Protein AF-0000000074983705 (afdb_homodimer)

Sequence (1130 aa):
MSKRIWHKKPPREAATNSEATESSAVNQDGVANTDAEPVPPPPVEAEEKPKNGTESKKSSKKNKKRKRNDRNAQDQPPTKKPRAEPKGILKFIDLNIDVLYEDRQWKTEFEKAENKDAWVEQEIAKFTKIHEHARECEKWYIAYEEYLEERKEELIMTRNVNVVNRLREMGWATEVDSILRQDPSKLYHRSLMLRFGITQCDEKVVIEQLAETFVSSLLAPRREMMQARARQVFLERRLLVLKKLVAEYQLTVAPSDVTFNMGQLCTHPEISDLLLSSPEATDPVVHLEPLRTRLPEIADKMELSMRDTVTALVKSVRGQCYHVSEDALLTLAVATFKCKRCPSSSVEAHDIRYPAVLAHRCAVRKPDGHLRAPKETPSALSITVEKLTEETPWNAYNCITYNLAAHNILTKLLARFELSPLTTHVSEMDWRDPVFECLACNDPHRGRCMLRWRAVVAHVKQKHTPSIVSEFRILDDEEAAKVKLRMDEEMARNRAKADYMGMSCSHCGQKGNPVSLREHCRTKHGIRRPSERNGDFDIALDSNTIPQIFYSWPPQEDPTDSDDDMSKRIWHKKPPREAATNSEATESSAVNQDGVANTDAEPVPPPPVEAEEKPKNGTESKKSSKKNKKRKRNDRNAQDQPPTKKPRAEPKGILKFIDLNIDVLYEDRQWKTEFEKAENKDAWVEQEIAKFTKIHEHARECEKWYIAYEEYLEERKEELIMTRNVNVVNRLREMGWATEVDSILRQDPSKLYHRSLMLRFGITQCDEKVVIEQLAETFVSSLLAPRREMMQARARQVFLERRLLVLKKLVAEYQLTVAPSDVTFNMGQLCTHPEISDLLLSSPEATDPVVHLEPLRTRLPEIADKMELSMRDTVTALVKSVRGQCYHVSEDALLTLAVATFKCKRCPSSSVEAHDIRYPAVLAHRCAVRKPDGHLRAPKETPSALSITVEKLTEETPWNAYNCITYNLAAHNILTKLLARFELSPLTTHVSEMDWRDPVFECLACNDPHRGRCMLRWRAVVAHVKQKHTPSIVSEFRILDDEEAAKVKLRMDEEMARNRAKADYMGMSCSHCGQKGNPVSLREHCRTKHGIRRPSERNGDFDIALDSNTIPQIFYSWPPQEDPTDSDDD

Radius of gyration: 55.57 Å; Cα contacts (8 Å, |Δi|>4): 1121; chains: 2; bounding box: 146×179×109 Å

Structure (mmCIF, N/CA/C/O backbone):
data_AF-0000000074983705-model_v1
#
loop_
_entity.id
_entity.type
_entity.pdbx_description
1 polymer 'C2H2-type domain-containing protein'
#
loop_
_atom_site.group_PDB
_atom_site.id
_atom_site.type_symbol
_atom_site.label_atom_id
_atom_site.label_alt_id
_atom_site.label_comp_id
_atom_site.label_asym_id
_atom_site.label_entity_id
_atom_site.label_seq_id
_atom_site.pdbx_PDB_ins_code
_atom_site.Cartn_x
_atom_site.Cartn_y
_atom_site.Cartn_z
_atom_site.occupancy
_atom_site.B_iso_or_equiv
_atom_site.auth_seq_id
_atom_site.auth_comp_id
_atom_site.auth_asym_id
_atom_site.auth_atom_id
_atom_site.pdbx_PDB_model_num
ATOM 1 N N . MET A 1 1 ? -15.148 -37.062 -42.406 1 20.78 1 MET A N 1
ATOM 2 C CA . MET A 1 1 ? -16.141 -37.562 -41.438 1 20.78 1 MET A CA 1
ATOM 3 C C . MET A 1 1 ? -15.656 -38.812 -40.75 1 20.78 1 MET A C 1
ATOM 5 O O . MET A 1 1 ? -16.406 -39.469 -40 1 20.78 1 MET A O 1
ATOM 9 N N . SER A 1 2 ? -14.492 -39.312 -41.062 1 18.14 2 SER A N 1
ATOM 10 C CA . SER A 1 2 ? -14.297 -40.75 -40.812 1 18.14 2 SER A CA 1
ATOM 11 C C . SER A 1 2 ? -14.383 -41.062 -39.312 1 18.14 2 SER A C 1
ATOM 13 O O . SER A 1 2 ? -13.945 -40.25 -38.5 1 18.14 2 SER A O 1
ATOM 15 N N . LYS A 1 3 ? -15.266 -42.062 -39.062 1 19.3 3 LYS A N 1
ATOM 16 C CA . LYS A 1 3 ? -15.969 -42.594 -37.906 1 19.3 3 LYS A CA 1
ATOM 17 C C . LYS A 1 3 ? -15 -43.219 -36.906 1 19.3 3 LYS A C 1
ATOM 19 O O . LYS A 1 3 ? -14.406 -44.25 -37.156 1 19.3 3 LYS A O 1
ATOM 24 N N . ARG A 1 4 ? -14.062 -42.406 -36.375 1 20.42 4 ARG A N 1
ATOM 25 C CA . ARG A 1 4 ? -13.133 -43.062 -35.438 1 20.42 4 ARG A CA 1
ATOM 26 C C . ARG A 1 4 ? -13.883 -43.875 -34.406 1 20.42 4 ARG A C 1
ATOM 28 O O . ARG A 1 4 ? -14.734 -43.344 -33.688 1 20.42 4 ARG A O 1
ATOM 35 N N . ILE A 1 5 ? -14.125 -45.188 -34.688 1 20.62 5 ILE A N 1
ATOM 36 C CA . ILE A 1 5 ? -14.859 -46.281 -34.031 1 20.62 5 ILE A CA 1
ATOM 37 C C . ILE A 1 5 ? -14.328 -46.469 -32.594 1 20.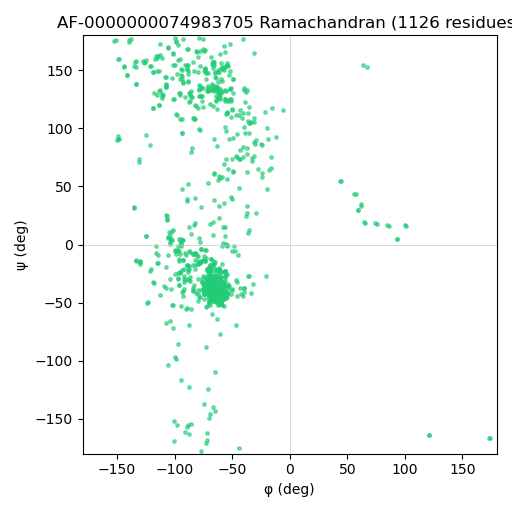62 5 ILE A C 1
ATOM 39 O O . ILE A 1 5 ? -13.133 -46.656 -32.406 1 20.62 5 ILE A O 1
ATOM 43 N N . TRP A 1 6 ? -14.992 -45.906 -31.625 1 21.17 6 TRP A N 1
ATOM 44 C CA . TRP A 1 6 ? -14.898 -45.812 -30.172 1 21.17 6 TRP A CA 1
ATOM 45 C C . TRP A 1 6 ? -15.008 -47.188 -29.516 1 21.17 6 TRP A C 1
ATOM 47 O O . TRP A 1 6 ? -16.062 -47.812 -29.578 1 21.17 6 TRP A O 1
ATOM 57 N N . HIS A 1 7 ? -14.055 -48.125 -29.891 1 19.89 7 HIS A N 1
ATOM 58 C CA . HIS A 1 7 ? -14.305 -49.469 -29.375 1 19.89 7 HIS A CA 1
ATOM 59 C C . HIS A 1 7 ? -14.547 -49.438 -27.875 1 19.89 7 HIS A C 1
ATOM 61 O O . HIS A 1 7 ? -13.922 -48.688 -27.141 1 19.89 7 HIS A O 1
ATOM 67 N N . LYS A 1 8 ? -15.727 -49.969 -27.453 1 21.91 8 LYS A N 1
ATOM 68 C CA . LYS A 1 8 ? -16.484 -50.219 -26.219 1 21.91 8 LYS A CA 1
ATOM 69 C C . LYS A 1 8 ? -15.695 -51.062 -25.234 1 21.91 8 LYS A C 1
ATOM 71 O O . LYS A 1 8 ? -15.359 -52.219 -25.531 1 21.91 8 LYS A O 1
ATOM 76 N N . LYS A 1 9 ? -14.641 -50.531 -24.641 1 19.86 9 LYS A N 1
ATOM 77 C CA . LYS A 1 9 ? -13.977 -51.5 -23.781 1 19.86 9 LYS A CA 1
ATOM 78 C C . LYS A 1 9 ? -14.977 -52.188 -22.875 1 19.86 9 LYS A C 1
ATOM 80 O O . LYS A 1 9 ? -15.875 -51.562 -22.312 1 19.86 9 LYS A O 1
ATOM 85 N N . PRO A 1 10 ? -15.016 -53.531 -22.75 1 19.2 10 PRO A N 1
ATOM 86 C CA . PRO A 1 10 ? -15.961 -54.5 -22.156 1 19.2 10 PRO A CA 1
ATOM 87 C C . PRO A 1 10 ? -16.172 -54.281 -20.656 1 19.2 10 PRO A C 1
ATOM 89 O O . PRO A 1 10 ? -15.352 -53.625 -20.016 1 19.2 10 PRO A O 1
ATOM 92 N N . PRO A 1 11 ? -17.312 -54.906 -20.016 1 20.31 11 PRO A N 1
ATOM 93 C CA . PRO A 1 11 ? -18.109 -54.875 -18.797 1 20.31 11 PRO A CA 1
ATOM 94 C C . PRO A 1 11 ? -17.375 -55.438 -17.578 1 20.31 11 PRO A C 1
ATOM 96 O O . PRO A 1 11 ? -17.875 -55.375 -16.453 1 20.31 11 PRO A O 1
ATOM 99 N N . ARG A 1 12 ? -16.234 -55.062 -17.188 1 18.61 12 ARG A N 1
ATOM 100 C CA . ARG A 1 12 ? -15.641 -56 -16.219 1 18.61 12 ARG A CA 1
ATOM 101 C C . ARG A 1 12 ? -16.594 -56.25 -15.062 1 18.61 12 ARG A C 1
ATOM 103 O O . ARG A 1 12 ? -17.156 -55.312 -14.5 1 18.61 12 ARG A O 1
ATOM 110 N N . GLU A 1 13 ? -16.969 -57.531 -14.766 1 16.47 13 GLU A N 1
ATOM 111 C CA . GLU A 1 13 ? -17.781 -58.406 -13.906 1 16.47 13 GLU A CA 1
ATOM 112 C C . GLU A 1 13 ? -17.484 -58.156 -12.438 1 16.47 13 GLU A C 1
ATOM 114 O O . GLU A 1 13 ? -16.406 -57.656 -12.086 1 16.47 13 GLU A O 1
ATOM 119 N N . ALA A 1 14 ? -18.547 -58.531 -11.547 1 17.47 14 ALA A N 1
ATOM 120 C CA . ALA A 1 14 ? -19.141 -58.406 -10.219 1 17.47 14 ALA A CA 1
ATOM 121 C C . ALA A 1 14 ? -18.375 -59.25 -9.195 1 17.47 14 ALA A C 1
ATOM 123 O O . ALA A 1 14 ? -18.719 -59.25 -8.016 1 17.47 14 ALA A O 1
ATOM 124 N N . ALA A 1 15 ? -17.125 -59.5 -9.203 1 15.88 15 ALA A N 1
ATOM 125 C CA . ALA A 1 15 ? -16.797 -60.656 -8.359 1 15.88 15 ALA A CA 1
ATOM 126 C C . ALA A 1 15 ? -17.406 -60.5 -6.969 1 15.88 15 ALA A C 1
ATOM 128 O O . ALA A 1 15 ? -17.391 -59.406 -6.391 1 15.88 15 ALA A O 1
ATOM 129 N N . THR A 1 16 ? -18.109 -61.625 -6.309 1 16.73 16 THR A N 1
ATOM 130 C CA . THR A 1 16 ? -18.953 -62.25 -5.289 1 16.73 16 THR A CA 1
ATOM 131 C C . THR A 1 16 ? -18.234 -62.25 -3.939 1 16.73 16 THR A C 1
ATOM 133 O O . THR A 1 16 ? -18.891 -62.312 -2.891 1 16.73 16 THR A O 1
ATOM 136 N N . ASN A 1 17 ? -16.938 -62.344 -3.791 1 15.3 17 ASN A N 1
ATOM 137 C CA . ASN A 1 17 ? -16.578 -63.344 -2.807 1 15.3 17 ASN A CA 1
ATOM 138 C C . ASN A 1 17 ? -17.219 -63.062 -1.452 1 15.3 17 ASN A C 1
ATOM 140 O O . ASN A 1 17 ? -17.578 -61.938 -1.146 1 15.3 17 ASN A O 1
ATOM 144 N N . SER A 1 18 ? -17.094 -64.125 -0.454 1 15.48 18 SER A N 1
ATOM 145 C CA . SER A 1 18 ? -17.547 -65.062 0.603 1 15.48 18 SER A CA 1
ATOM 146 C C . SER A 1 18 ? -17.484 -64.375 1.969 1 15.48 18 SER A C 1
ATOM 148 O O . SER A 1 18 ? -16.812 -63.344 2.129 1 15.48 18 SER A O 1
ATOM 150 N N . GLU A 1 19 ? -17.328 -65.312 3.143 1 14.99 19 GLU A N 1
ATOM 151 C CA . GLU A 1 19 ? -18 -65.812 4.336 1 14.99 19 GLU A CA 1
ATOM 152 C C . GLU A 1 19 ? -17.391 -65.25 5.605 1 14.99 19 GLU A C 1
ATOM 154 O O . GLU A 1 19 ? -17.969 -65.375 6.688 1 14.99 19 GLU A O 1
ATOM 159 N N . ALA A 1 20 ? -16.219 -64.75 5.633 1 15.73 20 ALA A N 1
ATOM 160 C CA . ALA A 1 20 ? -15.555 -65.188 6.863 1 15.73 20 ALA A CA 1
ATOM 161 C C . ALA A 1 20 ? -16.406 -64.875 8.086 1 15.73 20 ALA A C 1
ATOM 163 O O . ALA A 1 20 ? -17.078 -63.812 8.133 1 15.73 20 ALA A O 1
ATOM 164 N N . THR A 1 21 ? -16.328 -65.812 9.141 1 15.01 21 THR A N 1
ATOM 165 C CA . THR A 1 21 ? -16.891 -66.438 10.312 1 15.01 21 THR A CA 1
ATOM 166 C C . THR A 1 21 ? -17.016 -65.5 11.484 1 15.01 21 THR A C 1
ATOM 168 O O . THR A 1 21 ? -16.422 -64.375 11.461 1 15.01 21 THR A O 1
ATOM 171 N N . GLU A 1 22 ? -16.688 -66.062 12.789 1 14.49 22 GLU A N 1
ATOM 172 C CA . GLU A 1 22 ? -17.375 -66.438 14.008 1 14.49 22 GLU A CA 1
ATOM 173 C C . GLU A 1 22 ? -17.234 -65.438 15.109 1 14.49 22 GLU A C 1
ATOM 175 O O . GLU A 1 22 ? -18.203 -65.062 15.773 1 14.49 22 GLU A O 1
ATOM 180 N N . SER A 1 23 ? -15.969 -65.312 15.773 1 14.83 23 SER A N 1
ATOM 181 C CA . SER A 1 23 ? -15.906 -65.688 17.172 1 14.83 23 SER A CA 1
ATOM 182 C C . SER A 1 23 ? -16.484 -64.625 18.094 1 14.83 23 SER A C 1
ATOM 184 O O . SER A 1 23 ? -16.531 -63.469 17.719 1 14.83 23 SER A O 1
ATOM 186 N N . SER A 1 24 ? -16.75 -65.062 19.5 1 14.14 24 SER A N 1
ATOM 187 C CA . SER A 1 24 ? -17.594 -65.125 20.688 1 14.14 24 SER A CA 1
ATOM 188 C C . SER A 1 24 ? -17.375 -63.938 21.609 1 14.14 24 SER A C 1
ATOM 190 O O . SER A 1 24 ? -18.328 -63.375 22.156 1 14.14 24 SER A O 1
ATOM 192 N N . ALA A 1 25 ? -16.094 -63.938 22.25 1 14.38 25 ALA A N 1
ATOM 193 C CA . ALA A 1 25 ? -16.109 -64.125 23.703 1 14.38 25 ALA A CA 1
ATOM 194 C C . ALA A 1 25 ? -16.703 -62.906 24.406 1 14.38 25 ALA A C 1
ATOM 196 O O . ALA A 1 25 ? -16.812 -61.844 23.812 1 14.38 25 ALA A O 1
ATOM 197 N N . VAL A 1 26 ? -16.125 -62.625 25.641 1 15.45 26 VAL A N 1
ATOM 198 C CA . VAL A 1 26 ? -16.516 -62.781 27.047 1 15.45 26 VAL A CA 1
ATOM 199 C C . VAL A 1 26 ? -17.078 -61.438 27.578 1 15.45 26 VAL A C 1
ATOM 201 O O . VAL A 1 26 ? -16.859 -60.375 26.969 1 15.45 26 VAL A O 1
ATOM 204 N N . ASN A 1 27 ? -16.922 -61.375 28.969 1 14.57 27 ASN A N 1
ATOM 205 C CA . ASN A 1 27 ? -17.688 -61.344 30.219 1 14.57 27 ASN A CA 1
ATOM 206 C C . ASN A 1 27 ? -17.922 -59.906 30.672 1 14.57 27 ASN A C 1
ATOM 208 O O . ASN A 1 27 ? -19.062 -59.5 30.922 1 14.57 27 ASN A O 1
ATOM 212 N N . GLN A 1 28 ? -17.312 -59.594 31.906 1 14.05 28 GLN A N 1
ATOM 213 C CA . GLN A 1 28 ? -17.938 -59.5 33.219 1 14.05 28 GLN A CA 1
ATOM 214 C C . GLN A 1 28 ? -18.219 -58.031 33.594 1 14.05 28 GLN A C 1
ATOM 216 O O . GLN A 1 28 ? -19.344 -57.688 33.969 1 14.05 28 GLN A O 1
ATOM 221 N N . ASP A 1 29 ? -17.281 -57.469 34.375 1 15.67 29 ASP A N 1
ATOM 222 C CA . ASP A 1 29 ? -17.578 -57.25 35.812 1 15.67 29 ASP A CA 1
ATOM 223 C C . ASP A 1 29 ? -18.266 -55.906 36 1 15.67 29 ASP A C 1
ATOM 225 O O . ASP A 1 29 ? -18.25 -55.031 35.094 1 15.67 29 ASP A O 1
ATOM 229 N N . GLY A 1 30 ? -18.25 -55.438 37.281 1 14.77 30 GLY A N 1
ATOM 230 C CA . GLY A 1 30 ? -19.062 -55.125 38.438 1 14.77 30 GLY A CA 1
ATOM 231 C C . GLY A 1 30 ? -19.438 -53.688 38.562 1 14.77 30 GLY A C 1
ATOM 232 O O . GLY A 1 30 ? -20.609 -53.312 38.688 1 14.77 30 GLY A O 1
ATOM 233 N N . VAL A 1 31 ? -18.516 -52.938 39.188 1 15.42 31 VAL A N 1
ATOM 234 C CA . VAL A 1 31 ? -18.859 -52.5 40.562 1 15.42 31 VAL A CA 1
ATOM 235 C C . VAL A 1 31 ? -19.641 -51.188 40.469 1 15.42 31 VAL A C 1
ATOM 237 O O . VAL A 1 31 ? -20.75 -51.094 41.031 1 15.42 31 VAL A O 1
ATOM 240 N N . ALA A 1 32 ? -19 -50.188 41.188 1 17.17 32 ALA A N 1
ATOM 241 C CA . ALA A 1 32 ? -19.391 -49.562 42.438 1 17.17 32 ALA A CA 1
ATOM 242 C C . ALA A 1 32 ? -20.375 -48.438 42.25 1 17.17 32 ALA A C 1
ATOM 244 O O . ALA A 1 32 ? -20.406 -47.812 41.188 1 17.17 32 ALA A O 1
ATOM 245 N N . ASN A 1 33 ? -21.078 -48.188 43.312 1 15.08 33 ASN A N 1
ATOM 246 C CA . ASN A 1 33 ? -22.281 -47.688 43.938 1 15.08 33 ASN A CA 1
ATOM 247 C C . ASN A 1 33 ? -22.391 -46.156 43.906 1 15.08 33 ASN A C 1
ATOM 249 O O . ASN A 1 33 ? -23.5 -45.625 43.906 1 15.08 33 ASN A O 1
ATOM 253 N N . THR A 1 34 ? -21.109 -45.531 44.094 1 17.66 34 THR A N 1
ATOM 254 C CA . THR A 1 34 ? -21.25 -44.625 45.219 1 17.66 34 THR A CA 1
ATOM 255 C C . THR A 1 34 ? -22.297 -43.531 44.906 1 17.66 34 THR A C 1
ATOM 257 O O . THR A 1 34 ? -22.406 -43.094 43.781 1 17.66 34 THR A O 1
ATOM 260 N N . ASP A 1 35 ? -23.016 -43.312 45.969 1 16.38 35 ASP A N 1
ATOM 261 C CA . ASP A 1 35 ? -24.234 -42.688 46.438 1 16.38 35 ASP A CA 1
ATOM 262 C C . ASP A 1 35 ? -24.172 -41.156 46.281 1 16.38 35 ASP A C 1
ATOM 264 O O . ASP A 1 35 ? -23.656 -40.469 47.188 1 16.38 35 ASP A O 1
ATOM 268 N N . ALA A 1 36 ? -23.625 -40.719 45.25 1 17.92 36 ALA A N 1
ATOM 269 C CA . ALA A 1 36 ? -23.391 -39.281 45.25 1 17.92 36 ALA A CA 1
ATOM 270 C C . ALA A 1 36 ? -24.609 -38.531 45.781 1 17.92 36 ALA A C 1
ATOM 272 O O . ALA A 1 36 ? -25.672 -38.531 45.156 1 17.92 36 ALA A O 1
ATOM 273 N N . GLU A 1 37 ? -24.594 -38.562 47.188 1 16.42 37 GLU A N 1
ATOM 274 C CA . GLU A 1 37 ? -25.812 -38.062 47.812 1 16.42 37 GLU A CA 1
ATOM 275 C C . GLU A 1 37 ? -26.25 -36.75 47.188 1 16.42 37 GLU A C 1
ATOM 277 O O . GLU A 1 37 ? -27.422 -36.531 46.875 1 16.42 37 GLU A O 1
ATOM 282 N N . PRO A 1 38 ? -25.25 -35.875 47.625 1 16.91 38 PRO A N 1
ATOM 283 C CA . PRO A 1 38 ? -25.844 -34.969 48.594 1 16.91 38 PRO A CA 1
ATOM 284 C C . PRO A 1 38 ? -26.906 -34.062 47.969 1 16.91 38 PRO A C 1
ATOM 286 O O . PRO A 1 38 ? -28.047 -34.031 48.438 1 16.91 38 PRO A O 1
ATOM 289 N N . VAL A 1 39 ? -26.422 -32.844 47.938 1 19.73 39 VAL A N 1
ATOM 290 C CA . VAL A 1 39 ? -26.875 -31.688 48.719 1 19.73 39 VAL A CA 1
ATOM 291 C C . VAL A 1 39 ? -27.984 -30.953 48 1 19.73 39 VAL A C 1
ATOM 293 O O . VAL A 1 39 ? -27.984 -30.891 46.75 1 19.73 39 VAL A O 1
ATOM 296 N N . PRO A 1 40 ? -28.797 -30.453 48.844 1 18.8 40 PRO A N 1
ATOM 297 C CA . PRO A 1 40 ? -30.188 -30.016 48.719 1 18.8 40 PRO A CA 1
ATOM 298 C C . PRO A 1 40 ? -30.375 -28.844 47.75 1 18.8 40 PRO A C 1
ATOM 300 O O . PRO A 1 40 ? -29.453 -28.062 47.562 1 18.8 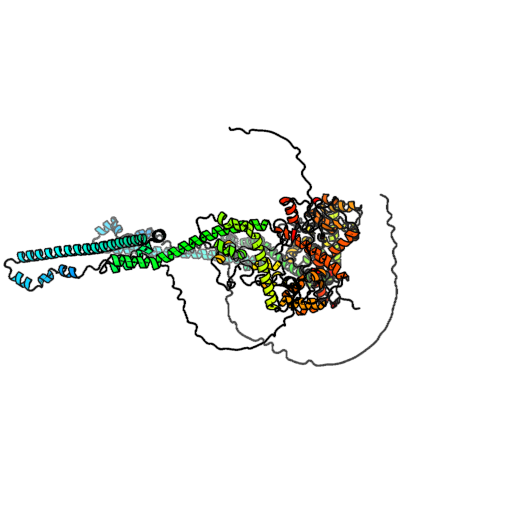40 PRO A O 1
ATOM 303 N N . PRO A 1 41 ? -31.031 -29.047 46.781 1 20.66 41 PRO A N 1
ATOM 304 C CA . PRO A 1 41 ? -31.234 -27.984 45.812 1 20.66 41 PRO A CA 1
ATOM 305 C C . PRO A 1 41 ? -31.688 -26.672 46.438 1 20.66 41 PRO A C 1
ATOM 307 O O . PRO A 1 41 ? -32.781 -26.609 46.969 1 20.66 41 PRO A O 1
ATOM 310 N N . PRO A 1 42 ? -30.641 -26.203 47.344 1 19.75 42 PRO A N 1
ATOM 311 C CA . PRO A 1 42 ? -31.344 -25.234 48.188 1 19.75 42 PRO A CA 1
ATOM 312 C C . PRO A 1 42 ? -32.469 -24.531 47.438 1 19.75 42 PRO A C 1
ATOM 314 O O . PRO A 1 42 ? -32.5 -24.516 46.219 1 19.75 42 PRO A O 1
ATOM 317 N N . PRO A 1 43 ? -33.312 -23.891 48.344 1 18.25 43 PRO A N 1
ATOM 318 C CA . PRO A 1 43 ? -34.688 -23.359 48.25 1 18.25 43 PRO A CA 1
ATOM 319 C C . PRO A 1 43 ? -34.812 -22.219 47.25 1 18.25 43 PRO A C 1
ATOM 321 O O . PRO A 1 43 ? -33.969 -21.328 47.219 1 18.25 43 PRO A O 1
ATOM 324 N N . VAL A 1 44 ? -34.969 -22.547 46.125 1 20.77 44 VAL A N 1
ATOM 325 C CA . VAL A 1 44 ? -35.031 -21.484 45.125 1 20.77 44 VAL A CA 1
ATOM 326 C C . VAL A 1 44 ? -35.938 -20.344 45.656 1 20.77 44 VAL A C 1
ATOM 328 O O . VAL A 1 44 ? -37.156 -20.469 45.656 1 20.77 44 VAL A O 1
ATOM 331 N N . GLU A 1 45 ? -35.5 -20.094 46.938 1 16.81 45 GLU A N 1
ATOM 332 C CA . GLU A 1 45 ? -36.469 -19.172 47.469 1 16.81 45 GLU A CA 1
ATOM 333 C C . GLU A 1 45 ? -36.906 -18.156 46.406 1 16.81 45 GLU A C 1
ATOM 335 O O . GLU A 1 45 ? -36.094 -17.703 45.625 1 16.81 45 GLU A O 1
ATOM 340 N N . ALA A 1 46 ? -38.219 -18.188 46.219 1 21.78 46 ALA A N 1
ATOM 341 C CA . ALA A 1 46 ? -39.125 -17.422 45.375 1 21.78 46 ALA A CA 1
ATOM 342 C C . ALA A 1 46 ? -39 -15.93 45.656 1 21.78 46 ALA A C 1
ATOM 344 O O . ALA A 1 46 ? -39.812 -15.133 45.125 1 21.78 46 ALA A O 1
ATOM 345 N N . GLU A 1 47 ? -37.906 -15.742 46.531 1 16.66 47 GLU A N 1
ATOM 346 C CA . GLU A 1 47 ? -38.25 -14.539 47.312 1 16.66 47 GLU A CA 1
ATOM 347 C C . GLU A 1 47 ? -38.812 -13.453 46.406 1 16.66 47 GLU A C 1
ATOM 349 O O . GLU A 1 47 ? -38.625 -13.477 45.188 1 16.66 47 GLU A O 1
ATOM 354 N N . GLU A 1 48 ? -38.969 -12.438 47.188 1 16.72 48 GLU A N 1
ATOM 355 C CA . GLU A 1 48 ? -39.906 -11.367 47.469 1 16.72 48 GLU A CA 1
ATOM 356 C C . GLU A 1 48 ? -39.875 -10.305 46.375 1 16.72 48 GLU A C 1
ATOM 358 O O . GLU A 1 48 ? -40.938 -9.93 45.844 1 16.72 48 GLU A O 1
ATOM 363 N N . LYS A 1 49 ? -38.969 -9.359 46.594 1 19.17 49 LYS A N 1
ATOM 364 C CA . LYS A 1 49 ? -39.281 -7.996 47.031 1 19.17 49 LYS A CA 1
ATOM 365 C C . LYS A 1 49 ? -39.531 -7.086 45.844 1 19.17 49 LYS A C 1
ATOM 367 O O . LYS A 1 49 ? -39.125 -7.398 44.719 1 19.17 49 LYS A O 1
ATOM 372 N N . PRO A 1 50 ? -39.312 -5.773 46.062 1 19.02 50 PRO A N 1
ATOM 373 C CA . PRO A 1 50 ? -40.188 -4.613 45.875 1 19.02 50 PRO A CA 1
ATOM 374 C C . PRO A 1 50 ? -40.031 -4.004 44.469 1 19.02 50 PRO A C 1
ATOM 376 O O . PRO A 1 50 ? -39.062 -4.297 43.75 1 19.02 50 PRO A O 1
ATOM 379 N N . LYS A 1 51 ? -41.031 -3.34 43.969 1 20.75 51 LYS A N 1
ATOM 380 C CA . LYS A 1 51 ? -41.625 -2.422 43 1 20.75 51 LYS A CA 1
ATOM 381 C C . LYS A 1 51 ? -40.656 -1.318 42.594 1 20.75 51 LYS A C 1
ATOM 383 O O . LYS A 1 51 ? -41.031 -0.369 41.906 1 20.75 51 LYS A O 1
ATOM 388 N N . ASN A 1 52 ? -39.312 -1.432 42.938 1 15.7 52 ASN A N 1
ATOM 389 C CA . ASN A 1 52 ? -38.875 -0.043 42.969 1 15.7 52 ASN A CA 1
ATOM 390 C C . ASN A 1 52 ? -38.812 0.563 41.594 1 15.7 52 ASN A C 1
ATOM 392 O O . ASN A 1 52 ? -38.938 -0.153 40.594 1 15.7 52 ASN A O 1
ATOM 396 N N . GLY A 1 53 ? -37.625 1.083 41.25 1 15.7 53 GLY A N 1
ATOM 397 C CA . GLY A 1 53 ? -37.438 2.508 41.031 1 15.7 53 GLY A CA 1
ATOM 398 C C . GLY A 1 53 ? -37.469 2.918 39.594 1 15.7 53 GLY A C 1
ATOM 399 O O . GLY A 1 53 ? -38.312 3.729 39.188 1 15.7 53 GLY A O 1
ATOM 400 N N . THR A 1 54 ? -36.312 3.113 38.906 1 16.77 54 THR A N 1
ATOM 401 C CA . THR A 1 54 ? -35.875 4.445 38.531 1 16.77 54 THR A CA 1
ATOM 402 C C . THR A 1 54 ? -36.094 4.672 37.031 1 16.77 54 THR A C 1
ATOM 404 O O . THR A 1 54 ? -36.656 5.691 36.625 1 16.77 54 THR A O 1
ATOM 407 N N . GLU A 1 55 ? -35 4.609 36.188 1 17.56 55 GLU A N 1
ATOM 408 C CA . GLU A 1 55 ? -34.594 5.805 35.469 1 17.56 55 GLU A CA 1
ATOM 409 C C . GLU A 1 55 ? -35.188 5.828 34.062 1 17.56 55 GLU A C 1
ATOM 411 O O . GLU A 1 55 ? -35.5 4.777 33.5 1 17.56 55 GLU A O 1
ATOM 416 N N . SER A 1 56 ? -35.219 7.004 33.531 1 18.59 56 SER A N 1
ATOM 417 C CA . SER A 1 56 ? -35.906 7.953 32.656 1 18.59 56 SER A CA 1
ATOM 418 C C . SER A 1 56 ? -35.438 7.789 31.219 1 18.59 56 SER A C 1
ATOM 420 O O . SER A 1 56 ? -34.312 8.125 30.875 1 18.59 56 SER A O 1
ATOM 422 N N . LYS A 1 57 ? -35.469 6.555 30.672 1 21.42 57 LYS A N 1
ATOM 423 C CA . LYS A 1 57 ? -35 6.445 29.281 1 21.42 57 LYS A CA 1
ATOM 424 C C . LYS A 1 57 ? -35.594 7.555 28.422 1 21.42 57 LYS A C 1
ATOM 426 O O . LYS A 1 57 ? -36.812 7.617 28.234 1 21.42 57 LYS A O 1
ATOM 431 N N . LYS A 1 58 ? -34.812 8.586 28.297 1 22.08 58 LYS A N 1
ATOM 432 C CA . LYS A 1 58 ? -35.25 9.727 27.5 1 22.08 58 LYS A CA 1
ATOM 433 C C . LYS A 1 58 ? -35.375 9.344 26.016 1 22.08 58 LYS A C 1
ATOM 435 O O . LYS A 1 58 ? -34.375 8.977 25.391 1 22.08 58 LYS A O 1
ATOM 440 N N . SER A 1 59 ? -36.281 8.352 25.688 1 20.12 59 SER A N 1
ATOM 441 C CA . SER A 1 59 ? -36.719 8.078 24.328 1 20.12 59 SER A CA 1
ATOM 442 C C . SER A 1 59 ? -36.719 9.344 23.469 1 20.12 59 SER A C 1
ATOM 444 O O . SER A 1 59 ? -37.469 10.281 23.75 1 20.12 59 SER A O 1
ATOM 446 N N . SER A 1 60 ? -35.5 9.617 23.156 1 19.44 60 SER A N 1
ATOM 447 C CA . SER A 1 60 ? -35.469 10.898 22.453 1 19.44 60 SER A CA 1
ATOM 448 C C . SER A 1 60 ? -36.375 10.906 21.25 1 19.44 60 SER A C 1
ATOM 450 O O . SER A 1 60 ? -36.281 10.047 20.375 1 19.44 60 SER A O 1
ATOM 452 N N . LYS A 1 61 ? -37.656 10.969 21.406 1 23.59 61 LYS A N 1
ATOM 453 C CA . LYS A 1 61 ? -38.688 11.398 20.484 1 23.59 61 LYS A CA 1
ATOM 454 C C . LYS A 1 61 ? -38.156 12.367 19.438 1 23.59 61 LYS A C 1
ATOM 456 O O . LYS A 1 61 ? -37.562 13.383 19.781 1 23.59 61 LYS A O 1
ATOM 461 N N . LYS A 1 62 ? -37.625 11.633 18.344 1 20.55 62 LYS A N 1
ATOM 462 C CA . LYS A 1 62 ? -37.312 12.586 17.281 1 20.55 62 LYS A CA 1
ATOM 463 C C . LYS A 1 62 ? -38.344 13.688 17.219 1 20.55 62 LYS A C 1
ATOM 465 O O . LYS A 1 62 ? -39.531 13.414 16.984 1 20.55 62 LYS A O 1
ATOM 470 N N . ASN A 1 63 ? -38.438 14.422 18.25 1 18.78 63 ASN A N 1
ATOM 471 C CA . ASN A 1 63 ? -39.438 15.461 17.984 1 18.78 63 ASN A CA 1
ATOM 472 C C . ASN A 1 63 ? -39.312 16.016 16.562 1 18.78 63 ASN A C 1
ATOM 474 O O . ASN A 1 63 ? -38.219 16.406 16.156 1 18.78 63 ASN A O 1
ATOM 478 N N . LYS A 1 64 ? -39.844 15.086 15.531 1 21.28 64 LYS A N 1
ATOM 479 C CA . LYS A 1 64 ? -40.188 15.867 14.352 1 21.28 64 LYS A CA 1
ATOM 480 C C . LYS A 1 64 ? -40.469 17.328 14.719 1 21.28 64 LYS A C 1
ATOM 482 O O . LYS A 1 64 ? -41.438 17.625 15.406 1 21.28 64 LYS A O 1
ATOM 487 N N . LYS A 1 65 ? -39.375 17.875 15.25 1 22.16 65 LYS A N 1
ATOM 488 C CA . LYS A 1 65 ? -39.781 19.281 15.211 1 22.16 65 LYS A CA 1
ATOM 489 C C . LYS A 1 65 ? -40.375 19.625 13.852 1 22.16 65 LYS A C 1
ATOM 491 O O . LYS A 1 65 ? -39.781 19.375 12.812 1 22.16 65 LYS A O 1
ATOM 496 N N . ARG A 1 66 ? -41.719 19.188 13.531 1 23.5 66 ARG A N 1
ATOM 497 C CA . ARG A 1 66 ? -42.312 20.328 12.82 1 23.5 66 ARG A CA 1
ATOM 498 C C . ARG A 1 66 ? -41.5 21.594 13.039 1 23.5 66 ARG A C 1
ATOM 500 O O . ARG A 1 66 ? -41.219 21.953 14.18 1 23.5 66 ARG A O 1
ATOM 507 N N . LYS A 1 67 ? -40.312 21.453 12.219 1 21.95 67 LYS A N 1
ATOM 508 C CA . LYS A 1 67 ? -39.844 22.828 12.266 1 21.95 67 LYS A CA 1
ATOM 509 C C . LYS A 1 67 ? -41 23.797 12.562 1 21.95 67 LYS A C 1
ATOM 511 O O . LYS A 1 67 ? -41.906 23.953 11.75 1 21.95 67 LYS A O 1
ATOM 516 N N . ARG A 1 68 ? -41.531 23.391 13.742 1 21.75 68 ARG A N 1
ATOM 517 C CA . ARG A 1 68 ? -42.281 24.578 14.133 1 21.75 68 ARG A CA 1
ATOM 518 C C . ARG A 1 68 ? -41.594 25.844 13.664 1 21.75 68 ARG A C 1
ATOM 520 O O . ARG A 1 68 ? -40.406 26.062 13.945 1 21.75 68 ARG A O 1
ATOM 527 N N . ASN A 1 69 ? -41.75 26.062 12.164 1 22.67 69 ASN A N 1
ATOM 528 C CA . ASN A 1 69 ? -41.75 27.516 11.961 1 22.67 69 ASN A CA 1
ATOM 529 C C . ASN A 1 69 ? -42 28.266 13.266 1 22.67 69 ASN A C 1
ATOM 531 O O . ASN A 1 69 ? -43 28.016 13.938 1 22.67 69 ASN A O 1
ATOM 535 N N . ASP A 1 70 ? -40.844 27.906 13.922 1 24.08 70 ASP A N 1
ATOM 536 C CA . ASP A 1 70 ? -40.812 28.547 15.234 1 24.08 70 ASP A CA 1
ATOM 537 C C . ASP A 1 70 ? -41.75 29.734 15.289 1 24.08 70 ASP A C 1
ATOM 539 O O . ASP A 1 70 ? -41.438 30.828 14.805 1 24.08 70 ASP A O 1
ATOM 543 N N . ARG A 1 71 ? -42.969 29.344 14.766 1 25.53 71 ARG A N 1
ATOM 544 C CA . ARG A 1 71 ? -44.156 30.078 15.211 1 25.53 71 ARG A CA 1
ATOM 545 C C . ARG A 1 71 ? -44.125 30.281 16.719 1 25.53 71 ARG A C 1
ATOM 547 O O . ARG A 1 71 ? -44.969 29.719 17.438 1 25.53 71 ARG A O 1
ATOM 554 N N . ASN A 1 72 ? -43.094 29.562 17.438 1 24.67 72 ASN A N 1
ATOM 555 C CA . ASN A 1 72 ? -43.25 30.219 18.734 1 24.67 72 ASN A CA 1
ATOM 556 C C . ASN A 1 72 ? -43.594 31.703 18.562 1 24.67 72 ASN A C 1
ATOM 558 O O . ASN A 1 72 ? -42.688 32.562 18.625 1 24.67 72 ASN A O 1
ATOM 562 N N . ALA A 1 73 ? -43.844 31.766 17.203 1 23.89 73 ALA A N 1
ATOM 563 C CA . ALA A 1 73 ? -44.688 32.938 17.203 1 23.89 73 ALA A CA 1
ATOM 564 C C . ALA A 1 73 ? -45.531 33 18.469 1 23.89 73 ALA A C 1
ATOM 566 O O . ALA A 1 73 ? -46 31.984 18.953 1 23.89 73 ALA A O 1
ATOM 567 N N . GLN A 1 74 ? -45.156 33.812 19.234 1 24.09 74 GLN A N 1
ATOM 568 C CA . GLN A 1 74 ? -45.875 34.156 20.469 1 24.09 74 GLN A CA 1
ATOM 569 C C . GLN A 1 74 ? -47.312 33.688 20.422 1 24.09 74 GLN A C 1
ATOM 571 O O . GLN A 1 74 ? -48.094 34.156 19.562 1 24.09 74 GLN A O 1
ATOM 576 N N . ASP A 1 75 ? -47.5 32.094 20.344 1 25.22 75 ASP A N 1
ATOM 577 C CA . ASP A 1 75 ? -48.844 31.828 20.797 1 25.22 75 ASP A CA 1
ATOM 578 C C . ASP A 1 75 ? -49.312 32.875 21.797 1 25.22 75 ASP A C 1
ATOM 580 O O . ASP A 1 75 ? -49.156 32.719 23.016 1 25.22 75 ASP A O 1
ATOM 584 N N . GLN A 1 76 ? -48.719 33.875 21.547 1 24.72 76 GLN A N 1
ATOM 585 C CA . GLN A 1 76 ? -49.5 34.875 22.281 1 24.72 76 GLN A CA 1
ATOM 586 C C . GLN A 1 76 ? -51 34.594 22.141 1 24.72 76 GLN A C 1
ATOM 588 O O . GLN A 1 76 ? -51.5 34.281 21.047 1 24.72 76 GLN A O 1
ATOM 593 N N . PRO A 1 77 ? -51.562 33.531 23.172 1 28.44 77 PRO A N 1
ATOM 594 C CA . PRO A 1 77 ? -53 33.406 22.938 1 28.44 77 PRO A CA 1
ATOM 595 C C . PRO A 1 77 ? -53.5 34.406 21.906 1 28.44 77 PRO A C 1
ATOM 597 O O . PRO A 1 77 ? -52.906 35.438 21.688 1 28.44 77 PRO A O 1
ATOM 600 N N . PRO A 1 78 ? -54.062 33.594 20.609 1 28.8 78 PRO A N 1
ATOM 601 C CA . PRO A 1 78 ? -54.5 34.75 19.812 1 28.8 78 PRO A CA 1
ATOM 602 C C . PRO A 1 78 ? -54.875 35.938 20.672 1 28.8 78 PRO A C 1
ATOM 604 O O . PRO A 1 78 ? -55.719 35.844 21.562 1 28.8 78 PRO A O 1
ATOM 607 N N . THR A 1 79 ? -53.719 36.312 21.281 1 30.52 79 THR A N 1
ATOM 608 C CA . THR A 1 79 ? -54.281 37.438 22.047 1 30.52 79 THR A CA 1
ATOM 609 C C . THR A 1 79 ? -55.562 37.969 21.375 1 30.52 79 THR A C 1
ATOM 611 O O . THR A 1 79 ? -55.531 38.312 20.203 1 30.52 79 THR A O 1
ATOM 614 N N . LYS A 1 80 ? -56.719 37.125 21.875 1 29.47 80 LYS A N 1
ATOM 615 C CA . LYS A 1 80 ? -58 37.688 21.438 1 29.47 80 LYS A CA 1
ATOM 616 C C . LYS A 1 80 ? -57.781 39.094 20.875 1 29.47 80 LYS A C 1
ATOM 618 O O . LYS A 1 80 ? -57.188 39.969 21.547 1 29.47 80 LYS A O 1
ATOM 623 N N . LYS A 1 81 ? -57.594 38.906 19.406 1 30.67 81 LYS A N 1
ATOM 624 C CA . LYS A 1 81 ? -57.781 40.25 18.906 1 30.67 81 LYS A CA 1
ATOM 625 C C . LYS A 1 81 ? -58.75 41.031 19.797 1 30.67 81 LYS A C 1
ATOM 627 O O . LYS A 1 81 ? -59.812 40.531 20.156 1 30.67 81 LYS A O 1
ATOM 632 N N . PRO A 1 82 ? -58.188 41.594 20.781 1 30.06 82 PRO A N 1
ATOM 633 C CA . PRO A 1 82 ? -59.312 42.188 21.531 1 30.06 82 PRO A CA 1
ATOM 634 C C . PRO A 1 82 ? -60.562 42.344 20.688 1 30.06 82 PRO A C 1
ATOM 636 O O . PRO A 1 82 ? -60.5 42.656 19.5 1 30.06 82 PRO A O 1
ATOM 639 N N . ARG A 1 83 ? -61.656 41.188 20.922 1 28.77 83 ARG A N 1
ATOM 640 C CA . ARG A 1 83 ? -62.969 41.375 20.359 1 28.77 83 ARG A CA 1
ATOM 641 C C . ARG A 1 83 ? -63.188 42.844 19.938 1 28.77 83 ARG A C 1
ATOM 643 O O . ARG A 1 83 ? -62.75 43.75 20.625 1 28.77 83 ARG A O 1
ATOM 650 N N . ALA A 1 84 ? -63.375 42.719 18.516 1 29.44 84 ALA A N 1
ATOM 651 C CA . ALA A 1 84 ? -63.906 44 18.078 1 29.44 84 ALA A CA 1
ATOM 652 C C . ALA A 1 84 ? -65 44.531 19.047 1 29.44 84 ALA A C 1
ATOM 654 O O . ALA A 1 84 ? -65.938 43.812 19.359 1 29.44 84 ALA A O 1
ATOM 655 N N . GLU A 1 85 ? -64.5 44.969 20.141 1 32.06 85 GLU A N 1
ATOM 656 C CA . GLU A 1 85 ? -65.562 45.562 21.016 1 32.06 85 GLU A CA 1
ATOM 657 C C . GLU A 1 85 ? -66.812 45.906 20.219 1 32.06 85 GLU A C 1
ATOM 659 O O . GLU A 1 85 ? -66.688 46.5 19.156 1 32.06 85 GLU A O 1
ATOM 664 N N . PRO A 1 86 ? -67.812 44.75 20.172 1 28.89 86 PRO A N 1
ATOM 665 C CA . PRO A 1 86 ? -69 45.094 19.391 1 28.89 86 PRO A CA 1
ATOM 666 C C . PRO A 1 86 ? -69.25 46.594 19.234 1 28.89 86 PRO A C 1
ATOM 668 O O . PRO A 1 86 ? -69.188 47.344 20.219 1 28.89 86 PRO A O 1
ATOM 671 N N . LYS A 1 87 ? -69.125 46.938 18 1 34.28 87 LYS A N 1
ATOM 672 C CA . LYS A 1 87 ? -69.312 48.312 17.531 1 34.28 87 LYS A CA 1
ATOM 673 C C . LYS A 1 87 ? -70.562 48.906 18.141 1 34.28 87 LYS A C 1
ATOM 675 O O . LYS A 1 87 ? -70.625 50.094 18.438 1 34.28 87 LYS A O 1
ATOM 680 N N . GLY A 1 88 ? -71.688 47.812 18.031 1 27.95 88 GLY A N 1
ATOM 681 C CA . GLY A 1 88 ? -73 48.406 18.359 1 27.95 88 GLY A CA 1
ATOM 682 C C . GLY A 1 88 ? -73.125 48.812 19.812 1 27.95 88 GLY A C 1
ATOM 683 O O . GLY A 1 88 ? -73.688 49.875 20.109 1 27.95 88 GLY A O 1
ATOM 684 N N . ILE A 1 89 ? -72.938 47.656 20.672 1 28.89 89 ILE A N 1
ATOM 685 C CA . ILE A 1 89 ? -73.188 48.031 22.062 1 28.89 89 ILE A CA 1
ATOM 686 C C . ILE A 1 89 ? -72.188 49.094 22.5 1 28.89 89 ILE A C 1
ATOM 688 O O . ILE A 1 89 ? -72.562 50 23.281 1 28.89 89 ILE A O 1
ATOM 692 N N . LEU A 1 90 ? -71 48.938 21.906 1 32.78 90 LEU A N 1
ATOM 693 C CA . LEU A 1 90 ? -69.938 49.938 22.156 1 32.78 90 LEU A CA 1
ATOM 694 C C . LEU A 1 90 ? -70.438 51.312 21.641 1 32.78 90 LEU A C 1
ATOM 696 O O . LEU A 1 90 ? -70 52.344 22.156 1 32.78 90 LEU A O 1
ATOM 700 N N . LYS A 1 91 ? -71.25 51.156 20.594 1 33.47 91 LYS A N 1
ATOM 701 C CA . LYS A 1 91 ? -71.812 52.406 20.141 1 33.47 91 LYS A CA 1
ATOM 702 C C . LYS A 1 91 ? -72.562 53.094 21.266 1 33.47 91 LYS A C 1
ATOM 704 O O . LYS A 1 91 ? -72.562 54.344 21.391 1 33.47 91 LYS A O 1
ATOM 709 N N . PHE A 1 92 ? -73.5 52.219 21.844 1 30.09 92 PHE A N 1
ATOM 710 C CA . PHE A 1 92 ? -74.312 52.844 22.875 1 30.09 92 PHE A CA 1
ATOM 711 C C . PHE A 1 92 ? -73.438 53.219 24.078 1 30.09 92 PHE A C 1
ATOM 713 O O . PHE A 1 92 ? -73.688 54.25 24.719 1 30.09 92 PHE A O 1
ATOM 720 N N . ILE A 1 93 ? -72.562 52.25 24.594 1 33.06 93 ILE A N 1
ATOM 721 C CA . ILE A 1 93 ? -71.75 52.562 25.766 1 33.06 93 ILE A CA 1
ATOM 722 C C . ILE A 1 93 ? -70.875 53.75 25.469 1 33.06 93 ILE A C 1
ATOM 724 O O . ILE A 1 93 ? -70.625 54.594 26.328 1 33.06 93 ILE A O 1
ATOM 728 N N . ASP A 1 94 ? -70.062 53.781 24.344 1 33.44 94 ASP A N 1
ATOM 729 C CA . ASP A 1 94 ? -69.188 54.844 23.875 1 33.44 94 ASP A CA 1
ATOM 730 C C . ASP A 1 94 ? -70 56.125 23.641 1 33.44 94 ASP A C 1
ATOM 732 O O . ASP A 1 94 ? -69.5 57.031 22.953 1 33.44 94 ASP A O 1
ATOM 736 N N . LEU A 1 95 ? -71.188 56 23.922 1 32.62 95 LEU A N 1
ATOM 737 C CA . LEU A 1 95 ? -71.938 57.25 23.891 1 32.62 95 LEU A CA 1
ATOM 738 C C . LEU A 1 95 ? -71.25 58.281 24.797 1 32.62 95 LEU A C 1
ATOM 740 O O . LEU A 1 95 ? -71.312 58.156 26.031 1 32.62 95 LEU A O 1
ATOM 744 N N . ASN A 1 96 ? -70 58.438 24.406 1 34.5 96 ASN A N 1
ATOM 745 C CA . ASN A 1 96 ? -69.25 59.562 25 1 34.5 96 ASN A CA 1
ATOM 746 C C . ASN A 1 96 ? -70.188 60.719 25.328 1 34.5 96 ASN A C 1
ATOM 748 O O . ASN A 1 96 ? -71.125 61 24.594 1 34.5 96 ASN A O 1
ATOM 752 N N . ILE A 1 97 ? -70.438 60.844 26.703 1 35.62 97 ILE A N 1
ATOM 753 C CA . ILE A 1 97 ? -71.25 61.906 27.25 1 35.62 97 ILE A CA 1
ATOM 754 C C . ILE A 1 97 ? -71.312 63.062 26.25 1 35.62 97 ILE A C 1
ATOM 756 O O . ILE A 1 97 ? -72.375 63.719 26.109 1 35.62 97 ILE A O 1
ATOM 760 N N . ASP A 1 98 ? -70.25 63.094 25.484 1 38.28 98 ASP A N 1
ATOM 761 C CA . ASP A 1 98 ? -70.312 64.188 24.469 1 38.28 98 ASP A CA 1
ATOM 762 C C . ASP A 1 98 ? -71.375 63.906 23.406 1 38.28 98 ASP A C 1
ATOM 764 O O . ASP A 1 98 ? -71.938 64.812 22.875 1 38.28 98 ASP A O 1
ATOM 768 N N . VAL A 1 99 ? -71.812 62.594 23.203 1 36.34 99 VAL A N 1
ATOM 769 C CA . VAL A 1 99 ? -72.75 62.312 22.172 1 36.34 99 VAL A CA 1
ATOM 770 C C . VAL A 1 99 ? -74.188 62.531 22.703 1 36.34 99 VAL A C 1
ATOM 772 O O . VAL A 1 99 ? -75.062 63 21.984 1 36.34 99 VAL A O 1
ATOM 775 N N . LEU A 1 100 ? -74.562 61.812 23.859 1 38.5 100 LEU A N 1
ATOM 776 C CA . LEU A 1 100 ? -75.875 62.156 24.375 1 38.5 100 LEU A CA 1
ATOM 777 C C . LEU A 1 100 ? -76.125 63.656 24.297 1 38.5 100 LEU A C 1
ATOM 779 O O . LEU A 1 100 ? -77.25 64.125 24.047 1 38.5 100 LEU A O 1
ATOM 783 N N . TYR A 1 101 ? -75.062 64.312 24.625 1 40.81 101 TYR A N 1
ATOM 784 C CA . TYR A 1 101 ? -75.188 65.75 24.562 1 40.81 101 TYR A CA 1
ATOM 785 C C . TYR A 1 101 ? -75.562 66.188 23.156 1 40.81 101 TYR A C 1
ATOM 787 O O . TYR A 1 101 ? -76.188 67.25 22.984 1 40.81 101 TYR A O 1
ATOM 795 N N . GLU A 1 102 ? -75.312 65.125 22.188 1 38.88 102 GLU A N 1
ATOM 796 C CA . GLU A 1 102 ? -75.688 65.562 20.844 1 38.88 102 GLU A CA 1
ATOM 797 C C . GLU A 1 102 ? -77.188 65.25 20.578 1 38.88 102 GLU A C 1
ATOM 799 O O . GLU A 1 102 ? -77.75 65.75 19.594 1 38.88 102 GLU A O 1
ATOM 804 N N . ASP A 1 103 ? -78 64.25 21.234 1 43.97 103 ASP A N 1
ATOM 805 C CA . ASP A 1 103 ? -79.312 63.906 20.812 1 43.97 103 ASP A CA 1
ATOM 806 C C . ASP A 1 103 ? -80.312 65 21.125 1 43.97 103 ASP A C 1
ATOM 808 O O . ASP A 1 103 ? -80.375 65.5 22.266 1 43.97 103 ASP A O 1
ATOM 812 N N . ARG A 1 104 ? -81.062 65.25 20.016 1 52.47 104 ARG A N 1
ATOM 813 C CA . ARG A 1 104 ? -81.938 66.375 19.922 1 52.47 104 ARG A CA 1
ATOM 814 C C . ARG A 1 104 ? -83.188 66.188 20.812 1 52.47 104 ARG A C 1
ATOM 816 O O . ARG A 1 104 ? -83.625 67.125 21.453 1 52.47 104 ARG A O 1
ATOM 823 N N . GLN A 1 105 ? -83.938 64.938 20.625 1 54.22 105 GLN A N 1
ATOM 824 C CA . GLN A 1 105 ? -85.188 64.688 21.312 1 54.22 105 GLN A CA 1
ATOM 825 C C . GLN A 1 105 ? -85 64.625 22.828 1 54.22 105 GLN A C 1
ATOM 827 O O . GLN A 1 105 ? -85.75 65.188 23.594 1 54.22 105 GLN A O 1
ATOM 832 N N . TRP A 1 106 ? -84 63.844 23.266 1 55.25 106 TRP A N 1
ATOM 833 C CA . TRP A 1 106 ? -83.625 63.781 24.672 1 55.25 106 TRP A CA 1
ATOM 834 C C . TRP A 1 106 ? -83.25 65.125 25.219 1 55.25 106 TRP A C 1
ATOM 836 O O . TRP A 1 106 ? -83.688 65.5 26.328 1 55.25 106 TRP A O 1
ATOM 846 N N . LYS A 1 107 ? -82.688 65.75 24.109 1 58.09 107 LYS A N 1
ATOM 847 C CA . LYS A 1 107 ? -82.375 67.125 24.422 1 58.09 107 LYS A CA 1
ATOM 848 C C . LYS A 1 107 ? -83.625 67.938 24.625 1 58.09 107 LYS A C 1
ATOM 850 O O . LYS A 1 107 ? -83.75 68.75 25.562 1 58.09 107 LYS A O 1
ATOM 855 N N . THR A 1 108 ? -84.688 67.562 23.75 1 69.25 108 THR A N 1
ATOM 856 C CA . THR A 1 108 ? -85.938 68.312 23.859 1 69.25 108 THR A CA 1
ATOM 857 C C . THR A 1 108 ? -86.75 67.875 25.078 1 69.25 108 THR A C 1
ATOM 859 O O . THR A 1 108 ? -87.25 68.688 25.812 1 69.25 108 THR A O 1
ATOM 862 N N . GLU A 1 109 ? -86.812 66.688 25.406 1 63.47 109 GLU A N 1
ATOM 863 C CA . GLU A 1 109 ? -87.625 66.188 26.531 1 63.47 109 GLU A CA 1
ATOM 864 C C . GLU A 1 109 ? -86.875 66.438 27.859 1 63.47 109 GLU A C 1
ATOM 866 O O . GLU A 1 109 ? -87.562 66.75 28.859 1 63.47 109 GLU A O 1
ATOM 871 N N . PHE A 1 110 ? -85.562 66.438 27.766 1 64.81 110 PHE A N 1
ATOM 872 C CA . PHE A 1 110 ? -84.688 66.812 28.859 1 64.81 110 PHE A CA 1
ATOM 873 C C . PHE A 1 110 ? -84.875 68.312 29.125 1 64.81 110 PHE A C 1
ATOM 875 O O . PHE A 1 110 ? -84.938 68.75 30.281 1 64.81 110 PHE A O 1
ATOM 882 N N . GLU A 1 111 ? -84.938 69 28 1 69.31 111 GLU A N 1
ATOM 883 C CA . GLU A 1 111 ? -85.125 70.5 28.125 1 69.31 111 GLU A CA 1
ATOM 884 C C . GLU A 1 111 ? -86.5 70.812 28.703 1 69.31 111 GLU A C 1
ATOM 886 O O . GLU A 1 111 ? -86.625 71.75 29.484 1 69.31 111 GLU A O 1
ATOM 891 N N . LYS A 1 112 ? -87.438 70 28.516 1 75.19 112 LYS A N 1
ATOM 892 C CA . LYS A 1 112 ? -88.75 70.312 28.938 1 75.19 112 LYS A CA 1
ATOM 893 C C . LYS A 1 112 ? -89.125 69.688 30.266 1 75.19 112 LYS A C 1
ATOM 895 O O . LYS A 1 112 ? -90.125 70 30.891 1 75.19 112 LYS A O 1
ATOM 900 N N . ALA A 1 113 ? -88.188 68.875 30.594 1 62.38 113 ALA A N 1
ATOM 901 C CA . ALA A 1 113 ? -88.562 68.125 31.797 1 62.38 113 ALA A CA 1
ATOM 902 C C . ALA A 1 113 ? -88.438 69 33.062 1 62.38 113 ALA A C 1
ATOM 904 O O . ALA A 1 113 ? -87.5 69.75 33.156 1 62.38 113 ALA A O 1
ATOM 905 N N . GLU A 1 114 ? -89.5 69.25 33.781 1 74.5 114 GLU A N 1
ATOM 906 C CA . GLU A 1 114 ? -89.5 70.062 35 1 74.5 114 GLU A CA 1
ATOM 907 C C . GLU A 1 114 ? -88.438 69.625 36 1 74.5 114 GLU A C 1
ATOM 909 O O . GLU A 1 114 ? -87.75 70.438 36.594 1 74.5 114 GLU A O 1
ATOM 914 N N . ASN A 1 115 ? -88.375 68.312 36.094 1 71 115 ASN A N 1
ATOM 915 C CA . ASN A 1 115 ? -87.312 67.688 36.844 1 71 115 ASN A CA 1
ATOM 916 C C . ASN A 1 115 ? -86.5 66.75 35.969 1 71 115 ASN A C 1
ATOM 918 O O . ASN A 1 115 ? -86.875 65.562 35.781 1 71 115 ASN A O 1
ATOM 922 N N . LYS A 1 116 ? -85.5 67.062 35.219 1 60.31 116 LYS A N 1
ATOM 923 C CA . LYS A 1 116 ? -84.688 66.438 34.188 1 60.31 116 LYS A CA 1
ATOM 924 C C . LYS A 1 116 ? -83.938 65.25 34.75 1 60.31 116 LYS A C 1
ATOM 926 O O . LYS A 1 116 ? -83.812 64.25 34.062 1 60.31 116 LYS A O 1
ATOM 931 N N . ASP A 1 117 ? -83.75 65.188 35.938 1 68.19 117 ASP A N 1
ATOM 932 C CA . ASP A 1 117 ? -83 64.125 36.594 1 68.19 117 ASP A CA 1
ATOM 933 C C . ASP A 1 117 ? -83.812 62.875 36.781 1 68.19 117 ASP A C 1
ATOM 935 O O . ASP A 1 117 ? -83.375 61.781 36.531 1 68.19 117 ASP A O 1
ATOM 939 N N . ALA A 1 118 ? -85 62.906 37.094 1 74.81 118 ALA A N 1
ATOM 940 C CA . ALA A 1 118 ? -85.938 61.812 37.312 1 74.81 118 ALA A CA 1
ATOM 941 C C . ALA A 1 118 ? -86.312 61.125 36 1 74.81 118 ALA A C 1
ATOM 943 O O . ALA A 1 118 ? -86.438 59.906 35.938 1 74.81 118 ALA A O 1
ATOM 944 N N . TRP A 1 119 ? -86.5 61.969 35.094 1 71.25 119 TRP A N 1
ATOM 945 C CA . TRP A 1 119 ? -86.875 61.438 33.75 1 71.25 119 TRP A CA 1
ATOM 946 C C . TRP A 1 119 ? -85.75 60.562 33.219 1 71.25 119 TRP A C 1
ATOM 948 O O . TRP A 1 119 ? -85.938 59.469 32.719 1 71.25 119 TRP A O 1
ATOM 958 N N . VAL A 1 120 ? -84.5 61.094 33.406 1 61.78 120 VAL A N 1
ATOM 959 C CA . VAL A 1 120 ? -83.312 60.344 32.938 1 61.78 120 VAL A CA 1
ATOM 960 C C . VAL A 1 120 ? -83.25 59.031 33.688 1 61.78 120 VAL A C 1
ATOM 962 O O . VAL A 1 120 ? -82.938 57.969 33.062 1 61.78 120 VAL A O 1
ATOM 965 N N . GLU A 1 121 ? -83.688 58.875 34.812 1 69.06 121 GLU A N 1
ATOM 966 C CA . GLU A 1 121 ? -83.562 57.688 35.656 1 69.06 121 GLU A CA 1
ATOM 967 C C . GLU A 1 121 ? -84.625 56.656 35.25 1 69.06 121 GLU A C 1
ATOM 969 O O . GLU A 1 121 ? -84.312 55.438 35.219 1 69.06 121 GLU A O 1
ATOM 974 N N . GLN A 1 122 ? -85.812 56.906 34.969 1 72.31 122 GLN A N 1
ATOM 975 C CA . GLN A 1 122 ? -86.875 56 34.562 1 72.31 122 GLN A CA 1
ATOM 976 C C . GLN A 1 122 ? -86.562 55.344 33.219 1 72.31 122 GLN A C 1
ATOM 978 O O . GLN A 1 122 ? -86.812 54.156 33 1 72.31 122 GLN A O 1
ATOM 983 N N . GLU A 1 123 ? -86.188 56.344 32.344 1 63.25 123 GLU A N 1
ATOM 984 C CA . GLU A 1 123 ? -85.875 55.812 31 1 63.25 123 GLU A CA 1
ATOM 985 C C . GLU A 1 123 ? -84.688 54.844 31.047 1 63.25 123 GLU A C 1
ATOM 987 O O . GLU A 1 123 ? -84.688 53.844 30.375 1 63.25 123 GLU A O 1
ATOM 992 N N . ILE A 1 124 ? -83.812 55.031 31.922 1 61.84 124 ILE A N 1
ATOM 993 C CA . ILE A 1 124 ? -82.688 54.156 32.125 1 61.84 124 ILE A CA 1
ATOM 994 C C . ILE A 1 124 ? -83.125 52.812 32.688 1 61.84 124 ILE A C 1
ATOM 996 O O . ILE A 1 124 ? -82.688 51.75 32.281 1 61.84 124 ILE A O 1
ATOM 1000 N N . ALA A 1 125 ? -84.125 52.75 33.469 1 70.12 125 ALA A N 1
ATOM 1001 C CA . ALA A 1 125 ? -84.625 51.562 34.125 1 70.12 125 ALA A CA 1
ATOM 1002 C C . ALA A 1 125 ? -85.375 50.656 33.125 1 70.12 125 ALA A C 1
ATOM 1004 O O . ALA A 1 125 ? -85.188 49.438 33.156 1 70.12 125 ALA A O 1
ATOM 1005 N N . LYS A 1 126 ? -86.188 51.156 32.375 1 63.88 126 LYS A N 1
ATOM 1006 C CA . LYS A 1 126 ? -86.938 50.406 31.359 1 63.88 126 LYS A CA 1
ATOM 1007 C C . LYS A 1 126 ? -85.938 49.75 30.391 1 63.88 126 LYS A C 1
ATOM 1009 O O . LYS A 1 126 ? -86.125 48.562 30.062 1 63.88 126 LYS A O 1
ATOM 1014 N N . PHE A 1 127 ? -85 50.625 29.984 1 58.56 127 PHE A N 1
ATOM 1015 C CA . PHE A 1 127 ? -84 50.125 29.062 1 58.56 127 PHE A CA 1
ATOM 1016 C C . PHE A 1 127 ? -83.188 49 29.703 1 58.56 127 PHE A C 1
ATOM 1018 O O . PHE A 1 127 ? -82.938 48 29.047 1 58.56 127 PHE A O 1
ATOM 1025 N N . THR A 1 128 ? -83 49 30.859 1 63.53 128 THR A N 1
ATOM 1026 C CA . THR A 1 128 ? -82.25 48 31.594 1 63.53 128 THR A CA 1
ATOM 1027 C C . THR A 1 128 ? -83 46.688 31.656 1 63.53 128 THR A C 1
ATOM 1029 O O . THR A 1 128 ? -82.438 45.625 31.469 1 63.53 128 THR A O 1
ATOM 1032 N N . LYS A 1 129 ? -84.312 46.594 31.766 1 67 129 LYS A N 1
ATOM 1033 C CA . LYS A 1 129 ? -85.125 45.406 31.891 1 67 129 LYS A CA 1
ATOM 1034 C C . LYS A 1 129 ? -85.188 44.656 30.562 1 67 129 LYS A C 1
ATOM 1036 O O . LYS A 1 129 ? -85.125 43.406 30.516 1 67 129 LYS A O 1
ATOM 1041 N N . ILE A 1 130 ? -85.562 45.344 29.547 1 60.69 130 ILE A N 1
ATOM 1042 C CA . ILE A 1 130 ? -85.625 44.75 28.219 1 60.69 130 ILE A CA 1
ATOM 1043 C C . ILE A 1 130 ? -84.25 44.094 27.875 1 60.69 130 ILE A C 1
ATOM 1045 O O . ILE A 1 130 ? -84.25 43 27.359 1 60.69 130 ILE A O 1
ATOM 1049 N N . HIS A 1 131 ? -83.188 44.781 28.297 1 60.22 131 HIS A N 1
ATOM 1050 C CA . HIS A 1 131 ? -81.875 44.281 28.031 1 60.22 131 HIS A CA 1
ATOM 1051 C C . HIS A 1 131 ? -81.625 43 28.828 1 60.22 131 HIS A C 1
ATOM 1053 O O . HIS A 1 131 ? -81 42.062 28.312 1 60.22 131 HIS A O 1
ATOM 1059 N N . GLU A 1 132 ? -82.188 42.812 29.844 1 66.94 132 GLU A N 1
ATOM 1060 C CA . GLU A 1 132 ? -82 41.656 30.703 1 66.94 132 GLU A CA 1
ATOM 1061 C C . GLU A 1 132 ? -82.75 40.469 30.156 1 66.94 132 GLU A C 1
ATOM 1063 O O . GLU A 1 132 ? -82.25 39.344 30.125 1 66.94 132 GLU A O 1
ATOM 1068 N N . HIS A 1 133 ? -84 40.5 29.703 1 68.25 133 HIS A N 1
ATOM 1069 C CA . HIS A 1 133 ? -84.812 39.438 29.125 1 68.25 133 HIS A CA 1
ATOM 1070 C C . HIS A 1 133 ? -84.188 38.906 27.828 1 68.25 133 HIS A C 1
ATOM 1072 O O . HIS A 1 133 ? -84.188 37.688 27.609 1 68.25 133 HIS A O 1
ATOM 1078 N N . ALA A 1 134 ? -83.812 39.844 26.984 1 58.38 134 ALA A N 1
ATOM 1079 C CA . ALA A 1 134 ? -83.188 39.438 25.75 1 58.38 134 ALA A CA 1
ATOM 1080 C C . ALA A 1 134 ? -81.938 38.562 26.031 1 58.38 134 ALA A C 1
ATOM 1082 O O . ALA A 1 134 ? -81.75 37.594 25.328 1 58.38 134 ALA A O 1
ATOM 1083 N N . ARG A 1 135 ? -81.375 38.812 27.031 1 65.25 135 ARG A N 1
ATOM 1084 C CA . ARG A 1 135 ? -80.188 38.062 27.422 1 65.25 135 ARG A CA 1
ATOM 1085 C C . ARG A 1 135 ? -80.562 36.656 27.875 1 65.25 135 ARG A C 1
ATOM 1087 O O . 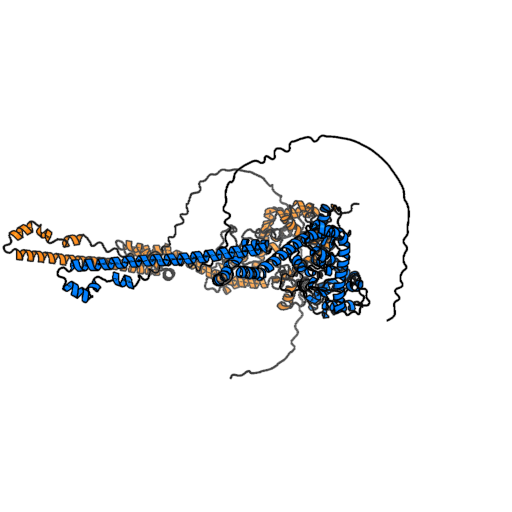ARG A 1 135 ? -79.875 35.688 27.547 1 65.25 135 ARG A O 1
ATOM 1094 N N . GLU A 1 136 ? -81.688 36.406 28.406 1 65.94 136 GLU A N 1
ATOM 1095 C CA . GLU A 1 136 ? -82.188 35.125 28.906 1 65.94 136 GLU A CA 1
ATOM 1096 C C . GLU A 1 136 ? -82.688 34.25 27.75 1 65.94 136 GLU A C 1
ATOM 1098 O O . GLU A 1 136 ? -82.375 33.031 27.75 1 65.94 136 GLU A O 1
ATOM 1103 N N . CYS A 1 137 ? -83.438 34.625 26.875 1 66.06 137 CYS A N 1
ATOM 1104 C CA . CYS A 1 137 ? -83.938 33.906 25.688 1 66.06 137 CYS A CA 1
ATOM 1105 C C . CYS A 1 137 ? -82.75 33.406 24.875 1 66.06 137 CYS A C 1
ATOM 1107 O O . CYS A 1 137 ? -82.75 32.281 24.375 1 66.06 137 CYS A O 1
ATOM 1109 N N . GLU A 1 138 ? -81.75 34.25 24.75 1 60.59 138 GLU A N 1
ATOM 1110 C CA . GLU A 1 138 ? -80.562 33.844 24.047 1 60.59 138 GLU A CA 1
ATOM 1111 C C . GLU A 1 138 ? -79.875 32.656 24.734 1 60.59 138 GLU A C 1
ATOM 1113 O O . GLU A 1 138 ? -79.5 31.688 24.062 1 60.59 138 GLU A O 1
ATOM 1118 N N . LYS A 1 139 ? -79.938 32.594 25.922 1 68.25 139 LYS A N 1
ATOM 1119 C CA . LYS A 1 139 ? -79.375 31.484 26.703 1 68.25 139 LYS A CA 1
ATOM 1120 C C . LYS A 1 139 ? -80.188 30.203 26.484 1 68.25 139 LYS A C 1
ATOM 1122 O O . LYS A 1 139 ? -79.562 29.125 26.328 1 68.25 139 LYS A O 1
ATOM 1127 N N . TRP A 1 140 ? -81.438 30.125 26.359 1 63.62 140 TRP A N 1
ATOM 1128 C CA . TRP A 1 140 ? -82.312 28.984 26.156 1 63.62 140 TRP A CA 1
ATOM 1129 C C . TRP A 1 140 ? -82.125 28.375 24.766 1 63.62 140 TRP A C 1
ATOM 1131 O O . TRP A 1 140 ? -82 27.156 24.625 1 63.62 140 TRP A O 1
ATOM 1141 N N . TYR A 1 141 ? -82.188 29.125 23.734 1 59.06 141 TYR A N 1
ATOM 1142 C CA . TYR A 1 141 ? -82 28.672 22.375 1 59.06 141 TYR A CA 1
ATOM 1143 C C . TYR A 1 141 ? -80.625 27.938 22.219 1 59.06 141 TYR A C 1
ATOM 1145 O O . TYR A 1 141 ? -80.562 26.875 21.609 1 59.06 141 TYR A O 1
ATOM 1153 N N . ILE A 1 142 ? -79.75 28.469 22.797 1 66.31 142 ILE A N 1
ATOM 1154 C CA . ILE A 1 142 ? -78.438 27.859 22.766 1 66.31 142 ILE A CA 1
ATOM 1155 C C . ILE A 1 142 ? -78.438 26.5 23.453 1 66.31 142 ILE A C 1
ATOM 1157 O O . ILE A 1 142 ? -77.938 25.516 22.938 1 66.31 142 ILE A O 1
ATOM 1161 N N . ALA A 1 143 ? -79.188 26.359 24.453 1 67.56 143 ALA A N 1
ATOM 1162 C CA . ALA A 1 143 ? -79.312 25.125 25.219 1 67.56 143 ALA A CA 1
ATOM 1163 C C . ALA A 1 143 ? -80.125 24.062 24.438 1 67.56 143 ALA A C 1
ATOM 1165 O O . ALA A 1 143 ? -79.75 22.875 24.469 1 67.56 143 ALA A O 1
ATOM 1166 N N . TYR A 1 144 ? -81.125 24.25 23.688 1 64.69 144 TYR A N 1
ATOM 1167 C CA . TYR A 1 144 ? -81.938 23.344 22.906 1 64.69 144 TYR A CA 1
ATOM 1168 C C . TYR A 1 144 ? -81.188 22.812 21.703 1 64.69 144 TYR A C 1
ATOM 1170 O O . TYR A 1 144 ? -81.25 21.625 21.391 1 64.69 144 TYR A O 1
ATOM 1178 N N . GLU A 1 145 ? -80.562 23.703 21.047 1 62.34 145 GLU A N 1
ATOM 1179 C CA . GLU A 1 145 ? -79.688 23.266 19.953 1 62.34 145 GLU A CA 1
ATOM 1180 C C . GLU A 1 145 ? -78.688 22.266 20.422 1 62.34 145 GLU A C 1
ATOM 1182 O O . GLU A 1 145 ? -78.375 21.281 19.734 1 62.34 145 GLU A O 1
ATOM 1187 N N . GLU A 1 146 ? -78.188 22.547 21.516 1 69.69 146 GLU A N 1
ATOM 1188 C CA . GLU A 1 146 ? -77.25 21.625 22.109 1 69.69 146 GLU A CA 1
ATOM 1189 C C . GLU A 1 146 ? -77.875 20.281 22.422 1 69.69 146 GLU A C 1
ATOM 1191 O O . GLU A 1 146 ? -77.25 19.234 22.203 1 69.69 146 GLU A O 1
ATOM 1196 N N . TYR A 1 147 ? -79.125 20.25 22.859 1 66.25 147 TYR A N 1
ATOM 1197 C CA . TYR A 1 147 ? -79.875 19.047 23.172 1 66.25 147 TYR A CA 1
ATOM 1198 C C . TYR A 1 147 ? -80.125 18.219 21.922 1 66.25 147 TYR A C 1
ATOM 1200 O O . TYR A 1 147 ? -79.938 17 21.922 1 66.25 147 TYR A O 1
ATOM 1208 N N . LEU A 1 148 ? -80.562 18.75 20.781 1 63.53 148 LEU A N 1
ATOM 1209 C CA . LEU A 1 148 ? -80.812 18.078 19.516 1 63.53 148 LEU A CA 1
ATOM 1210 C C . LEU A 1 148 ? -79.562 17.453 18.969 1 63.53 148 LEU A C 1
ATOM 1212 O O . LEU A 1 148 ? -79.562 16.344 18.438 1 63.53 148 LEU A O 1
ATOM 1216 N N . GLU A 1 149 ? -78.562 18.234 19.094 1 70.5 149 GLU A N 1
ATOM 1217 C CA . GLU A 1 149 ? -77.25 17.719 18.641 1 70.5 149 GLU A CA 1
ATOM 1218 C C . GLU A 1 149 ? -76.812 16.531 19.469 1 70.5 149 GLU A C 1
ATOM 1220 O O . GLU A 1 149 ? -76.25 15.555 18.922 1 70.5 149 GLU A O 1
ATOM 1225 N N . GLU A 1 150 ? -77.062 16.562 20.656 1 71.94 150 GLU A N 1
ATOM 1226 C CA . GLU A 1 150 ? -76.75 15.461 21.547 1 71.94 150 GLU A CA 1
ATOM 1227 C C . GLU A 1 150 ? -77.562 14.219 21.219 1 71.94 150 GLU A C 1
ATOM 1229 O O . GLU A 1 150 ? -77 13.102 21.219 1 71.94 150 GLU A O 1
ATOM 1234 N N . ARG A 1 151 ? -78.812 14.328 20.938 1 69.75 151 ARG A N 1
ATOM 1235 C CA . ARG A 1 151 ? -79.688 13.211 20.594 1 69.75 151 ARG A CA 1
ATOM 1236 C C . ARG A 1 151 ? -79.312 12.578 19.266 1 69.75 151 ARG A C 1
ATOM 1238 O O . ARG A 1 151 ? -79.312 11.352 19.109 1 69.75 151 ARG A O 1
ATOM 1245 N N . LYS A 1 152 ? -79.062 13.406 18.281 1 67.12 152 LYS A N 1
ATOM 1246 C CA . LYS A 1 152 ? -78.562 12.93 17 1 67.12 152 LYS A CA 1
ATOM 1247 C C . LYS A 1 152 ? -77.25 12.109 17.188 1 67.12 152 LYS A C 1
ATOM 1249 O O . LYS A 1 152 ? -77.125 11.047 16.578 1 67.12 152 LYS A O 1
ATOM 1254 N N . GLU A 1 153 ? -76.375 12.633 17.984 1 72.88 153 GLU A N 1
ATOM 1255 C CA . GLU A 1 153 ? -75.125 11.938 18.25 1 72.88 153 GLU A CA 1
ATOM 1256 C C . GLU A 1 153 ? -75.375 10.594 18.938 1 72.88 153 GLU A C 1
ATOM 1258 O O . GLU A 1 153 ? -74.75 9.602 18.625 1 72.88 153 GLU A O 1
ATOM 1263 N N . GLU A 1 154 ? -76.312 10.57 19.812 1 73.81 154 GLU A N 1
ATOM 1264 C CA . GLU A 1 154 ? -76.688 9.328 20.5 1 73.81 154 GLU A CA 1
ATOM 1265 C C . GLU A 1 154 ? -77.25 8.297 19.531 1 73.81 154 GLU A C 1
ATOM 1267 O O . GLU A 1 154 ? -76.938 7.113 19.609 1 73.81 154 GLU A O 1
ATOM 1272 N N . LEU A 1 155 ? -78.062 8.734 18.625 1 71.69 155 LEU A N 1
ATOM 1273 C CA . LEU A 1 155 ? -78.688 7.852 17.625 1 71.69 155 LEU A CA 1
ATOM 1274 C C . LEU A 1 155 ? -77.625 7.297 16.703 1 71.69 155 LEU A C 1
ATOM 1276 O O . LEU A 1 155 ? -77.625 6.117 16.344 1 71.69 155 LEU A O 1
ATOM 1280 N N . ILE A 1 156 ? -76.75 8.188 16.344 1 70.06 156 ILE A N 1
ATOM 1281 C CA . ILE A 1 156 ? -75.625 7.777 15.492 1 70.06 156 ILE A CA 1
ATOM 1282 C C . ILE A 1 156 ? -74.812 6.73 16.219 1 70.06 156 ILE A C 1
ATOM 1284 O O . ILE A 1 156 ? -74.438 5.715 15.625 1 70.06 156 ILE A O 1
ATOM 1288 N N . MET A 1 157 ? -74.5 6.93 17.453 1 74.5 157 MET A N 1
ATOM 1289 C CA . MET A 1 157 ? -73.688 5.996 18.234 1 74.5 157 MET A CA 1
ATOM 1290 C C . MET A 1 157 ? -74.438 4.656 18.375 1 74.5 157 MET A C 1
ATOM 1292 O O . MET A 1 157 ? -73.812 3.6 18.266 1 74.5 157 MET A O 1
ATOM 1296 N N . THR A 1 158 ? -75.688 4.727 18.578 1 74.38 158 THR A N 1
ATOM 1297 C CA . THR A 1 158 ? -76.5 3.504 18.719 1 74.38 158 THR A CA 1
ATOM 1298 C C . THR A 1 158 ? -76.5 2.719 17.406 1 74.38 158 THR A C 1
ATOM 1300 O O . THR A 1 158 ? -76.375 1.493 17.406 1 74.38 158 THR A O 1
ATOM 1303 N N . ARG A 1 159 ? -76.688 3.377 16.344 1 73 159 ARG A N 1
ATOM 1304 C CA . ARG A 1 159 ? -76.688 2.727 15.031 1 73 159 ARG A CA 1
ATOM 1305 C C . ARG A 1 159 ? -75.312 2.111 14.734 1 73 159 ARG A C 1
ATOM 1307 O O . ARG A 1 159 ? -75.25 1.016 14.18 1 73 159 ARG A O 1
ATOM 1314 N N . ASN A 1 160 ? -74.312 2.865 15.125 1 76 160 ASN A N 1
ATOM 1315 C CA . ASN A 1 160 ? -73 2.34 14.961 1 76 160 ASN A CA 1
ATOM 1316 C C . ASN A 1 160 ? -72.812 1.032 15.719 1 76 160 ASN A C 1
ATOM 1318 O O . ASN A 1 160 ? -72.25 0.073 15.188 1 76 160 ASN A O 1
ATOM 1322 N N . VAL A 1 161 ? -73.188 1.079 16.938 1 78.62 161 VAL A N 1
ATOM 1323 C CA . VAL A 1 161 ? -73.062 -0.111 17.766 1 78.62 161 VAL A CA 1
ATOM 1324 C C . VAL A 1 161 ? -73.875 -1.254 17.156 1 78.62 161 VAL A C 1
ATOM 1326 O O . VAL A 1 161 ? -73.438 -2.398 17.125 1 78.62 161 VAL A O 1
ATOM 1329 N N . ASN A 1 162 ? -75 -0.963 16.578 1 79.75 162 ASN A N 1
ATOM 1330 C CA . ASN A 1 162 ? -75.875 -1.979 15.953 1 79.75 162 ASN A CA 1
ATOM 1331 C C . ASN A 1 162 ? -75.25 -2.549 14.695 1 79.75 162 ASN A C 1
ATOM 1333 O O . ASN A 1 162 ? -75.312 -3.746 14.422 1 79.75 162 ASN A O 1
ATOM 1337 N N . VAL A 1 163 ? -74.688 -1.725 13.984 1 81.5 163 VAL A N 1
ATOM 1338 C CA . VAL A 1 163 ? -73.938 -2.17 12.789 1 81.5 163 VAL A CA 1
ATOM 1339 C C . VAL A 1 163 ? -72.812 -3.102 13.18 1 81.5 163 VAL A C 1
ATOM 1341 O O . VAL A 1 163 ? -72.625 -4.156 12.562 1 81.5 163 VAL A O 1
ATOM 1344 N N . VAL A 1 164 ? -72.062 -2.715 14.172 1 84.19 164 VAL A N 1
ATOM 1345 C CA . VAL A 1 164 ? -70.938 -3.518 14.641 1 84.19 164 VAL A CA 1
ATOM 1346 C C . VAL A 1 164 ? -71.438 -4.875 15.125 1 84.19 164 VAL A C 1
ATOM 1348 O O . VAL A 1 164 ? -70.875 -5.91 14.82 1 84.19 164 VAL A O 1
ATOM 1351 N N . ASN A 1 165 ? -72.562 -4.848 15.82 1 83.44 165 ASN A N 1
ATOM 1352 C CA . ASN A 1 165 ? -73.125 -6.094 16.297 1 83.44 165 ASN A CA 1
ATOM 1353 C C . ASN A 1 165 ? -73.625 -6.969 15.156 1 83.44 165 ASN A C 1
ATOM 1355 O O . ASN A 1 165 ? -73.438 -8.188 15.18 1 83.44 165 ASN A O 1
ATOM 1359 N N . ARG A 1 166 ? -74.125 -6.34 14.203 1 86.25 166 ARG A N 1
ATOM 1360 C CA . ARG A 1 166 ? -74.562 -7.078 13.031 1 86.25 166 ARG A CA 1
ATOM 1361 C C . ARG A 1 166 ? -73.375 -7.715 12.297 1 86.25 166 ARG A C 1
ATOM 1363 O O . ARG A 1 166 ? -73.438 -8.859 11.859 1 86.25 166 ARG A O 1
ATOM 1370 N N . LEU A 1 167 ? -72.438 -7.004 12.188 1 88.62 167 LEU A N 1
ATOM 1371 C CA . LEU A 1 167 ? -71.25 -7.516 11.539 1 88.62 167 LEU A CA 1
ATOM 1372 C C . LEU A 1 167 ? -70.688 -8.719 12.297 1 88.62 167 LEU A C 1
ATOM 1374 O O . LEU A 1 167 ? -70.25 -9.695 11.688 1 88.62 167 LEU A O 1
ATOM 1378 N N . ARG A 1 168 ? -70.75 -8.703 13.594 1 88.31 168 ARG A N 1
ATOM 1379 C CA . ARG A 1 168 ? -70.25 -9.82 14.422 1 88.31 168 ARG A CA 1
ATOM 1380 C C . ARG A 1 168 ? -71.188 -11.039 14.234 1 88.31 168 ARG A C 1
ATOM 1382 O O . ARG A 1 168 ? -70.688 -12.164 14.148 1 88.31 168 ARG A O 1
ATOM 1389 N N . GLU A 1 169 ? -72.438 -10.781 14.047 1 87.56 169 GLU A N 1
ATOM 1390 C CA . GLU A 1 169 ? -73.375 -11.852 13.82 1 87.56 169 GLU A CA 1
ATOM 1391 C C . GLU A 1 169 ? -73.188 -12.516 12.469 1 87.56 169 GLU A C 1
ATOM 1393 O O . GLU A 1 169 ? -73.438 -13.711 12.305 1 87.56 169 GLU A O 1
ATOM 1398 N N . MET A 1 170 ? -72.75 -11.719 11.602 1 89.25 170 MET A N 1
ATOM 1399 C CA . MET A 1 170 ? -72.5 -12.211 10.25 1 89.25 170 MET A CA 1
ATOM 1400 C C . MET A 1 170 ? -71.188 -13.023 10.195 1 89.25 170 MET A C 1
ATOM 1402 O O . MET A 1 170 ? -70.875 -13.578 9.148 1 89.25 170 MET A O 1
ATOM 1406 N N . GLY A 1 171 ? -70.438 -13.117 11.281 1 87.12 171 GLY A N 1
ATOM 1407 C CA . GLY A 1 171 ? -69.312 -13.961 11.344 1 87.12 171 GLY A CA 1
ATOM 1408 C C . GLY A 1 171 ? -68 -13.188 11.156 1 87.12 171 GLY A C 1
ATOM 1409 O O . GLY A 1 171 ? -66.938 -13.789 10.922 1 87.12 171 GLY A O 1
ATOM 1410 N N . TRP A 1 172 ? -68.062 -11.828 11.297 1 89.44 172 TRP A N 1
ATOM 1411 C CA . TRP A 1 172 ? -66.875 -11.016 11.023 1 89.44 172 TRP A CA 1
ATOM 1412 C C . TRP A 1 172 ? -66.25 -10.477 12.32 1 89.44 172 TRP A C 1
ATOM 1414 O O . TRP A 1 172 ? -65.688 -9.406 12.328 1 89.44 172 TRP A O 1
ATOM 1424 N N . ALA A 1 173 ? -66.5 -11.156 13.391 1 86.88 173 ALA A N 1
ATOM 1425 C CA . ALA A 1 173 ? -66.125 -10.695 14.719 1 86.88 173 ALA A CA 1
ATOM 1426 C C . ALA A 1 173 ? -64.625 -10.477 14.797 1 86.88 173 ALA A C 1
ATOM 1428 O O . ALA A 1 173 ? -64.125 -9.477 15.352 1 86.88 173 ALA A O 1
ATOM 1429 N N . THR A 1 174 ? -63.875 -11.312 14.211 1 87.06 174 THR A N 1
ATOM 1430 C CA . THR A 1 174 ? -62.406 -11.25 14.312 1 87.06 174 THR A CA 1
ATOM 1431 C C . THR A 1 174 ? -61.875 -10.016 13.594 1 87.06 174 THR A C 1
ATOM 1433 O O . THR A 1 174 ? -61 -9.32 14.117 1 87.06 174 THR A O 1
ATOM 1436 N N . GLU A 1 175 ? -62.344 -9.719 12.469 1 86.12 175 GLU A N 1
ATOM 1437 C CA . GLU A 1 175 ? -61.906 -8.57 11.664 1 86.12 175 GLU A CA 1
ATOM 1438 C C . GLU A 1 175 ? -62.344 -7.258 12.32 1 86.12 175 GLU A C 1
ATOM 1440 O O . GLU A 1 175 ? -61.562 -6.297 12.352 1 86.12 175 GLU A O 1
ATOM 1445 N N . VAL A 1 176 ? -63.531 -7.332 12.844 1 85 176 VAL A N 1
ATOM 1446 C CA . VAL A 1 176 ? -64.062 -6.152 13.516 1 85 176 VAL A CA 1
ATOM 1447 C C . VAL A 1 176 ? -63.188 -5.809 14.719 1 85 176 VAL A C 1
ATOM 1449 O O . VAL A 1 176 ? -62.781 -4.652 14.906 1 85 176 VAL A O 1
ATOM 1452 N N . ASP A 1 177 ? -62.906 -6.844 15.391 1 84 177 ASP A N 1
ATOM 1453 C CA . ASP A 1 177 ? -62.094 -6.637 16.578 1 84 177 ASP A CA 1
ATOM 1454 C C . ASP A 1 177 ? -60.688 -6.129 16.203 1 84 177 ASP A C 1
ATOM 1456 O O . ASP A 1 177 ? -60.125 -5.277 16.891 1 84 177 ASP A O 1
ATOM 1460 N N . SER A 1 178 ? -60.219 -6.629 15.148 1 85 178 SER A N 1
ATOM 1461 C CA . SER A 1 178 ? -58.906 -6.211 14.656 1 85 178 SER A CA 1
ATOM 1462 C C . SER A 1 178 ? -58.906 -4.738 14.266 1 85 178 SER A C 1
ATOM 1464 O O . SER A 1 178 ? -57.969 -4 14.594 1 85 178 SER A O 1
ATOM 1466 N N . ILE A 1 179 ? -60 -4.277 13.648 1 81.62 179 ILE A N 1
ATOM 1467 C CA . ILE A 1 179 ? -60.094 -2.896 13.195 1 81.62 179 ILE A CA 1
ATOM 1468 C C . ILE A 1 179 ? -60.312 -1.971 14.391 1 81.62 179 ILE A C 1
ATOM 1470 O O . ILE A 1 179 ? -59.688 -0.908 14.477 1 81.62 179 ILE A O 1
ATOM 1474 N N . LEU A 1 180 ? -61.125 -2.459 15.273 1 78.94 180 LEU A N 1
ATOM 1475 C CA . LEU A 1 180 ? -61.438 -1.649 16.453 1 78.94 180 LEU A CA 1
ATOM 1476 C C . LEU A 1 180 ? -60.188 -1.457 17.312 1 78.94 180 LEU A C 1
ATOM 1478 O O . LEU A 1 180 ? -60.031 -0.406 17.938 1 78.94 180 LEU A O 1
ATOM 1482 N N . ARG A 1 181 ? -59.375 -2.441 17.266 1 79.94 181 ARG A N 1
ATOM 1483 C CA . ARG A 1 181 ? -58.156 -2.352 18.031 1 79.94 181 ARG A CA 1
ATOM 1484 C C . ARG A 1 181 ? -57.156 -1.382 17.375 1 79.94 181 ARG A C 1
ATOM 1486 O O . ARG A 1 181 ? -56.469 -0.645 18.062 1 79.94 181 ARG A O 1
ATOM 1493 N N . GLN A 1 182 ? -57.25 -1.383 16.062 1 80.06 182 GLN A N 1
ATOM 1494 C CA . GLN A 1 182 ? -56.25 -0.594 15.32 1 80.06 182 GLN A CA 1
ATOM 1495 C C . GLN A 1 182 ? -56.75 0.834 15.109 1 80.06 182 GLN A C 1
ATOM 1497 O O . GLN A 1 182 ? -56.031 1.793 15.359 1 80.06 182 GLN A O 1
ATOM 1502 N N . ASP A 1 183 ? -57.969 0.925 14.492 1 76.94 183 ASP A N 1
ATOM 1503 C CA . ASP A 1 183 ? -58.562 2.23 14.195 1 76.94 183 ASP A CA 1
ATOM 1504 C C . ASP A 1 183 ? -60.094 2.176 14.242 1 76.94 183 ASP A C 1
ATOM 1506 O O . ASP A 1 183 ? -60.719 1.938 13.219 1 76.94 183 ASP A O 1
ATOM 1510 N N . PRO A 1 184 ? -60.562 2.447 15.398 1 74.5 184 PRO A N 1
ATOM 1511 C CA . PRO A 1 184 ? -62.031 2.381 15.555 1 74.5 184 PRO A CA 1
ATOM 1512 C C . PRO A 1 184 ? -62.75 3.373 14.656 1 74.5 184 PRO A C 1
ATOM 1514 O O . PRO A 1 184 ? -63.906 3.15 14.297 1 74.5 184 PRO A O 1
ATOM 1517 N N . SER A 1 185 ? -62 4.418 14.297 1 71.81 185 SER A N 1
ATOM 1518 C CA . SER A 1 185 ? -62.625 5.461 13.492 1 71.81 185 SER A CA 1
ATOM 1519 C C . SER A 1 185 ? -63.031 4.938 12.117 1 71.81 185 SER A C 1
ATOM 1521 O O . SER A 1 185 ? -63.938 5.477 11.469 1 71.81 185 SER A O 1
ATOM 1523 N N . LYS A 1 186 ? -62.438 3.895 11.68 1 71.69 186 LYS A N 1
ATOM 1524 C CA . LYS A 1 186 ? -62.719 3.324 10.367 1 71.69 186 LYS A CA 1
ATOM 1525 C C . LYS A 1 186 ? -64.125 2.721 10.312 1 71.69 186 LYS A C 1
ATOM 1527 O O . LYS A 1 186 ? -64.75 2.688 9.25 1 71.69 186 LYS A O 1
ATOM 1532 N N . LEU A 1 187 ? -64.5 2.271 11.484 1 70.06 187 LEU A N 1
ATOM 1533 C CA . LEU A 1 187 ? -65.812 1.708 11.562 1 70.06 187 LEU A CA 1
ATOM 1534 C C . LEU A 1 187 ? -66.812 2.775 11.961 1 70.06 187 LEU A C 1
ATOM 1536 O O . LEU A 1 187 ? -67.938 2.779 11.461 1 70.06 187 LEU A O 1
ATOM 1540 N N . TYR A 1 188 ? -66.312 3.768 12.797 1 63.66 188 TYR A N 1
ATOM 1541 C CA . TYR A 1 188 ? -67.25 4.723 13.383 1 63.66 188 TYR A CA 1
ATOM 1542 C C . TYR A 1 188 ? -67.375 5.973 12.516 1 63.66 188 TYR A C 1
ATOM 1544 O O . TYR A 1 188 ? -68.438 6.586 12.445 1 63.66 188 TYR A O 1
ATOM 1552 N N . HIS A 1 189 ? -66.25 6.512 12.023 1 57.62 189 HIS A N 1
ATOM 1553 C CA . HIS A 1 189 ? -66.312 7.777 11.297 1 57.62 189 HIS A CA 1
ATOM 1554 C C . HIS A 1 189 ? -67.125 7.645 10.023 1 57.62 189 HIS A C 1
ATOM 1556 O O . HIS A 1 189 ? -67.625 8.641 9.492 1 57.62 189 HIS A O 1
ATOM 1562 N N . ARG A 1 190 ? -67.25 6.566 9.406 1 53.69 190 ARG A N 1
ATOM 1563 C CA . ARG A 1 190 ? -68.062 6.434 8.211 1 53.69 190 ARG A CA 1
ATOM 1564 C C . ARG A 1 190 ? -69.562 6.57 8.555 1 53.69 190 ARG A C 1
ATOM 1566 O O . ARG A 1 190 ?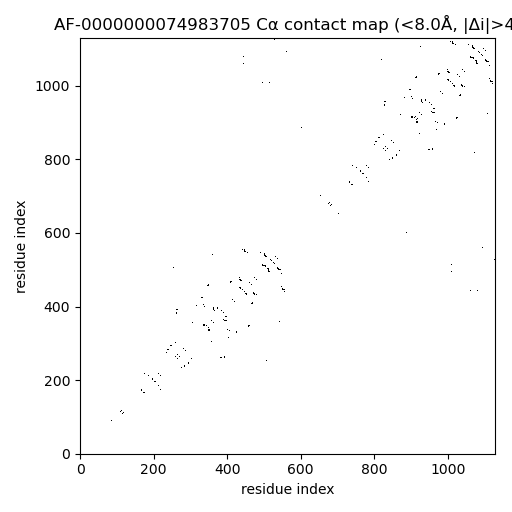 -70.438 6.305 7.715 1 53.69 190 ARG A O 1
ATOM 1573 N N . SER A 1 191 ? -69.75 7.129 9.734 1 51.41 191 SER A N 1
ATOM 1574 C CA . SER A 1 191 ? -70.938 7.602 10.445 1 51.41 191 SER A CA 1
ATOM 1575 C C . SER A 1 191 ? -71.688 8.609 9.602 1 51.41 191 SER A C 1
ATOM 1577 O O . SER A 1 191 ? -72.938 8.75 9.758 1 51.41 191 SER A O 1
ATOM 1579 N N . LEU A 1 192 ? -70.938 9.234 8.766 1 49.72 192 LEU A N 1
ATOM 1580 C CA . LEU A 1 192 ? -71.688 10.164 7.91 1 49.72 192 LEU A CA 1
ATOM 1581 C C . LEU A 1 192 ? -72.812 9.461 7.164 1 49.72 192 LEU A C 1
ATOM 1583 O O . LEU A 1 192 ? -73.875 10.031 6.973 1 49.72 192 LEU A O 1
ATOM 1587 N N . MET A 1 193 ? -72.562 8.258 6.805 1 52.91 193 MET A N 1
ATOM 1588 C CA . MET A 1 193 ? -73.625 7.531 6.094 1 52.91 193 MET A CA 1
ATOM 1589 C C . MET A 1 193 ? -74.812 7.242 7.008 1 52.91 193 MET A C 1
ATOM 1591 O O . MET A 1 193 ? -75.938 7.234 6.562 1 52.91 193 MET A O 1
ATOM 1595 N N . LEU A 1 194 ? -74.438 7.125 8.32 1 57.62 194 LEU A N 1
ATOM 1596 C CA . LEU A 1 194 ? -75.438 6.918 9.328 1 57.62 194 LEU A CA 1
ATOM 1597 C C . LEU A 1 194 ? -76.25 8.195 9.555 1 57.62 194 LEU A C 1
ATOM 1599 O O . LEU A 1 194 ? -77.438 8.141 9.828 1 57.62 194 LEU A O 1
ATOM 1603 N N . ARG A 1 195 ? -75.5 9.289 9.406 1 53.47 195 ARG A N 1
ATOM 1604 C CA . ARG A 1 195 ? -76.188 10.578 9.562 1 53.47 195 ARG A CA 1
ATOM 1605 C C . ARG A 1 195 ? -77.25 10.75 8.523 1 53.47 195 ARG A C 1
ATOM 1607 O O . ARG A 1 195 ? -78.312 11.289 8.82 1 53.47 195 ARG A O 1
ATOM 1614 N N . PHE A 1 196 ? -76.938 10.297 7.34 1 51.09 196 PHE A N 1
ATOM 1615 C CA . PHE A 1 196 ? -77.938 10.477 6.262 1 51.09 196 PHE A CA 1
ATOM 1616 C C . PHE A 1 196 ? -79.062 9.492 6.402 1 51.09 196 PHE A C 1
ATOM 1618 O O . PHE A 1 196 ? -80.25 9.812 6.051 1 51.09 196 PHE A O 1
ATOM 1625 N N . GLY A 1 197 ? -78.875 8.25 6.918 1 51.81 197 GLY A N 1
ATOM 1626 C CA . GLY A 1 197 ? -79.875 7.215 6.98 1 51.81 197 GLY A CA 1
ATOM 1627 C C . GLY A 1 197 ? -80.875 7.438 8.094 1 51.81 197 GLY A C 1
ATOM 1628 O O . GLY A 1 197 ? -81.812 6.648 8.266 1 51.81 197 GLY A O 1
ATOM 1629 N N . ILE A 1 198 ? -80.625 8.328 9.062 1 49.97 198 ILE A N 1
ATOM 1630 C CA . ILE A 1 198 ? -81.5 8.516 10.219 1 49.97 198 ILE A CA 1
ATOM 1631 C C . ILE A 1 198 ? -82.938 8.859 9.75 1 49.97 198 ILE A C 1
ATOM 1633 O O . ILE A 1 198 ? -83.875 8.43 10.359 1 49.97 198 ILE A O 1
ATOM 1637 N N . THR A 1 199 ? -83 9.797 8.781 1 47.44 199 THR A N 1
ATOM 1638 C CA . THR A 1 199 ? -84.312 10.359 8.578 1 47.44 199 THR A CA 1
ATOM 1639 C C . THR A 1 199 ? -85.312 9.289 8.109 1 47.44 199 THR A C 1
ATOM 1641 O O . THR A 1 199 ? -86.5 9.336 8.438 1 47.44 199 THR A O 1
ATOM 1644 N N . GLN A 1 200 ? -85.125 8.648 6.852 1 46.91 200 GLN A N 1
ATOM 1645 C CA . GLN A 1 200 ? -86.25 8.062 6.105 1 46.91 200 GLN A CA 1
ATOM 1646 C C . GLN A 1 200 ? -86.25 6.547 6.242 1 46.91 200 GLN A C 1
ATOM 1648 O O . GLN A 1 200 ? -87.312 5.918 6.094 1 46.91 200 GLN A O 1
ATOM 1653 N N . CYS A 1 201 ? -85.125 5.809 6.246 1 53.31 201 CYS A N 1
ATOM 1654 C CA . CYS A 1 201 ? -85.188 4.395 5.887 1 53.31 201 CYS A CA 1
ATOM 1655 C C . CYS A 1 201 ? -85.25 3.518 7.129 1 53.31 201 CYS A C 1
ATOM 1657 O O . CYS A 1 201 ? -84.875 3.943 8.227 1 53.31 201 CYS A O 1
ATOM 1659 N N . ASP A 1 202 ? -86.062 2.283 6.934 1 61.97 202 ASP A N 1
ATOM 1660 C CA . ASP A 1 202 ? -86.125 1.202 7.91 1 61.97 202 ASP A CA 1
ATOM 1661 C C . ASP A 1 202 ? -84.75 0.858 8.461 1 61.97 202 ASP A C 1
ATOM 1663 O O . ASP A 1 202 ? -83.812 0.698 7.695 1 61.97 202 ASP A O 1
ATOM 1667 N N . GLU A 1 203 ? -84.688 1.198 9.695 1 69.44 203 GLU A N 1
ATOM 1668 C CA . GLU A 1 203 ? -83.438 0.998 10.438 1 69.44 203 GLU A CA 1
ATOM 1669 C C . GLU A 1 203 ? -82.75 -0.33 10.07 1 69.44 203 GLU A C 1
ATOM 1671 O O . GLU A 1 203 ? -81.562 -0.403 9.898 1 69.44 203 GLU A O 1
ATOM 1676 N N . LYS A 1 204 ? -83.562 -1.264 9.867 1 75 204 LYS A N 1
ATOM 1677 C CA . LYS A 1 204 ? -83.062 -2.598 9.578 1 75 204 LYS A CA 1
ATOM 1678 C C . LYS A 1 204 ? -82.375 -2.639 8.211 1 75 204 LYS A C 1
ATOM 1680 O O . LYS A 1 204 ? -81.312 -3.248 8.047 1 75 204 LYS A O 1
ATOM 1685 N N . VAL A 1 205 ? -83 -1.979 7.301 1 73.38 205 VAL A N 1
ATOM 1686 C CA . VAL A 1 205 ? -82.438 -1.965 5.941 1 73.38 205 VAL A CA 1
ATOM 1687 C C . VAL A 1 205 ? -81.125 -1.202 5.91 1 73.38 205 VAL A C 1
ATOM 1689 O O . VAL A 1 205 ? -80.188 -1.621 5.242 1 73.38 205 VAL A O 1
ATOM 1692 N N . VAL A 1 206 ? -81.125 -0.126 6.656 1 70.12 206 VAL A N 1
ATOM 1693 C CA . VAL A 1 206 ? -79.875 0.701 6.703 1 70.12 206 VAL A CA 1
ATOM 1694 C C . VAL A 1 206 ? -78.75 -0.09 7.324 1 70.12 206 VAL A C 1
ATOM 1696 O O . VAL A 1 206 ? -77.625 -0.069 6.816 1 70.12 206 VAL A O 1
ATOM 1699 N N . ILE A 1 207 ? -79.062 -0.766 8.359 1 74.31 207 ILE A N 1
ATOM 1700 C CA . ILE A 1 207 ? -78.062 -1.556 9.062 1 74.31 207 ILE A CA 1
ATOM 1701 C C . ILE A 1 207 ? -77.5 -2.646 8.141 1 74.31 207 ILE A C 1
ATOM 1703 O O . ILE A 1 207 ? -76.312 -2.863 8.055 1 74.31 207 ILE A O 1
ATOM 1707 N N . GLU A 1 208 ? -78.438 -3.252 7.398 1 78.44 208 GLU A N 1
ATOM 1708 C CA . GLU A 1 208 ? -78.062 -4.34 6.512 1 78.44 208 GLU A CA 1
ATOM 1709 C C . GLU A 1 208 ? -77.188 -3.826 5.359 1 78.44 208 GLU A C 1
ATOM 1711 O O . GLU A 1 208 ? -76.125 -4.434 5.023 1 78.44 208 GLU A O 1
ATOM 1716 N N . GLN A 1 209 ? -77.562 -2.758 4.848 1 74.19 209 GLN A N 1
ATOM 1717 C CA . GLN A 1 209 ? -76.812 -2.178 3.734 1 74.19 209 GLN A CA 1
ATOM 1718 C C . GLN A 1 209 ? -75.438 -1.73 4.172 1 74.19 209 GLN A C 1
ATOM 1720 O O . GLN A 1 209 ? -74.438 -1.937 3.453 1 74.19 209 GLN A O 1
ATOM 1725 N N . LEU A 1 210 ? -75.438 -1.145 5.254 1 75.12 210 LEU A N 1
ATOM 1726 C CA . LEU A 1 210 ? -74.125 -0.693 5.781 1 75.12 210 LEU A CA 1
ATOM 1727 C C . LEU A 1 210 ? -73.25 -1.879 6.109 1 75.12 210 LEU A C 1
ATOM 1729 O O . LEU A 1 210 ? -72.062 -1.847 5.832 1 75.12 210 LEU A O 1
ATOM 1733 N N . ALA A 1 211 ? -73.812 -2.812 6.734 1 79.56 211 ALA A N 1
ATOM 1734 C CA . ALA A 1 211 ? -73.062 -4.016 7.066 1 79.56 211 ALA A CA 1
ATOM 1735 C C . ALA A 1 211 ? -72.438 -4.633 5.812 1 79.56 211 ALA A C 1
ATOM 1737 O O . ALA A 1 211 ? -71.25 -4.988 5.805 1 79.56 211 ALA A O 1
ATOM 1738 N N . GLU A 1 212 ? -73.188 -4.719 4.793 1 80.19 212 GLU A N 1
ATOM 1739 C CA . GLU A 1 212 ? -72.688 -5.297 3.543 1 80.19 212 GLU A CA 1
ATOM 1740 C C . GLU A 1 212 ? -71.562 -4.461 2.957 1 80.19 212 GLU A C 1
ATOM 1742 O O . GLU A 1 212 ? -70.562 -5.008 2.449 1 80.19 212 GLU A O 1
ATOM 1747 N N . THR A 1 213 ? -71.75 -3.227 3.057 1 77.06 213 THR A N 1
ATOM 1748 C CA . THR A 1 213 ? -70.75 -2.324 2.553 1 77.06 213 THR A CA 1
ATOM 1749 C C . THR A 1 213 ? -69.438 -2.49 3.34 1 77.06 213 THR A C 1
ATOM 1751 O O . THR A 1 213 ? -68.375 -2.506 2.76 1 77.06 213 THR A O 1
ATOM 1754 N N . PHE A 1 214 ? -69.562 -2.57 4.598 1 80.12 214 PHE A N 1
ATOM 1755 C CA . PHE A 1 214 ? -68.375 -2.744 5.438 1 80.12 214 PHE A CA 1
ATOM 1756 C C . PHE A 1 214 ? -67.75 -4.078 5.152 1 80.12 214 PHE A C 1
ATOM 1758 O O . PHE A 1 214 ? -66.5 -4.164 5.129 1 80.12 214 PHE A O 1
ATOM 1765 N N . VAL A 1 215 ? -68.5 -5.047 4.918 1 82.75 215 VAL A N 1
ATOM 1766 C CA . VAL A 1 215 ? -67.938 -6.367 4.629 1 82.75 215 VAL A CA 1
ATOM 1767 C C . VAL A 1 215 ? -67.125 -6.316 3.34 1 82.75 215 VAL A C 1
ATOM 1769 O O . VAL A 1 215 ? -65.938 -6.762 3.309 1 82.75 215 VAL A O 1
ATOM 1772 N N . SER A 1 216 ? -67.688 -5.754 2.385 1 82.12 216 SER A N 1
ATOM 1773 C CA . SER A 1 216 ? -67.062 -5.766 1.07 1 82.12 216 SER A CA 1
ATOM 1774 C C . SER A 1 216 ? -65.875 -4.82 1.027 1 82.12 216 SER A C 1
ATOM 1776 O O . SER A 1 216 ? -64.812 -5.148 0.443 1 82.12 216 SER A O 1
ATOM 1778 N N . SER A 1 217 ? -66 -3.713 1.645 1 80.12 217 SER A N 1
ATOM 1779 C CA . SER A 1 217 ? -65 -2.674 1.475 1 80.12 217 SER A CA 1
ATOM 1780 C C . SER A 1 217 ? -63.906 -2.783 2.535 1 80.12 217 SER A C 1
ATOM 1782 O O . SER A 1 217 ? -62.75 -2.404 2.293 1 80.12 217 SER A O 1
ATOM 1784 N N . LEU A 1 218 ? -64.25 -3.289 3.699 1 81.19 218 LEU A N 1
ATOM 1785 C CA . LEU A 1 218 ? -63.312 -3.197 4.801 1 81.19 218 LEU A CA 1
ATOM 1786 C C . LEU A 1 218 ? -63 -4.578 5.367 1 81.19 218 LEU A C 1
ATOM 1788 O O . LEU A 1 218 ? -61.844 -4.93 5.551 1 81.19 218 LEU A O 1
ATOM 1792 N N . LEU A 1 219 ? -64 -5.289 5.625 1 85.06 219 LEU A N 1
ATOM 1793 C CA . LEU A 1 219 ? -63.812 -6.512 6.395 1 85.06 219 LEU A CA 1
ATOM 1794 C C . LEU A 1 219 ? -63.25 -7.629 5.516 1 85.06 219 LEU A C 1
ATOM 1796 O O . LEU A 1 219 ? -62.344 -8.352 5.914 1 85.06 219 LEU A O 1
ATOM 1800 N N . ALA A 1 220 ? -63.781 -7.801 4.355 1 84.25 220 ALA A N 1
ATOM 1801 C CA . ALA A 1 220 ? -63.312 -8.836 3.449 1 84.25 220 ALA A CA 1
ATOM 1802 C C . ALA A 1 220 ? -61.844 -8.633 3.113 1 84.25 220 ALA A C 1
ATOM 1804 O O . ALA A 1 220 ? -61.031 -9.547 3.242 1 84.25 220 ALA A O 1
ATOM 1805 N N . PRO A 1 221 ? -61.5 -7.434 2.689 1 81.19 221 PRO A N 1
ATOM 1806 C CA . PRO A 1 221 ? -60.094 -7.207 2.457 1 81.19 221 PRO A CA 1
ATOM 1807 C C . PRO A 1 221 ? -59.25 -7.438 3.707 1 81.19 221 PRO A C 1
ATOM 1809 O O . PRO A 1 221 ? -58.125 -7.93 3.611 1 81.19 221 PRO A O 1
ATOM 1812 N N . ARG A 1 222 ? -59.75 -7.043 4.801 1 82 222 ARG A N 1
ATOM 1813 C CA . ARG A 1 222 ? -59.031 -7.25 6.051 1 82 222 ARG A CA 1
ATOM 1814 C C . ARG A 1 222 ? -58.812 -8.734 6.336 1 82 222 ARG A C 1
ATOM 1816 O O . ARG A 1 222 ? -57.75 -9.156 6.797 1 82 222 ARG A O 1
ATOM 1823 N N . ARG A 1 223 ? -59.844 -9.492 6.16 1 85.56 223 ARG A N 1
ATOM 1824 C CA . ARG A 1 223 ? -59.719 -10.938 6.328 1 85.56 223 ARG A CA 1
ATOM 1825 C C . ARG A 1 223 ? -58.656 -11.516 5.391 1 85.56 223 ARG A C 1
ATOM 1827 O O . ARG A 1 223 ? -57.844 -12.336 5.805 1 85.56 223 ARG A O 1
ATOM 1834 N N . GLU A 1 224 ? -58.719 -11.078 4.27 1 81.44 224 GLU A N 1
ATOM 1835 C CA . GLU A 1 224 ? -57.719 -11.516 3.295 1 81.44 224 GLU A CA 1
ATOM 1836 C C . GLU A 1 224 ? -56.312 -11.141 3.738 1 81.44 224 GLU A C 1
ATOM 1838 O O . GLU A 1 224 ? -55.406 -11.945 3.635 1 81.44 224 GLU A O 1
ATOM 1843 N N . MET A 1 225 ? -56.219 -9.984 4.18 1 81.06 225 MET A N 1
ATOM 1844 C CA . MET A 1 225 ? -54.938 -9.516 4.668 1 81.06 225 MET A CA 1
ATOM 1845 C C . MET A 1 225 ? -54.469 -10.336 5.867 1 81.06 225 MET A C 1
ATOM 1847 O O . MET A 1 225 ? -53.312 -10.703 5.965 1 81.06 225 MET A O 1
ATOM 1851 N N . MET A 1 226 ? -55.438 -10.516 6.727 1 80.5 226 MET A N 1
ATOM 1852 C CA . MET A 1 226 ? -55.094 -11.297 7.914 1 80.5 226 MET A CA 1
ATOM 1853 C C . MET A 1 226 ? -54.688 -12.719 7.539 1 80.5 226 MET A C 1
ATOM 1855 O O . MET A 1 226 ? -53.75 -13.273 8.102 1 80.5 226 MET A O 1
ATOM 1859 N N . GLN A 1 227 ? -55.406 -13.258 6.633 1 80.12 227 GLN A N 1
ATOM 1860 C CA . GLN A 1 227 ? -55.094 -14.602 6.16 1 80.12 227 GLN A CA 1
ATOM 1861 C C . GLN A 1 227 ? -53.719 -14.609 5.457 1 80.12 227 GLN A C 1
ATOM 1863 O O . GLN A 1 227 ? -52.938 -15.531 5.652 1 80.12 227 GLN A O 1
ATOM 1868 N N . ALA A 1 228 ? -53.531 -13.602 4.746 1 79.5 228 ALA A N 1
ATOM 1869 C CA . ALA A 1 228 ? -52.25 -13.484 4.055 1 79.5 228 ALA A CA 1
ATOM 1870 C C . ALA A 1 228 ? -51.125 -13.367 5.051 1 79.5 228 ALA A C 1
ATOM 1872 O O . ALA A 1 228 ? -50.062 -13.977 4.871 1 79.5 228 ALA A O 1
ATOM 1873 N N . ARG A 1 229 ? -51.344 -12.609 6 1 80.44 229 ARG A N 1
ATOM 1874 C CA . ARG A 1 229 ? -50.344 -12.445 7.039 1 80.44 229 ARG A CA 1
ATOM 1875 C C . ARG A 1 229 ? -50.094 -13.758 7.777 1 80.44 229 ARG A C 1
ATOM 1877 O O . ARG A 1 229 ? -48.969 -14.102 8.086 1 80.44 229 ARG A O 1
ATOM 1884 N N . ALA A 1 230 ? -51.219 -14.336 8.133 1 79.81 230 ALA A N 1
ATOM 1885 C CA . ALA A 1 230 ? -51.094 -15.633 8.805 1 79.81 230 ALA A CA 1
ATOM 1886 C C . ALA A 1 230 ? -50.312 -16.625 7.938 1 79.81 230 ALA A C 1
ATOM 1888 O O . ALA A 1 230 ? -49.438 -17.344 8.43 1 79.81 230 ALA A O 1
ATOM 1889 N N . ARG A 1 231 ? -50.625 -16.656 6.742 1 80.25 231 ARG A N 1
ATOM 1890 C CA . ARG A 1 231 ? -49.938 -17.531 5.812 1 80.25 231 ARG A CA 1
ATOM 1891 C C . ARG A 1 231 ? -48.438 -17.172 5.738 1 80.25 231 ARG A C 1
ATOM 1893 O O . ARG A 1 231 ? -47.594 -18.047 5.668 1 80.25 231 ARG A O 1
ATOM 1900 N N . GLN A 1 232 ? -48.25 -15.922 5.793 1 83.06 232 GLN A N 1
ATOM 1901 C CA . GLN A 1 232 ? -46.875 -15.438 5.738 1 83.06 232 GLN A CA 1
ATOM 1902 C C . GLN A 1 232 ? -46.062 -15.875 6.973 1 83.06 232 GLN A C 1
ATOM 1904 O O . GLN A 1 232 ? -44.938 -16.312 6.867 1 83.06 232 GLN A O 1
ATOM 1909 N N . VAL A 1 233 ? -46.688 -15.703 8.039 1 82.38 233 VAL A N 1
ATOM 1910 C CA . VAL A 1 233 ? -46.031 -16.094 9.289 1 82.38 233 VAL A CA 1
ATOM 1911 C C . VAL A 1 233 ? -45.719 -17.594 9.273 1 82.38 233 VAL A C 1
ATOM 1913 O O . VAL A 1 233 ? -44.656 -18.031 9.688 1 82.38 233 VAL A O 1
ATOM 1916 N N . PHE A 1 234 ? -46.75 -18.297 8.844 1 84.12 234 PHE A N 1
ATOM 1917 C CA . PHE A 1 234 ? -46.562 -19.75 8.758 1 84.12 234 PHE A CA 1
ATOM 1918 C C . PHE A 1 234 ? -45.438 -20.094 7.793 1 84.12 234 PHE A C 1
ATOM 1920 O O . PHE A 1 234 ? -44.594 -20.953 8.086 1 84.12 234 PHE A O 1
ATOM 1927 N N . LEU A 1 235 ? -45.406 -19.484 6.715 1 87.5 235 LEU A N 1
ATOM 1928 C CA . LEU A 1 235 ? -44.375 -19.688 5.727 1 87.5 235 LEU A CA 1
ATOM 1929 C C . LEU A 1 235 ? -43 -19.375 6.316 1 87.5 235 LEU A C 1
ATOM 1931 O O . LEU A 1 235 ? -42.031 -20.125 6.125 1 87.5 235 LEU A O 1
ATOM 1935 N N . GLU A 1 236 ? -42.906 -18.328 7.035 1 88.56 236 GLU A N 1
ATOM 1936 C CA . GLU A 1 236 ? -41.656 -17.922 7.652 1 88.56 236 GLU A CA 1
ATOM 1937 C C . GLU A 1 236 ? -41.156 -18.969 8.664 1 88.56 236 GLU A C 1
ATOM 1939 O O . GLU A 1 236 ? -39.969 -19.281 8.719 1 88.56 236 GLU A O 1
ATOM 1944 N N . ARG A 1 237 ? -42.031 -19.453 9.375 1 88.12 237 ARG A N 1
ATOM 1945 C CA . ARG A 1 237 ? -41.688 -20.484 10.352 1 88.12 237 ARG A CA 1
ATOM 1946 C C . ARG A 1 237 ? -41.219 -21.75 9.664 1 88.12 237 ARG A C 1
ATOM 1948 O O . ARG A 1 237 ? -40.25 -22.375 10.102 1 88.12 237 ARG A O 1
ATOM 1955 N N . ARG A 1 238 ? -41.906 -22.156 8.68 1 90.31 238 ARG A N 1
ATOM 1956 C CA . ARG A 1 238 ? -41.531 -23.344 7.941 1 90.31 238 ARG A CA 1
ATOM 1957 C C . ARG A 1 238 ? -40.156 -23.141 7.262 1 90.31 238 ARG A C 1
ATOM 1959 O O . ARG A 1 238 ? -39.344 -24.062 7.223 1 90.31 238 ARG A O 1
ATOM 1966 N N . LEU A 1 239 ? -39.938 -21.953 6.777 1 91.31 239 LEU A N 1
ATOM 1967 C CA . LEU A 1 239 ? -38.656 -21.656 6.125 1 91.31 239 LEU A CA 1
ATOM 1968 C C . LEU A 1 239 ? -37.5 -21.734 7.117 1 91.31 239 LEU A C 1
ATOM 1970 O O . LEU A 1 239 ? -36.406 -22.172 6.766 1 91.31 239 LEU A O 1
ATOM 1974 N N . LEU A 1 240 ? -37.75 -21.281 8.242 1 90.5 240 LEU A N 1
ATOM 1975 C CA . LEU A 1 240 ? -36.719 -21.344 9.266 1 90.5 240 LEU A CA 1
ATOM 1976 C C . LEU A 1 240 ? -36.344 -22.797 9.578 1 90.5 240 LEU A C 1
ATOM 1978 O O . LEU A 1 240 ? -35.188 -23.109 9.758 1 90.5 240 LEU A O 1
ATOM 1982 N N . VAL A 1 241 ? -37.375 -23.609 9.625 1 91.38 241 VAL A N 1
ATOM 1983 C CA . VAL A 1 241 ? -37.156 -25.016 9.875 1 91.38 241 VAL A CA 1
ATOM 1984 C C . VAL A 1 241 ? -36.406 -25.641 8.688 1 91.38 241 VAL A C 1
ATOM 1986 O O . VAL A 1 241 ? -35.469 -26.422 8.859 1 91.38 241 VAL A O 1
ATOM 1989 N N . LEU A 1 242 ? -36.844 -25.312 7.562 1 92.56 242 LEU A N 1
ATOM 1990 C CA . LEU A 1 242 ? -36.188 -25.797 6.359 1 92.56 242 LEU A CA 1
ATOM 1991 C C . LEU A 1 242 ? -34.719 -25.391 6.332 1 92.56 242 LEU A C 1
ATOM 1993 O O . LEU A 1 242 ? -33.875 -26.188 5.98 1 92.56 242 LEU A O 1
ATOM 1997 N N . LYS A 1 243 ? -34.438 -24.156 6.625 1 91.06 243 LYS A N 1
ATOM 1998 C CA . LYS A 1 243 ? -33.062 -23.641 6.676 1 91.06 243 LYS A CA 1
ATOM 1999 C C . LYS A 1 243 ? -32.219 -24.484 7.602 1 91.06 243 LYS A C 1
ATOM 2001 O O . LYS A 1 243 ? -31.062 -24.797 7.273 1 91.06 243 LYS A O 1
ATOM 2006 N N . LYS A 1 244 ? -32.75 -24.828 8.672 1 90.31 244 LYS A N 1
ATOM 2007 C CA . LYS A 1 244 ? -32.031 -25.672 9.625 1 90.31 244 LYS A CA 1
ATOM 2008 C C . LYS A 1 244 ? -31.75 -27.062 9.039 1 90.31 244 LYS A C 1
ATOM 2010 O O . LYS A 1 244 ? -30.656 -27.594 9.188 1 90.31 244 LYS A O 1
ATOM 2015 N N . LEU A 1 245 ? -32.781 -27.594 8.422 1 91 245 LEU A N 1
ATOM 2016 C CA . LEU A 1 245 ? -32.625 -28.906 7.793 1 91 245 LEU A CA 1
ATOM 2017 C C . LEU A 1 245 ? -31.547 -28.859 6.711 1 91 245 LEU A C 1
ATOM 2019 O O . LEU A 1 245 ? -30.734 -29.781 6.602 1 91 245 LEU A O 1
ATOM 2023 N N . VAL A 1 246 ? -31.547 -27.844 5.977 1 89.69 246 VAL A N 1
ATOM 2024 C CA . VAL A 1 246 ? -30.578 -27.672 4.895 1 89.69 246 VAL A CA 1
ATOM 2025 C C . VAL A 1 246 ? -29.172 -27.516 5.477 1 89.69 246 VAL A C 1
ATOM 2027 O O . VAL A 1 246 ? -28.219 -28.094 4.965 1 89.69 246 VAL A O 1
ATOM 2030 N N . ALA A 1 247 ? -29.078 -26.734 6.449 1 86.12 247 ALA A N 1
ATOM 2031 C CA . ALA A 1 247 ? -27.781 -26.562 7.113 1 86.12 247 ALA A CA 1
ATOM 2032 C C . ALA A 1 247 ? -27.234 -27.891 7.613 1 86.12 247 ALA A C 1
ATOM 2034 O O . ALA A 1 247 ? -26.047 -28.172 7.488 1 86.12 247 ALA A O 1
ATOM 2035 N N . GLU A 1 248 ? -28.031 -28.719 8.148 1 86.81 248 GLU A N 1
ATOM 2036 C CA . GLU A 1 248 ? -27.641 -30.047 8.625 1 86.81 248 GLU A CA 1
ATOM 2037 C C . GLU A 1 248 ? -27.203 -30.938 7.469 1 86.81 248 GLU A C 1
ATOM 2039 O O . GLU A 1 248 ? -26.203 -31.656 7.582 1 86.81 248 GLU A O 1
ATOM 2044 N N . TYR A 1 249 ? -27.906 -30.859 6.43 1 87.31 249 TYR A N 1
ATOM 2045 C CA . TYR A 1 249 ? -27.531 -31.641 5.246 1 87.31 249 TYR A CA 1
ATOM 2046 C C . TYR A 1 249 ? -26.188 -31.188 4.699 1 87.31 249 TYR A C 1
ATOM 2048 O O . TYR A 1 249 ? -25.359 -32 4.309 1 87.31 249 TYR A O 1
ATOM 2056 N N . GLN A 1 250 ? -25.984 -29.891 4.609 1 83.25 250 GLN A N 1
ATOM 2057 C CA . GLN A 1 250 ? -24.766 -29.312 4.051 1 83.25 250 GLN A CA 1
ATOM 2058 C C . GLN A 1 250 ? -23.547 -29.766 4.848 1 83.25 250 GLN A C 1
ATOM 2060 O O . GLN A 1 250 ? -22.438 -29.859 4.305 1 83.25 250 GLN A O 1
ATOM 2065 N N . LEU A 1 251 ? -23.719 -30.047 6.059 1 79 251 LEU A N 1
ATOM 2066 C CA . LEU A 1 251 ? -22.625 -30.531 6.891 1 79 251 LEU A CA 1
ATOM 2067 C C . LEU A 1 251 ? -22.203 -31.922 6.461 1 79 251 LEU A C 1
ATOM 2069 O O . LEU A 1 251 ? -21.078 -32.375 6.77 1 79 251 LEU A O 1
ATOM 2073 N N . THR A 1 252 ? -23.109 -32.625 5.73 1 82.44 252 THR A N 1
ATOM 2074 C CA . THR A 1 252 ? -22.812 -34 5.309 1 82.44 252 THR A CA 1
ATOM 2075 C C . THR A 1 252 ? -22.188 -34 3.92 1 82.44 252 THR A C 1
ATOM 2077 O O . THR A 1 252 ? -21.641 -35.031 3.49 1 82.44 252 THR A O 1
ATOM 2080 N N . VAL A 1 253 ? -22.266 -32.938 3.266 1 81.88 253 VAL A N 1
ATOM 2081 C CA . VAL A 1 253 ? -21.75 -32.844 1.903 1 81.88 253 VAL A CA 1
ATOM 2082 C C . VAL A 1 253 ? -20.312 -32.312 1.926 1 81.88 253 VAL A C 1
ATOM 2084 O O . VAL A 1 253 ? -19.969 -31.516 2.781 1 81.88 253 VAL A O 1
ATOM 2087 N N . ALA A 1 254 ? -19.547 -32.844 0.979 1 79.25 254 ALA A N 1
ATOM 2088 C CA . ALA A 1 254 ? -18.172 -32.344 0.881 1 79.25 254 ALA A CA 1
ATOM 2089 C C . ALA A 1 254 ? -18.156 -30.859 0.5 1 79.25 254 ALA A C 1
ATOM 2091 O O . ALA A 1 254 ? -18.922 -30.422 -0.362 1 79.25 254 ALA A O 1
ATOM 2092 N N . PRO A 1 255 ? -17.359 -30.078 1.187 1 74.81 255 PRO A N 1
ATOM 2093 C CA . PRO A 1 255 ? -17.297 -28.641 0.914 1 74.81 255 PRO A CA 1
ATOM 2094 C C . PRO A 1 255 ? -16.953 -28.328 -0.541 1 74.81 255 PRO A C 1
ATOM 2096 O O . PRO A 1 255 ? -17.25 -27.25 -1.032 1 74.81 255 PRO A O 1
ATOM 2099 N N . SER A 1 256 ? -16.359 -29.203 -1.168 1 74.19 256 SER A N 1
ATOM 2100 C CA . SER A 1 256 ? -15.953 -29 -2.555 1 74.19 256 SER A CA 1
ATOM 2101 C C . SER A 1 256 ? -17.109 -29.234 -3.512 1 74.19 256 SER A C 1
ATOM 2103 O O . SER A 1 256 ? -17.047 -28.859 -4.688 1 74.19 256 SER A O 1
ATOM 2105 N N . ASP A 1 257 ? -18.172 -29.75 -3.004 1 76.94 257 ASP A N 1
ATOM 2106 C CA . ASP A 1 257 ? -19.312 -30.078 -3.855 1 76.94 257 ASP A CA 1
ATOM 2107 C C . ASP A 1 257 ? -20.25 -28.875 -3.992 1 76.94 257 ASP A C 1
ATOM 2109 O O . ASP A 1 257 ? -20.344 -28.047 -3.086 1 76.94 257 ASP A O 1
ATOM 2113 N N . VAL A 1 258 ? -20.688 -28.797 -5.207 1 76.44 258 VAL A N 1
ATOM 2114 C CA . VAL A 1 258 ? -21.688 -27.75 -5.441 1 76.44 258 VAL A CA 1
ATOM 2115 C C . VAL A 1 258 ? -22.984 -28.109 -4.734 1 76.44 258 VAL A C 1
ATOM 2117 O O . VAL A 1 258 ? -23.469 -29.25 -4.852 1 76.44 258 VAL A O 1
ATOM 2120 N N . THR A 1 259 ? -23.359 -27.203 -3.84 1 75.12 259 THR A N 1
ATOM 2121 C CA . THR A 1 259 ? -24.609 -27.469 -3.154 1 75.12 259 THR A CA 1
ATOM 2122 C C . THR A 1 259 ? -25.672 -26.438 -3.561 1 75.12 259 THR A C 1
ATOM 2124 O O . THR A 1 259 ? -25.359 -25.453 -4.246 1 75.12 259 THR A O 1
ATOM 2127 N N . PHE A 1 260 ? -26.906 -26.844 -3.252 1 79.12 260 PHE A N 1
ATOM 2128 C CA . PHE A 1 260 ? -28.016 -25.953 -3.568 1 79.12 260 PHE A CA 1
ATOM 2129 C C . PHE A 1 260 ? -28.203 -24.906 -2.479 1 79.12 260 PHE A C 1
ATOM 2131 O O . PHE A 1 260 ? -27.734 -25.078 -1.352 1 79.12 260 PHE A O 1
ATOM 2138 N N . ASN A 1 261 ? -28.672 -23.734 -2.881 1 84 261 ASN A N 1
ATOM 2139 C CA . ASN A 1 261 ? -29.062 -22.719 -1.905 1 84 261 ASN A CA 1
ATOM 2140 C C . ASN A 1 261 ? -30.562 -22.703 -1.668 1 84 261 ASN A C 1
ATOM 2142 O O . ASN A 1 261 ? -31.297 -23.469 -2.299 1 84 261 ASN A O 1
ATOM 2146 N N . MET A 1 262 ? -31 -21.922 -0.739 1 87.56 262 MET A N 1
ATOM 2147 C CA . MET A 1 262 ? -32.406 -21.891 -0.358 1 87.56 262 MET A CA 1
ATOM 2148 C C . MET A 1 262 ? -33.281 -21.391 -1.514 1 87.56 262 MET A C 1
ATOM 2150 O O . MET A 1 262 ? -34.375 -21.859 -1.71 1 87.56 262 MET A O 1
ATOM 2154 N N . GLY A 1 263 ? -32.719 -20.484 -2.217 1 86.94 263 GLY A N 1
ATOM 2155 C CA . GLY A 1 263 ? -33.469 -19.969 -3.357 1 86.94 263 GLY A CA 1
ATOM 2156 C C . GLY A 1 263 ? -33.75 -21.016 -4.414 1 86.94 263 GLY A C 1
ATOM 2157 O O . GLY A 1 263 ? -34.844 -21.094 -4.938 1 86.94 263 GLY A O 1
ATOM 2158 N N . GLN A 1 264 ? -32.812 -21.844 -4.629 1 88.5 264 GLN A N 1
ATOM 2159 C CA . GLN A 1 264 ? -32.938 -22.922 -5.602 1 88.5 264 GLN A CA 1
ATOM 2160 C C . GLN A 1 264 ? -33.844 -24.031 -5.07 1 88.5 264 GLN A C 1
ATOM 2162 O O . GLN A 1 264 ? -34.688 -24.562 -5.805 1 88.5 264 GLN A O 1
ATOM 2167 N N . LEU A 1 265 ? -33.688 -24.328 -3.871 1 90.25 265 LEU A N 1
ATOM 2168 C CA . LEU A 1 265 ? -34.469 -25.406 -3.236 1 90.25 265 LEU A CA 1
ATOM 2169 C C . LEU A 1 265 ? -35.969 -25.125 -3.299 1 90.25 265 LEU A C 1
ATOM 2171 O O . LEU A 1 265 ? -36.75 -26.047 -3.543 1 90.25 265 LEU A O 1
ATOM 2175 N N . CYS A 1 266 ? -36.312 -23.922 -3.123 1 89.38 266 CYS A N 1
ATOM 2176 C CA . CYS A 1 266 ? -37.719 -23.547 -3.037 1 89.38 266 CYS A CA 1
ATOM 2177 C C . CYS A 1 266 ? -38.406 -23.609 -4.406 1 89.38 266 CYS A C 1
ATOM 2179 O O . CYS A 1 266 ? -39.625 -23.578 -4.5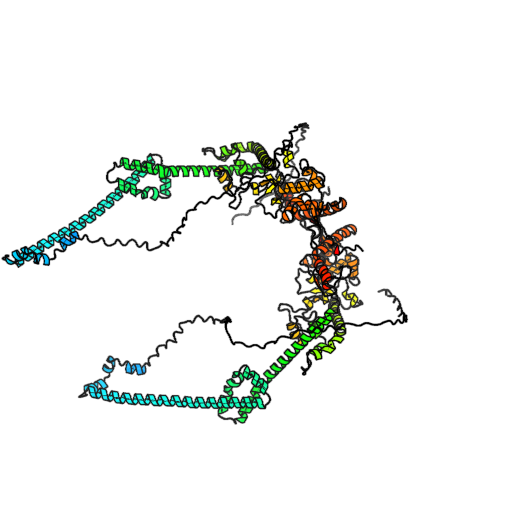08 1 89.38 266 CYS A O 1
ATOM 2181 N N . THR A 1 267 ? -37.594 -23.75 -5.449 1 87.44 267 THR A N 1
ATOM 2182 C CA . THR A 1 267 ? -38.188 -23.875 -6.785 1 87.44 267 THR A CA 1
ATOM 2183 C C . THR A 1 267 ? -38.625 -25.312 -7.062 1 87.44 267 THR A C 1
ATOM 2185 O O . THR A 1 267 ? -39.375 -25.562 -8.008 1 87.44 267 THR A O 1
ATOM 2188 N N . HIS A 1 268 ? -38.125 -26.203 -6.305 1 89.06 268 HIS A N 1
ATOM 2189 C CA . HIS A 1 268 ? -38.562 -27.578 -6.461 1 89.06 268 HIS A CA 1
ATOM 2190 C C . HIS A 1 268 ? -40.031 -27.75 -6.102 1 89.06 268 HIS A C 1
ATOM 2192 O O . HIS A 1 268 ? -40.438 -27.328 -5.023 1 89.06 268 HIS A O 1
ATOM 2198 N N . PRO A 1 269 ? -40.719 -28.406 -6.895 1 88.88 269 PRO A N 1
ATOM 2199 C CA . PRO A 1 269 ? -42.156 -28.484 -6.695 1 88.88 269 PRO A CA 1
ATOM 2200 C C . PRO A 1 269 ? -42.531 -29.156 -5.375 1 88.88 269 PRO A C 1
ATOM 2202 O O . PRO A 1 269 ? -43.469 -28.703 -4.691 1 88.88 269 PRO A O 1
ATOM 2205 N N . GLU A 1 270 ? -41.844 -30.156 -5.016 1 87.94 270 GLU A N 1
ATOM 2206 C CA . GLU A 1 270 ? -42.156 -30.844 -3.779 1 87.94 270 GLU A CA 1
ATOM 2207 C C . GLU A 1 270 ? -41.969 -29.953 -2.564 1 87.94 270 GLU A C 1
ATOM 2209 O O . GLU A 1 270 ? -42.781 -29.953 -1.638 1 87.94 270 GLU A O 1
ATOM 2214 N N . ILE A 1 271 ? -40.938 -29.172 -2.588 1 90.94 271 ILE A N 1
ATOM 2215 C CA . ILE A 1 271 ? -40.625 -28.297 -1.465 1 90.94 271 ILE A CA 1
ATOM 2216 C C . ILE A 1 271 ? -41.594 -27.125 -1.436 1 90.94 271 ILE A C 1
ATOM 2218 O O . ILE A 1 271 ? -42.125 -26.766 -0.376 1 90.94 271 ILE A O 1
ATOM 2222 N N . SER A 1 272 ? -41.844 -26.609 -2.619 1 89.56 272 SER A N 1
ATOM 2223 C CA . SER A 1 272 ? -42.781 -25.484 -2.693 1 89.56 272 SER A CA 1
ATOM 2224 C C . SER A 1 272 ? -44.156 -25.906 -2.203 1 89.56 272 SER A C 1
ATOM 2226 O O . SER A 1 272 ? -44.812 -25.156 -1.471 1 89.56 272 SER A O 1
ATOM 2228 N N . ASP A 1 273 ? -44.562 -27.078 -2.512 1 87.38 273 ASP A N 1
ATOM 2229 C CA . ASP A 1 273 ? -45.844 -27.562 -2.09 1 87.38 273 ASP A CA 1
ATOM 2230 C C . ASP A 1 273 ? -45.906 -27.75 -0.574 1 87.38 273 ASP A C 1
ATOM 2232 O O . ASP A 1 273 ? -46.906 -27.406 0.056 1 87.38 273 ASP A O 1
ATOM 2236 N N . LEU A 1 274 ? -44.875 -28.203 -0.059 1 88.31 274 LEU A N 1
ATOM 2237 C CA . LEU A 1 274 ? -44.812 -28.422 1.384 1 88.31 274 LEU A CA 1
ATOM 2238 C C . LEU A 1 274 ? -44.844 -27.078 2.127 1 88.31 274 LEU A C 1
ATOM 2240 O O . LEU A 1 274 ? -45.5 -26.953 3.162 1 88.31 274 LEU A O 1
ATOM 2244 N N . LEU A 1 275 ? -44.219 -26.125 1.579 1 89.31 275 LEU A N 1
ATOM 2245 C CA . LEU A 1 275 ? -44.125 -24.828 2.234 1 89.31 275 LEU A CA 1
ATOM 2246 C C . LEU A 1 275 ? -45.438 -24.062 2.137 1 89.31 275 LEU A C 1
ATOM 2248 O O . LEU A 1 275 ? -45.812 -23.359 3.074 1 89.31 275 LEU A O 1
ATOM 2252 N N . LEU A 1 276 ? -46.094 -24.297 1.003 1 86.5 276 LEU A N 1
ATOM 2253 C CA . LEU A 1 276 ? -47.281 -23.516 0.74 1 86.5 276 LEU A CA 1
ATOM 2254 C C . LEU A 1 276 ? -48.531 -24.25 1.183 1 86.5 276 LEU A C 1
ATOM 2256 O O . LEU A 1 276 ? -49.625 -23.703 1.139 1 86.5 276 LEU A O 1
ATOM 2260 N N . SER A 1 277 ? -48.312 -25.469 1.538 1 80.62 277 SER A N 1
ATOM 2261 C CA . SER A 1 277 ? -49.469 -26.266 1.952 1 80.62 277 SER A CA 1
ATOM 2262 C C . SER A 1 277 ? -50.219 -25.609 3.123 1 80.62 277 SER A C 1
ATOM 2264 O O . SER A 1 277 ? -49.625 -24.812 3.855 1 80.62 277 SER A O 1
ATOM 2266 N N . SER A 1 278 ? -51.5 -25.828 3.195 1 71.69 278 SER A N 1
ATOM 2267 C CA . SER A 1 278 ? -52.406 -25.25 4.18 1 71.69 278 SER A CA 1
ATOM 2268 C C . SER A 1 278 ? -51.875 -25.453 5.598 1 71.69 278 SER A C 1
ATOM 2270 O O . SER A 1 278 ? -51.281 -26.484 5.906 1 71.69 278 SER A O 1
ATOM 2272 N N . PRO A 1 279 ? -51.75 -24.219 6.375 1 62.09 279 PRO A N 1
ATOM 2273 C CA . PRO A 1 279 ? -51.219 -24.219 7.742 1 62.09 279 PRO A CA 1
ATOM 2274 C C . PRO A 1 279 ? -51.906 -25.234 8.648 1 62.09 279 PRO A C 1
ATOM 2276 O O . PRO A 1 279 ? -53.031 -24.984 9.109 1 62.09 279 PRO A O 1
ATOM 2279 N N . GLU A 1 280 ? -52.188 -26.328 8.25 1 57.44 280 GLU A N 1
ATOM 2280 C CA . GLU A 1 280 ? -52.812 -27.125 9.289 1 57.44 280 GLU A CA 1
ATOM 2281 C C . GLU A 1 280 ? -51.969 -27.141 10.562 1 57.44 280 GLU A C 1
ATOM 2283 O O . GLU A 1 280 ? -50.781 -26.891 10.523 1 57.44 280 GLU A O 1
ATOM 2288 N N . ALA A 1 281 ? -52.656 -27.266 11.852 1 55.62 281 ALA A N 1
ATOM 2289 C CA . ALA A 1 281 ? -52.281 -27.328 13.258 1 55.62 281 ALA A CA 1
ATOM 2290 C C . ALA A 1 281 ? -50.969 -28.141 13.422 1 55.62 281 ALA A C 1
ATOM 2292 O O . ALA A 1 281 ? -50.656 -28.547 14.531 1 55.62 281 ALA A O 1
ATOM 2293 N N . THR A 1 282 ? -50.188 -28.094 12.289 1 69.06 282 THR A N 1
ATOM 2294 C CA . THR A 1 282 ? -49.094 -29.031 12.508 1 69.06 282 THR A CA 1
ATOM 2295 C C . THR A 1 282 ? -47.781 -28.297 12.75 1 69.06 282 THR A C 1
ATOM 2297 O O . THR A 1 282 ? -47.531 -27.25 12.148 1 69.06 282 THR A O 1
ATOM 2300 N N . ASP A 1 283 ? -47.062 -28.688 13.664 1 82.5 283 ASP A N 1
ATOM 2301 C CA . ASP A 1 283 ? -45.719 -28.25 13.977 1 82.5 283 ASP A CA 1
ATOM 2302 C C . ASP A 1 283 ? -44.844 -28.297 12.742 1 82.5 283 ASP A C 1
ATOM 2304 O O . ASP A 1 283 ? -44.719 -29.328 12.086 1 82.5 283 ASP A O 1
ATOM 2308 N N . PRO A 1 284 ? -44.406 -27.141 12.344 1 87.94 284 PRO A N 1
ATOM 2309 C CA . PRO A 1 284 ? -43.531 -27.094 11.156 1 87.94 284 PRO A CA 1
ATOM 2310 C C . PRO A 1 284 ? -42.438 -28.141 11.18 1 87.94 284 PRO A C 1
ATOM 2312 O O . PRO A 1 284 ? -42.062 -28.672 10.133 1 87.94 284 PRO A O 1
ATOM 2315 N N . VAL A 1 285 ? -41.938 -28.5 12.297 1 89.38 285 VAL A N 1
ATOM 2316 C CA . VAL A 1 285 ? -40.844 -29.469 12.43 1 89.38 285 VAL A CA 1
ATOM 2317 C C . VAL A 1 285 ? -41.344 -30.859 12 1 89.38 285 VAL A C 1
ATOM 2319 O O . VAL A 1 285 ? -40.656 -31.547 11.242 1 89.38 285 VAL A O 1
ATOM 2322 N N . VAL A 1 286 ? -42.531 -31.141 12.445 1 87.38 286 VAL A N 1
ATOM 2323 C CA . VAL A 1 286 ? -43.094 -32.438 12.117 1 87.38 286 VAL A CA 1
ATOM 2324 C C . VAL A 1 286 ? -43.5 -32.469 10.648 1 87.38 286 VAL A C 1
ATOM 2326 O O . VAL A 1 286 ? -43.281 -33.469 9.961 1 87.38 286 VAL A O 1
ATOM 2329 N N . HIS A 1 287 ? -43.969 -31.375 10.234 1 88.25 287 HIS A N 1
ATOM 2330 C CA . HIS A 1 287 ? -44.438 -31.266 8.867 1 88.25 287 HIS A CA 1
ATOM 2331 C C . HIS A 1 287 ? -43.312 -31.438 7.859 1 88.25 287 HIS A C 1
ATOM 2333 O O . HIS A 1 287 ? -43.5 -32.062 6.801 1 88.25 287 HIS A O 1
ATOM 2339 N N . LEU A 1 288 ? -42.094 -31.016 8.195 1 90.94 288 LEU A N 1
ATOM 2340 C CA . LEU A 1 288 ? -41 -31 7.238 1 90.94 288 LEU A CA 1
ATOM 2341 C C . LEU A 1 288 ? -40.031 -32.156 7.504 1 90.94 288 LEU A C 1
ATOM 2343 O O . LEU A 1 288 ? -39.062 -32.344 6.758 1 90.94 288 LEU A O 1
ATOM 2347 N N . GLU A 1 289 ? -40.25 -32.969 8.445 1 89.12 289 GLU A N 1
ATOM 2348 C CA . GLU A 1 289 ? -39.344 -34.031 8.867 1 89.12 289 GLU A CA 1
ATOM 2349 C C . GLU A 1 289 ? -39.094 -35.031 7.73 1 89.12 289 GLU A C 1
ATOM 2351 O O . GLU A 1 289 ? -37.969 -35.469 7.523 1 89.12 289 GLU A O 1
ATOM 2356 N N . PRO A 1 290 ? -40.094 -35.344 6.953 1 87.75 290 PRO A N 1
ATOM 2357 C CA . PRO A 1 290 ? -39.906 -36.312 5.859 1 87.75 290 PRO A CA 1
ATOM 2358 C C . PRO A 1 290 ? -38.875 -35.812 4.84 1 87.75 290 PRO A C 1
ATOM 2360 O O . PRO A 1 290 ? -38.281 -36.625 4.113 1 87.75 290 PRO A O 1
ATOM 2363 N N . LEU A 1 291 ? -38.625 -34.594 4.793 1 90.69 291 LEU A N 1
ATOM 2364 C CA . LEU A 1 291 ? -37.688 -34 3.838 1 90.69 291 LEU A CA 1
ATOM 2365 C C . LEU A 1 291 ? -36.25 -34.406 4.188 1 90.69 291 LEU A C 1
ATOM 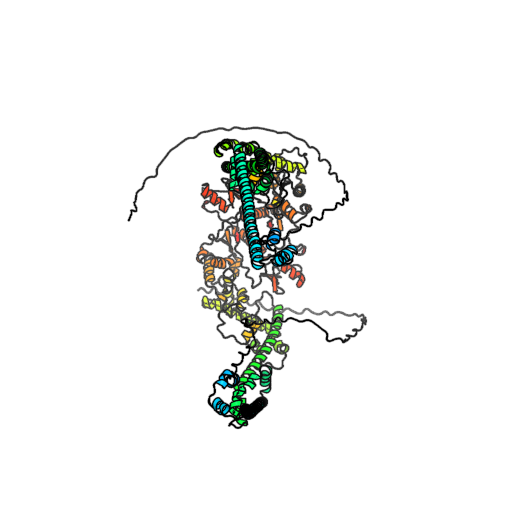2367 O O . LEU A 1 291 ? -35.375 -34.375 3.322 1 90.69 291 LEU A O 1
ATOM 2371 N N . ARG A 1 292 ? -36 -34.688 5.414 1 90.19 292 ARG A N 1
ATOM 2372 C CA . ARG A 1 292 ? -34.656 -35.031 5.863 1 90.19 292 ARG A CA 1
ATOM 2373 C C . ARG A 1 292 ? -34.094 -36.219 5.051 1 90.19 292 ARG A C 1
ATOM 2375 O O . ARG A 1 292 ? -32.938 -36.188 4.652 1 90.19 292 ARG A O 1
ATOM 2382 N N . THR A 1 293 ? -34.969 -37.125 4.707 1 90.25 293 THR A N 1
ATOM 2383 C CA . THR A 1 293 ? -34.5 -38.312 3.984 1 90.25 293 THR A CA 1
ATOM 2384 C C . THR A 1 293 ? -34.5 -38.062 2.479 1 90.25 293 THR A C 1
ATOM 2386 O O . THR A 1 293 ? -33.812 -38.75 1.729 1 90.25 293 THR A O 1
ATOM 2389 N N . ARG A 1 294 ? -35.188 -37.125 2.049 1 91.06 294 ARG A N 1
ATOM 2390 C CA . ARG A 1 294 ? -35.375 -36.875 0.618 1 91.06 294 ARG A CA 1
ATOM 2391 C C . ARG A 1 294 ? -34.375 -35.812 0.117 1 91.06 294 ARG A C 1
ATOM 2393 O O . ARG A 1 294 ? -34.156 -35.688 -1.09 1 91.06 294 ARG A O 1
ATOM 2400 N N . LEU A 1 295 ? -33.75 -35.125 0.983 1 90.69 295 LEU A N 1
ATOM 2401 C CA . LEU A 1 295 ? -32.938 -33.969 0.633 1 90.69 295 LEU A CA 1
ATOM 2402 C C . LEU A 1 295 ? -31.797 -34.375 -0.288 1 90.69 295 LEU A C 1
ATOM 2404 O O . LEU A 1 295 ? -31.5 -33.688 -1.269 1 90.69 295 LEU A O 1
ATOM 2408 N N . PRO A 1 296 ? -31.141 -35.562 -0.064 1 89.5 296 PRO A N 1
ATOM 2409 C CA . PRO A 1 296 ? -30.047 -35.938 -0.966 1 89.5 296 PRO A CA 1
ATOM 2410 C C . PRO A 1 296 ? -30.516 -36.156 -2.402 1 89.5 296 PRO A C 1
ATOM 2412 O O . PRO A 1 296 ? -29.859 -35.688 -3.346 1 89.5 296 PRO A O 1
ATOM 2415 N N . GLU A 1 297 ? -31.625 -36.75 -2.494 1 90.69 297 GLU A N 1
ATOM 2416 C CA . GLU A 1 297 ? -32.188 -36.969 -3.826 1 90.69 297 GLU A CA 1
ATOM 2417 C C . GLU A 1 297 ? -32.562 -35.656 -4.488 1 90.69 297 GLU A C 1
ATOM 2419 O O . GLU A 1 297 ? -32.312 -35.438 -5.68 1 90.69 297 GLU A O 1
ATOM 2424 N N . ILE A 1 298 ? -33.125 -34.812 -3.732 1 90.62 298 ILE A N 1
ATOM 2425 C CA . ILE A 1 298 ? -33.531 -33.5 -4.242 1 90.62 298 ILE A CA 1
ATOM 2426 C C . ILE A 1 298 ? -32.281 -32.688 -4.633 1 90.62 298 ILE A C 1
ATOM 2428 O O . ILE A 1 298 ? -32.281 -32 -5.66 1 90.62 298 ILE A O 1
ATOM 2432 N N . ALA A 1 299 ? -31.297 -32.844 -3.865 1 88.94 299 ALA A N 1
ATOM 2433 C CA . ALA A 1 299 ? -30.047 -32.156 -4.141 1 88.94 299 ALA A CA 1
ATOM 2434 C C . ALA A 1 299 ? -29.453 -32.594 -5.477 1 88.94 299 ALA A C 1
ATOM 2436 O O . ALA A 1 299 ? -29 -31.766 -6.27 1 88.94 299 ALA A O 1
ATOM 2437 N N . ASP A 1 300 ? -29.469 -33.812 -5.742 1 88.69 300 ASP A N 1
ATOM 2438 C CA . ASP A 1 300 ? -28.953 -34.375 -6.996 1 88.69 300 ASP A CA 1
ATOM 2439 C C . ASP A 1 300 ? -29.719 -33.844 -8.195 1 88.69 300 ASP A C 1
ATOM 2441 O O . ASP A 1 300 ? -29.125 -33.438 -9.203 1 88.69 300 ASP A O 1
ATOM 2445 N N . LYS A 1 301 ? -30.969 -33.812 -8.016 1 88.75 301 LYS A N 1
ATOM 2446 C CA . LYS A 1 301 ? -31.828 -33.312 -9.086 1 88.75 301 LYS A CA 1
ATOM 2447 C C . LYS A 1 301 ? -31.562 -31.812 -9.336 1 88.75 301 LYS A C 1
ATOM 2449 O O . LYS A 1 301 ? -31.578 -31.359 -10.477 1 88.75 301 LYS A O 1
ATOM 2454 N N . MET A 1 302 ? -31.359 -31.172 -8.281 1 88.75 302 MET A N 1
ATOM 2455 C CA . MET A 1 302 ? -31.109 -29.734 -8.398 1 88.75 302 MET A CA 1
ATOM 2456 C C . MET A 1 302 ? -29.781 -29.469 -9.094 1 88.75 302 MET A C 1
ATOM 2458 O O . MET A 1 302 ? -29.672 -28.562 -9.922 1 88.75 302 MET A O 1
ATOM 2462 N N . GLU A 1 303 ? -28.797 -30.203 -8.719 1 86 303 GLU A N 1
ATOM 2463 C CA . GLU A 1 303 ? -27.5 -30.062 -9.367 1 86 303 GLU A CA 1
ATOM 2464 C C . GLU A 1 303 ? -27.609 -30.344 -10.867 1 86 303 GLU A C 1
ATOM 2466 O O . GLU A 1 303 ? -27.016 -29.625 -11.672 1 86 303 GLU A O 1
ATOM 2471 N N . LEU A 1 304 ? -28.328 -31.359 -11.141 1 86.75 304 LEU A N 1
ATOM 2472 C CA . LEU A 1 304 ? -28.531 -31.688 -12.547 1 86.75 304 LEU A CA 1
ATOM 2473 C C . LEU A 1 304 ? -29.25 -30.547 -13.266 1 86.75 304 LEU A C 1
ATOM 2475 O O . LEU A 1 304 ? -28.891 -30.203 -14.398 1 86.75 304 LEU A O 1
ATOM 2479 N N . SER A 1 305 ? -30.188 -29.984 -12.594 1 86.81 305 SER A N 1
ATOM 2480 C CA . SER A 1 305 ? -30.938 -28.875 -13.188 1 86.81 305 SER A CA 1
ATOM 2481 C C . SER A 1 305 ? -30.031 -27.672 -13.43 1 86.81 305 SER A C 1
ATOM 2483 O O . SER A 1 305 ? -30.125 -27.031 -14.469 1 86.81 305 SER A O 1
ATOM 2485 N N . MET A 1 306 ? -29.281 -27.391 -12.5 1 88.06 306 MET A N 1
ATOM 2486 C CA . MET A 1 306 ? -28.328 -26.281 -12.641 1 88.06 306 MET A CA 1
ATOM 2487 C C . MET A 1 306 ? -27.359 -26.531 -13.781 1 88.06 306 MET A C 1
ATOM 2489 O O . MET A 1 306 ? -27.062 -25.641 -14.57 1 88.06 306 MET A O 1
ATOM 2493 N N . ARG A 1 307 ? -26.891 -27.703 -13.812 1 88.56 307 ARG A N 1
ATOM 2494 C CA . ARG A 1 307 ? -25.984 -28.109 -14.883 1 88.56 307 ARG A CA 1
ATOM 2495 C C . ARG A 1 307 ? -26.641 -27.953 -16.25 1 88.56 307 ARG A C 1
ATOM 2497 O O . ARG A 1 307 ? -26.016 -27.469 -17.203 1 88.56 307 ARG A O 1
ATOM 2504 N N . ASP A 1 308 ? -27.875 -28.312 -16.281 1 88.62 308 ASP A N 1
ATOM 2505 C CA . ASP A 1 308 ? -28.625 -28.172 -17.531 1 88.62 308 ASP A CA 1
ATOM 2506 C C . ASP A 1 308 ? -28.766 -26.703 -17.922 1 88.62 308 ASP A C 1
ATOM 2508 O O . ASP A 1 308 ? -28.672 -26.375 -19.109 1 88.62 308 ASP A O 1
ATOM 2512 N N . THR A 1 309 ? -28.984 -25.922 -16.953 1 88.81 309 THR A N 1
ATOM 2513 C CA . THR A 1 309 ? -29.125 -24.484 -17.219 1 88.81 309 THR A CA 1
ATOM 2514 C C . THR A 1 309 ? -27.812 -23.922 -17.766 1 88.81 309 THR A C 1
ATOM 2516 O O . THR A 1 309 ? -27.828 -23.125 -18.719 1 88.81 309 THR A O 1
ATOM 2519 N N . VAL A 1 310 ? -26.734 -24.328 -17.234 1 91.31 310 VAL A N 1
ATOM 2520 C CA . VAL A 1 310 ? -25.422 -23.859 -17.672 1 91.31 310 VAL A CA 1
ATOM 2521 C C . VAL A 1 310 ? -25.125 -24.375 -19.078 1 91.31 310 VAL A C 1
ATOM 2523 O O . VAL A 1 310 ? -24.641 -23.641 -19.922 1 91.31 310 VAL A O 1
ATOM 2526 N N . THR A 1 311 ? -25.484 -25.641 -19.234 1 90.75 311 THR A N 1
ATOM 2527 C CA . THR A 1 311 ? -25.281 -26.25 -20.562 1 90.75 311 THR A CA 1
ATOM 2528 C C . THR A 1 311 ? -26.094 -25.516 -21.609 1 90.75 311 THR A C 1
ATOM 2530 O O . THR A 1 311 ? -25.625 -25.297 -22.734 1 90.75 311 THR A O 1
ATOM 2533 N N . ALA A 1 312 ? -27.234 -25.109 -21.219 1 88.88 312 ALA A N 1
ATOM 2534 C CA . ALA A 1 312 ? -28.109 -24.375 -22.141 1 88.88 312 ALA A CA 1
ATOM 2535 C C . ALA A 1 312 ? -27.5 -23.031 -22.516 1 88.88 312 ALA A C 1
ATOM 2537 O O . ALA A 1 312 ? -27.641 -22.562 -23.641 1 88.88 312 ALA A O 1
ATOM 2538 N N . LEU A 1 313 ? -26.844 -22.406 -21.641 1 90 313 LEU A N 1
ATOM 2539 C CA . LEU A 1 313 ? -26.172 -21.141 -21.906 1 90 313 LEU A CA 1
ATOM 2540 C C . LEU A 1 313 ? -25.078 -21.328 -22.969 1 90 313 LEU A C 1
ATOM 2542 O O . LEU A 1 313 ? -24.906 -20.453 -23.828 1 90 313 LEU A O 1
ATOM 2546 N N . VAL A 1 314 ? -24.391 -22.406 -22.875 1 88.56 314 VAL A N 1
ATOM 2547 C CA . VAL A 1 314 ? -23.344 -22.703 -23.828 1 88.56 314 VAL A CA 1
ATOM 2548 C C . VAL A 1 314 ? -23.938 -22.984 -25.203 1 88.56 314 VAL A C 1
ATOM 2550 O O . VAL A 1 314 ? -23.484 -22.453 -26.219 1 88.56 314 VAL A O 1
ATOM 2553 N N . LYS A 1 315 ? -24.984 -23.75 -25.188 1 84.31 315 LYS A N 1
ATOM 2554 C CA . LYS A 1 315 ? -25.641 -24.172 -26.422 1 84.31 315 LYS A CA 1
ATOM 2555 C C . LYS A 1 315 ? -26.312 -23 -27.125 1 84.31 315 LYS A C 1
ATOM 2557 O O . LYS A 1 315 ? -26.406 -22.969 -28.359 1 84.31 315 LYS A O 1
ATOM 2562 N N . SER A 1 316 ? -26.766 -22.062 -26.359 1 79.25 316 SER A N 1
ATOM 2563 C CA . SER A 1 316 ? -27.469 -20.922 -26.922 1 79.25 316 SER A CA 1
ATOM 2564 C C . SER A 1 316 ? -26.531 -20.078 -27.797 1 79.25 316 SER A C 1
ATOM 2566 O O . SER A 1 316 ? -26.984 -19.422 -28.734 1 79.25 316 SER A O 1
ATOM 2568 N N . VAL A 1 317 ? -25.344 -20.094 -27.562 1 74.56 317 VAL A N 1
ATOM 2569 C CA . VAL A 1 317 ? -24.406 -19.25 -28.281 1 74.56 317 VAL A CA 1
ATOM 2570 C C . VAL A 1 317 ? -23.672 -20.094 -29.344 1 74.56 317 VAL A C 1
ATOM 2572 O O . VAL A 1 317 ? -23.531 -19.656 -30.484 1 74.56 317 VAL A O 1
ATOM 2575 N N . ARG A 1 318 ? -23.109 -21.188 -29 1 69.19 318 ARG A N 1
ATOM 2576 C CA . ARG A 1 318 ? -22.281 -21.984 -29.906 1 69.19 318 ARG A CA 1
ATOM 2577 C C . ARG A 1 318 ? -23.156 -22.812 -30.844 1 69.19 318 ARG A C 1
ATOM 2579 O O . ARG A 1 318 ? -22.688 -23.281 -31.875 1 69.19 318 ARG A O 1
ATOM 2586 N N . GLY A 1 319 ? -24.406 -22.641 -30.812 1 59.97 319 GLY A N 1
ATOM 2587 C CA . GLY A 1 319 ? -25.297 -23.5 -31.578 1 59.97 319 GLY A CA 1
ATOM 2588 C C . GLY A 1 319 ? -25.266 -24.953 -31.156 1 59.97 319 GLY A C 1
ATOM 2589 O O . GLY A 1 319 ? -24.422 -25.344 -30.344 1 59.97 319 GLY A O 1
ATOM 2590 N N . GLN A 1 320 ? -26.344 -25.781 -31.359 1 53.91 320 GLN A N 1
ATOM 2591 C CA . GLN A 1 320 ? -26.609 -27.188 -31.062 1 53.91 320 GLN A CA 1
ATOM 2592 C C . GLN A 1 320 ? -25.547 -28.094 -31.656 1 53.91 320 GLN A C 1
ATOM 2594 O O . GLN A 1 320 ? -25.562 -29.312 -31.453 1 53.91 320 GLN A O 1
ATOM 2599 N N . CYS A 1 321 ? -24.656 -27.578 -32.281 1 50.81 321 CYS A N 1
ATOM 2600 C CA . CYS A 1 321 ? -23.922 -28.453 -33.188 1 50.81 321 CYS A CA 1
ATOM 2601 C C . CYS A 1 321 ? -23 -29.391 -32.406 1 50.81 321 CYS A C 1
ATOM 2603 O O . CYS A 1 321 ? -22.234 -30.141 -33.031 1 50.81 321 CYS A O 1
ATOM 2605 N N . TYR A 1 322 ? -22.938 -29.219 -31.156 1 56.38 322 TYR A N 1
ATOM 2606 C CA . TYR A 1 322 ? -21.844 -30.062 -30.672 1 56.38 322 TYR A CA 1
ATOM 2607 C C . TYR A 1 322 ? -22.359 -31.422 -30.219 1 56.38 322 TYR A C 1
ATOM 2609 O O . TYR A 1 322 ? -23.391 -31.5 -29.531 1 56.38 322 TYR A O 1
ATOM 2617 N N . HIS A 1 323 ? -22.078 -32.5 -31 1 59.78 323 HIS A N 1
ATOM 2618 C CA . HIS A 1 323 ? -22.281 -33.906 -30.672 1 59.78 323 HIS A CA 1
ATOM 2619 C C . HIS A 1 323 ? -21.531 -34.281 -29.406 1 59.78 323 HIS A C 1
ATOM 2621 O O . HIS A 1 323 ? -21.234 -35.469 -29.188 1 59.78 323 HIS A O 1
ATOM 2627 N N . VAL A 1 324 ? -21.141 -33.312 -28.719 1 63.59 324 VAL A N 1
ATOM 2628 C CA . VAL A 1 324 ? -20.344 -33.656 -27.547 1 63.59 324 VAL A CA 1
ATOM 2629 C C . VAL A 1 324 ? -21.266 -33.781 -26.328 1 63.59 324 VAL A C 1
ATOM 2631 O O . VAL A 1 324 ? -22.312 -33.156 -26.266 1 63.59 324 VAL A O 1
ATOM 2634 N N . SER A 1 325 ? -20.938 -34.812 -25.562 1 73.31 325 SER A N 1
ATOM 2635 C CA . SER A 1 325 ? -21.672 -35 -24.312 1 73.31 325 SER A CA 1
ATOM 2636 C C . SER A 1 325 ? -21.734 -33.688 -23.516 1 73.31 325 SER A C 1
ATOM 2638 O O . SER A 1 325 ? -20.844 -32.844 -23.625 1 73.31 325 SER A O 1
ATOM 2640 N N . GLU A 1 326 ? -22.844 -33.531 -22.922 1 72.25 326 GLU A N 1
ATOM 2641 C CA . GLU A 1 326 ? -23.078 -32.344 -22.125 1 72.25 326 GLU A CA 1
ATOM 2642 C C . GLU A 1 326 ? -21.953 -32.094 -21.141 1 72.25 326 GLU A C 1
ATOM 2644 O O . GLU A 1 326 ? -21.5 -30.953 -20.953 1 72.25 326 GLU A O 1
ATOM 2649 N N . ASP A 1 327 ? -21.469 -33.188 -20.578 1 75.31 327 ASP A N 1
ATOM 2650 C CA . ASP A 1 327 ? -20.375 -33.062 -19.609 1 75.31 327 ASP A CA 1
ATOM 2651 C C . ASP A 1 327 ? -19.094 -32.594 -20.281 1 75.31 327 ASP A C 1
ATOM 2653 O O . ASP A 1 327 ? -18.359 -31.766 -19.719 1 75.31 327 ASP A O 1
ATOM 2657 N N . ALA A 1 328 ? -18.969 -32.969 -21.391 1 82.38 328 ALA A N 1
ATOM 2658 C CA . ALA A 1 328 ? -17.766 -32.625 -22.141 1 82.38 328 ALA A CA 1
ATOM 2659 C C . ALA A 1 328 ? -17.812 -31.156 -22.594 1 82.38 328 ALA A C 1
ATOM 2661 O O . ALA A 1 328 ? -16.797 -30.484 -22.656 1 82.38 328 ALA A O 1
ATOM 2662 N N . LEU A 1 329 ? -19.047 -30.688 -22.75 1 87.94 329 LEU A N 1
ATOM 2663 C CA . LEU A 1 329 ? -19.219 -29.328 -23.234 1 87.94 329 LEU A CA 1
ATOM 2664 C C . LEU A 1 329 ? -18.781 -28.328 -22.172 1 87.94 329 LEU A C 1
ATOM 2666 O O . LEU A 1 329 ? -18.156 -27.312 -22.5 1 87.94 329 LEU A O 1
ATOM 2670 N N . LEU A 1 330 ? -19.016 -28.625 -20.984 1 90.69 330 LEU A N 1
ATOM 2671 C CA . LEU A 1 330 ? -18.766 -27.688 -19.891 1 90.69 330 LEU A CA 1
ATOM 2672 C C . LEU A 1 330 ? -17.281 -27.672 -19.516 1 90.69 330 LEU A C 1
ATOM 2674 O O . LEU A 1 330 ? -16.812 -26.734 -18.875 1 90.69 330 LEU A O 1
ATOM 2678 N N . THR A 1 331 ? -16.547 -28.688 -19.953 1 92.12 331 THR A N 1
ATOM 2679 C CA . THR A 1 331 ? -15.148 -28.797 -19.562 1 92.12 331 THR A CA 1
ATOM 2680 C C . THR A 1 331 ? -14.234 -28.375 -20.703 1 92.12 331 THR A C 1
ATOM 2682 O O . THR A 1 331 ? -13.016 -28.5 -20.609 1 92.12 331 THR A O 1
ATOM 2685 N N . LEU A 1 332 ? -14.859 -27.906 -21.781 1 92.5 332 LEU A N 1
ATOM 2686 C CA . LEU A 1 332 ? -14.055 -27.406 -22.875 1 92.5 332 LEU A CA 1
ATOM 2687 C C . LEU A 1 332 ? -13.211 -26.203 -22.438 1 92.5 332 LEU A C 1
ATOM 2689 O O . LEU A 1 332 ? -13.664 -25.406 -21.625 1 92.5 332 LEU A O 1
ATOM 2693 N N . ALA A 1 333 ? -12.07 -26.062 -23.031 1 93.81 333 ALA A N 1
ATOM 2694 C CA . ALA A 1 333 ? -11.156 -24.984 -22.688 1 93.81 333 ALA A CA 1
ATOM 2695 C C . ALA A 1 333 ? -11.766 -23.625 -23.016 1 93.81 333 ALA A C 1
ATOM 2697 O O . ALA A 1 333 ? -11.492 -22.625 -22.359 1 93.81 333 ALA A O 1
ATOM 2698 N N . VAL A 1 334 ? -12.602 -23.578 -24 1 93.12 334 VAL A N 1
ATOM 2699 C CA . VAL A 1 334 ? -13.141 -22.312 -24.484 1 93.12 334 VAL A CA 1
ATOM 2700 C C . VAL A 1 334 ? -14.43 -21.984 -23.734 1 93.12 334 VAL A C 1
ATOM 2702 O O . VAL A 1 334 ? -14.992 -20.891 -23.906 1 93.12 334 VAL A O 1
ATOM 2705 N N . ALA A 1 335 ? -14.93 -22.969 -22.922 1 91.75 335 ALA A N 1
ATOM 2706 C CA . ALA A 1 335 ? -16.188 -22.75 -22.203 1 91.75 335 ALA A CA 1
ATOM 2707 C C . ALA A 1 335 ? -15.961 -21.875 -20.969 1 91.75 335 ALA A C 1
ATOM 2709 O O . ALA A 1 335 ? -15.508 -22.359 -19.938 1 91.75 335 ALA A O 1
ATOM 2710 N N . THR A 1 336 ? -16.234 -20.625 -21.047 1 91.69 336 THR A N 1
ATOM 2711 C CA . THR A 1 336 ? -16.094 -19.688 -19.938 1 91.69 336 THR A CA 1
ATOM 2712 C C . THR A 1 336 ? -17.328 -18.781 -19.844 1 91.69 336 THR A C 1
ATOM 2714 O O . THR A 1 336 ? -18.016 -18.562 -20.844 1 91.69 336 THR A O 1
ATOM 2717 N N . PHE A 1 337 ? -17.516 -18.344 -18.641 1 92.62 337 PHE A N 1
ATOM 2718 C CA . PHE A 1 337 ? -18.688 -17.516 -18.359 1 92.62 337 PHE A CA 1
ATOM 2719 C C . PHE A 1 337 ? -18.266 -16.156 -17.812 1 92.62 337 PHE A C 1
ATOM 2721 O O . PHE A 1 337 ? -17.156 -16.016 -17.297 1 92.62 337 PHE A O 1
ATOM 2728 N N . LYS A 1 338 ? -19.047 -15.188 -18 1 91.81 338 LYS A N 1
ATOM 2729 C CA . LYS A 1 338 ? -18.797 -13.852 -17.453 1 91.81 338 LYS A CA 1
ATOM 2730 C C . LYS A 1 338 ? -19.906 -13.438 -16.5 1 91.81 338 LYS A C 1
ATOM 2732 O O . LYS A 1 338 ? -21.031 -13.906 -16.609 1 91.81 338 LYS A O 1
ATOM 2737 N N . CYS A 1 339 ? -19.547 -12.703 -15.562 1 92.06 339 CYS A N 1
ATOM 2738 C CA . CYS A 1 339 ? -20.5 -12.156 -14.602 1 92.06 339 CYS A CA 1
ATOM 2739 C C . CYS A 1 339 ? -20.641 -10.648 -14.781 1 92.06 339 CYS A C 1
ATOM 2741 O O . CYS A 1 339 ? -19.656 -9.914 -14.727 1 92.06 339 CYS A O 1
ATOM 2743 N N . LYS A 1 340 ? -21.797 -10.141 -14.922 1 88.81 340 LYS A N 1
ATOM 2744 C CA . LYS A 1 340 ? -22.078 -8.727 -15.141 1 88.81 340 LYS A CA 1
ATOM 2745 C C . LYS A 1 340 ? -21.984 -7.941 -13.836 1 88.81 340 LYS A C 1
ATOM 2747 O O . LYS A 1 340 ? -21.906 -6.711 -13.852 1 88.81 340 LYS A O 1
ATOM 2752 N N . ARG A 1 341 ? -21.984 -8.633 -12.781 1 88.56 341 ARG A N 1
ATOM 2753 C CA . ARG A 1 341 ? -22.031 -7.961 -11.484 1 88.56 341 ARG A CA 1
ATOM 2754 C C . ARG A 1 341 ? -20.641 -7.812 -10.891 1 88.56 341 ARG A C 1
ATOM 2756 O O . ARG A 1 341 ? -20.406 -6.969 -10.016 1 88.56 341 ARG A O 1
ATOM 2763 N N . CYS A 1 342 ? -19.766 -8.641 -11.289 1 88.25 342 CYS A N 1
ATOM 2764 C CA . CYS A 1 342 ? -18.406 -8.539 -10.797 1 88.25 342 CYS A CA 1
ATOM 2765 C C . CYS A 1 342 ? -17.688 -7.34 -11.398 1 88.25 342 CYS A C 1
ATOM 2767 O O . CYS A 1 342 ? -17.953 -6.957 -12.539 1 88.25 342 CYS A O 1
ATOM 2769 N N . PRO A 1 343 ? -16.781 -6.777 -10.578 1 84.81 343 PRO A N 1
ATOM 2770 C CA . PRO A 1 343 ? -16 -5.664 -11.141 1 84.81 343 PRO A CA 1
ATOM 2771 C C . PRO A 1 343 ? -15.219 -6.059 -12.383 1 84.81 343 PRO A C 1
ATOM 2773 O O . PRO A 1 343 ? -14.633 -7.145 -12.43 1 84.81 343 PRO A O 1
ATOM 2776 N N . SER A 1 344 ? -15.203 -5.172 -13.266 1 81.19 344 SER A N 1
ATOM 2777 C CA . SER A 1 344 ? -14.562 -5.441 -14.555 1 81.19 344 SER A CA 1
ATOM 2778 C C . SER A 1 344 ? -13.07 -5.695 -14.391 1 81.19 344 SER A C 1
ATOM 2780 O O . SER A 1 344 ? -12.445 -6.34 -15.234 1 81.19 344 SER A O 1
ATOM 2782 N N . SER A 1 345 ? -12.617 -5.234 -13.359 1 77.12 345 SER A N 1
ATOM 2783 C CA . SER A 1 345 ? -11.188 -5.383 -13.109 1 77.12 345 SER A CA 1
ATOM 2784 C C . SER A 1 345 ? -10.859 -6.754 -12.531 1 77.12 345 SER A C 1
ATOM 2786 O O . SER A 1 345 ? -9.703 -7.172 -12.516 1 77.12 345 SER A O 1
ATOM 2788 N N . SER A 1 346 ? -11.859 -7.453 -12.242 1 77.94 346 SER A N 1
ATOM 2789 C CA . SER A 1 346 ? -11.641 -8.758 -11.625 1 77.94 346 SER A CA 1
ATOM 2790 C C . SER A 1 346 ? -11.609 -9.867 -12.672 1 77.94 346 SER A C 1
ATOM 2792 O O . SER A 1 346 ? -12.219 -9.742 -13.734 1 77.94 346 SER A O 1
ATOM 2794 N N . VAL A 1 347 ? -10.891 -10.828 -12.352 1 76.25 347 VAL A N 1
ATOM 2795 C CA . VAL A 1 347 ? -10.789 -11.984 -13.242 1 76.25 347 VAL A CA 1
ATOM 2796 C C . VAL A 1 347 ? -12.156 -12.648 -13.367 1 76.25 347 VAL A C 1
ATOM 2798 O O . VAL A 1 347 ? -12.539 -13.102 -14.453 1 76.25 347 VAL A O 1
ATOM 2801 N N . GLU A 1 348 ? -12.953 -12.57 -12.344 1 74.5 348 GLU A N 1
ATOM 2802 C CA . GLU A 1 348 ? -14.25 -13.234 -12.289 1 74.5 348 GLU A CA 1
ATOM 2803 C C . GLU A 1 348 ? -15.242 -12.586 -13.258 1 74.5 348 GLU A C 1
ATOM 2805 O O . GLU A 1 348 ? -16.219 -13.211 -13.664 1 74.5 348 GLU A O 1
ATOM 2810 N N . ALA A 1 349 ? -14.891 -11.43 -13.508 1 81.56 349 ALA A N 1
ATOM 2811 C CA . ALA A 1 349 ? -15.789 -10.734 -14.422 1 81.56 349 ALA A CA 1
ATOM 2812 C C . ALA A 1 349 ? -15.711 -11.32 -15.828 1 81.56 349 ALA A C 1
ATOM 2814 O O . ALA A 1 349 ? -16.656 -11.188 -16.609 1 81.56 349 ALA A O 1
ATOM 2815 N N . HIS A 1 350 ? -14.57 -12.062 -16 1 81.75 350 HIS A N 1
ATOM 2816 C CA . HIS A 1 350 ? -14.352 -12.375 -17.422 1 81.75 350 HIS A CA 1
ATOM 2817 C C . HIS A 1 350 ? -14.086 -13.859 -17.609 1 81.75 350 HIS A C 1
ATOM 2819 O O . HIS A 1 350 ? -14.164 -14.359 -18.734 1 81.75 350 HIS A O 1
ATOM 2825 N N . ASP A 1 351 ? -13.828 -14.5 -16.562 1 87.38 351 ASP A N 1
ATOM 2826 C CA . ASP A 1 351 ? -13.445 -15.898 -16.734 1 87.38 351 ASP A CA 1
ATOM 2827 C C . ASP A 1 351 ? -13.883 -16.75 -15.555 1 87.38 351 ASP A C 1
ATOM 2829 O O . ASP A 1 351 ? -13.102 -17 -14.633 1 87.38 351 ASP A O 1
ATOM 2833 N N . ILE A 1 352 ? -15.055 -17.281 -15.672 1 89.81 352 ILE A N 1
ATOM 2834 C CA . ILE A 1 352 ? -15.578 -18.234 -14.695 1 89.81 352 ILE A CA 1
ATOM 2835 C C . ILE A 1 352 ? -15.766 -19.594 -15.352 1 89.81 352 ILE A C 1
ATOM 2837 O O . ILE A 1 352 ? -16.438 -19.703 -16.375 1 89.81 352 ILE A O 1
ATOM 2841 N N . ARG A 1 353 ? -15.234 -20.578 -14.727 1 89.81 353 ARG A N 1
ATOM 2842 C CA . ARG A 1 353 ? -15.273 -21.906 -15.352 1 89.81 353 ARG A CA 1
ATOM 2843 C C . ARG A 1 353 ? -16.109 -22.875 -14.531 1 89.81 353 ARG A C 1
ATOM 2845 O O . ARG A 1 353 ? -16.438 -22.594 -13.375 1 89.81 353 ARG A O 1
ATOM 2852 N N . TYR A 1 354 ? -16.516 -23.938 -15.242 1 88.62 354 TYR A N 1
ATOM 2853 C CA . TYR A 1 354 ? -17.172 -25.047 -14.562 1 88.62 354 TYR A CA 1
ATOM 2854 C C . TYR A 1 354 ? -16.188 -25.828 -13.711 1 88.62 354 TYR A C 1
ATOM 2856 O O . TYR A 1 354 ? -15.047 -26.062 -14.125 1 88.62 354 TYR A O 1
ATOM 2864 N N . PRO A 1 355 ? -16.547 -26.156 -12.508 1 87.81 355 PRO A N 1
ATOM 2865 C CA . PRO A 1 355 ? -17.859 -26.047 -11.859 1 87.81 355 PRO A CA 1
ATOM 2866 C C . PRO A 1 355 ? -18 -24.781 -11.023 1 87.81 355 PRO A C 1
ATOM 2868 O O . PRO A 1 355 ? -19.047 -24.562 -10.398 1 87.81 355 PRO A O 1
ATOM 2871 N N . ALA A 1 356 ? -17.062 -23.891 -11.008 1 86.31 356 ALA A N 1
ATOM 2872 C CA . ALA A 1 356 ? -17.062 -22.688 -10.172 1 86.31 356 ALA A CA 1
ATOM 2873 C C . ALA A 1 356 ? -18.266 -21.797 -10.5 1 86.31 356 ALA A C 1
ATOM 2875 O O . ALA A 1 356 ? -18.781 -21.094 -9.625 1 86.31 356 ALA A O 1
ATOM 2876 N N . VAL A 1 357 ? -18.734 -21.828 -11.688 1 90.5 357 VAL A N 1
ATOM 2877 C CA . VAL A 1 357 ? -19.844 -20.984 -12.133 1 90.5 357 VAL A CA 1
ATOM 2878 C C . VAL A 1 357 ? -21.094 -21.312 -11.344 1 90.5 357 VAL A C 1
ATOM 2880 O O . VAL A 1 357 ? -21.938 -20.438 -11.094 1 90.5 357 VAL A O 1
ATOM 2883 N N . LEU A 1 358 ? -21.219 -22.578 -10.922 1 88.94 358 LEU A N 1
ATOM 2884 C CA . LEU A 1 358 ? -22.391 -23.016 -10.18 1 88.94 358 LEU A CA 1
ATOM 2885 C C . LEU A 1 358 ? -22.406 -22.422 -8.773 1 88.94 358 LEU A C 1
ATOM 2887 O O . LEU A 1 358 ? -23.469 -22.188 -8.203 1 88.94 358 LEU A O 1
ATOM 2891 N N . ALA A 1 359 ? -21.234 -22.156 -8.305 1 86.06 359 ALA A N 1
ATOM 2892 C CA . ALA A 1 359 ? -21.109 -21.688 -6.926 1 86.06 359 ALA A CA 1
ATOM 2893 C C . ALA A 1 359 ? -20.859 -20.172 -6.883 1 86.06 359 ALA A C 1
ATOM 2895 O O . ALA A 1 359 ? -20.641 -19.609 -5.809 1 86.06 359 ALA A O 1
ATOM 2896 N N . HIS A 1 360 ? -20.859 -19.516 -7.977 1 88.69 360 HIS A N 1
ATOM 2897 C CA . HIS A 1 360 ? -20.562 -18.094 -8.023 1 88.69 360 HIS A CA 1
ATOM 2898 C C . HIS A 1 360 ? -21.562 -17.281 -7.199 1 88.69 360 HIS A C 1
ATOM 2900 O O . HIS A 1 360 ? -22.766 -17.406 -7.398 1 88.69 360 HIS A O 1
ATOM 2906 N N . ARG A 1 361 ? -21.125 -16.453 -6.371 1 85.75 361 ARG A N 1
ATOM 2907 C CA . ARG A 1 361 ? -21.938 -15.758 -5.387 1 85.75 361 ARG A CA 1
ATOM 2908 C C . ARG A 1 361 ? -22.969 -14.859 -6.066 1 85.75 361 ARG A C 1
ATOM 2910 O O . ARG A 1 361 ? -24.109 -14.758 -5.617 1 85.75 361 ARG A O 1
ATOM 2917 N N . CYS A 1 362 ? -22.625 -14.234 -7.117 1 88.5 362 CYS A N 1
ATOM 2918 C CA . CYS A 1 362 ? -23.5 -13.281 -7.801 1 88.5 362 CYS A CA 1
ATOM 2919 C C . CYS A 1 362 ? -24.672 -14 -8.453 1 88.5 362 CYS A C 1
ATOM 2921 O O . CYS A 1 362 ? -25.688 -13.383 -8.742 1 88.5 362 CYS A O 1
ATOM 2923 N N . ALA A 1 363 ? -24.453 -15.266 -8.703 1 89.25 363 ALA A N 1
ATOM 2924 C CA . ALA A 1 363 ? -25.484 -16.031 -9.398 1 89.25 363 ALA A CA 1
ATOM 2925 C C . ALA A 1 363 ? -26.609 -16.422 -8.438 1 89.25 363 ALA A C 1
ATOM 2927 O O . ALA A 1 363 ? -27.703 -16.781 -8.875 1 89.25 363 ALA A O 1
ATOM 2928 N N . VAL A 1 364 ? -26.344 -16.297 -7.137 1 88.31 364 VAL A N 1
ATOM 2929 C CA . VAL A 1 364 ? -27.297 -16.859 -6.199 1 88.31 364 VAL A CA 1
ATOM 2930 C C . VAL A 1 364 ? -27.766 -15.789 -5.219 1 88.31 364 VAL A C 1
ATOM 2932 O O . VAL A 1 364 ? -28.422 -16.094 -4.219 1 88.31 364 VAL A O 1
ATOM 2935 N N . ARG A 1 365 ? -27.391 -14.578 -5.445 1 87.12 365 ARG A N 1
ATOM 2936 C CA . ARG A 1 365 ? -27.766 -13.508 -4.531 1 87.12 365 ARG A CA 1
ATOM 2937 C C . ARG A 1 365 ? -28.469 -12.375 -5.27 1 87.12 365 ARG A C 1
ATOM 2939 O O . ARG A 1 365 ? -28.219 -12.148 -6.457 1 87.12 365 ARG A O 1
ATOM 2946 N N . LYS A 1 366 ? -29.234 -11.68 -4.395 1 81.5 366 LYS A N 1
ATOM 2947 C CA . LYS A 1 366 ? -29.938 -10.516 -4.926 1 81.5 366 LYS A CA 1
ATOM 2948 C C . LYS A 1 366 ? -28.984 -9.344 -5.133 1 81.5 366 LYS A C 1
ATOM 2950 O O . LYS A 1 366 ? -28.125 -9.078 -4.285 1 81.5 366 LYS A O 1
ATOM 2955 N N . PRO A 1 367 ? -29.062 -8.68 -6.238 1 80.81 367 PRO A N 1
ATOM 2956 C CA . PRO A 1 367 ? -28.203 -7.512 -6.465 1 80.81 367 PRO A CA 1
ATOM 2957 C C . PRO A 1 367 ? -28.594 -6.312 -5.605 1 80.81 367 PRO A C 1
ATOM 2959 O O . PRO A 1 367 ? -29.766 -6.164 -5.258 1 80.81 367 PRO A O 1
ATOM 2962 N N . ASP A 1 368 ? -27.562 -5.586 -4.891 1 66.38 368 ASP A N 1
ATOM 2963 C CA . ASP A 1 368 ? -27.812 -4.41 -4.059 1 66.38 368 ASP A CA 1
ATOM 2964 C C . ASP A 1 368 ? -28.469 -3.297 -4.863 1 66.38 368 ASP A C 1
ATOM 2966 O O . ASP A 1 368 ? -29.188 -2.469 -4.309 1 66.38 368 ASP A O 1
ATOM 2970 N N . GLY A 1 369 ? -28.797 -3.227 -6.078 1 58.97 369 GLY A N 1
ATOM 2971 C CA . GLY A 1 369 ? -29.359 -2.174 -6.906 1 58.97 369 GLY A CA 1
ATOM 2972 C C . GLY A 1 369 ? -30.438 -2.672 -7.855 1 58.97 369 GLY A C 1
ATOM 2973 O O . GLY A 1 369 ? -30.859 -3.822 -7.766 1 58.97 369 GLY A O 1
ATOM 2974 N N . HIS A 1 370 ? -31.047 -1.591 -8.641 1 53 370 HIS A N 1
ATOM 2975 C CA . HIS A 1 370 ? -32.188 -1.752 -9.531 1 53 370 HIS A CA 1
ATOM 2976 C C . HIS A 1 370 ? -31.891 -2.719 -10.664 1 53 370 HIS A C 1
ATOM 2978 O O . HIS A 1 370 ? -31.547 -2.295 -11.773 1 53 370 HIS A O 1
ATOM 2984 N N . LEU A 1 371 ? -31.125 -3.67 -10.406 1 54.56 371 LEU A N 1
ATOM 2985 C CA . LEU A 1 371 ? -31.078 -4.52 -11.586 1 54.56 371 LEU A CA 1
ATOM 2986 C C . LEU A 1 371 ? -32.469 -5.023 -11.945 1 54.56 371 LEU A C 1
ATOM 2988 O O . LEU A 1 371 ? -33.375 -5.066 -11.086 1 54.56 371 LEU A O 1
ATOM 2992 N N . ARG A 1 372 ? -32.688 -5.281 -13.258 1 53.09 372 ARG A N 1
ATOM 2993 C CA . ARG A 1 372 ? -33.969 -5.664 -13.859 1 53.09 372 ARG A CA 1
ATOM 2994 C C . ARG A 1 372 ? -34.562 -6.887 -13.164 1 53.09 372 ARG A C 1
ATOM 2996 O O . ARG A 1 372 ? -33.844 -7.852 -12.883 1 53.09 372 ARG A O 1
ATOM 3003 N N . ALA A 1 373 ? -35.594 -6.66 -12.578 1 56.88 373 ALA A N 1
ATOM 3004 C CA . ALA A 1 373 ? -36.438 -7.668 -11.969 1 56.88 373 ALA A CA 1
ATOM 3005 C C . ALA A 1 373 ? -36.5 -8.938 -12.82 1 56.88 373 ALA A C 1
ATOM 3007 O O . ALA A 1 373 ? -36.344 -8.875 -14.039 1 56.88 373 ALA A O 1
ATOM 3008 N N . PRO A 1 374 ? -36.312 -10.078 -12.258 1 60.31 374 PRO A N 1
ATOM 3009 C CA . PRO A 1 374 ? -36.562 -11.32 -13 1 60.31 374 PRO A CA 1
ATOM 3010 C C . PRO A 1 374 ? -37.75 -11.25 -13.922 1 60.31 374 PRO A C 1
ATOM 3012 O O . PRO A 1 374 ? -38.688 -10.469 -13.68 1 60.31 374 PRO A O 1
ATOM 3015 N N . LYS A 1 375 ? -37.594 -11.703 -15.141 1 54.09 375 LYS A N 1
ATOM 3016 C CA . LYS A 1 375 ? -38.656 -11.703 -16.141 1 54.09 375 LYS A CA 1
ATOM 3017 C C . LYS A 1 375 ? -39.969 -12.141 -15.516 1 54.09 375 LYS A C 1
ATOM 3019 O O . LYS A 1 375 ? -41.031 -11.625 -15.875 1 54.09 375 LYS A O 1
ATOM 3024 N N . GLU A 1 376 ? -39.875 -13.164 -14.695 1 58.69 376 GLU A N 1
ATOM 3025 C CA . GLU A 1 376 ? -41.156 -13.688 -14.188 1 58.69 376 GLU A CA 1
ATOM 3026 C C . GLU A 1 376 ? -41.5 -13.078 -12.836 1 58.69 376 GLU A C 1
ATOM 3028 O O . GLU A 1 376 ? -40.625 -12.75 -12.047 1 58.69 376 GLU A O 1
ATOM 3033 N N . THR A 1 377 ? -42.625 -12.609 -12.781 1 62.25 377 THR A N 1
ATOM 3034 C CA . THR A 1 377 ? -43.156 -12.102 -11.516 1 62.25 377 THR A CA 1
ATOM 3035 C C . THR A 1 377 ? -42.812 -13.047 -10.367 1 62.25 377 THR A C 1
ATOM 3037 O O . THR A 1 377 ? -43.156 -14.227 -10.398 1 62.25 377 THR A O 1
ATOM 3040 N N . PRO A 1 378 ? -42.062 -12.547 -9.523 1 67.75 378 PRO A N 1
ATOM 3041 C CA . PRO A 1 378 ? -41.656 -13.445 -8.438 1 67.75 378 PRO A CA 1
ATOM 3042 C C . PRO A 1 378 ? -42.844 -13.938 -7.602 1 67.75 378 PRO A C 1
ATOM 3044 O O . PRO A 1 378 ? -43.781 -13.18 -7.371 1 67.75 378 PRO A O 1
ATOM 3047 N N . SER A 1 379 ? -42.875 -15.148 -7.336 1 76.06 379 SER A N 1
ATOM 3048 C CA . SER A 1 379 ? -43.875 -15.734 -6.453 1 76.06 379 SER A CA 1
ATOM 3049 C C . SER A 1 379 ? -43.719 -15.219 -5.023 1 76.06 379 SER A C 1
ATOM 3051 O O . SER A 1 379 ? -42.656 -14.719 -4.652 1 76.06 379 SER A O 1
ATOM 3053 N N . ALA A 1 380 ? -44.812 -15.258 -4.328 1 76.44 380 ALA A N 1
ATOM 3054 C CA . ALA A 1 380 ? -44.781 -14.867 -2.922 1 76.44 380 ALA A CA 1
ATOM 3055 C C . ALA A 1 380 ? -43.688 -15.648 -2.164 1 76.44 380 ALA A C 1
ATOM 3057 O O . ALA A 1 380 ? -43 -15.094 -1.305 1 76.44 380 ALA A O 1
ATOM 3058 N N . LEU A 1 381 ? -43.594 -16.797 -2.605 1 85 381 LEU A N 1
ATOM 3059 C CA . LEU A 1 381 ? -42.594 -17.656 -1.982 1 85 381 LEU A CA 1
ATOM 3060 C C . LEU A 1 381 ? -41.188 -17.141 -2.279 1 85 381 LEU A C 1
ATOM 3062 O O . LEU A 1 381 ? -40.375 -17 -1.369 1 85 381 LEU A O 1
ATOM 3066 N N . SER A 1 382 ? -41 -16.828 -3.494 1 84.5 382 SER A N 1
ATOM 3067 C CA . SER A 1 382 ? -39.656 -16.375 -3.906 1 84.5 382 SER A CA 1
ATOM 3068 C C . SER A 1 382 ? -39.281 -15.07 -3.211 1 84.5 382 SER A C 1
ATOM 3070 O O . SER A 1 382 ? -38.156 -14.891 -2.793 1 84.5 382 SER A O 1
ATOM 3072 N N . ILE A 1 383 ? -40.219 -14.297 -3.027 1 82.5 383 ILE A N 1
ATOM 3073 C CA . ILE A 1 383 ? -39.969 -13.008 -2.387 1 82.5 383 ILE A CA 1
ATOM 3074 C C . ILE A 1 383 ? -39.625 -13.219 -0.916 1 82.5 383 ILE A C 1
ATOM 3076 O O . ILE A 1 383 ? -38.719 -12.586 -0.392 1 82.5 383 ILE A O 1
ATOM 3080 N N . THR A 1 384 ? -40.375 -14.07 -0.324 1 86.62 384 THR A N 1
ATOM 3081 C CA . THR A 1 384 ? -40.156 -14.336 1.096 1 86.62 384 THR A CA 1
ATOM 3082 C C . THR A 1 384 ? -38.812 -14.969 1.331 1 86.62 384 THR A C 1
ATOM 3084 O O . THR A 1 384 ? -38.094 -14.609 2.271 1 86.62 384 THR A O 1
ATOM 3087 N N . VAL A 1 385 ? -38.5 -15.859 0.488 1 88.06 385 VAL A N 1
ATOM 3088 C CA . VAL A 1 385 ? -37.219 -16.531 0.602 1 88.06 385 VAL A CA 1
ATOM 3089 C C . VAL A 1 385 ? -36.062 -15.523 0.423 1 88.06 385 VAL A C 1
ATOM 3091 O O . VAL A 1 385 ? -35.125 -15.516 1.197 1 88.06 385 VAL A O 1
ATOM 3094 N N . GLU A 1 386 ? -36.188 -14.711 -0.529 1 86.19 386 GLU A N 1
ATOM 3095 C CA . GLU A 1 386 ? -35.188 -13.695 -0.801 1 86.19 386 GLU A CA 1
ATOM 3096 C C . GLU A 1 386 ? -35.031 -12.75 0.383 1 86.19 386 GLU A C 1
ATOM 3098 O O . GLU A 1 386 ? -33.906 -12.375 0.74 1 86.19 386 GLU A O 1
ATOM 3103 N N . LYS A 1 387 ? -36.062 -12.453 0.919 1 83.88 387 LYS A N 1
ATOM 3104 C CA . LYS A 1 387 ? -36.062 -11.523 2.049 1 83.88 387 LYS A CA 1
ATOM 3105 C C . LYS A 1 387 ? -35.375 -12.156 3.266 1 83.88 387 LYS A C 1
ATOM 3107 O O . LYS A 1 387 ? -34.594 -11.5 3.951 1 83.88 387 LYS A O 1
ATOM 3112 N N . LEU A 1 388 ? -35.656 -13.367 3.463 1 85.19 388 LEU A N 1
ATOM 3113 C CA . LEU A 1 388 ? -35.188 -14.031 4.688 1 85.19 388 LEU A CA 1
ATOM 3114 C C . LEU A 1 388 ? -33.75 -14.523 4.551 1 85.19 388 LEU A C 1
ATOM 3116 O O . LEU A 1 388 ? -33 -14.508 5.52 1 85.19 388 LEU A O 1
ATOM 3120 N N . THR A 1 389 ? -33.438 -14.953 3.334 1 86 389 THR A N 1
ATOM 3121 C CA . THR A 1 389 ? -32.156 -15.617 3.186 1 86 389 THR A CA 1
ATOM 3122 C C . THR A 1 389 ? -31.234 -14.812 2.27 1 86 389 THR A C 1
ATOM 3124 O O . THR A 1 389 ? -30.031 -15.062 2.211 1 86 389 THR A O 1
ATOM 3127 N N . GLU A 1 390 ? -31.734 -13.883 1.51 1 85.69 390 GLU A N 1
ATOM 3128 C CA . GLU A 1 390 ? -31.016 -13.094 0.517 1 85.69 390 GLU A CA 1
ATOM 3129 C C . GLU A 1 390 ? -30.5 -13.969 -0.623 1 85.69 390 GLU A C 1
ATOM 3131 O O . GLU A 1 390 ? -29.562 -13.602 -1.316 1 85.69 390 GLU A O 1
ATOM 3136 N N . GLU A 1 391 ? -31.094 -15.125 -0.741 1 88.88 391 GLU A N 1
ATOM 3137 C CA . GLU A 1 391 ? -30.703 -16.078 -1.78 1 88.88 391 GLU A CA 1
ATOM 3138 C C . GLU A 1 391 ? -31.766 -16.172 -2.875 1 88.88 391 GLU A C 1
ATOM 3140 O O . GLU A 1 391 ? -32.969 -16.062 -2.598 1 88.88 391 GLU A O 1
ATOM 3145 N N . THR A 1 392 ? -31.297 -16.344 -4.043 1 88.75 392 THR A N 1
ATOM 3146 C CA . THR A 1 392 ? -32.188 -16.5 -5.203 1 88.75 392 THR A CA 1
ATOM 3147 C C . THR A 1 392 ? -31.812 -17.766 -5.984 1 88.75 392 THR A C 1
ATOM 3149 O O . THR A 1 392 ? -30.719 -18.328 -5.797 1 88.75 392 THR A O 1
ATOM 3152 N N . PRO A 1 393 ? -32.75 -18.25 -6.719 1 88.94 393 PRO A N 1
ATOM 3153 C CA . PRO A 1 393 ? -32.344 -19.344 -7.613 1 88.94 393 PRO A CA 1
ATOM 3154 C C . PRO A 1 393 ? -31.172 -18.984 -8.508 1 88.94 393 PRO A C 1
ATOM 3156 O O . PRO A 1 393 ? -30.922 -17.797 -8.758 1 88.94 393 PRO A O 1
ATOM 3159 N N . TRP A 1 394 ? -30.469 -19.984 -8.914 1 90.56 394 TRP A N 1
ATOM 3160 C CA . TRP A 1 394 ? -29.266 -19.75 -9.703 1 90.56 394 TRP A CA 1
ATOM 3161 C C . TRP A 1 394 ? -29.578 -18.938 -10.953 1 90.56 394 TRP A C 1
ATOM 3163 O O . TRP A 1 394 ? -30.5 -19.25 -11.695 1 90.56 394 TRP A O 1
ATOM 3173 N N . ASN A 1 395 ? -28.922 -17.875 -11.133 1 91.06 395 ASN A N 1
ATOM 3174 C CA . ASN A 1 395 ? -28.922 -16.969 -12.266 1 91.06 395 ASN A CA 1
ATOM 3175 C C . ASN A 1 395 ? -30.312 -16.391 -12.523 1 91.06 395 ASN A C 1
ATOM 3177 O O . ASN A 1 395 ? -30.719 -16.188 -13.672 1 91.06 395 ASN A O 1
ATOM 3181 N N . ALA A 1 396 ? -31.062 -16.266 -11.484 1 86.56 396 ALA A N 1
ATOM 3182 C CA . ALA A 1 396 ? -32.406 -15.711 -11.57 1 86.56 396 ALA A CA 1
ATOM 3183 C C . ALA A 1 396 ? -32.406 -14.312 -12.188 1 86.56 396 ALA A C 1
ATOM 3185 O O . ALA A 1 396 ? -33.344 -13.906 -12.852 1 86.56 396 ALA A O 1
ATOM 3186 N N . TYR A 1 397 ? -31.391 -13.648 -12.031 1 86.62 397 TYR A N 1
ATOM 3187 C CA . TYR A 1 397 ? -31.297 -12.273 -12.508 1 86.62 397 TYR A CA 1
ATOM 3188 C C . TYR A 1 397 ? -30.453 -12.195 -13.781 1 86.62 397 TYR A C 1
ATOM 3190 O O . TYR A 1 397 ? -30.016 -11.109 -14.172 1 86.62 397 TYR A O 1
ATOM 3198 N N . ASN A 1 398 ? -30.078 -13.242 -14.398 1 88.5 398 ASN A N 1
ATOM 3199 C CA . ASN A 1 398 ? -29.375 -13.344 -15.672 1 88.5 398 ASN A CA 1
ATOM 3200 C C . ASN A 1 398 ? -28.047 -12.586 -15.641 1 88.5 398 ASN A C 1
ATOM 3202 O O . ASN A 1 398 ? -27.734 -11.844 -16.578 1 88.5 398 ASN A O 1
ATOM 3206 N N . CYS A 1 399 ? -27.375 -12.789 -14.539 1 90.56 399 CYS A N 1
ATOM 3207 C CA . CYS A 1 399 ? -26.094 -12.086 -14.422 1 90.56 399 CYS A CA 1
ATOM 3208 C C . CYS A 1 399 ? -24.969 -12.906 -15.023 1 90.56 399 CYS A C 1
ATOM 3210 O O . CYS A 1 399 ? -23.906 -12.375 -15.344 1 90.56 399 CYS A O 1
ATOM 3212 N N . ILE A 1 400 ? -25.172 -14.188 -15.125 1 92.88 400 ILE A N 1
ATOM 3213 C CA . ILE A 1 400 ? -24.156 -15.062 -15.695 1 92.88 400 ILE A CA 1
ATOM 3214 C C . ILE A 1 400 ? -24.516 -15.383 -17.141 1 92.88 400 ILE A C 1
ATOM 3216 O O . ILE A 1 400 ? -25.641 -15.781 -17.438 1 92.88 400 ILE A O 1
ATOM 3220 N N . THR A 1 401 ? -23.625 -15.125 -18.031 1 92.69 401 THR A N 1
ATOM 3221 C CA . THR A 1 401 ? -23.812 -15.445 -19.453 1 92.69 401 THR A CA 1
ATOM 3222 C C . THR A 1 401 ? -22.562 -16.109 -20.016 1 92.69 401 THR A C 1
ATOM 3224 O O . THR A 1 401 ? -21.484 -16.047 -19.406 1 92.69 401 THR A O 1
ATOM 3227 N N . TYR A 1 402 ? -22.781 -16.812 -21.062 1 92.94 402 TYR A N 1
ATOM 3228 C CA . TYR A 1 402 ? -21.641 -17.359 -21.781 1 92.94 402 TYR A CA 1
ATOM 3229 C C . TYR A 1 402 ? -20.766 -16.25 -22.344 1 92.94 402 TYR A C 1
ATOM 3231 O O . TYR A 1 402 ? -21.266 -15.258 -22.875 1 92.94 402 TYR A O 1
ATOM 3239 N N . ASN A 1 403 ? -19.453 -16.375 -22.172 1 91.81 403 ASN A N 1
ATOM 3240 C CA . ASN A 1 403 ? -18.547 -15.305 -22.578 1 91.81 403 ASN A CA 1
ATOM 3241 C C . ASN A 1 403 ? -18.016 -15.539 -24 1 91.81 403 ASN A C 1
ATOM 3243 O O . ASN A 1 403 ? -16.953 -16.141 -24.172 1 91.81 403 ASN A O 1
ATOM 3247 N N . LEU A 1 404 ? -18.656 -14.93 -24.953 1 90.94 404 LEU A N 1
ATOM 3248 C CA . LEU A 1 404 ? -18.297 -15.102 -26.359 1 90.94 404 LEU A CA 1
ATOM 3249 C C . LEU A 1 404 ? -16.938 -14.477 -26.656 1 90.94 404 LEU A C 1
ATOM 3251 O O . LEU A 1 404 ? -16.172 -15.023 -27.438 1 90.94 404 LEU A O 1
ATOM 3255 N N . ALA A 1 405 ? -16.719 -13.375 -26.047 1 91 405 ALA A N 1
ATOM 3256 C CA . ALA A 1 405 ? -15.43 -12.719 -26.266 1 91 405 ALA A CA 1
ATOM 3257 C C . ALA A 1 405 ? -14.281 -13.609 -25.812 1 91 405 ALA A C 1
ATOM 3259 O O . ALA A 1 405 ? -13.273 -13.734 -26.516 1 91 405 ALA A O 1
ATOM 3260 N N . ALA A 1 406 ? -14.43 -14.188 -24.672 1 92.38 406 ALA A N 1
ATOM 3261 C CA . ALA A 1 406 ? -13.414 -15.109 -24.156 1 92.38 406 ALA A CA 1
ATOM 3262 C C . ALA A 1 406 ? -13.266 -16.328 -25.078 1 92.38 406 ALA A C 1
ATOM 3264 O O . ALA A 1 406 ? -12.156 -16.797 -25.312 1 92.38 406 ALA A O 1
ATOM 3265 N N . HIS A 1 407 ? -14.367 -16.781 -25.578 1 91.75 407 HIS A N 1
ATOM 3266 C CA . HIS A 1 407 ? -14.359 -17.875 -26.531 1 91.75 407 HIS A CA 1
ATOM 3267 C C . HIS A 1 407 ? -13.469 -17.578 -27.719 1 91.75 407 HIS A C 1
ATOM 3269 O O . HIS A 1 407 ? -12.648 -18.406 -28.125 1 91.75 407 HIS A O 1
ATOM 3275 N N . ASN A 1 408 ? -13.609 -16.438 -28.219 1 92.25 408 ASN A N 1
ATOM 3276 C CA . ASN A 1 408 ? -12.828 -16.016 -29.375 1 92.25 408 ASN A CA 1
ATOM 3277 C C . ASN A 1 408 ? -11.344 -15.914 -29.047 1 92.25 408 ASN A C 1
ATOM 3279 O O . ASN A 1 408 ? -10.492 -16.359 -29.812 1 92.25 408 ASN A O 1
ATOM 3283 N N . ILE A 1 409 ? -11.07 -15.367 -27.953 1 94.5 409 ILE A N 1
ATOM 3284 C CA . ILE A 1 409 ? -9.695 -15.211 -27.5 1 94.5 409 ILE A CA 1
ATOM 3285 C C . ILE A 1 409 ? -9.039 -16.594 -27.344 1 94.5 409 ILE A C 1
ATOM 3287 O O . ILE A 1 409 ? -7.938 -16.812 -27.844 1 94.5 409 ILE A O 1
ATOM 3291 N N . LEU A 1 410 ? -9.773 -17.484 -26.719 1 95.19 410 LEU A N 1
ATOM 3292 C CA . LEU A 1 410 ? -9.234 -18.797 -26.438 1 95.19 410 LEU A CA 1
ATOM 3293 C C . LEU A 1 410 ? -9.117 -19.641 -27.703 1 95.19 410 LEU A C 1
ATOM 3295 O O . LEU A 1 410 ? -8.203 -20.453 -27.844 1 95.19 410 LEU A O 1
ATOM 3299 N N . THR A 1 411 ? -10.039 -19.391 -28.609 1 94 411 THR A N 1
ATOM 3300 C CA . THR A 1 411 ? -9.953 -20.078 -29.891 1 94 411 THR A CA 1
ATOM 3301 C C . THR A 1 411 ? -8.672 -19.703 -30.625 1 94 411 THR A C 1
ATOM 3303 O O . THR A 1 411 ? -7.973 -20.562 -31.156 1 94 411 THR A O 1
ATOM 3306 N N . LYS A 1 412 ? -8.398 -18.438 -30.609 1 94.88 412 LYS A N 1
ATOM 3307 C CA . LYS A 1 412 ? -7.164 -17.953 -31.219 1 94.88 412 LYS A CA 1
ATOM 3308 C C . LYS A 1 412 ? -5.938 -18.516 -30.5 1 94.88 412 LYS A C 1
ATOM 3310 O O . LYS A 1 412 ? -4.941 -18.859 -31.141 1 94.88 412 LYS A O 1
ATOM 3315 N N . LEU A 1 413 ? -6.008 -18.594 -29.25 1 96 413 LEU A N 1
ATOM 3316 C CA . LEU A 1 413 ? -4.906 -19.125 -28.453 1 96 413 LEU A CA 1
ATOM 3317 C C . LEU A 1 413 ? -4.656 -20.594 -28.781 1 96 413 LEU A C 1
ATOM 3319 O O . LEU A 1 413 ? -3.512 -21 -28.984 1 96 413 LEU A O 1
ATOM 3323 N N . LEU A 1 414 ? -5.73 -21.375 -28.859 1 96.06 414 LEU A N 1
ATOM 3324 C CA . LEU A 1 414 ? -5.637 -22.812 -29.141 1 96.06 414 LEU A CA 1
ATOM 3325 C C . LEU A 1 414 ? -5.078 -23.047 -30.531 1 96.06 414 LEU A C 1
ATOM 3327 O O . LEU A 1 414 ? -4.316 -23.984 -30.75 1 96.06 414 LEU A O 1
ATOM 3331 N N . ALA A 1 415 ? -5.402 -22.156 -31.422 1 95.06 415 ALA A N 1
ATOM 3332 C CA . ALA A 1 415 ? -4.93 -22.281 -32.781 1 95.06 415 ALA A CA 1
ATOM 3333 C C . ALA A 1 415 ? -3.406 -22.203 -32.875 1 95.06 415 ALA A C 1
ATOM 3335 O O . ALA A 1 415 ? -2.785 -22.828 -33.719 1 95.06 415 ALA A O 1
ATOM 3336 N N . ARG A 1 416 ? -2.836 -21.531 -31.969 1 94.19 416 ARG A N 1
ATOM 3337 C CA . ARG A 1 416 ? -1.384 -21.391 -31.922 1 94.19 416 ARG A CA 1
ATOM 3338 C C . ARG A 1 416 ? -0.718 -22.719 -31.562 1 94.19 416 ARG A C 1
ATOM 3340 O O . ARG A 1 416 ? 0.469 -22.906 -31.828 1 94.19 416 ARG A O 1
ATOM 3347 N N . PHE A 1 417 ? -1.422 -23.594 -30.922 1 94.62 417 PHE A N 1
ATOM 3348 C CA . PHE A 1 417 ? -0.915 -24.906 -30.531 1 94.62 417 PHE A CA 1
ATOM 3349 C C . PHE A 1 417 ? -1.505 -26 -31.422 1 94.62 417 PHE A C 1
ATOM 3351 O O . PHE A 1 417 ? -1.401 -27.172 -31.094 1 94.62 417 PHE A O 1
ATOM 3358 N N . GLU A 1 418 ? -2.238 -25.609 -32.438 1 94.44 418 GLU A N 1
ATOM 3359 C CA . GLU A 1 418 ? -2.895 -26.516 -33.375 1 94.44 418 GLU A CA 1
ATOM 3360 C C . GLU A 1 418 ? -3.91 -27.406 -32.656 1 94.44 418 GLU A C 1
ATOM 3362 O O . GLU A 1 418 ? -4.02 -28.594 -32.938 1 94.44 418 GLU A O 1
ATOM 3367 N N . LEU A 1 419 ? -4.527 -26.828 -31.672 1 95.38 419 LEU A N 1
ATOM 3368 C CA . LEU A 1 419 ? -5.574 -27.531 -30.938 1 95.38 419 LEU A CA 1
ATOM 3369 C C . LEU A 1 419 ? -6.957 -27.078 -31.391 1 95.38 419 LEU A C 1
ATOM 3371 O O . LEU A 1 419 ? -7.129 -25.938 -31.812 1 95.38 419 LEU A O 1
ATOM 3375 N N . SER A 1 420 ? -7.887 -27.906 -31.219 1 93.31 420 SER A N 1
ATOM 3376 C CA . SER A 1 420 ? -9.242 -27.609 -31.641 1 93.31 420 SER A CA 1
ATOM 3377 C C . SER A 1 420 ? -10.086 -27.062 -30.5 1 93.31 420 SER A C 1
ATOM 3379 O O . SER A 1 420 ? -10.125 -27.656 -29.422 1 93.31 420 SER A O 1
ATOM 3381 N N . PRO A 1 421 ? -10.773 -25.969 -30.719 1 91.75 421 PRO A N 1
ATOM 3382 C CA . PRO A 1 421 ? -11.656 -25.438 -29.672 1 91.75 421 PRO A CA 1
ATOM 3383 C C . PRO A 1 421 ? -12.852 -26.359 -29.391 1 91.75 421 PRO A C 1
ATOM 3385 O O . PRO A 1 421 ? -13.516 -26.219 -28.375 1 91.75 421 PRO A O 1
ATOM 3388 N N . LEU A 1 422 ? -13.117 -27.312 -30.25 1 88.25 422 LEU A N 1
ATOM 3389 C CA . LEU A 1 422 ? -14.289 -28.172 -30.141 1 88.25 422 LEU A CA 1
ATOM 3390 C C . LEU A 1 422 ? -13.984 -29.406 -29.297 1 88.25 422 LEU A C 1
ATOM 3392 O O . LEU A 1 422 ? -14.898 -30.062 -28.781 1 88.25 422 LEU A O 1
ATOM 3396 N N . THR A 1 423 ? -12.68 -29.703 -29.109 1 90.5 423 THR A N 1
ATOM 3397 C CA . THR A 1 423 ? -12.359 -30.969 -28.453 1 90.5 423 THR A CA 1
ATOM 3398 C C . THR A 1 423 ? -11.367 -30.75 -27.312 1 90.5 423 THR A C 1
ATOM 3400 O O . THR A 1 423 ? -11.156 -31.656 -26.484 1 90.5 423 THR A O 1
ATOM 3403 N N . THR A 1 424 ? -10.734 -29.625 -27.312 1 94.38 424 THR A N 1
ATOM 3404 C CA . THR A 1 424 ? -9.711 -29.391 -26.297 1 94.38 424 THR A CA 1
ATOM 3405 C C . THR A 1 424 ? -10.344 -29.062 -24.953 1 94.38 424 THR A C 1
ATOM 3407 O O . THR A 1 424 ? -11.164 -28.141 -24.859 1 94.38 424 THR A O 1
ATOM 3410 N N . HIS A 1 425 ? -9.898 -29.812 -23.953 1 94.06 425 HIS A N 1
ATOM 3411 C CA . HIS A 1 425 ? -10.469 -29.625 -22.625 1 94.06 425 HIS A CA 1
ATOM 3412 C C . HIS A 1 425 ? -9.531 -28.797 -21.734 1 94.06 425 HIS A C 1
ATOM 3414 O O . HIS A 1 425 ? -8.344 -28.688 -22.031 1 94.06 425 HIS A O 1
ATOM 3420 N N . VAL A 1 426 ? -10.125 -28.328 -20.672 1 92.94 426 VAL A N 1
ATOM 3421 C CA . VAL A 1 426 ? -9.383 -27.516 -19.703 1 92.94 426 VAL A CA 1
ATOM 3422 C C . VAL A 1 426 ? -8.234 -28.344 -19.125 1 92.94 426 VAL A C 1
ATOM 3424 O O . VAL A 1 426 ? -7.125 -27.844 -18.953 1 92.94 426 VAL A O 1
ATOM 3427 N N . SER A 1 427 ? -8.469 -29.609 -18.812 1 92.62 427 SER A N 1
ATOM 3428 C CA . SER A 1 427 ? -7.465 -30.469 -18.203 1 92.62 427 SER A CA 1
ATOM 3429 C C . SER A 1 427 ? -6.246 -30.625 -19.109 1 92.62 427 SER A C 1
ATOM 3431 O O . SER A 1 427 ? -5.113 -30.703 -18.625 1 92.62 427 SER A O 1
ATOM 3433 N N . GLU A 1 428 ? -6.512 -30.688 -20.391 1 94.56 428 GLU A N 1
ATOM 3434 C CA . GLU A 1 428 ? -5.418 -30.812 -21.359 1 94.56 428 GLU A CA 1
ATOM 3435 C C . GLU A 1 428 ? -4.555 -29.547 -21.359 1 94.56 428 GLU A C 1
ATOM 3437 O O . GLU A 1 428 ? -3.324 -29.641 -21.328 1 94.56 428 GLU A O 1
ATOM 3442 N N . MET A 1 429 ? -5.184 -28.391 -21.391 1 94.38 429 MET A N 1
ATOM 3443 C CA . MET A 1 429 ? -4.445 -27.141 -21.391 1 94.38 429 MET A CA 1
ATOM 3444 C C . MET A 1 429 ? -3.693 -26.953 -20.062 1 94.38 429 MET A C 1
ATOM 3446 O O . MET A 1 429 ? -2.58 -26.422 -20.062 1 94.38 429 MET A O 1
ATOM 3450 N N . ASP A 1 430 ? -4.332 -27.375 -18.969 1 92.5 430 ASP A N 1
ATOM 3451 C CA . ASP A 1 430 ? -3.674 -27.312 -17.672 1 92.5 430 ASP A CA 1
ATOM 3452 C C . ASP A 1 430 ? -2.443 -28.203 -17.625 1 92.5 430 ASP A C 1
ATOM 3454 O O . ASP A 1 430 ? -1.433 -27.859 -17 1 92.5 430 ASP A O 1
ATOM 3458 N N . TRP A 1 431 ? -2.586 -29.344 -18.234 1 94.25 431 TRP A N 1
ATOM 3459 C CA . TRP A 1 431 ? -1.46 -30.266 -18.281 1 94.25 431 TRP A CA 1
ATOM 3460 C C . TRP A 1 431 ? -0.309 -29.672 -19.094 1 94.25 431 TRP A C 1
ATOM 3462 O O . TRP A 1 431 ? 0.849 -29.734 -18.672 1 94.25 431 TRP A O 1
ATOM 3472 N N . ARG A 1 432 ? -0.629 -29.078 -20.25 1 93.88 432 ARG A N 1
ATOM 3473 C CA . ARG A 1 432 ? 0.392 -28.438 -21.062 1 93.88 432 ARG A CA 1
ATOM 3474 C C . ARG A 1 432 ? 0.971 -27.219 -20.359 1 93.88 432 ARG A C 1
ATOM 3476 O O . ARG A 1 432 ? 2.17 -26.938 -20.453 1 93.88 432 ARG A O 1
ATOM 3483 N N . ASP A 1 433 ? 0.194 -26.484 -19.672 1 93.81 433 ASP A N 1
ATOM 3484 C CA . ASP A 1 433 ? 0.521 -25.312 -18.859 1 93.81 433 ASP A CA 1
ATOM 3485 C C . ASP A 1 433 ? 1.505 -24.391 -19.578 1 93.81 433 ASP A C 1
ATOM 3487 O O . ASP A 1 433 ? 2.562 -24.062 -19.047 1 93.81 433 ASP A O 1
ATOM 3491 N N . PRO A 1 434 ? 1.139 -24 -20.766 1 95.31 434 PRO A N 1
ATOM 3492 C CA . PRO A 1 434 ? 2.033 -23.094 -21.484 1 95.31 434 PRO A CA 1
ATOM 3493 C C . PRO A 1 434 ? 2.17 -21.734 -20.812 1 95.31 434 PRO A C 1
ATOM 3495 O O . PRO A 1 434 ? 1.242 -21.281 -20.125 1 95.31 434 PRO A O 1
ATOM 3498 N N . VAL A 1 435 ? 3.377 -21.141 -20.953 1 96.12 435 VAL A N 1
ATOM 3499 C CA . VAL A 1 435 ? 3.635 -19.797 -20.422 1 96.12 435 VAL A CA 1
ATOM 3500 C C . VAL A 1 435 ? 3.859 -18.828 -21.578 1 96.12 435 VAL A C 1
ATOM 3502 O O . VAL A 1 435 ? 4.598 -19.141 -22.531 1 96.12 435 VAL A O 1
ATOM 3505 N N . PHE A 1 436 ? 3.172 -17.672 -21.469 1 96.5 436 PHE A N 1
ATOM 3506 C CA . PHE A 1 436 ? 3.232 -16.656 -22.516 1 96.5 436 PHE A CA 1
ATOM 3507 C C . PHE A 1 436 ? 3.891 -15.383 -21.984 1 96.5 436 PHE A C 1
ATOM 3509 O O . PHE A 1 436 ? 3.801 -15.086 -20.797 1 96.5 436 PHE A O 1
ATOM 3516 N N . GLU A 1 437 ? 4.531 -14.703 -22.859 1 96.88 437 GLU A N 1
ATOM 3517 C CA . GLU A 1 437 ? 5.039 -13.367 -22.578 1 96.88 437 GLU A CA 1
ATOM 3518 C C . GLU A 1 437 ? 4.316 -12.32 -23.422 1 96.88 437 GLU A C 1
ATOM 3520 O O . GLU A 1 437 ? 4.273 -12.43 -24.656 1 96.88 437 GLU A O 1
ATOM 3525 N N . CYS A 1 438 ? 3.688 -11.398 -22.781 1 96.75 438 CYS A N 1
ATOM 3526 C CA . CYS A 1 438 ? 3.129 -10.258 -23.484 1 96.75 438 CYS A CA 1
ATOM 3527 C C . CYS A 1 438 ? 4.188 -9.188 -23.734 1 96.75 438 CYS A C 1
ATOM 3529 O O . CYS A 1 438 ? 4.551 -8.453 -22.812 1 96.75 438 CYS A O 1
ATOM 3531 N N . LEU A 1 439 ? 4.578 -9.047 -24.891 1 94.44 439 LEU A N 1
ATOM 3532 C CA . LEU A 1 439 ? 5.652 -8.125 -25.234 1 94.44 439 LEU A CA 1
ATOM 3533 C C . LEU A 1 439 ? 5.199 -6.676 -25.078 1 94.44 439 LEU A C 1
ATOM 3535 O O . LEU A 1 439 ? 6.004 -5.805 -24.75 1 94.44 439 LEU A O 1
ATOM 3539 N N . ALA A 1 440 ? 3.879 -6.484 -25.281 1 94.06 440 ALA A N 1
ATOM 3540 C CA . ALA A 1 440 ? 3.324 -5.137 -25.203 1 94.06 440 ALA A CA 1
ATOM 3541 C C . ALA A 1 440 ? 3.297 -4.648 -23.75 1 94.06 440 ALA A C 1
ATOM 3543 O O . ALA A 1 440 ? 3.254 -3.443 -23.5 1 94.06 440 ALA A O 1
ATOM 3544 N N . CYS A 1 441 ? 3.32 -5.574 -22.812 1 95.06 441 CYS A N 1
ATOM 3545 C CA . CYS A 1 441 ? 3.207 -5.195 -21.406 1 95.06 441 CYS A CA 1
ATOM 3546 C C . CYS A 1 441 ? 4.547 -5.332 -20.703 1 95.06 441 CYS A C 1
ATOM 3548 O O . CYS A 1 441 ? 4.59 -5.531 -19.484 1 95.06 441 CYS A O 1
ATOM 3550 N N . ASN A 1 442 ? 5.59 -5.312 -21.484 1 93.94 442 ASN A N 1
ATOM 3551 C CA . ASN A 1 442 ? 6.902 -5.172 -20.859 1 93.94 442 ASN A CA 1
ATOM 3552 C C . ASN A 1 442 ? 7.023 -3.852 -20.109 1 93.94 442 ASN A C 1
ATOM 3554 O O . ASN A 1 442 ? 6.762 -2.783 -20.656 1 93.94 442 ASN A O 1
ATOM 3558 N N . ASP A 1 443 ? 7.387 -3.938 -18.828 1 92.69 443 ASP A N 1
ATOM 3559 C CA . ASP A 1 443 ? 7.465 -2.768 -17.953 1 92.69 443 ASP A CA 1
ATOM 3560 C C . ASP A 1 443 ? 8.883 -2.564 -17.438 1 92.69 443 ASP A C 1
ATOM 3562 O O . ASP A 1 443 ? 9.414 -3.404 -16.703 1 92.69 443 ASP A O 1
ATOM 3566 N N . PRO A 1 444 ? 9.492 -1.488 -17.75 1 91.44 444 PRO A N 1
ATOM 3567 C CA . PRO A 1 444 ? 10.867 -1.256 -17.312 1 91.44 444 PRO A CA 1
ATOM 3568 C C . PRO A 1 444 ? 11 -1.24 -15.789 1 91.44 444 PRO A C 1
ATOM 3570 O O . PRO A 1 444 ? 12.086 -1.478 -15.258 1 91.44 444 PRO A O 1
ATOM 3573 N N . HIS A 1 445 ? 9.93 -0.988 -15.148 1 92.25 445 HIS A N 1
ATOM 3574 C CA . HIS A 1 445 ? 9.984 -0.888 -13.695 1 92.25 445 HIS A CA 1
ATOM 3575 C C . HIS A 1 445 ? 9.656 -2.225 -13.039 1 92.25 445 HIS A C 1
ATOM 3577 O O . HIS A 1 445 ? 10.055 -2.477 -11.898 1 92.25 445 HIS A O 1
ATOM 3583 N N . ARG A 1 446 ? 8.977 -3.092 -13.75 1 92.69 446 ARG A N 1
ATOM 3584 C CA . ARG A 1 446 ? 8.492 -4.312 -13.109 1 92.69 446 ARG A CA 1
ATOM 3585 C C . ARG A 1 446 ? 9.109 -5.551 -13.75 1 92.69 446 ARG A C 1
ATOM 3587 O O . ARG A 1 446 ? 9.266 -6.578 -13.086 1 92.69 446 ARG A O 1
ATOM 3594 N N . GLY A 1 447 ? 9.375 -5.496 -15.031 1 95.38 447 GLY A N 1
ATOM 3595 C CA . GLY A 1 447 ? 9.953 -6.637 -15.727 1 95.38 447 GLY A CA 1
ATOM 3596 C C . GLY A 1 447 ? 9.094 -7.129 -16.875 1 95.38 447 GLY A C 1
ATOM 3597 O O . GLY A 1 447 ? 8.281 -6.379 -17.422 1 95.38 447 GLY A O 1
ATOM 3598 N N . ARG A 1 448 ? 9.367 -8.312 -17.328 1 96.12 448 ARG A N 1
ATOM 3599 C CA . ARG A 1 448 ? 8.664 -8.969 -18.422 1 96.12 448 ARG A CA 1
ATOM 3600 C C . ARG A 1 448 ? 7.332 -9.547 -17.953 1 96.12 448 ARG A C 1
ATOM 3602 O O . ARG A 1 448 ? 7.273 -10.234 -16.938 1 96.12 448 ARG A O 1
ATOM 3609 N N . CYS A 1 449 ? 6.281 -9.273 -18.734 1 96.19 449 CYS A N 1
ATOM 3610 C CA . CYS A 1 449 ? 4.949 -9.734 -18.359 1 96.19 449 CYS A CA 1
ATOM 3611 C C . CYS A 1 449 ? 4.723 -11.172 -18.781 1 96.19 449 CYS A C 1
ATOM 3613 O O . CYS A 1 449 ? 4.617 -11.461 -19.984 1 96.19 449 CYS A O 1
ATOM 3615 N N . MET A 1 450 ? 4.688 -12.07 -17.844 1 96.81 450 MET A N 1
ATOM 3616 C CA . MET A 1 450 ? 4.488 -13.492 -18.094 1 96.81 450 MET A CA 1
ATOM 3617 C C . MET A 1 450 ? 3.098 -13.938 -17.656 1 96.81 450 MET A C 1
ATOM 3619 O O . MET A 1 450 ? 2.6 -13.492 -16.625 1 96.81 450 MET A O 1
ATOM 3623 N N . LEU A 1 451 ? 2.457 -14.766 -18.5 1 94.44 451 LEU A N 1
ATOM 3624 C CA . LEU A 1 451 ? 1.104 -15.234 -18.219 1 94.44 451 LEU A CA 1
ATOM 3625 C C . LEU A 1 451 ? 0.997 -16.734 -18.453 1 94.44 451 LEU A C 1
ATOM 3627 O O . LEU A 1 451 ? 1.56 -17.266 -19.422 1 94.44 451 LEU A O 1
ATOM 3631 N N . ARG A 1 452 ? 0.3 -17.391 -17.547 1 93.56 452 ARG A N 1
ATOM 3632 C CA . ARG A 1 452 ? -0.189 -18.734 -17.859 1 93.56 452 ARG A CA 1
ATOM 3633 C C . ARG A 1 452 ? -1.464 -18.672 -18.703 1 93.56 452 ARG A C 1
ATOM 3635 O O . ARG A 1 452 ? -2.076 -17.609 -18.828 1 93.56 452 ARG A O 1
ATOM 3642 N N . TRP A 1 453 ? -1.848 -19.797 -19.297 1 92.88 453 TRP A N 1
ATOM 3643 C CA . TRP A 1 453 ? -2.969 -19.766 -20.219 1 92.88 453 TRP A CA 1
ATOM 3644 C C . TRP A 1 453 ? -4.25 -19.328 -19.516 1 92.88 453 TRP A C 1
ATOM 3646 O O . TRP A 1 453 ? -5.086 -18.641 -20.109 1 92.88 453 TRP A O 1
ATOM 3656 N N . ARG A 1 454 ? -4.379 -19.562 -18.125 1 90.12 454 ARG A N 1
ATOM 3657 C CA . ARG A 1 454 ? -5.586 -19.25 -17.375 1 90.12 454 ARG A CA 1
ATOM 3658 C C . ARG A 1 454 ? -5.75 -17.734 -17.219 1 90.12 454 ARG A C 1
ATOM 3660 O O . ARG A 1 454 ? -6.859 -17.25 -16.984 1 90.12 454 ARG A O 1
ATOM 3667 N N . ALA A 1 455 ? -4.684 -17.031 -17.359 1 91.38 455 ALA A N 1
ATOM 3668 C CA . ALA A 1 455 ? -4.723 -15.586 -17.109 1 91.38 455 ALA A CA 1
ATOM 3669 C C . ALA A 1 455 ? -4.906 -14.812 -18.422 1 91.38 455 ALA A C 1
ATOM 3671 O O . ALA A 1 455 ? -5.102 -13.594 -18.406 1 91.38 455 ALA A O 1
ATOM 3672 N N . VAL A 1 456 ? -4.887 -15.469 -19.562 1 93.12 456 VAL A N 1
ATOM 3673 C CA . VAL A 1 456 ? -4.836 -14.82 -20.859 1 93.12 456 VAL A CA 1
ATOM 3674 C C . VAL A 1 456 ? -6.121 -14.023 -21.094 1 93.12 456 VAL A C 1
ATOM 3676 O O . VAL A 1 456 ? -6.07 -12.859 -21.5 1 93.12 456 VAL A O 1
ATOM 3679 N N . VAL A 1 457 ? -7.246 -14.617 -20.781 1 92.19 457 VAL A N 1
ATOM 3680 C CA . VAL A 1 457 ? -8.531 -13.984 -21.062 1 92.19 457 VAL A CA 1
ATOM 3681 C C . VAL A 1 457 ? -8.641 -12.68 -20.266 1 92.19 457 VAL A C 1
ATOM 3683 O O . VAL A 1 457 ? -8.938 -11.625 -20.844 1 92.19 457 VAL A O 1
ATOM 3686 N N . ALA A 1 458 ? -8.406 -12.781 -19.047 1 88.56 458 ALA A N 1
ATOM 3687 C CA . ALA A 1 458 ? -8.508 -11.602 -18.188 1 88.56 458 ALA A CA 1
ATOM 3688 C C . ALA A 1 458 ? -7.527 -10.523 -18.641 1 88.56 458 ALA A C 1
ATOM 3690 O O . ALA A 1 458 ? -7.879 -9.336 -18.703 1 88.56 458 ALA A O 1
ATOM 3691 N N . HIS A 1 459 ? -6.359 -10.914 -18.922 1 91.81 459 HIS A N 1
ATOM 3692 C CA . HIS A 1 459 ? -5.328 -9.969 -19.359 1 91.81 459 HIS A CA 1
ATOM 3693 C C . HIS A 1 459 ? -5.734 -9.258 -20.641 1 91.81 459 HIS A C 1
ATOM 3695 O O . HIS A 1 459 ? -5.648 -8.031 -20.719 1 91.81 459 HIS A O 1
ATOM 3701 N N . VAL A 1 460 ? -6.168 -10 -21.625 1 93.5 460 VAL A N 1
ATOM 3702 C CA . VAL A 1 460 ? -6.508 -9.445 -22.938 1 93.5 460 VAL A CA 1
ATOM 3703 C C . VAL A 1 460 ? -7.719 -8.523 -22.797 1 93.5 460 VAL A C 1
ATOM 3705 O O . VAL A 1 460 ? -7.719 -7.406 -23.328 1 93.5 460 VAL A O 1
ATOM 3708 N N . LYS A 1 461 ? -8.656 -8.922 -22.016 1 89.56 461 LYS A N 1
ATOM 3709 C CA . LYS A 1 461 ? -9.875 -8.133 -21.859 1 89.56 461 LYS A CA 1
ATOM 3710 C C . LYS A 1 461 ? -9.594 -6.82 -21.141 1 89.56 461 LYS A C 1
ATOM 3712 O O . LYS A 1 461 ? -10.227 -5.801 -21.422 1 89.56 461 LYS A O 1
ATOM 3717 N N . GLN A 1 462 ? -8.672 -6.824 -20.297 1 87.06 462 GLN A N 1
ATOM 3718 C CA . GLN A 1 462 ? -8.398 -5.648 -19.469 1 87.06 462 GLN A CA 1
ATOM 3719 C C . GLN A 1 462 ? -7.445 -4.691 -20.188 1 87.06 462 GLN A C 1
ATOM 3721 O O . GLN A 1 462 ? -7.539 -3.475 -20.016 1 87.06 462 GLN A O 1
ATOM 3726 N N . LYS A 1 463 ? -6.559 -5.312 -21 1 89.88 463 LYS A N 1
ATOM 3727 C CA . LYS A 1 463 ? -5.453 -4.457 -21.422 1 89.88 463 LYS A CA 1
ATOM 3728 C C . LYS A 1 463 ? -5.414 -4.324 -22.938 1 89.88 463 LYS A C 1
ATOM 3730 O O . LYS A 1 463 ? -4.766 -3.416 -23.469 1 89.88 463 LYS A O 1
ATOM 3735 N N . HIS A 1 464 ? -6.051 -5.309 -23.594 1 92.56 464 HIS A N 1
ATOM 3736 C CA . HIS A 1 464 ? -5.789 -5.355 -25.031 1 92.56 464 HIS A CA 1
ATOM 3737 C C . HIS A 1 464 ? -7.059 -5.68 -25.812 1 92.56 464 HIS A C 1
ATOM 3739 O O . HIS A 1 464 ? -8.109 -5.934 -25.219 1 92.56 464 HIS A O 1
ATOM 3745 N N . THR A 1 465 ? -6.824 -5.602 -27.172 1 90.19 465 THR A N 1
ATOM 3746 C CA . THR A 1 465 ? -7.789 -6.191 -28.094 1 90.19 465 THR A CA 1
ATOM 3747 C C . THR A 1 465 ? -7.457 -7.66 -28.344 1 90.19 465 THR A C 1
ATOM 3749 O O . THR A 1 465 ? -6.305 -8.07 -28.219 1 90.19 465 THR A O 1
ATOM 3752 N N . PRO A 1 466 ? -8.422 -8.453 -28.703 1 88.31 466 PRO A N 1
ATOM 3753 C CA . PRO A 1 466 ? -8.219 -9.898 -28.859 1 88.31 466 PRO A CA 1
ATOM 3754 C C . PRO A 1 466 ? -7.117 -10.234 -29.844 1 88.31 466 PRO A C 1
ATOM 3756 O O . PRO A 1 466 ? -6.512 -11.305 -29.766 1 88.31 466 PRO A O 1
ATOM 3759 N N . SER A 1 467 ? -6.781 -9.422 -30.734 1 88.25 467 SER A N 1
ATOM 3760 C CA . SER A 1 467 ? -5.781 -9.688 -31.75 1 88.25 467 SER A CA 1
ATOM 3761 C C . SER A 1 467 ? -4.383 -9.789 -31.156 1 88.25 467 SER A C 1
ATOM 3763 O O . SER A 1 467 ? -3.477 -10.359 -31.766 1 88.25 467 SER A O 1
ATOM 3765 N N . ILE A 1 468 ? -4.227 -9.398 -29.953 1 90.06 468 ILE A N 1
ATOM 3766 C CA . ILE A 1 468 ? -2.92 -9.344 -29.297 1 90.06 468 ILE A CA 1
ATOM 3767 C C . ILE A 1 468 ? -2.42 -10.766 -29.031 1 90.06 468 ILE A C 1
ATOM 3769 O O . ILE A 1 468 ? -1.22 -10.984 -28.859 1 90.06 468 ILE A O 1
ATOM 3773 N N . VAL A 1 469 ? -3.297 -11.688 -29 1 91.88 469 VAL A N 1
ATOM 3774 C CA . VAL A 1 469 ? -2.975 -13.062 -28.641 1 91.88 469 VAL A CA 1
ATOM 3775 C C . VAL A 1 469 ? -1.945 -13.625 -29.625 1 91.88 469 VAL A C 1
ATOM 3777 O O . VAL A 1 469 ? -1.065 -14.398 -29.234 1 91.88 469 VAL A O 1
ATOM 3780 N N . SER A 1 470 ? -2.025 -13.148 -30.844 1 89.5 470 SER A N 1
ATOM 3781 C CA . SER A 1 470 ? -1.098 -13.617 -31.875 1 89.5 470 SER A CA 1
ATOM 3782 C C . SER A 1 470 ? 0.301 -13.047 -31.656 1 89.5 470 SER A C 1
ATOM 3784 O O . SER A 1 470 ? 1.283 -13.586 -32.156 1 89.5 470 SER A O 1
ATOM 3786 N N . GLU A 1 471 ? 0.387 -12.078 -30.844 1 92.19 471 GLU A N 1
ATOM 3787 C CA . GLU A 1 471 ? 1.663 -11.398 -30.641 1 92.19 471 GLU A CA 1
ATOM 3788 C C . GLU A 1 471 ? 2.352 -11.891 -29.375 1 92.19 471 GLU A C 1
ATOM 3790 O O . GLU A 1 471 ? 3.494 -11.516 -29.094 1 92.19 471 GLU A O 1
ATOM 3795 N N . PHE A 1 472 ? 1.686 -12.734 -28.625 1 95.31 472 PHE A N 1
ATOM 3796 C CA . PHE A 1 472 ? 2.312 -13.289 -27.438 1 95.31 472 PHE A CA 1
ATOM 3797 C C . PHE A 1 472 ? 3.506 -14.164 -27.812 1 95.31 472 PHE A C 1
ATOM 3799 O O . PHE A 1 472 ? 3.455 -14.906 -28.797 1 95.31 472 PHE A O 1
ATOM 3806 N N . ARG A 1 473 ? 4.562 -14.062 -27.156 1 96.31 473 ARG A N 1
ATOM 3807 C CA . ARG A 1 473 ? 5.684 -14.984 -27.312 1 96.31 473 ARG A CA 1
ATOM 3808 C C . ARG A 1 473 ? 5.496 -16.219 -26.438 1 96.31 473 ARG A C 1
ATOM 3810 O O . ARG A 1 473 ? 5.242 -16.094 -25.234 1 96.31 473 ARG A O 1
ATOM 3817 N N . ILE A 1 474 ? 5.602 -17.375 -27.078 1 96.12 474 ILE A N 1
ATOM 3818 C CA . ILE A 1 474 ? 5.539 -18.625 -26.312 1 96.12 474 ILE A CA 1
ATOM 3819 C C . ILE A 1 474 ? 6.934 -18.984 -25.812 1 96.12 474 ILE A C 1
ATOM 3821 O O . ILE A 1 474 ? 7.879 -19.078 -26.594 1 96.12 474 ILE A O 1
ATOM 3825 N N . LEU A 1 475 ? 7.047 -19.141 -24.531 1 96.44 475 LEU A N 1
ATOM 3826 C CA . LEU A 1 475 ? 8.359 -19.453 -23.969 1 96.44 475 LEU A CA 1
ATOM 3827 C C . LEU A 1 475 ? 8.766 -20.891 -24.297 1 96.44 475 LEU A C 1
ATOM 3829 O O . LEU A 1 475 ? 7.918 -21.781 -24.328 1 96.44 475 LEU A O 1
ATOM 3833 N N . ASP A 1 476 ? 10.07 -21.078 -24.438 1 94.81 476 ASP A N 1
ATOM 3834 C CA . ASP A 1 476 ? 10.578 -22.438 -24.625 1 94.81 476 ASP A CA 1
ATOM 3835 C C . ASP A 1 476 ? 10.531 -23.219 -23.312 1 94.81 476 ASP A C 1
ATOM 3837 O O . ASP A 1 476 ? 10.328 -22.625 -22.25 1 94.81 476 ASP A O 1
ATOM 3841 N N . ASP A 1 477 ? 10.695 -24.484 -23.406 1 93.38 477 ASP A N 1
ATOM 3842 C CA . ASP A 1 477 ? 10.477 -25.375 -22.281 1 93.38 477 ASP A CA 1
ATOM 3843 C C . ASP A 1 477 ? 11.414 -25.062 -21.125 1 93.38 477 ASP A C 1
ATOM 3845 O O . ASP A 1 477 ? 11 -25.062 -19.953 1 93.38 477 ASP A O 1
ATOM 3849 N N . GLU A 1 478 ? 12.609 -24.734 -21.453 1 94.5 478 GLU A N 1
ATOM 3850 C CA . GLU A 1 478 ? 13.586 -24.469 -20.406 1 94.5 478 GLU A CA 1
ATOM 3851 C C . GLU A 1 478 ? 13.258 -23.172 -19.672 1 94.5 478 GLU A C 1
ATOM 3853 O O . GLU A 1 478 ? 13.227 -23.141 -18.438 1 94.5 478 GLU A O 1
ATOM 3858 N N . GLU A 1 479 ? 13 -22.109 -20.453 1 94.81 479 GLU A N 1
ATOM 3859 C CA . GLU A 1 479 ? 12.648 -20.828 -19.844 1 94.81 479 GLU A CA 1
ATOM 3860 C C . GLU A 1 479 ? 11.32 -20.922 -19.094 1 94.81 479 GLU A C 1
ATOM 3862 O O . GLU A 1 479 ? 11.18 -20.375 -18 1 94.81 479 GLU A O 1
ATOM 3867 N N . ALA A 1 480 ? 10.469 -21.641 -19.703 1 95.88 480 ALA A N 1
ATOM 3868 C CA . ALA A 1 480 ? 9.148 -21.797 -19.078 1 95.88 480 ALA A CA 1
ATOM 3869 C C . ALA A 1 480 ? 9.25 -22.5 -17.734 1 95.88 480 ALA A C 1
ATOM 3871 O O . ALA A 1 480 ? 8.562 -22.109 -16.781 1 95.88 480 ALA A O 1
ATOM 3872 N N . ALA A 1 481 ? 10.086 -23.484 -17.672 1 95.75 481 ALA A N 1
ATOM 3873 C CA . ALA A 1 481 ? 10.234 -24.234 -16.422 1 95.75 481 ALA A CA 1
ATOM 3874 C C . ALA A 1 481 ? 10.727 -23.328 -15.297 1 95.75 481 ALA A C 1
ATOM 3876 O O . ALA A 1 481 ? 10.227 -23.391 -14.172 1 95.75 481 ALA A O 1
ATOM 3877 N N . LYS A 1 482 ? 11.656 -22.484 -15.641 1 93.38 482 LYS A N 1
ATOM 3878 C CA . LYS A 1 482 ? 12.219 -21.562 -14.656 1 93.38 482 LYS A CA 1
ATOM 3879 C C . LYS A 1 482 ? 11.172 -20.547 -14.203 1 93.38 482 LYS A C 1
ATOM 3881 O O . LYS A 1 482 ? 11.039 -20.281 -13.008 1 93.38 482 LYS A O 1
ATOM 3886 N N . VAL A 1 483 ? 10.469 -20.047 -15.117 1 95.62 483 VAL A N 1
ATOM 3887 C CA . VAL A 1 483 ? 9.477 -19.016 -14.828 1 95.62 483 VAL A CA 1
ATOM 3888 C C . VAL A 1 483 ? 8.32 -19.609 -14.047 1 95.62 483 VAL A C 1
ATOM 3890 O O . VAL A 1 483 ? 7.789 -18.984 -13.125 1 95.62 483 VAL A O 1
ATOM 3893 N N . LYS A 1 484 ? 7.957 -20.844 -14.383 1 94.75 484 LYS A N 1
ATOM 3894 C CA . LYS A 1 484 ? 6.855 -21.516 -13.695 1 94.75 484 LYS A CA 1
ATOM 3895 C C . LYS A 1 484 ? 7.156 -21.703 -12.211 1 94.75 484 LYS A C 1
ATOM 3897 O O . LYS A 1 484 ? 6.277 -21.516 -11.367 1 94.75 484 LYS A O 1
ATOM 3902 N N . LEU A 1 485 ? 8.367 -22.062 -12 1 94.12 485 LEU A N 1
ATOM 3903 C CA . LEU A 1 485 ? 8.758 -22.234 -10.609 1 94.12 485 LEU A CA 1
ATOM 3904 C C . LEU A 1 485 ? 8.57 -20.938 -9.828 1 94.12 485 LEU A C 1
ATOM 3906 O O . LEU A 1 485 ? 8.086 -20.953 -8.695 1 94.12 485 LEU A O 1
ATOM 3910 N N . ARG A 1 486 ? 8.852 -19.844 -10.477 1 93.69 486 ARG A N 1
ATOM 3911 C CA . ARG A 1 486 ? 8.727 -18.531 -9.844 1 93.69 486 ARG A CA 1
ATOM 3912 C C . ARG A 1 486 ? 7.258 -18.141 -9.695 1 93.69 486 ARG A C 1
ATOM 3914 O O . ARG A 1 486 ? 6.871 -17.547 -8.68 1 93.69 486 ARG A O 1
ATOM 3921 N N . MET A 1 487 ? 6.531 -18.469 -10.641 1 94 487 MET A N 1
ATOM 3922 C CA . MET A 1 487 ? 5.102 -18.188 -10.602 1 94 487 MET A CA 1
ATOM 3923 C C . MET A 1 487 ? 4.422 -18.953 -9.477 1 94 487 MET A C 1
ATOM 3925 O O . MET A 1 487 ? 3.605 -18.391 -8.742 1 94 487 MET A O 1
ATOM 3929 N N . ASP A 1 488 ? 4.77 -20.203 -9.414 1 92.56 488 ASP A N 1
ATOM 3930 C CA . ASP A 1 488 ? 4.188 -21.047 -8.375 1 92.56 488 ASP A CA 1
ATOM 3931 C C . ASP A 1 488 ? 4.559 -20.547 -6.98 1 92.56 488 ASP A C 1
ATOM 3933 O O . ASP A 1 488 ? 3.727 -20.547 -6.07 1 92.56 488 ASP A O 1
ATOM 3937 N N . GLU A 1 489 ? 5.77 -20.094 -6.879 1 92.69 489 GLU A N 1
ATOM 3938 C CA . GLU A 1 489 ? 6.207 -19.531 -5.609 1 92.69 489 GLU A CA 1
ATOM 3939 C C . GLU A 1 489 ? 5.395 -18.281 -5.262 1 92.69 489 GLU A C 1
ATOM 3941 O O . GLU A 1 489 ? 4.934 -18.125 -4.125 1 92.69 489 GLU A O 1
ATOM 3946 N N . GLU A 1 490 ? 5.289 -17.453 -6.199 1 92.12 490 GLU A N 1
ATOM 3947 C CA . GLU A 1 490 ? 4.547 -16.219 -5.969 1 92.12 490 GLU A CA 1
ATOM 3948 C C . GLU A 1 490 ? 3.092 -16.5 -5.609 1 92.12 490 GLU A C 1
ATOM 3950 O O . GLU A 1 490 ? 2.527 -15.852 -4.727 1 92.12 490 GLU A O 1
ATOM 3955 N N . MET A 1 491 ? 2.541 -17.422 -6.297 1 91.06 491 MET A N 1
ATOM 3956 C CA . MET A 1 491 ? 1.163 -17.812 -6.008 1 91.06 491 MET A CA 1
ATOM 3957 C C . MET A 1 491 ? 1.036 -18.359 -4.594 1 91.06 491 MET A C 1
ATOM 3959 O O . MET A 1 491 ? 0.099 -18.016 -3.871 1 91.06 491 MET A O 1
ATOM 3963 N N . ALA A 1 492 ? 1.924 -19.234 -4.27 1 91.19 492 ALA A N 1
ATOM 3964 C CA . ALA A 1 492 ? 1.921 -19.797 -2.928 1 91.19 492 ALA A CA 1
ATOM 3965 C C . ALA A 1 492 ? 2.061 -18.719 -1.867 1 91.19 492 ALA A C 1
ATOM 3967 O O . ALA A 1 492 ? 1.37 -18.734 -0.846 1 91.19 492 ALA A O 1
ATOM 3968 N N . ARG A 1 493 ? 2.873 -17.766 -2.127 1 91.88 493 ARG A N 1
ATOM 3969 C CA . ARG A 1 493 ? 3.074 -16.656 -1.205 1 91.88 493 ARG A CA 1
ATOM 3970 C C . ARG A 1 493 ? 1.802 -15.82 -1.061 1 91.88 493 ARG A C 1
ATOM 3972 O O . ARG A 1 493 ? 1.414 -15.461 0.051 1 91.88 493 ARG A O 1
ATOM 3979 N N . ASN A 1 494 ? 1.229 -15.562 -2.113 1 90.75 494 ASN A N 1
ATOM 3980 C CA . ASN A 1 494 ? -0 -14.773 -2.104 1 90.75 494 ASN A CA 1
ATOM 3981 C C . ASN A 1 494 ? -1.108 -15.477 -1.326 1 90.75 494 ASN A C 1
ATOM 3983 O O . ASN A 1 494 ? -1.859 -14.836 -0.588 1 90.75 494 ASN A O 1
ATOM 3987 N N . ARG A 1 495 ? -1.171 -16.766 -1.514 1 90.88 495 ARG A N 1
ATOM 3988 C CA . ARG A 1 495 ? -2.195 -17.531 -0.828 1 90.88 495 ARG A CA 1
ATOM 3989 C C . ARG A 1 495 ? -1.933 -17.594 0.674 1 90.88 495 ARG A C 1
ATOM 3991 O O . ARG A 1 495 ? -2.859 -17.766 1.467 1 90.88 495 ARG A O 1
ATOM 3998 N N . ALA A 1 496 ? -0.692 -17.453 1.032 1 93.25 496 ALA A N 1
ATOM 3999 C CA . ALA A 1 496 ? -0.312 -17.578 2.436 1 93.25 496 ALA A CA 1
ATOM 4000 C C . ALA A 1 496 ? -0.509 -16.266 3.182 1 93.25 496 ALA A C 1
ATOM 4002 O O . ALA A 1 496 ? -0.396 -16.219 4.41 1 93.25 496 ALA A O 1
ATOM 4003 N N . LYS A 1 497 ? -0.797 -15.25 2.498 1 93.31 497 LYS A N 1
ATOM 4004 C CA . LYS A 1 497 ? -0.995 -13.953 3.145 1 93.31 497 LYS A CA 1
ATOM 4005 C C . LYS A 1 497 ? -2.1 -14.023 4.195 1 93.31 497 LYS A C 1
ATOM 4007 O O . LYS A 1 497 ? -3.082 -14.75 4.02 1 93.31 497 LYS A O 1
ATOM 4012 N N . ALA A 1 498 ? -1.969 -13.164 5.168 1 91.44 498 ALA A N 1
ATOM 4013 C CA . ALA A 1 498 ? -2.857 -13.227 6.328 1 91.44 498 ALA A CA 1
ATOM 4014 C C . ALA A 1 498 ? -4.289 -12.859 5.941 1 91.44 498 ALA A C 1
ATOM 4016 O O . ALA A 1 498 ? -5.246 -13.375 6.531 1 91.44 498 ALA A O 1
ATOM 4017 N N . ASP A 1 499 ? -4.414 -11.992 4.965 1 90.75 499 ASP A N 1
ATOM 4018 C CA . ASP A 1 499 ? -5.738 -11.508 4.59 1 90.75 499 ASP A CA 1
ATOM 4019 C C . ASP A 1 499 ? -6.344 -12.352 3.477 1 90.75 499 ASP A C 1
ATOM 4021 O O . ASP A 1 499 ? -7.473 -12.109 3.047 1 90.75 499 ASP A O 1
ATOM 4025 N N . TYR A 1 500 ? -5.723 -13.398 3.031 1 90.69 500 TYR A N 1
ATOM 4026 C CA . TYR A 1 500 ? -6.23 -14.25 1.965 1 90.69 500 TYR A CA 1
ATOM 4027 C C . TYR A 1 500 ? -7.305 -15.195 2.488 1 90.69 500 TYR A C 1
ATOM 4029 O O . TYR A 1 500 ? -7.113 -15.859 3.51 1 90.69 500 TYR A O 1
ATOM 4037 N N . MET A 1 501 ? -8.391 -15.352 1.727 1 89.25 501 MET A N 1
ATOM 4038 C CA . MET A 1 501 ? -9.508 -16.188 2.15 1 89.25 501 MET A CA 1
ATOM 4039 C C . MET A 1 501 ? -9.984 -17.078 1.004 1 89.25 501 MET A C 1
ATOM 4041 O O . MET A 1 501 ? -11.164 -17.422 0.928 1 89.25 501 MET A O 1
ATOM 4045 N N . GLY A 1 502 ? -9.086 -17.453 0.166 1 87.94 502 GLY A N 1
ATOM 4046 C CA . GLY A 1 502 ? -9.5 -18.125 -1.055 1 87.94 502 GLY A CA 1
ATOM 4047 C C . GLY A 1 502 ? -9.477 -19.641 -0.944 1 87.94 502 GLY A C 1
ATOM 4048 O O . GLY A 1 502 ? -9.836 -20.344 -1.891 1 87.94 502 GLY A O 1
ATOM 4049 N N . MET A 1 503 ? -9.125 -20.172 0.211 1 91.06 503 MET A N 1
ATOM 4050 C CA . MET A 1 503 ? -9.094 -21.625 0.413 1 91.06 503 MET A CA 1
ATOM 4051 C C . MET A 1 503 ? -10.141 -22.047 1.438 1 91.06 503 MET A C 1
ATOM 4053 O O . MET A 1 503 ? -10.719 -21.203 2.129 1 91.06 503 MET A O 1
ATOM 4057 N N . SER A 1 504 ? -10.438 -23.391 1.401 1 90.88 504 SER A N 1
ATOM 4058 C CA . SER A 1 504 ? -11.461 -23.891 2.314 1 90.88 504 SER A CA 1
ATOM 4059 C C . SER A 1 504 ? -11.086 -25.266 2.879 1 90.88 504 SER A C 1
ATOM 4061 O O . SER A 1 504 ? -10.461 -26.062 2.191 1 90.88 504 SER A O 1
ATOM 4063 N N . CYS A 1 505 ? -11.5 -25.438 4.109 1 93.38 505 CYS A N 1
ATOM 4064 C CA . CYS A 1 505 ? -11.336 -26.75 4.742 1 93.38 505 CYS A CA 1
ATOM 4065 C C . CYS A 1 505 ? -12.234 -27.781 4.082 1 93.38 505 CYS A C 1
ATOM 4067 O O . CYS A 1 505 ? -13.43 -27.547 3.895 1 93.38 505 CYS A O 1
ATOM 4069 N N . SER A 1 506 ? -11.703 -28.875 3.781 1 89.56 506 SER A N 1
ATOM 4070 C CA . SER A 1 506 ? -12.461 -29.922 3.102 1 89.56 506 SER A CA 1
ATOM 4071 C C . SER A 1 506 ? -13.43 -30.625 4.055 1 89.56 506 SER A C 1
ATOM 4073 O O . SER A 1 506 ? -14.352 -31.312 3.621 1 89.56 506 SER A O 1
ATOM 4075 N N . HIS A 1 507 ? -13.281 -30.422 5.32 1 86.88 507 HIS A N 1
ATOM 4076 C CA . HIS A 1 507 ? -14.078 -31.125 6.324 1 86.88 507 HIS A CA 1
ATOM 4077 C C . HIS A 1 507 ? -15.273 -30.281 6.758 1 86.88 507 HIS A C 1
ATOM 4079 O O . HIS A 1 507 ? -16.328 -30.812 7.098 1 86.88 507 HIS A O 1
ATOM 4085 N N . CYS A 1 508 ? -15.141 -28.922 6.832 1 86.75 508 CYS A N 1
ATOM 4086 C CA . CYS A 1 508 ? -16.25 -28.141 7.363 1 86.75 508 CYS A CA 1
ATOM 4087 C C . CYS A 1 508 ? -16.547 -26.938 6.48 1 86.75 508 CYS A C 1
ATOM 4089 O O . CYS A 1 508 ? -17.5 -26.203 6.723 1 86.75 508 CYS A O 1
ATOM 4091 N N . GLY A 1 509 ? -15.703 -26.547 5.562 1 86.5 509 GLY A N 1
ATOM 4092 C CA . GLY A 1 509 ? -15.984 -25.453 4.633 1 86.5 509 GLY A CA 1
ATOM 4093 C C . GLY A 1 509 ? -15.484 -24.109 5.113 1 86.5 509 GLY A C 1
ATOM 4094 O O . GLY A 1 509 ? -15.664 -23.094 4.438 1 86.5 509 GLY A O 1
ATOM 4095 N N . GLN A 1 510 ? -14.812 -24.172 6.199 1 89.62 510 GLN A N 1
ATOM 4096 C CA . GLN A 1 510 ? -14.273 -22.922 6.711 1 89.62 510 GLN A CA 1
ATOM 4097 C C . GLN A 1 510 ? -13.25 -22.328 5.746 1 89.62 510 GLN A C 1
ATOM 4099 O O . GLN A 1 510 ? -12.375 -23.047 5.246 1 89.62 510 GLN A O 1
ATOM 4104 N N . LYS A 1 511 ? -13.398 -21.031 5.535 1 90.75 511 LYS A N 1
ATOM 4105 C CA . LYS A 1 511 ? -12.484 -20.359 4.613 1 90.75 511 LYS A CA 1
ATOM 4106 C C . LYS A 1 511 ? -11.25 -19.844 5.344 1 90.75 511 LYS A C 1
ATOM 4108 O O . LYS A 1 511 ? -11.289 -19.594 6.551 1 90.75 511 LYS A O 1
ATOM 4113 N N . GLY A 1 512 ? -10.18 -19.797 4.539 1 93 512 GLY A N 1
ATOM 4114 C CA . GLY A 1 512 ? -8.938 -19.281 5.105 1 93 512 GLY A CA 1
ATOM 4115 C C . GLY A 1 512 ? -7.754 -19.422 4.172 1 93 512 GLY A C 1
ATOM 4116 O O . GLY A 1 512 ? -7.926 -19.578 2.959 1 93 512 GLY A O 1
ATOM 4117 N N . ASN A 1 513 ? -6.598 -19.234 4.727 1 93.31 513 ASN A N 1
ATOM 4118 C CA . ASN A 1 513 ? -5.332 -19.469 4.043 1 93.31 513 ASN A CA 1
ATOM 4119 C C . ASN A 1 513 ? -4.656 -20.75 4.547 1 93.31 513 ASN A C 1
ATOM 4121 O O . ASN A 1 513 ? -5.117 -21.359 5.508 1 93.31 513 ASN A O 1
ATOM 4125 N N . PRO A 1 514 ? -3.627 -21.219 3.895 1 92.19 514 PRO A N 1
ATOM 4126 C CA . PRO A 1 514 ? -3.01 -22.484 4.297 1 92.19 514 PRO A CA 1
ATOM 4127 C C . PRO A 1 514 ? -2.531 -22.469 5.746 1 92.19 514 PRO A C 1
ATOM 4129 O O . PRO A 1 514 ? -2.621 -23.484 6.438 1 92.19 514 PRO A O 1
ATOM 4132 N N . VAL A 1 515 ? -2.088 -21.344 6.199 1 92.56 515 VAL A N 1
ATOM 4133 C CA . VAL A 1 515 ? -1.56 -21.234 7.559 1 92.56 515 VAL A CA 1
ATOM 4134 C C . VAL A 1 515 ? -2.697 -21.375 8.57 1 92.56 515 VAL A C 1
ATOM 4136 O O . VAL A 1 515 ? -2.639 -22.203 9.477 1 92.56 515 VAL A O 1
ATOM 4139 N N . SER A 1 516 ? -3.73 -20.641 8.391 1 94.31 516 SER A N 1
ATOM 4140 C CA . SER A 1 516 ? -4.875 -20.672 9.297 1 94.31 516 SER A CA 1
ATOM 4141 C C . SER A 1 516 ? -5.629 -22 9.195 1 94.31 516 SER A C 1
ATOM 4143 O O . SER A 1 516 ? -6.133 -22.5 10.195 1 94.31 516 SER A O 1
ATOM 4145 N N . LEU A 1 517 ? -5.668 -22.531 8.062 1 95.31 517 LEU A N 1
ATOM 4146 C CA . LEU A 1 517 ? -6.422 -23.766 7.859 1 95.31 517 LEU A CA 1
ATOM 4147 C C . LEU A 1 517 ? -5.684 -24.969 8.461 1 95.31 517 LEU A C 1
ATOM 4149 O O . LEU A 1 517 ? -6.312 -25.906 8.945 1 95.31 517 LEU A O 1
ATOM 4153 N N . ARG A 1 518 ? -4.375 -24.938 8.398 1 93.25 518 ARG A N 1
ATOM 4154 C CA . ARG A 1 518 ? -3.615 -25.984 9.07 1 93.25 518 ARG A CA 1
ATOM 4155 C C . ARG A 1 518 ? -3.898 -25.984 10.57 1 93.25 518 ARG A C 1
ATOM 4157 O O . ARG A 1 518 ? -4.152 -27.047 11.156 1 93.25 518 ARG A O 1
ATOM 4164 N N . GLU A 1 519 ? -3.893 -24.844 11.117 1 92.94 519 GLU A N 1
ATOM 4165 C CA . GLU A 1 519 ? -4.211 -24.703 12.531 1 92.94 519 GLU A CA 1
ATOM 4166 C C . GLU A 1 519 ? -5.645 -25.141 12.82 1 92.94 519 GLU A C 1
ATOM 4168 O O . GLU A 1 519 ? -5.895 -25.875 13.789 1 92.94 519 GLU A O 1
ATOM 4173 N N . HIS A 1 520 ? -6.555 -24.766 11.969 1 94.44 520 HIS A N 1
ATOM 4174 C CA . HIS A 1 520 ? -7.961 -25.141 12.086 1 94.44 520 HIS A CA 1
ATOM 4175 C C . HIS A 1 520 ? -8.141 -26.656 12.055 1 94.44 520 HIS A C 1
ATOM 4177 O O . HIS A 1 520 ? -8.812 -27.219 12.914 1 94.44 520 HIS A O 1
ATOM 4183 N N . CYS A 1 521 ? -7.516 -27.25 11.117 1 94.25 521 CYS A N 1
ATOM 4184 C CA . CYS A 1 521 ? -7.633 -28.688 10.961 1 94.25 521 CYS A CA 1
ATOM 4185 C C . CYS A 1 521 ? -7.055 -29.422 12.164 1 94.25 521 CYS A C 1
ATOM 4187 O O . CYS A 1 521 ? -7.613 -30.422 12.617 1 94.25 521 CYS A O 1
ATOM 4189 N N . ARG A 1 522 ? -6.004 -28.844 12.711 1 92.94 522 ARG A N 1
ATOM 4190 C CA . ARG A 1 522 ? -5.383 -29.453 13.883 1 92.94 522 ARG A CA 1
ATOM 4191 C C . ARG A 1 522 ? -6.285 -29.328 15.109 1 92.94 522 ARG A C 1
ATOM 4193 O O . ARG A 1 522 ? -6.512 -30.312 15.82 1 92.94 522 ARG A O 1
ATOM 4200 N N . THR A 1 523 ? -6.832 -28.203 15.289 1 94.38 523 THR A N 1
ATOM 4201 C CA . THR A 1 523 ? -7.551 -27.891 16.516 1 94.38 523 THR A CA 1
ATOM 4202 C C . THR A 1 523 ? -8.992 -28.406 16.453 1 94.38 523 THR A C 1
ATOM 4204 O O . THR A 1 523 ? -9.492 -28.984 17.406 1 94.38 523 THR A O 1
ATOM 4207 N N . LYS A 1 524 ? -9.594 -28.266 15.305 1 93.69 524 LYS A N 1
ATOM 4208 C CA . LYS A 1 524 ? -11.023 -28.562 15.219 1 93.69 524 LYS A CA 1
ATOM 4209 C C . LYS A 1 524 ? -11.266 -29.969 14.695 1 93.69 524 LYS A C 1
ATOM 4211 O O . LYS A 1 524 ? -12.266 -30.609 15.047 1 93.69 524 LYS A O 1
ATOM 4216 N N . HIS A 1 525 ? -10.375 -30.484 13.875 1 92.56 525 HIS A N 1
ATOM 4217 C CA . HIS A 1 525 ? -10.648 -31.766 13.242 1 92.56 525 HIS A CA 1
ATOM 4218 C C . HIS A 1 525 ? -9.664 -32.844 13.711 1 92.56 525 HIS A C 1
ATOM 4220 O O . HIS A 1 525 ? -9.734 -34 13.281 1 92.56 525 HIS A O 1
ATOM 4226 N N . GLY A 1 526 ? -8.648 -32.438 14.438 1 92 526 GLY A N 1
ATOM 4227 C CA . GLY A 1 526 ? -7.723 -33.406 15.039 1 92 526 GLY A CA 1
ATOM 4228 C C . GLY A 1 526 ? -6.762 -34 14.031 1 92 526 GLY A C 1
ATOM 4229 O O . GLY A 1 526 ? -6.289 -35.125 14.219 1 92 526 GLY A O 1
ATOM 4230 N N . ILE A 1 527 ? -6.641 -33.344 12.93 1 92.69 527 ILE A N 1
ATOM 4231 C CA . ILE A 1 527 ? -5.703 -33.812 11.922 1 92.69 527 ILE A CA 1
ATOM 4232 C C . ILE A 1 527 ? -4.285 -33.406 12.281 1 92.69 527 ILE A C 1
ATOM 4234 O O . ILE A 1 527 ? -4 -32.188 12.398 1 92.69 527 ILE A O 1
ATOM 4238 N N . ARG A 1 528 ? -3.4 -34.25 12.508 1 87.75 528 ARG A N 1
ATOM 4239 C CA . ARG A 1 528 ? -2.061 -33.969 13.023 1 87.75 528 ARG A CA 1
ATOM 4240 C C . ARG A 1 528 ? -1.211 -33.25 11.977 1 87.75 528 ARG A C 1
ATOM 4242 O O . ARG A 1 528 ? -0.501 -32.312 12.297 1 87.75 528 ARG A O 1
ATOM 4249 N N . ARG A 1 529 ? -1.363 -33.688 10.633 1 88.94 529 ARG A N 1
ATOM 4250 C CA . ARG A 1 529 ? -0.542 -33.125 9.57 1 88.94 529 ARG A CA 1
ATOM 4251 C C . ARG A 1 529 ? -1.402 -32.688 8.383 1 88.94 529 ARG A C 1
ATOM 4253 O O . ARG A 1 529 ? -1.362 -33.312 7.32 1 88.94 529 ARG A O 1
ATOM 4260 N N . PRO A 1 530 ? -2.082 -31.656 8.672 1 92.12 530 PRO A N 1
ATOM 4261 C CA . PRO A 1 530 ? -2.955 -31.203 7.586 1 92.12 530 PRO A CA 1
ATOM 4262 C C . PRO A 1 530 ? -2.176 -30.672 6.383 1 92.12 530 PRO A C 1
ATOM 4264 O O . PRO A 1 530 ? -1.14 -30.031 6.543 1 92.12 530 PRO A O 1
ATOM 4267 N N . SER A 1 531 ? -2.557 -31.016 5.242 1 89.25 531 SER A N 1
ATOM 4268 C CA . SER A 1 531 ? -1.9 -30.547 4.027 1 89.25 531 SER A CA 1
ATOM 4269 C C . SER A 1 531 ? -2.889 -30.438 2.873 1 89.25 531 SER A C 1
ATOM 4271 O O . SER A 1 531 ? -3.939 -31.078 2.885 1 89.25 531 SER A O 1
ATOM 4273 N N . GLU A 1 532 ? -2.49 -29.688 1.975 1 88 532 GLU A N 1
ATOM 4274 C CA . GLU A 1 532 ? -3.25 -29.594 0.731 1 88 532 GLU A CA 1
ATOM 4275 C C . GLU A 1 532 ? -3.139 -30.875 -0.081 1 88 532 GLU A C 1
ATOM 4277 O O . GLU A 1 532 ? -4.109 -31.312 -0.709 1 88 532 GLU A O 1
ATOM 4282 N N . ARG A 1 533 ? -2.021 -31.5 -0.02 1 85.25 533 ARG A N 1
ATOM 4283 C CA . ARG A 1 533 ? -1.737 -32.719 -0.771 1 85.25 533 ARG A CA 1
ATOM 4284 C C . ARG A 1 533 ? -2.662 -33.844 -0.343 1 85.25 533 ARG A C 1
ATOM 4286 O O . ARG A 1 533 ? -3.1 -34.656 -1.175 1 85.25 533 ARG A O 1
ATOM 4293 N N . ASN A 1 534 ? -3.018 -33.844 0.942 1 87.81 534 ASN A N 1
ATOM 4294 C CA . ASN A 1 534 ? -3.885 -34.875 1.477 1 87.81 534 ASN A CA 1
ATOM 4295 C C . ASN A 1 534 ? -5.359 -34.531 1.298 1 87.81 534 ASN A C 1
ATOM 4297 O O . ASN A 1 534 ? -6.238 -35.312 1.691 1 87.81 534 ASN A O 1
ATOM 4301 N N . GLY A 1 535 ? -5.551 -33.344 0.84 1 89.31 535 GLY A N 1
ATOM 4302 C CA . GLY A 1 535 ? -6.926 -32.938 0.574 1 89.31 535 GLY A CA 1
ATOM 4303 C C . GLY A 1 535 ? -7.633 -32.406 1.793 1 89.31 535 GLY A C 1
ATOM 4304 O O . GLY A 1 535 ? -8.867 -32.344 1.84 1 89.31 535 GLY A O 1
ATOM 4305 N N . ASP A 1 536 ? -6.91 -32.062 2.799 1 92.12 536 ASP A N 1
ATOM 4306 C CA . ASP A 1 536 ? -7.512 -31.531 4.02 1 92.12 536 ASP A CA 1
ATOM 4307 C C . ASP A 1 536 ? -8.109 -30.141 3.785 1 92.12 536 ASP A C 1
ATOM 4309 O O . ASP A 1 536 ? -9.055 -29.734 4.465 1 92.12 536 ASP A O 1
ATOM 4313 N N . PHE A 1 537 ? -7.469 -29.422 2.967 1 92.44 537 PHE A N 1
ATOM 4314 C CA . PHE A 1 537 ? -7.977 -28.125 2.5 1 92.44 537 PHE A CA 1
ATOM 4315 C C . PHE A 1 537 ? -7.605 -27.906 1.04 1 92.44 537 PHE A C 1
ATOM 4317 O O . PHE A 1 537 ? -6.66 -28.5 0.531 1 92.44 537 PHE A O 1
ATOM 4324 N N . ASP A 1 538 ? -8.383 -27.141 0.4 1 89.88 538 ASP A N 1
ATOM 4325 C CA . ASP A 1 538 ? -8.188 -26.859 -1.019 1 89.88 538 ASP A CA 1
ATOM 4326 C C . ASP A 1 538 ? -8.758 -25.5 -1.391 1 89.88 538 ASP A C 1
ATOM 4328 O O . ASP A 1 538 ? -9.328 -24.812 -0.546 1 89.88 538 ASP A O 1
ATOM 4332 N N . ILE A 1 539 ? -8.477 -25.203 -2.672 1 87 539 ILE A N 1
ATOM 4333 C CA . ILE A 1 539 ? -9.008 -23.938 -3.172 1 87 539 ILE A CA 1
ATOM 4334 C C . ILE A 1 539 ? -10.531 -23.969 -3.123 1 87 539 ILE A C 1
ATOM 4336 O O . ILE A 1 539 ? -11.156 -24.953 -3.525 1 87 539 ILE A O 1
ATOM 4340 N N . ALA A 1 540 ? -11.016 -22.875 -2.561 1 84.81 540 ALA A N 1
ATOM 4341 C CA . ALA A 1 540 ? -12.469 -22.781 -2.465 1 84.81 540 ALA A CA 1
ATOM 4342 C C . ALA A 1 540 ? -13.109 -22.734 -3.85 1 84.81 540 ALA A C 1
ATOM 4344 O O . ALA A 1 540 ? -12.586 -22.094 -4.758 1 84.81 540 ALA A O 1
ATOM 4345 N N . LEU A 1 541 ? -14.195 -23.328 -3.984 1 79.62 541 LEU A N 1
ATOM 4346 C CA . LEU A 1 541 ? -14.898 -23.453 -5.258 1 79.62 541 LEU A CA 1
ATOM 4347 C C . LEU A 1 541 ? -15.297 -22.078 -5.785 1 79.62 541 LEU A C 1
ATOM 4349 O O . LEU A 1 541 ? -15.336 -21.859 -7 1 79.62 541 LEU A O 1
ATOM 4353 N N . ASP A 1 542 ? -15.539 -21.203 -4.855 1 73.88 542 ASP A N 1
ATOM 4354 C CA . ASP A 1 542 ? -16.016 -19.875 -5.262 1 73.88 542 ASP A CA 1
ATOM 4355 C C . ASP A 1 542 ? -14.859 -18.891 -5.387 1 73.88 542 ASP A C 1
ATOM 4357 O O . ASP A 1 542 ? -15.078 -17.688 -5.598 1 73.88 542 ASP A O 1
ATOM 4361 N N . SER A 1 543 ? -13.688 -19.484 -5.07 1 73.81 543 SER A N 1
ATOM 4362 C CA . SER A 1 543 ? -12.547 -18.594 -5.109 1 73.81 543 SER A CA 1
ATOM 4363 C C . SER A 1 543 ? -11.953 -18.516 -6.512 1 73.81 543 SER A C 1
ATOM 4365 O O . SER A 1 543 ? -11.922 -19.5 -7.238 1 73.81 543 SER A O 1
ATOM 4367 N N . ASN A 1 544 ? -11.82 -17.234 -6.898 1 61.59 544 ASN A N 1
ATOM 4368 C CA . ASN A 1 544 ? -11.172 -17.047 -8.195 1 61.59 544 ASN A CA 1
ATOM 4369 C C . ASN A 1 544 ? -9.648 -17.047 -8.062 1 61.59 544 ASN A C 1
ATOM 4371 O O . ASN A 1 544 ? -9.062 -16.047 -7.648 1 61.59 544 ASN A O 1
ATOM 4375 N N . THR A 1 545 ? -9.07 -18.25 -8.031 1 63.88 545 THR A N 1
ATOM 4376 C CA . THR A 1 545 ? -7.629 -18.312 -7.84 1 63.88 545 THR A CA 1
ATOM 4377 C C . THR A 1 545 ? -6.906 -18.266 -9.18 1 63.88 545 THR A C 1
ATOM 4379 O O . THR A 1 545 ? -5.961 -19.016 -9.414 1 63.88 545 THR A O 1
ATOM 4382 N N . ILE A 1 546 ? -7.402 -17.469 -10.164 1 62.62 546 ILE A N 1
ATOM 4383 C CA . ILE A 1 546 ? -6.664 -17.328 -11.406 1 62.62 546 ILE A CA 1
ATOM 4384 C C . ILE A 1 546 ? -5.285 -16.734 -11.125 1 62.62 546 ILE A C 1
ATOM 4386 O O . ILE A 1 546 ? -5.156 -15.766 -10.375 1 62.62 546 ILE A O 1
ATOM 4390 N N . PRO A 1 547 ? -4.348 -17.547 -11.672 1 65.75 547 PRO A N 1
ATOM 4391 C CA . PRO A 1 547 ? -2.98 -17.078 -11.453 1 65.75 547 PRO A CA 1
ATOM 4392 C C . PRO A 1 547 ? -2.789 -15.617 -11.867 1 65.75 547 PRO A C 1
ATOM 4394 O O . PRO A 1 547 ? -3.342 -15.18 -12.883 1 65.75 547 PRO A O 1
ATOM 4397 N N . GLN A 1 548 ? -2.197 -14.953 -11.055 1 74.38 548 GLN A N 1
ATOM 4398 C CA . GLN A 1 548 ? -1.873 -13.555 -11.305 1 74.38 548 GLN A CA 1
ATOM 4399 C C . GLN A 1 548 ? -0.744 -13.422 -12.32 1 74.38 548 GLN A C 1
ATOM 4401 O O . GLN A 1 548 ? -0.039 -14.398 -12.602 1 74.38 548 GLN A O 1
ATOM 4406 N N . ILE A 1 549 ? -0.775 -12.344 -13 1 87.81 549 ILE A N 1
ATOM 4407 C CA . ILE A 1 549 ? 0.313 -11.961 -13.898 1 87.81 549 ILE A CA 1
ATOM 4408 C C . ILE A 1 549 ? 1.628 -11.922 -13.125 1 87.81 549 ILE A C 1
ATOM 4410 O O . ILE A 1 549 ? 1.667 -11.461 -11.977 1 87.81 549 ILE A O 1
ATOM 4414 N N . PHE A 1 550 ? 2.58 -12.57 -13.773 1 93.62 550 PHE A N 1
ATOM 4415 C CA . PHE A 1 550 ? 3.9 -12.57 -13.156 1 93.62 550 PHE A CA 1
ATOM 4416 C C . PHE A 1 550 ? 4.875 -11.727 -13.961 1 93.62 550 PHE A C 1
ATOM 4418 O O . PHE A 1 550 ? 4.984 -11.891 -15.18 1 93.62 550 PHE A O 1
ATOM 4425 N N . TYR A 1 551 ? 5.543 -10.812 -13.242 1 94.94 551 TYR A N 1
ATOM 4426 C CA . TYR A 1 551 ? 6.578 -10.031 -13.906 1 94.94 551 TYR A CA 1
ATOM 4427 C C . TYR A 1 551 ? 7.961 -10.609 -13.641 1 94.94 551 TYR A C 1
ATOM 4429 O O . TYR A 1 551 ? 8.453 -10.555 -12.508 1 94.94 551 TYR A O 1
ATOM 4437 N N . SER A 1 552 ? 8.484 -11.117 -14.703 1 95.38 552 SER A N 1
ATOM 4438 C CA . SER A 1 552 ? 9.812 -11.711 -14.609 1 95.38 552 SER A CA 1
ATOM 4439 C C . SER A 1 552 ? 10.898 -10.656 -14.805 1 95.38 552 SER A C 1
ATOM 4441 O O . SER A 1 552 ? 10.82 -9.836 -15.727 1 95.38 552 SER A O 1
ATOM 4443 N N . TRP A 1 553 ? 11.867 -10.609 -13.93 1 93.94 553 TRP A N 1
ATOM 4444 C CA . TRP A 1 553 ? 12.992 -9.68 -14 1 93.94 553 TRP A CA 1
ATOM 4445 C C . TRP A 1 553 ? 14.18 -10.312 -14.703 1 93.94 553 TRP A C 1
ATOM 4447 O O . TRP A 1 553 ? 14.492 -11.484 -14.492 1 93.94 553 TRP A O 1
ATOM 4457 N N . PRO A 1 554 ? 14.922 -9.672 -15.461 1 92.19 554 PRO A N 1
ATOM 4458 C CA . PRO A 1 554 ? 14.82 -8.242 -15.773 1 92.19 554 PRO A CA 1
ATOM 4459 C C . PRO A 1 554 ? 13.914 -7.969 -16.969 1 92.19 554 PRO A C 1
ATOM 4461 O O . PRO A 1 554 ? 13.531 -8.891 -17.688 1 92.19 554 PRO A O 1
ATOM 4464 N N . PRO A 1 555 ? 13.594 -6.613 -17.109 1 93.19 555 PRO A N 1
ATOM 4465 C CA . PRO A 1 555 ? 12.82 -6.246 -18.297 1 93.19 555 PRO A CA 1
ATOM 4466 C C . PRO A 1 555 ? 13.594 -6.465 -19.594 1 93.19 555 PRO A C 1
ATOM 4468 O O . PRO A 1 555 ? 14.82 -6.633 -19.578 1 93.19 555 PRO A O 1
ATOM 4471 N N . GLN A 1 556 ? 12.82 -6.613 -20.625 1 88.12 556 GLN A N 1
ATOM 4472 C CA . GLN A 1 556 ? 13.477 -6.684 -21.938 1 88.12 556 GLN A CA 1
ATOM 4473 C C . GLN A 1 556 ? 14.18 -5.371 -22.266 1 88.12 556 GLN A C 1
ATOM 4475 O O . GLN A 1 556 ? 13.656 -4.289 -21.984 1 88.12 556 GLN A O 1
ATOM 4480 N N . GLU A 1 557 ? 15.453 -5.527 -22.516 1 77.06 557 GLU A N 1
ATOM 4481 C CA . GLU A 1 557 ? 16.234 -4.332 -22.828 1 77.06 557 GLU A CA 1
ATOM 4482 C C . GLU A 1 557 ? 15.688 -3.611 -24.047 1 77.06 557 GLU A C 1
ATOM 4484 O O . GLU A 1 557 ? 15.172 -4.246 -24.984 1 77.06 557 GLU A O 1
ATOM 4489 N N . ASP A 1 558 ? 15.523 -2.355 -23.891 1 64.69 558 ASP A N 1
ATOM 4490 C CA . ASP A 1 558 ? 15.195 -1.549 -25.062 1 64.69 558 ASP A CA 1
ATOM 4491 C C . ASP A 1 558 ? 16.219 -1.748 -26.156 1 64.69 558 ASP A C 1
ATOM 4493 O O . ASP A 1 558 ? 17.438 -1.737 -25.906 1 64.69 558 ASP A O 1
ATOM 4497 N N . PRO A 1 559 ? 15.742 -2.375 -27.266 1 61.91 559 PRO A N 1
ATOM 4498 C CA . PRO A 1 559 ? 16.688 -2.598 -28.359 1 61.91 559 PRO A CA 1
ATOM 4499 C C . PRO A 1 559 ? 17.688 -1.461 -28.516 1 61.91 559 PRO A C 1
ATOM 4501 O O . PRO A 1 559 ? 18.797 -1.671 -29.031 1 61.91 559 PRO A O 1
ATOM 4504 N N . THR A 1 560 ? 17.281 -0.249 -28.109 1 60.88 560 THR A N 1
ATOM 4505 C CA . THR A 1 560 ? 18.219 0.862 -28.25 1 60.88 560 THR A CA 1
ATOM 4506 C C . THR A 1 560 ? 19.422 0.672 -27.344 1 60.88 560 THR A C 1
ATOM 4508 O O . THR A 1 560 ? 20.469 1.301 -27.531 1 60.88 560 THR A O 1
ATOM 4511 N N . ASP A 1 561 ? 19.312 -0.19 -26.391 1 58.06 561 ASP A N 1
ATOM 4512 C CA . ASP A 1 561 ? 20.391 -0.413 -25.438 1 58.06 561 ASP A CA 1
ATOM 4513 C C . ASP A 1 561 ? 21.266 -1.595 -25.844 1 58.06 561 ASP A C 1
ATOM 4515 O O . ASP A 1 561 ? 22.297 -1.847 -25.234 1 58.06 561 ASP A O 1
ATOM 4519 N N . SER A 1 562 ? 20.844 -2.576 -26.609 1 52.31 562 SER A N 1
ATOM 4520 C CA . SER A 1 562 ? 21.562 -3.797 -26.969 1 52.31 562 SER A CA 1
ATOM 4521 C C . SER A 1 562 ? 22.594 -3.527 -28.062 1 52.31 562 SER A C 1
ATOM 4523 O O . SER A 1 562 ? 22.375 -2.668 -28.922 1 52.31 562 SER A O 1
ATOM 4525 N N . ASP A 1 563 ? 23.906 -3.963 -27.797 1 46.72 563 ASP A N 1
ATOM 4526 C CA . ASP A 1 563 ? 25.078 -3.928 -28.656 1 46.72 563 ASP A CA 1
ATOM 4527 C C . ASP A 1 563 ? 24.859 -4.734 -29.922 1 46.72 563 ASP A C 1
ATOM 4529 O O . ASP A 1 563 ? 24.688 -5.953 -29.875 1 46.72 563 ASP A O 1
ATOM 4533 N N . ASP A 1 564 ? 23.922 -4.617 -30.859 1 39.66 564 ASP A N 1
ATOM 4534 C CA . ASP A 1 564 ? 24.328 -5.293 -32.094 1 39.66 564 ASP A CA 1
ATOM 4535 C C . ASP A 1 564 ? 25.75 -4.898 -32.5 1 39.66 564 ASP A C 1
ATOM 4537 O O . ASP A 1 564 ? 26.266 -5.367 -33.5 1 39.66 564 ASP A O 1
ATOM 4541 N N . ASP A 1 565 ? 26.516 -4.043 -31.859 1 35.25 565 ASP A N 1
ATOM 4542 C CA . ASP A 1 565 ? 27.797 -4.086 -32.562 1 35.25 565 ASP A CA 1
ATOM 4543 C C . ASP A 1 565 ? 28.625 -5.297 -32.156 1 35.25 565 ASP A C 1
ATOM 4545 O O . ASP A 1 565 ? 28.703 -5.605 -30.953 1 35.25 565 ASP A O 1
ATOM 4549 N N . MET B 1 1 ? -3.68 45.656 -42.031 1 19.12 1 MET B N 1
ATOM 4550 C CA . MET B 1 1 ? -3.535 44.781 -43.188 1 19.12 1 MET B CA 1
ATOM 4551 C C . MET B 1 1 ? -2.164 44.094 -43.188 1 19.12 1 MET B C 1
ATOM 4553 O O . MET B 1 1 ? -1.795 43.438 -44.156 1 19.12 1 MET B O 1
ATOM 4557 N N . SER B 1 2 ? -1.177 44.406 -42.312 1 17.34 2 SER B N 1
ATOM 4558 C CA . SER B 1 2 ? 0.242 44.312 -42.656 1 17.34 2 SER B CA 1
ATOM 4559 C C . SER B 1 2 ? 0.687 42.844 -42.719 1 17.34 2 SER B C 1
ATOM 4561 O O . SER B 1 2 ? 0.248 42.031 -41.938 1 17.34 2 SER B O 1
ATOM 4563 N N . LYS B 1 3 ? 1.769 42.469 -43.594 1 17 3 LYS B N 1
ATOM 4564 C CA . LYS B 1 3 ? 2.262 41.438 -44.5 1 17 3 LYS B CA 1
ATOM 4565 C C . LYS B 1 3 ? 3.076 40.375 -43.719 1 17 3 LYS B C 1
ATOM 4567 O O . LYS B 1 3 ? 3.824 40.719 -42.812 1 17 3 LYS B O 1
ATOM 4572 N N . ARG B 1 4 ? 3.139 39 -44.125 1 18.2 4 ARG B N 1
ATOM 4573 C CA . ARG B 1 4 ? 3.428 37.562 -43.969 1 18.2 4 ARG B CA 1
ATOM 4574 C C . ARG B 1 4 ? 4.879 37.281 -44.312 1 18.2 4 ARG B C 1
ATOM 4576 O O . ARG B 1 4 ? 5.305 36.125 -44.281 1 18.2 4 ARG B O 1
ATOM 4583 N N . ILE B 1 5 ? 5.949 38.094 -44.562 1 18.09 5 ILE B N 1
ATOM 4584 C CA . ILE B 1 5 ? 6.664 37.594 -45.75 1 18.09 5 ILE B CA 1
ATOM 4585 C C . ILE B 1 5 ? 7.508 36.375 -45.375 1 18.09 5 ILE B C 1
ATOM 4587 O O . ILE B 1 5 ? 7.949 36.25 -44.219 1 18.09 5 ILE B O 1
ATOM 4591 N N . TRP B 1 6 ? 8.352 35.688 -46.312 1 16.86 6 TRP B N 1
ATOM 4592 C CA . TRP B 1 6 ? 8.688 34.469 -47 1 16.86 6 TRP B CA 1
ATOM 4593 C C . TRP B 1 6 ? 9.977 33.875 -46.469 1 16.86 6 TRP B C 1
ATOM 4595 O O . TRP B 1 6 ? 10.055 32.656 -46.219 1 16.86 6 TRP B O 1
ATOM 4605 N N . HIS B 1 7 ? 11.344 34.312 -46.531 1 17.25 7 HIS B N 1
ATOM 4606 C CA . HIS B 1 7 ? 12.219 33.688 -47.531 1 17.25 7 HIS B CA 1
ATOM 4607 C C . HIS B 1 7 ? 12.922 32.469 -46.969 1 17.25 7 HIS B C 1
ATOM 4609 O O . HIS B 1 7 ? 13.023 32.312 -45.75 1 17.25 7 HIS B O 1
ATOM 4615 N N . LYS B 1 8 ? 14.18 31.906 -47.656 1 17.3 8 LYS B N 1
ATOM 4616 C CA . LYS B 1 8 ? 14.734 30.734 -48.312 1 17.3 8 LYS B CA 1
ATOM 4617 C C . LYS B 1 8 ? 15.641 29.938 -47.375 1 17.3 8 LYS B C 1
ATOM 4619 O O . LYS B 1 8 ? 16.125 30.469 -46.375 1 17.3 8 LYS B O 1
ATOM 4624 N N . LYS B 1 9 ? 16.719 29.156 -48.031 1 16.62 9 LYS B N 1
ATOM 4625 C CA . LYS B 1 9 ? 17.109 27.75 -48.188 1 16.62 9 LYS B CA 1
ATOM 4626 C C . LYS B 1 9 ? 18.297 27.406 -47.281 1 16.62 9 LYS B C 1
ATOM 4628 O O . LYS B 1 9 ? 18.312 26.344 -46.656 1 16.62 9 LYS B O 1
ATOM 4633 N N . PRO B 1 10 ? 19.766 27.891 -47.281 1 17.16 10 PRO B N 1
ATOM 4634 C CA . PRO B 1 10 ? 20.766 27.062 -47.938 1 17.16 10 PRO B CA 1
ATOM 4635 C C . PRO B 1 10 ? 21.391 26.031 -47 1 17.16 10 PRO B C 1
ATOM 4637 O O . PRO B 1 10 ? 21.266 26.156 -45.781 1 17.16 10 PRO B O 1
ATOM 4640 N N . PRO B 1 11 ? 22.781 25.438 -47.312 1 17.19 11 PRO B N 1
ATOM 4641 C CA . PRO B 1 11 ? 23.453 24.156 -47.531 1 17.19 11 PRO B CA 1
ATOM 4642 C C . PRO B 1 11 ? 24.188 23.641 -46.312 1 17.19 11 PRO B C 1
ATOM 4644 O O . PRO B 1 11 ? 24.469 24.422 -45.406 1 17.19 11 PRO B O 1
ATOM 4647 N N . ARG B 1 12 ? 24.906 22.328 -46.312 1 16.64 12 ARG B N 1
ATOM 4648 C CA . ARG B 1 12 ? 25.344 21.078 -45.719 1 16.64 12 ARG B CA 1
ATOM 4649 C C . ARG B 1 12 ? 26.734 21.203 -45.094 1 16.64 12 ARG B C 1
ATOM 4651 O O . ARG B 1 12 ? 27.031 20.578 -44.094 1 16.64 12 ARG B O 1
ATOM 4658 N N . GLU B 1 13 ? 27.828 21.672 -45.719 1 15.66 13 GLU B N 1
ATOM 4659 C CA . GLU B 1 13 ? 28.969 20.812 -45.969 1 15.66 13 GLU B CA 1
ATOM 4660 C C . GLU B 1 13 ? 29.766 20.547 -44.719 1 15.66 13 GLU B C 1
ATOM 4662 O O . GLU B 1 13 ? 29.562 21.203 -43.688 1 15.66 13 GLU B O 1
ATOM 4667 N N . ALA B 1 14 ? 31.281 20.594 -44.781 1 14.96 14 ALA B N 1
ATOM 4668 C CA . ALA B 1 14 ? 32.438 19.703 -44.875 1 14.96 14 ALA B CA 1
ATOM 4669 C C . ALA B 1 14 ? 33.219 19.672 -43.562 1 14.96 14 ALA B C 1
ATOM 4671 O O . ALA B 1 14 ? 33.969 18.734 -43.312 1 14.96 14 ALA B O 1
ATOM 4672 N N . ALA B 1 15 ? 33.438 20.625 -42.719 1 14.21 15 ALA B N 1
ATOM 4673 C CA . ALA B 1 15 ? 34.875 20.906 -42.531 1 14.21 15 ALA B CA 1
ATOM 4674 C C . ALA B 1 15 ? 35.531 19.797 -41.719 1 14.21 15 ALA B C 1
ATOM 4676 O O . ALA B 1 15 ? 34.875 19.094 -40.969 1 14.21 15 ALA B O 1
ATOM 4677 N N . THR B 1 16 ? 36.875 20.047 -41.281 1 15.45 16 THR B N 1
ATOM 4678 C CA . THR B 1 16 ? 38.281 19.641 -41.344 1 15.45 16 THR B CA 1
ATOM 4679 C C . THR B 1 16 ? 38.656 18.812 -40.094 1 15.45 16 THR B C 1
ATOM 4681 O O . THR B 1 16 ? 37.969 18.875 -39.094 1 15.45 16 THR B O 1
ATOM 4684 N N . ASN B 1 17 ? 40.094 18.5 -39.812 1 14.92 17 ASN B N 1
ATOM 4685 C CA . ASN B 1 17 ? 41.188 17.516 -39.75 1 14.92 17 ASN B CA 1
ATOM 4686 C C . ASN B 1 17 ? 41.656 17.266 -38.312 1 14.92 17 ASN B C 1
ATOM 4688 O O . ASN B 1 17 ? 42.156 16.203 -38 1 14.92 17 ASN B O 1
ATOM 4692 N N . SER B 1 18 ? 41.844 18.25 -37.406 1 14.7 18 SER B N 1
ATOM 4693 C CA . SER B 1 18 ? 43.188 18.234 -36.875 1 14.7 18 SER B CA 1
ATOM 4694 C C . SER B 1 18 ? 43.438 17.062 -35.938 1 14.7 18 SER B C 1
ATOM 4696 O O . SER B 1 18 ? 42.469 16.516 -35.375 1 14.7 18 SER B O 1
ATOM 4698 N N . GLU B 1 19 ? 44.656 17.109 -35.156 1 14.88 19 GLU B N 1
ATOM 4699 C CA . GLU B 1 19 ? 45.906 16.438 -34.844 1 14.88 19 GLU B CA 1
ATOM 4700 C C . GLU B 1 19 ? 45.812 15.602 -33.594 1 14.88 19 GLU B C 1
ATOM 4702 O O . GLU B 1 19 ? 44.938 15.852 -32.75 1 14.88 19 GLU B O 1
ATOM 4707 N N . ALA B 1 20 ? 46.875 14.758 -33.25 1 15.46 20 ALA B N 1
ATOM 4708 C CA . ALA B 1 20 ? 47.469 13.484 -32.875 1 15.46 20 ALA B CA 1
ATOM 4709 C C . ALA B 1 20 ? 47.812 13.453 -31.375 1 15.46 20 ALA B C 1
ATOM 4711 O O . ALA B 1 20 ? 47.812 12.391 -30.75 1 15.46 20 ALA B O 1
ATOM 4712 N N . THR B 1 21 ? 48.156 14.531 -30.594 1 14.59 21 THR B N 1
ATOM 4713 C CA . THR B 1 21 ? 49.438 14.273 -29.922 1 14.59 21 THR B CA 1
ATOM 4714 C C . THR B 1 21 ? 49.25 13.297 -28.766 1 14.59 21 THR B C 1
ATOM 4716 O O . THR B 1 21 ? 48.156 13.195 -28.203 1 14.59 21 THR B O 1
ATOM 4719 N N . GLU B 1 22 ? 50.469 12.828 -27.984 1 15.34 22 GLU B N 1
ATOM 4720 C CA . GLU B 1 22 ? 51.312 11.727 -27.516 1 15.34 22 GLU B CA 1
ATOM 4721 C C . GLU B 1 22 ? 51.125 11.477 -26.031 1 15.34 22 GLU B C 1
ATOM 4723 O O . GLU B 1 22 ? 51.156 10.336 -25.578 1 15.34 22 GLU B O 1
ATOM 4728 N N . SER B 1 23 ? 50.938 12.422 -25.094 1 14.82 23 SER B N 1
ATOM 4729 C CA . SER B 1 23 ? 51.906 12.43 -24.016 1 14.82 23 SER B CA 1
ATOM 4730 C C . SER B 1 23 ? 51.656 11.289 -23.031 1 14.82 23 SER B C 1
ATOM 4732 O O . SER B 1 23 ? 50.531 10.797 -22.906 1 14.82 23 SER B O 1
ATOM 4734 N N . SER B 1 24 ? 52.688 11.016 -22.062 1 14.81 24 SER B N 1
ATOM 4735 C CA . SER B 1 24 ? 53.594 10.094 -21.375 1 14.81 24 SER B CA 1
ATOM 4736 C C . SER B 1 24 ? 52.969 9.57 -20.094 1 14.81 24 SER B C 1
ATOM 4738 O O . SER B 1 24 ? 52.031 10.18 -19.562 1 14.81 24 SER B O 1
ATOM 4740 N N . ALA B 1 25 ? 53.688 8.617 -19.359 1 16.09 25 ALA B N 1
ATOM 4741 C CA . ALA B 1 25 ? 53.812 7.336 -18.672 1 16.09 25 ALA B CA 1
ATOM 4742 C C . ALA B 1 25 ? 53.812 7.52 -17.156 1 16.09 25 ALA B C 1
ATOM 4744 O O . ALA B 1 25 ? 53.781 6.543 -16.406 1 16.09 25 ALA B O 1
ATOM 4745 N N . VAL B 1 26 ? 53.875 8.68 -16.438 1 16.09 26 VAL B N 1
ATOM 4746 C CA . VAL B 1 26 ? 54.781 8.586 -15.297 1 16.09 26 VAL B CA 1
ATOM 4747 C C . VAL B 1 26 ? 54.156 7.719 -14.211 1 16.09 26 VAL B C 1
ATOM 4749 O O . VAL B 1 26 ? 52.938 7.77 -13.992 1 16.09 26 VAL B O 1
ATOM 4752 N N . ASN B 1 27 ? 55.062 6.828 -13.453 1 16.81 27 ASN B N 1
ATOM 4753 C CA . ASN B 1 27 ? 55.281 5.625 -12.656 1 16.81 27 ASN B CA 1
ATOM 4754 C C . ASN B 1 27 ? 55.031 5.879 -11.172 1 16.81 27 ASN B C 1
ATOM 4756 O O . ASN B 1 27 ? 55.281 5.016 -10.336 1 16.81 27 ASN B O 1
ATOM 4760 N N . GLN B 1 28 ? 54.406 6.914 -10.664 1 14.94 28 GLN B N 1
ATOM 4761 C CA . GLN B 1 28 ? 54.812 7.277 -9.32 1 14.94 28 GLN B CA 1
ATOM 4762 C C . GLN B 1 28 ? 54.5 6.164 -8.32 1 14.94 28 GLN B C 1
ATOM 4764 O O . GLN B 1 28 ? 53.438 5.547 -8.383 1 14.94 28 GLN B O 1
ATOM 4769 N N . ASP B 1 29 ? 55.531 5.871 -7.398 1 16.02 29 ASP B N 1
ATOM 4770 C CA . ASP B 1 29 ? 56.219 4.992 -6.438 1 16.02 29 ASP B CA 1
ATOM 4771 C C . ASP B 1 29 ? 55.375 4.828 -5.172 1 16.02 29 ASP B C 1
ATOM 4773 O O . ASP B 1 29 ? 54.406 5.57 -4.953 1 16.02 29 ASP B O 1
ATOM 4777 N N . GLY B 1 30 ? 56.062 4.609 -3.889 1 16.03 30 GLY B N 1
ATOM 4778 C CA . GLY B 1 30 ? 56.375 3.592 -2.902 1 16.03 30 GLY B CA 1
ATOM 4779 C C . GLY B 1 30 ? 55.75 3.848 -1.551 1 16.03 30 GLY B C 1
ATOM 4780 O O . GLY B 1 30 ? 55.969 3.09 -0.603 1 16.03 30 GLY B O 1
ATOM 4781 N N . VAL B 1 31 ? 55 4.871 -1.192 1 15.37 31 VAL B N 1
ATOM 4782 C CA . VAL B 1 31 ? 55.312 5.289 0.176 1 15.37 31 VAL B CA 1
ATOM 4783 C C . VAL B 1 31 ? 54.688 4.297 1.159 1 15.37 31 VAL B C 1
ATOM 4785 O O . VAL B 1 31 ? 53.469 4.02 1.094 1 15.37 31 VAL B O 1
ATOM 4788 N N . ALA B 1 32 ? 55.562 3.682 2.057 1 16.94 32 ALA B N 1
ATOM 4789 C CA . ALA B 1 32 ? 55.562 2.564 2.998 1 16.94 32 ALA B CA 1
ATOM 4790 C C . ALA B 1 32 ? 54.938 2.961 4.336 1 16.94 32 ALA B C 1
ATOM 4792 O O . ALA B 1 32 ? 54.938 2.17 5.281 1 16.94 32 ALA B O 1
ATOM 4793 N N . ASN B 1 33 ? 54.188 3.975 4.457 1 15.12 33 ASN B N 1
ATOM 4794 C CA . ASN B 1 33 ? 54.219 4.539 5.805 1 15.12 33 ASN B CA 1
ATOM 4795 C C . ASN B 1 33 ? 53.844 3.506 6.859 1 15.12 33 ASN B C 1
ATOM 4797 O O . ASN B 1 33 ? 53.031 2.598 6.59 1 15.12 33 ASN B O 1
ATOM 4801 N N . THR B 1 34 ? 54.406 3.762 8.125 1 16.81 34 THR B N 1
ATOM 4802 C CA . THR B 1 34 ? 54.906 3.209 9.391 1 16.81 34 THR B CA 1
ATOM 4803 C C . THR B 1 34 ? 53.719 2.854 10.297 1 16.81 34 THR B C 1
ATOM 4805 O O . THR B 1 34 ? 52.625 3.398 10.156 1 16.81 34 THR B O 1
ATOM 4808 N N . ASP B 1 35 ? 54.062 2.27 11.5 1 16.59 35 ASP B N 1
ATOM 4809 C CA . ASP B 1 35 ? 53.781 1.177 12.422 1 16.59 35 ASP B CA 1
ATOM 4810 C C . ASP B 1 35 ? 52.938 1.667 13.602 1 16.59 35 ASP B C 1
ATOM 4812 O O . ASP B 1 35 ? 52.656 0.901 14.523 1 16.59 35 ASP B O 1
ATOM 4816 N N . ALA B 1 36 ? 52.312 2.832 13.688 1 18.48 36 ALA B N 1
ATOM 4817 C CA . ALA B 1 36 ? 52.25 3.307 15.062 1 18.48 36 ALA B CA 1
ATOM 4818 C C . ALA B 1 36 ? 51.344 2.408 15.898 1 18.48 36 ALA B C 1
ATOM 4820 O O . ALA B 1 36 ? 50.281 1.954 15.43 1 18.48 36 ALA B O 1
ATOM 4821 N N . GLU B 1 37 ? 51.938 2.188 17.141 1 16.91 37 GLU B N 1
ATOM 4822 C CA . GLU B 1 37 ? 51.688 1.166 18.156 1 16.91 37 GLU B CA 1
ATOM 4823 C C . GLU B 1 37 ? 50.375 1.396 18.875 1 16.91 37 GLU B C 1
ATOM 4825 O O . GLU B 1 37 ? 49.844 2.506 18.859 1 16.91 37 GLU B O 1
ATOM 4830 N N . PRO B 1 38 ? 50.281 0.706 20.094 1 17.47 38 PRO B N 1
ATOM 4831 C CA . PRO B 1 38 ? 49.219 -0.127 20.656 1 17.47 38 PRO B CA 1
ATOM 4832 C C . PRO B 1 38 ? 48.406 0.606 21.719 1 17.47 38 PRO B C 1
ATOM 4834 O O . PRO B 1 38 ? 47.344 0.105 22.156 1 17.47 38 PRO B O 1
ATOM 4837 N N . VAL B 1 39 ? 48.5 1.943 21.938 1 18.58 39 VAL B N 1
ATOM 4838 C CA . VAL B 1 39 ? 48.469 2.096 23.391 1 18.58 39 VAL B CA 1
ATOM 4839 C C . VAL B 1 39 ? 47.094 1.695 23.922 1 18.58 39 VAL B C 1
ATOM 4841 O O . VAL B 1 39 ? 46.062 1.992 23.312 1 18.58 39 VAL B O 1
ATOM 4844 N N . PRO B 1 40 ? 47.219 1.282 25.297 1 17.97 40 PRO B N 1
ATOM 4845 C CA . PRO B 1 40 ? 46.344 0.364 26.047 1 17.97 40 PRO B CA 1
ATOM 4846 C C . PRO B 1 40 ? 45.062 1.022 26.531 1 17.97 40 PRO B C 1
ATOM 4848 O O . PRO B 1 40 ? 45 2.25 26.625 1 17.97 40 PRO B O 1
ATOM 4851 N N . PRO B 1 41 ? 44.094 0.261 26.859 1 19.69 41 PRO B N 1
ATOM 4852 C CA . PRO B 1 41 ? 42.656 0.354 26.938 1 19.69 41 PRO B CA 1
ATOM 4853 C C . PRO B 1 41 ? 42.156 1.019 28.234 1 19.69 41 PRO B C 1
ATOM 4855 O O . PRO B 1 41 ? 40.969 1.14 28.469 1 19.69 41 PRO B O 1
ATOM 4858 N N . PRO B 1 42 ? 42.938 2.201 28.734 1 18.61 42 PRO B N 1
ATOM 4859 C CA . PRO B 1 42 ? 42.75 2.074 30.188 1 18.61 42 PRO B CA 1
ATOM 4860 C C . PRO B 1 42 ? 41.281 1.936 30.594 1 18.61 42 PRO B C 1
ATOM 4862 O O . PRO B 1 42 ? 40.406 2.32 29.844 1 18.61 42 PRO B O 1
ATOM 4865 N N . PRO B 1 43 ? 41.125 1.639 32 1 18.03 43 PRO B N 1
ATOM 4866 C CA . PRO B 1 43 ? 40.094 0.923 32.781 1 18.03 43 PRO B CA 1
ATOM 4867 C C . PRO B 1 43 ? 38.844 1.756 33.031 1 18.03 43 PRO B C 1
ATOM 4869 O O . PRO B 1 43 ? 38.875 2.986 32.938 1 18.03 43 PRO B O 1
ATOM 4872 N N . VAL B 1 44 ? 37.75 1.163 33.219 1 19.16 44 VAL B N 1
ATOM 4873 C CA . VAL B 1 44 ? 36.281 1.274 33.125 1 19.16 44 VAL B CA 1
ATOM 4874 C C . VAL B 1 44 ? 35.75 1.979 34.375 1 19.16 44 VAL B C 1
ATOM 4876 O O . VAL B 1 44 ? 34.562 2.199 34.531 1 19.16 44 VAL B O 1
ATOM 4879 N N . GLU B 1 45 ? 36.656 2.721 35.219 1 16.08 45 GLU B N 1
ATOM 4880 C CA . GLU B 1 45 ? 36.125 2.582 36.562 1 16.08 45 GLU B CA 1
ATOM 4881 C C . GLU B 1 45 ? 34.719 3.143 36.656 1 16.08 45 GLU B C 1
ATOM 4883 O O . GLU B 1 45 ? 34.344 4.059 35.906 1 16.08 45 GLU B O 1
ATOM 4888 N N . ALA B 1 46 ? 33.938 2.586 37.719 1 17.5 46 ALA B N 1
ATOM 4889 C CA . ALA B 1 46 ? 32.531 2.234 38.031 1 17.5 46 ALA B CA 1
ATOM 4890 C C . ALA B 1 46 ? 31.781 3.432 38.594 1 17.5 46 ALA B C 1
ATOM 4892 O O . ALA B 1 46 ? 30.594 3.605 38.344 1 17.5 46 ALA B O 1
ATOM 4893 N N . GLU B 1 47 ? 32.562 4.391 39.281 1 15.67 47 GLU B N 1
ATOM 4894 C CA . GLU B 1 47 ? 32.062 4.508 40.656 1 15.67 47 GLU B CA 1
ATOM 4895 C C . GLU B 1 47 ? 30.641 5.078 40.656 1 15.67 47 GLU B C 1
ATOM 4897 O O . GLU B 1 47 ? 30.172 5.617 39.656 1 15.67 47 GLU B O 1
ATOM 4902 N N . GLU B 1 48 ? 30.422 5.93 41.719 1 16.97 48 GLU B N 1
ATOM 4903 C CA . GLU B 1 48 ? 29.609 6.02 42.938 1 16.97 48 GLU B CA 1
ATOM 4904 C C . GLU B 1 48 ? 28.344 6.855 42.688 1 16.97 48 GLU B C 1
ATOM 4906 O O . GLU B 1 48 ? 28.328 7.699 41.781 1 16.97 48 GLU B O 1
ATOM 4911 N N . LYS B 1 49 ? 27.359 6.656 43.531 1 18.89 49 LYS B N 1
ATOM 4912 C CA . LYS B 1 49 ? 25.922 6.641 43.75 1 18.89 49 LYS B CA 1
ATOM 4913 C C . LYS B 1 49 ? 25.391 8.047 44.031 1 18.89 49 LYS B C 1
ATOM 4915 O O . LYS B 1 49 ? 24.266 8.375 43.656 1 18.89 49 LYS B O 1
ATOM 4920 N N . PRO B 1 50 ? 26.297 9.07 44.5 1 17.64 50 PRO B N 1
ATOM 4921 C CA . PRO B 1 50 ? 25.672 9.594 45.719 1 17.64 50 PRO B CA 1
ATOM 4922 C C . PRO B 1 50 ? 24.375 10.336 45.438 1 17.64 50 PRO B C 1
ATOM 4924 O O . PRO B 1 50 ? 24.125 10.781 44.312 1 17.64 50 PRO B O 1
ATOM 4927 N N . LYS B 1 51 ? 23.438 10.453 46.469 1 20.41 51 LYS B N 1
ATOM 4928 C CA . LYS B 1 51 ? 22.047 10.633 46.906 1 20.41 51 LYS B CA 1
ATOM 4929 C C . LYS B 1 51 ? 21.656 12.102 46.906 1 20.41 51 LYS B C 1
ATOM 4931 O O . LYS B 1 51 ? 20.484 12.445 47.062 1 20.41 51 LYS B O 1
ATOM 4936 N N . ASN B 1 52 ? 22.719 13.047 46.781 1 16.53 52 ASN B N 1
ATOM 4937 C CA . ASN B 1 52 ? 22.438 14.188 47.656 1 16.53 52 ASN B CA 1
ATOM 4938 C C . ASN B 1 52 ? 21.078 14.82 47.344 1 16.53 52 ASN B C 1
ATOM 4940 O O . ASN B 1 52 ? 20.562 14.648 46.219 1 16.53 52 ASN B O 1
ATOM 4944 N N . GLY B 1 53 ? 20.578 15.703 48.312 1 17.27 53 GLY B N 1
ATOM 4945 C CA . GLY B 1 53 ? 19.531 16.234 49.156 1 17.27 53 GLY B CA 1
ATOM 4946 C C . GLY B 1 53 ? 18.781 17.406 48.531 1 17.27 53 GLY B C 1
ATOM 4947 O O . GLY B 1 53 ? 17.578 17.578 48.75 1 17.27 53 GLY B O 1
ATOM 4948 N N . THR B 1 54 ? 19.609 18.297 47.844 1 18.14 54 THR B N 1
ATOM 4949 C CA . THR B 1 54 ? 19.312 19.656 48.25 1 18.14 54 THR B CA 1
ATOM 4950 C C . THR B 1 54 ? 17.922 20.078 47.812 1 18.14 54 THR B C 1
ATOM 4952 O O . THR B 1 54 ? 17.438 19.625 46.75 1 18.14 54 THR B O 1
ATOM 4955 N N . GLU B 1 55 ? 17.156 21.078 48.562 1 18.81 55 GLU B N 1
ATOM 4956 C CA . GLU B 1 55 ? 15.938 21.625 49.125 1 18.81 55 GLU B CA 1
ATOM 4957 C C . GLU B 1 55 ? 15.25 22.594 48.156 1 18.81 55 GLU B C 1
ATOM 4959 O O . GLU B 1 55 ? 14.023 22.609 48.062 1 18.81 55 GLU B O 1
ATOM 4964 N N . SER B 1 56 ? 16.109 23.422 47.406 1 17.56 56 SER B N 1
ATOM 4965 C CA . SER B 1 56 ? 15.672 24.812 47.562 1 17.56 56 SER B CA 1
ATOM 4966 C C . SER B 1 56 ? 14.336 25.047 46.875 1 17.56 56 SER B C 1
ATOM 4968 O O . SER B 1 56 ? 13.977 24.328 45.938 1 17.56 56 SER B O 1
ATOM 4970 N N . LYS B 1 57 ? 13.539 26.266 47.281 1 20.73 57 LYS B N 1
ATOM 4971 C CA . LYS B 1 57 ? 12.289 26.969 47.562 1 20.73 57 LYS B CA 1
ATOM 4972 C C . LYS B 1 57 ? 11.781 27.703 46.312 1 20.73 57 LYS B C 1
ATOM 4974 O O . LYS B 1 57 ? 12.328 28.734 45.938 1 20.73 57 LYS B O 1
ATOM 4979 N N . LYS B 1 58 ? 11.719 27.125 45.156 1 19.69 58 LYS B N 1
ATOM 4980 C CA . LYS B 1 58 ? 11.43 27.953 44 1 19.69 58 LYS B CA 1
ATOM 4981 C C . LYS B 1 58 ? 10.156 28.766 44.188 1 19.69 58 LYS B C 1
ATOM 4983 O O . LYS B 1 58 ? 9.148 28.25 44.656 1 19.69 58 LYS B O 1
ATOM 4988 N N . SER B 1 59 ? 10.406 30.078 44.031 1 19.06 59 SER B N 1
ATOM 4989 C CA . SER B 1 59 ? 9.68 31.344 44.094 1 19.06 59 SER B CA 1
ATOM 4990 C C . SER B 1 59 ? 8.484 31.344 43.156 1 19.06 59 SER B C 1
ATOM 4992 O O . SER B 1 59 ? 8.555 30.766 42.062 1 19.06 59 SER B O 1
ATOM 4994 N N . SER B 1 60 ? 7.289 31.594 43.656 1 20.22 60 SER B N 1
ATOM 4995 C CA . SER B 1 60 ? 5.848 31.594 43.438 1 20.22 60 SER B CA 1
ATOM 4996 C C . SER B 1 60 ? 5.469 32.531 42.281 1 20.22 60 SER B C 1
ATOM 4998 O O . SER B 1 60 ? 4.285 32.75 42.031 1 20.22 60 SER B O 1
ATOM 5000 N N . LYS B 1 61 ? 6.395 32.844 41.344 1 22.02 61 LYS B N 1
ATOM 5001 C CA . LYS B 1 61 ? 5.957 34.094 40.688 1 22.02 61 LYS B CA 1
ATOM 5002 C C . LYS B 1 61 ? 4.652 33.875 39.906 1 22.02 61 LYS B C 1
ATOM 5004 O O . LYS B 1 61 ? 4.578 33 39.031 1 22.02 61 LYS B O 1
ATOM 5009 N N . LYS B 1 62 ? 3.494 34.094 40.594 1 21.92 62 LYS B N 1
ATOM 5010 C CA . LYS B 1 62 ? 2.098 34.188 40.188 1 21.92 62 LYS B CA 1
ATOM 5011 C C . LYS B 1 62 ? 1.948 35.031 38.938 1 21.92 62 LYS B C 1
ATOM 5013 O O . LYS B 1 62 ? 2.295 36.219 38.969 1 21.92 62 LYS B O 1
ATOM 5018 N N . ASN B 1 63 ? 2.32 34.562 37.75 1 19.27 63 ASN B N 1
ATOM 5019 C CA . ASN B 1 63 ? 2.17 35.25 36.469 1 19.27 63 ASN B CA 1
ATOM 5020 C C . ASN B 1 63 ? 0.771 35.844 36.344 1 19.27 63 ASN B C 1
ATOM 5022 O O . ASN B 1 63 ? -0.214 35.125 36.25 1 19.27 63 ASN B O 1
ATOM 5026 N N . LYS B 1 64 ? 0.484 36.938 37.031 1 23.09 64 LYS B N 1
ATOM 5027 C CA . LYS B 1 64 ? -0.728 37.75 37 1 23.09 64 LYS B CA 1
ATOM 5028 C C . LYS B 1 64 ? -1.095 38.094 35.531 1 23.09 64 LYS B C 1
ATOM 5030 O O . LYS B 1 64 ? -0.33 38.781 34.844 1 23.09 64 LYS B O 1
ATOM 5035 N N . LYS B 1 65 ? -1.608 37.094 34.781 1 23.44 65 LYS B N 1
ATOM 5036 C CA . LYS B 1 65 ? -2.254 37.375 33.531 1 23.44 65 LYS B CA 1
ATOM 5037 C C . LYS B 1 65 ? -3.059 38.656 33.594 1 23.44 65 LYS B C 1
ATOM 5039 O O . LYS B 1 65 ? -4.012 38.781 34.344 1 23.44 65 LYS B O 1
ATOM 5044 N N . ARG B 1 66 ? -2.424 39.781 33.406 1 24.94 66 ARG B N 1
ATOM 5045 C CA . ARG B 1 66 ? -3.062 41.094 33.25 1 24.94 66 ARG B CA 1
ATOM 5046 C C . ARG B 1 66 ? -4.133 41.031 32.156 1 24.94 66 ARG B C 1
ATOM 5048 O O . ARG B 1 66 ? -3.855 40.656 31.031 1 24.94 66 ARG B O 1
ATOM 5055 N N . LYS B 1 67 ? -5.371 40.719 32.562 1 25.14 67 LYS B N 1
ATOM 5056 C CA . LYS B 1 67 ? -6.613 40.875 31.812 1 25.14 67 LYS B CA 1
ATOM 5057 C C . LYS B 1 67 ? -6.578 42.156 30.969 1 25.14 67 LYS B C 1
ATOM 5059 O O . LYS B 1 67 ? -6.469 43.25 31.5 1 25.14 67 LYS B O 1
ATOM 5064 N N . ARG B 1 68 ? -5.863 42.062 29.859 1 25.92 68 ARG B N 1
ATOM 5065 C CA . ARG B 1 68 ? -5.934 43.156 28.922 1 25.92 68 ARG B CA 1
ATOM 5066 C C . ARG B 1 68 ? -7.379 43.531 28.625 1 25.92 68 ARG B C 1
ATOM 5068 O O . ARG B 1 68 ? -8.109 42.75 28 1 25.92 68 ARG B O 1
ATOM 5075 N N . ASN B 1 69 ? -8.125 44 29.672 1 24.41 69 ASN B N 1
ATOM 5076 C CA . ASN B 1 69 ? -9.414 44.656 29.484 1 24.41 69 ASN B CA 1
ATOM 5077 C C . ASN B 1 69 ? -9.438 45.5 28.203 1 24.41 69 ASN B C 1
ATOM 5079 O O . ASN B 1 69 ? -8.453 46.156 27.875 1 24.41 69 ASN B O 1
ATOM 5083 N N . ASP B 1 70 ? -10.133 44.906 27.25 1 26.97 70 ASP B N 1
ATOM 5084 C CA . ASP B 1 70 ? -10.555 45.469 25.969 1 26.97 70 ASP B CA 1
ATOM 5085 C C . ASP B 1 70 ? -10.836 46.969 26.125 1 26.97 70 ASP B C 1
ATOM 5087 O O . ASP B 1 70 ? -11.773 47.375 26.812 1 26.97 70 ASP B O 1
ATOM 5091 N N . ARG B 1 71 ? -9.844 47.781 26.281 1 29.53 71 ARG B N 1
ATOM 5092 C CA . ARG B 1 71 ? -9.727 49.25 26.422 1 29.53 71 ARG B CA 1
ATOM 5093 C C . ARG B 1 71 ? -10.492 49.969 25.328 1 29.53 71 ARG B C 1
ATOM 5095 O O . ARG B 1 71 ? -10.289 51.156 25.109 1 29.53 71 ARG B O 1
ATOM 5102 N N . ASN B 1 72 ? -11.031 49.156 24.375 1 27.36 72 ASN B N 1
ATOM 5103 C CA . ASN B 1 72 ? -11.555 50.062 23.375 1 27.36 72 ASN B CA 1
ATOM 5104 C C . ASN B 1 72 ? -12.539 51.062 23.984 1 27.36 72 ASN B C 1
ATOM 5106 O O . ASN B 1 72 ? -13.703 51.094 23.594 1 27.36 72 ASN B O 1
ATOM 5110 N N . ALA B 1 73 ? -12.695 50.875 25.359 1 25.86 73 ALA B N 1
ATOM 5111 C CA . ALA B 1 73 ? -13.703 51.781 25.891 1 25.86 73 ALA B CA 1
ATOM 5112 C C . ALA B 1 73 ? -13.578 53.156 25.266 1 25.86 73 ALA B C 1
ATOM 5114 O O . ALA B 1 73 ? -12.531 53.5 24.703 1 25.86 73 ALA B O 1
ATOM 5115 N N . GLN B 1 74 ? -14.516 53.969 25.688 1 24.41 74 GLN B N 1
ATOM 5116 C CA . GLN B 1 74 ? -15.117 55.25 25.359 1 24.41 74 GLN B CA 1
ATOM 5117 C C . GLN B 1 74 ? -14.086 56.375 25.453 1 24.41 74 GLN B C 1
ATOM 5119 O O . GLN B 1 74 ? -13.617 56.719 26.547 1 24.41 74 GLN B O 1
ATOM 5124 N N . ASP B 1 75 ? -13.016 56.188 24.719 1 28.34 75 ASP B N 1
ATOM 5125 C CA . ASP B 1 75 ? -12.211 57.406 24.688 1 28.34 75 ASP B CA 1
ATOM 5126 C C . ASP B 1 75 ? -13.109 58.656 24.641 1 28.34 75 ASP B C 1
ATOM 5128 O O . ASP B 1 75 ? -13.453 59.125 23.562 1 28.34 75 ASP B O 1
ATOM 5132 N N . GLN B 1 76 ? -14.266 58.469 25.328 1 27.7 76 GLN B N 1
ATOM 5133 C CA . GLN B 1 76 ? -15 59.75 25.312 1 27.7 76 GLN B CA 1
ATOM 5134 C C . GLN B 1 76 ? -14.117 60.906 25.766 1 27.7 76 GLN B C 1
ATOM 5136 O O . GLN B 1 76 ? -13.312 60.75 26.688 1 27.7 76 GLN B O 1
ATOM 5141 N N . PRO B 1 77 ? -13.789 61.719 24.844 1 32.72 77 PRO B N 1
ATOM 5142 C CA . PRO B 1 77 ? -12.938 62.844 25.25 1 32.72 77 PRO B CA 1
ATOM 5143 C C . PRO B 1 77 ? -13.242 63.344 26.656 1 32.72 77 PRO B C 1
ATOM 5145 O O . PRO B 1 77 ? -14.375 63.188 27.125 1 32.72 77 PRO B O 1
ATOM 5148 N N . PRO B 1 78 ? -12.344 63 27.656 1 33.25 78 PRO B N 1
ATOM 5149 C CA . PRO B 1 78 ? -12.711 63.406 29.016 1 33.25 78 PRO B CA 1
ATOM 5150 C C . PRO B 1 78 ? -13.516 64.688 29.047 1 33.25 78 PRO B C 1
ATOM 5152 O O . PRO B 1 78 ? -13.133 65.688 28.422 1 33.25 78 PRO B O 1
ATOM 5155 N N . THR B 1 79 ? -14.82 64.562 28.938 1 33.84 79 THR B N 1
ATOM 5156 C CA . THR B 1 79 ? -15.625 65.812 29.078 1 33.84 79 THR B CA 1
ATOM 5157 C C . THR B 1 79 ? -15.039 66.688 30.156 1 33.84 79 THR B C 1
ATOM 5159 O O . THR B 1 79 ? -14.812 66.25 31.297 1 33.84 79 THR B O 1
ATOM 5162 N N . LYS B 1 80 ? -14.219 67.625 29.719 1 34.31 80 LYS B N 1
ATOM 5163 C CA . LYS B 1 80 ? -13.703 68.688 30.609 1 34.31 80 LYS B CA 1
ATOM 5164 C C . LYS B 1 80 ? -14.703 69 31.719 1 34.31 80 LYS B C 1
ATOM 5166 O O . LYS B 1 80 ? -15.844 69.375 31.438 1 34.31 80 LYS B O 1
ATOM 5171 N N . LYS B 1 81 ? -14.586 68.25 32.906 1 34.75 81 LYS B N 1
ATOM 5172 C CA . LYS B 1 81 ? -15.383 68.625 34.062 1 34.75 81 LYS B CA 1
ATOM 5173 C C . LYS B 1 81 ? -15.516 70.125 34.156 1 34.75 81 LYS B C 1
ATOM 5175 O O . LYS B 1 81 ? -14.547 70.875 33.938 1 34.75 81 LYS B O 1
ATOM 5180 N N . PRO B 1 82 ? -16.703 70.625 33.969 1 33.38 82 PRO B N 1
ATOM 5181 C CA . PRO B 1 82 ? -16.812 72.125 34.062 1 33.38 82 PRO B CA 1
ATOM 5182 C C . PRO B 1 82 ? -15.984 72.688 35.219 1 33.38 82 PRO B C 1
ATOM 5184 O O . PRO B 1 82 ? -15.852 72.062 36.25 1 33.38 82 PRO B O 1
ATOM 5187 N N . ARG B 1 83 ? -14.875 73.375 34.875 1 33.28 83 ARG B N 1
ATOM 5188 C CA . ARG B 1 83 ? -14.039 74.125 35.812 1 33.28 83 ARG B CA 1
ATOM 5189 C C . ARG B 1 83 ? -14.867 74.688 36.969 1 33.28 83 ARG B C 1
ATOM 5191 O O . ARG B 1 83 ? -15.93 75.25 36.75 1 33.28 83 ARG B O 1
ATOM 5198 N N . ALA B 1 84 ? -14.641 74.062 38.156 1 34.19 84 ALA B N 1
ATOM 5199 C CA . ALA B 1 84 ? -15.211 74.625 39.375 1 34.19 84 ALA B CA 1
ATOM 5200 C C . ALA B 1 84 ? -15.141 76.125 39.406 1 34.19 84 ALA B C 1
ATOM 5202 O O . ALA B 1 84 ? -14.102 76.688 39.094 1 34.19 84 ALA B O 1
ATOM 5203 N N . GLU B 1 85 ? -16.219 76.812 39.125 1 34.62 85 GLU B N 1
ATOM 5204 C CA . GLU B 1 85 ? -16.375 78.25 39.25 1 34.62 85 GLU B CA 1
ATOM 5205 C C . GLU B 1 85 ? -15.625 78.812 40.438 1 34.62 85 GLU B C 1
ATOM 5207 O O . GLU B 1 85 ? -15.719 78.25 41.562 1 34.62 85 GLU B O 1
ATOM 5212 N N . PRO B 1 86 ? -14.43 79.312 40.281 1 32.69 86 PRO B N 1
ATOM 5213 C CA . PRO B 1 86 ? -13.695 79.812 41.438 1 32.69 86 PRO B CA 1
ATOM 5214 C C . PRO B 1 86 ? -14.609 80.5 42.469 1 32.69 86 PRO B C 1
ATOM 5216 O O . PRO B 1 86 ? -15.414 81.375 42.156 1 32.69 86 PRO B O 1
ATOM 5219 N N . LYS B 1 87 ? -14.875 79.875 43.594 1 35.09 87 LYS B N 1
ATOM 5220 C CA . LYS B 1 87 ? -15.656 80.25 44.781 1 35.09 87 LYS B CA 1
ATOM 5221 C C . LYS B 1 87 ? -15.406 81.688 45.219 1 35.09 87 LYS B C 1
ATOM 5223 O O . LYS B 1 87 ? -16.281 82.312 45.812 1 35.09 87 LYS B O 1
ATOM 5228 N N . GLY B 1 88 ? -14.055 82.062 45.062 1 30.94 88 GLY B N 1
ATOM 5229 C CA . GLY B 1 88 ? -13.719 83.312 45.688 1 30.94 88 GLY B CA 1
ATOM 5230 C C . GLY B 1 88 ? -14.438 84.5 45.062 1 30.94 88 GLY B C 1
ATOM 5231 O O . GLY B 1 88 ? -14.875 85.375 45.781 1 30.94 88 GLY B O 1
ATOM 5232 N N . ILE B 1 89 ? -14.344 84.5 43.719 1 31.66 89 ILE B N 1
ATOM 5233 C CA . ILE B 1 89 ? -14.938 85.688 43.094 1 31.66 89 ILE B CA 1
ATOM 5234 C C . ILE B 1 89 ? -16.453 85.688 43.344 1 31.66 89 ILE B C 1
ATOM 5236 O O . ILE B 1 89 ? -17.078 86.75 43.438 1 31.66 89 ILE B O 1
ATOM 5240 N N . LEU B 1 90 ? -16.953 84.5 43.562 1 34.41 90 LEU B N 1
ATOM 5241 C CA . LEU B 1 90 ? -18.391 84.375 43.812 1 34.41 90 LEU B CA 1
ATOM 5242 C C . LEU B 1 90 ? -18.75 85.062 45.125 1 34.41 90 LEU B C 1
ATOM 5244 O O . LEU B 1 90 ? -19.859 85.562 45.281 1 34.41 90 LEU B O 1
ATOM 5248 N N . LYS B 1 91 ? -17.766 84.938 46.031 1 35.25 91 LYS B N 1
ATOM 5249 C CA . LYS B 1 91 ? -18.109 85.5 47.312 1 35.25 91 LYS B CA 1
ATOM 5250 C C . LYS B 1 91 ? -18.406 87 47.188 1 35.25 91 LYS B C 1
ATOM 5252 O O . LYS B 1 91 ? -19.297 87.5 47.875 1 35.25 91 LYS B O 1
ATOM 5257 N N . PHE B 1 92 ? -17.469 87.688 46.406 1 33.12 92 PHE B N 1
ATOM 5258 C CA . PHE B 1 92 ? -17.719 89.125 46.344 1 33.12 92 PHE B CA 1
ATOM 5259 C C . PHE B 1 92 ? -19.016 89.375 45.562 1 33.12 92 PHE B C 1
ATOM 5261 O O . PHE B 1 92 ? -19.734 90.312 45.875 1 33.12 92 PHE B O 1
ATOM 5268 N N . ILE B 1 93 ? -19.25 88.562 44.531 1 35.19 93 ILE B N 1
ATOM 5269 C CA . ILE B 1 93 ? -20.453 88.812 43.719 1 35.19 93 ILE B CA 1
ATOM 5270 C C . ILE B 1 93 ? -21.688 88.562 44.562 1 35.19 93 ILE B C 1
ATOM 5272 O O . ILE B 1 93 ? -22.703 89.25 44.406 1 35.19 93 ILE B O 1
ATOM 5276 N N . ASP B 1 94 ? -21.672 87.438 45.312 1 34.84 94 ASP B N 1
ATOM 5277 C CA . ASP B 1 94 ? -22.891 87.062 46.062 1 34.84 94 ASP B CA 1
ATOM 5278 C C . ASP B 1 94 ? -23.172 88.062 47.156 1 34.84 94 ASP B C 1
ATOM 5280 O O . ASP B 1 94 ? -23.859 87.75 48.125 1 34.84 94 ASP B O 1
ATOM 5284 N N . LEU B 1 95 ? -22.438 89.188 47.188 1 35.34 95 LEU B N 1
ATOM 5285 C CA . LEU B 1 95 ? -22.891 90.125 48.156 1 35.34 95 LEU B CA 1
ATOM 5286 C C . LEU B 1 95 ? -24.375 90.438 47.969 1 35.34 95 LEU B C 1
ATOM 5288 O O . LEU B 1 95 ? -24.75 91.125 46.969 1 35.34 95 LEU B O 1
ATOM 5292 N N . ASN B 1 96 ? -25.234 89.375 48.188 1 33.44 96 ASN B N 1
ATOM 5293 C CA . ASN B 1 96 ? -26.688 89.5 48.25 1 33.44 96 ASN B CA 1
ATOM 5294 C C . ASN B 1 96 ? -27.109 90.812 48.906 1 33.44 96 ASN B C 1
ATOM 5296 O O . ASN B 1 96 ? -26.469 91.312 49.844 1 33.44 96 ASN B O 1
ATOM 5300 N N . ILE B 1 97 ? -27.859 91.688 48.094 1 37.47 97 ILE B N 1
ATOM 5301 C CA . ILE B 1 97 ? -28.516 92.938 48.5 1 37.47 97 ILE B CA 1
ATOM 5302 C C . ILE B 1 97 ? -28.969 92.812 49.969 1 37.47 97 ILE B C 1
ATOM 5304 O O . ILE B 1 97 ? -28.922 93.75 50.719 1 37.47 97 ILE B O 1
ATOM 5308 N N . ASP B 1 98 ? -29.344 91.5 50.25 1 38.28 98 ASP B N 1
ATOM 5309 C CA . ASP B 1 98 ? -29.859 91.312 51.594 1 38.28 98 ASP B CA 1
ATOM 5310 C C . ASP B 1 98 ? -28.766 91.5 52.656 1 38.28 98 ASP B C 1
ATOM 5312 O O . ASP B 1 98 ? -29.062 92 53.75 1 38.28 98 ASP B O 1
ATOM 5316 N N . VAL B 1 99 ? -27.547 91.125 52.281 1 39.31 99 VAL B N 1
ATOM 5317 C CA . VAL B 1 99 ? -26.484 91.375 53.25 1 39.31 99 VAL B CA 1
ATOM 5318 C C . VAL B 1 99 ? -26.234 92.875 53.406 1 39.31 99 VAL B C 1
ATOM 5320 O O . VAL B 1 99 ? -25.922 93.312 54.5 1 39.31 99 VAL B O 1
ATOM 5323 N N . LEU B 1 100 ? -26.297 93.562 52.312 1 39.78 100 LEU B N 1
ATOM 5324 C CA . LEU B 1 100 ? -26.234 95 52.469 1 39.78 100 LEU B CA 1
ATOM 5325 C C . LEU B 1 100 ? -27.328 95.5 53.375 1 39.78 100 LEU B C 1
ATOM 5327 O O . LEU B 1 100 ? -27.141 96.438 54.094 1 39.78 100 LEU B O 1
ATOM 5331 N N . TYR B 1 101 ? -28.453 94.75 53.281 1 39.5 101 TYR B N 1
ATOM 5332 C CA . TYR B 1 101 ? -29.562 95.125 54.156 1 39.5 101 TYR B CA 1
ATOM 5333 C C . TYR B 1 101 ? -29.219 94.875 55.594 1 39.5 101 TYR B C 1
ATOM 5335 O O . TYR B 1 101 ? -29.672 95.625 56.5 1 39.5 101 TYR B O 1
ATOM 5343 N N . GLU B 1 102 ? -28.578 93.688 55.875 1 41.94 102 GLU B N 1
ATOM 5344 C CA . GLU B 1 102 ? -28.188 93.375 57.25 1 41.94 102 GLU B CA 1
ATOM 5345 C C . GLU B 1 102 ? -27.094 94.375 57.719 1 41.94 102 GLU B C 1
ATOM 5347 O O . GLU B 1 102 ? -26.719 94.312 58.906 1 41.94 102 GLU B O 1
ATOM 5352 N N . ASP B 1 103 ? -26.297 94.812 56.812 1 41.84 103 ASP B N 1
ATOM 5353 C CA . ASP B 1 103 ? -25.234 95.688 57.312 1 41.84 103 ASP B CA 1
ATOM 5354 C C . ASP B 1 103 ? -25.797 96.875 58.062 1 41.84 103 ASP B C 1
ATOM 5356 O O . ASP B 1 103 ? -26.625 97.625 57.531 1 41.84 103 ASP B O 1
ATOM 5360 N N . ARG B 1 104 ? -25.688 96.625 59.438 1 51 104 ARG B N 1
ATOM 5361 C CA . ARG B 1 104 ? -26.031 97.625 60.438 1 51 104 ARG B CA 1
ATOM 5362 C C . ARG B 1 104 ? -25.703 99.062 59.938 1 51 104 ARG B C 1
ATOM 5364 O O . ARG B 1 104 ? -26.438 100 60.219 1 51 104 ARG B O 1
ATOM 5371 N N . GLN B 1 105 ? -24.562 99.125 59.312 1 54.19 105 GLN B N 1
ATOM 5372 C CA . GLN B 1 105 ? -24.109 100.438 58.875 1 54.19 105 GLN B CA 1
ATOM 5373 C C . GLN B 1 105 ? -25.016 101 57.75 1 54.19 105 GLN B C 1
ATOM 5375 O O . GLN B 1 105 ? -25.391 102.188 57.75 1 54.19 105 GLN B O 1
ATOM 5380 N N . TRP B 1 106 ? -25.625 100.125 56.875 1 57.22 106 TRP B N 1
ATOM 5381 C CA . TRP B 1 106 ? -26.547 100.5 55.812 1 57.22 106 TRP B CA 1
ATOM 5382 C C . TRP B 1 106 ? -27.906 100.875 56.375 1 57.22 106 TRP B C 1
ATOM 5384 O O . TRP B 1 106 ? -28.531 101.812 55.969 1 57.22 106 TRP B O 1
ATOM 5394 N N . LYS B 1 107 ? -28.266 99.938 57.406 1 59.34 107 LYS B N 1
ATOM 5395 C CA . LYS B 1 107 ? -29.484 100.312 58.125 1 59.34 107 LYS B CA 1
ATOM 5396 C C . LYS B 1 107 ? -29.359 101.625 58.812 1 59.34 107 LYS B C 1
ATOM 5398 O O . LYS B 1 107 ? -30.266 102.5 58.75 1 59.34 107 LYS B O 1
ATOM 5403 N N . THR B 1 108 ? -28.203 101.812 59.5 1 65.94 108 THR B N 1
ATOM 5404 C CA . THR B 1 108 ? -27.953 103.125 60.156 1 65.94 108 THR B CA 1
ATOM 5405 C C . THR B 1 108 ? -27.797 104.25 59.156 1 65.94 108 THR B C 1
ATOM 5407 O O . THR B 1 108 ? -28.312 105.312 59.344 1 65.94 108 THR B O 1
ATOM 5410 N N . GLU B 1 109 ? -27.328 104.062 57.938 1 66.25 109 GLU B N 1
ATOM 5411 C CA . GLU B 1 109 ? -27.141 105.125 56.938 1 66.25 109 GLU B CA 1
ATOM 5412 C C . GLU B 1 109 ? -28.422 105.312 56.125 1 66.25 109 GLU B C 1
ATOM 5414 O O . GLU B 1 109 ? -28.766 106.438 55.781 1 66.25 109 GLU B O 1
ATOM 5419 N N . PHE B 1 110 ? -29.172 104.25 55.969 1 69.44 110 PHE B N 1
ATOM 5420 C CA . PHE B 1 110 ? -30.5 104.375 55.375 1 69.44 110 PHE B CA 1
ATOM 5421 C C . PHE B 1 110 ? -31.469 105.125 56.281 1 69.44 110 PHE B C 1
ATOM 5423 O O . PHE B 1 110 ? -32.219 105.938 55.844 1 69.44 110 PHE B O 1
ATOM 5430 N N . GLU B 1 111 ? -31.391 104.75 57.656 1 71.06 111 GLU B N 1
ATOM 5431 C CA . GLU B 1 111 ? -32.25 105.438 58.625 1 71.06 111 GLU B CA 1
ATOM 5432 C C . GLU B 1 111 ? -31.875 106.938 58.781 1 71.06 111 GLU B C 1
ATOM 5434 O O . GLU B 1 111 ? -32.75 107.75 58.969 1 71.06 111 GLU B O 1
ATOM 5439 N N . LYS B 1 112 ? -30.609 107.312 58.531 1 73.12 112 LYS B N 1
ATOM 5440 C CA . LYS B 1 112 ? -30.125 108.688 58.719 1 73.12 112 LYS B CA 1
ATOM 5441 C C . LYS B 1 112 ? -30.141 109.438 57.375 1 73.12 112 LYS B C 1
ATOM 5443 O O . LYS B 1 112 ? -29.969 110.625 57.344 1 73.12 112 LYS B O 1
ATOM 5448 N N . ALA B 1 113 ? -30.547 108.688 56.406 1 68.25 113 ALA B N 1
ATOM 5449 C CA . ALA B 1 113 ? -30.484 109.375 55.094 1 68.25 113 ALA B CA 1
ATOM 5450 C C . ALA B 1 113 ? -31.688 110.25 54.875 1 68.25 113 ALA B C 1
ATOM 5452 O O . ALA B 1 113 ? -32.812 109.875 55.188 1 68.25 113 ALA B O 1
ATOM 5453 N N . GLU B 1 114 ? -31.484 111.562 54.688 1 76.62 114 GLU B N 1
ATOM 5454 C CA . GLU B 1 114 ? -32.562 112.5 54.438 1 76.62 114 GLU B CA 1
ATOM 5455 C C . GLU B 1 114 ? -33.438 112.062 53.25 1 76.62 114 GLU B C 1
ATOM 5457 O O . GLU B 1 114 ? -34.656 112.188 53.312 1 76.62 114 GLU B O 1
ATOM 5462 N N . ASN B 1 115 ? -32.719 111.438 52.219 1 76.56 115 ASN B N 1
ATOM 5463 C CA . ASN B 1 115 ? -33.406 110.812 51.062 1 76.56 115 ASN B CA 1
ATOM 5464 C C . ASN B 1 115 ? -33.031 109.375 50.875 1 76.56 115 ASN B C 1
ATOM 5466 O O . ASN B 1 115 ? -32 109.062 50.281 1 76.56 115 ASN B O 1
ATOM 5470 N N . LYS B 1 116 ? -33.75 108.5 51.375 1 67.31 116 LYS B N 1
ATOM 5471 C CA . LYS B 1 116 ? -33.531 107.062 51.469 1 67.31 116 LYS B CA 1
ATOM 5472 C C . LYS B 1 116 ? -33.531 106.438 50.094 1 67.31 116 LYS B C 1
ATOM 5474 O O . LYS B 1 116 ? -32.719 105.562 49.812 1 67.31 116 LYS B O 1
ATOM 5479 N N . ASP B 1 117 ? -34.375 106.938 49.281 1 64.56 117 ASP B N 1
ATOM 5480 C CA . ASP B 1 117 ? -34.469 106.438 47.938 1 64.56 117 ASP B CA 1
ATOM 5481 C C . ASP B 1 117 ? -33.188 106.688 47.156 1 64.56 117 ASP B C 1
ATOM 5483 O O . ASP B 1 117 ? -32.688 105.812 46.438 1 64.56 117 ASP B O 1
ATOM 5487 N N . ALA B 1 118 ? -32.594 107.75 47.281 1 71.88 118 ALA B N 1
ATOM 5488 C CA . ALA B 1 118 ? -31.359 108.125 46.594 1 71.88 118 ALA B CA 1
ATOM 5489 C C . ALA B 1 118 ? -30.172 107.312 47.125 1 71.88 118 ALA B C 1
ATOM 5491 O O . ALA B 1 118 ? -29.281 106.938 46.344 1 71.88 118 ALA B O 1
ATOM 5492 N N . TRP B 1 119 ? -30.219 107.062 48.312 1 74.81 119 TRP B N 1
ATOM 5493 C CA . TRP B 1 119 ? -29.141 106.312 48.938 1 74.81 119 TRP B CA 1
ATOM 5494 C C . TRP B 1 119 ? -29.109 104.875 48.438 1 74.81 119 TRP B C 1
ATOM 5496 O O . TRP B 1 119 ? -28.047 104.312 48.125 1 74.81 119 TRP B O 1
ATOM 5506 N N . VAL B 1 120 ? -30.328 104.312 48.438 1 66.62 120 VAL B N 1
ATOM 5507 C CA . VAL B 1 120 ? -30.438 102.938 47.969 1 66.62 120 VAL B CA 1
ATOM 5508 C C . VAL B 1 120 ? -29.969 102.875 46.5 1 66.62 120 VAL B C 1
ATOM 5510 O O . VAL B 1 120 ? -29.25 101.938 46.125 1 66.62 120 VAL B O 1
ATOM 5513 N N . GLU B 1 121 ? -30.312 103.812 45.75 1 65.75 121 GLU B N 1
ATOM 5514 C CA . GLU B 1 121 ? -29.938 103.875 44.344 1 65.75 121 GLU B CA 1
ATOM 5515 C C . GLU B 1 121 ? -28.422 104 44.188 1 65.75 121 GLU B C 1
ATOM 5517 O O . GLU B 1 121 ? -27.828 103.375 43.312 1 65.75 121 GLU B O 1
ATOM 5522 N N . GLN B 1 122 ? -27.781 104.688 44.969 1 71.69 122 GLN B N 1
ATOM 5523 C CA . GLN B 1 122 ? -26.344 104.938 44.906 1 71.69 122 GLN B CA 1
ATOM 5524 C C . GLN B 1 122 ? -25.578 103.688 45.312 1 71.69 122 GLN B C 1
ATOM 5526 O O . GLN B 1 122 ? -24.562 103.312 44.719 1 71.69 122 GLN B O 1
ATOM 5531 N N . GLU B 1 123 ? -26.156 103.062 46.344 1 67.31 123 GLU B N 1
ATOM 5532 C CA . GLU B 1 123 ? -25.484 101.875 46.844 1 67.31 123 GLU B CA 1
ATOM 5533 C C . GLU B 1 123 ? -25.625 100.75 45.844 1 67.31 123 GLU B C 1
ATOM 5535 O O . GLU B 1 123 ? -24.672 99.938 45.625 1 67.31 123 GLU B O 1
ATOM 5540 N N . ILE B 1 124 ? -26.734 100.688 45.25 1 63.41 124 ILE B N 1
ATOM 5541 C CA . ILE B 1 124 ? -26.969 99.688 44.219 1 63.41 124 ILE B CA 1
ATOM 5542 C C . ILE B 1 124 ? -26.031 99.938 43.031 1 63.41 124 ILE B C 1
ATOM 5544 O O . ILE B 1 124 ? -25.453 99 42.469 1 63.41 124 ILE B O 1
ATOM 5548 N N . ALA B 1 125 ? -25.844 101.125 42.719 1 68.56 125 ALA B N 1
ATOM 5549 C CA . ALA B 1 125 ? -24.969 101.5 41.625 1 68.56 125 ALA B CA 1
ATOM 5550 C C . ALA B 1 125 ? -23.516 101.188 41.906 1 68.56 125 ALA B C 1
ATOM 5552 O O . ALA B 1 125 ? -22.797 100.688 41.031 1 68.56 125 ALA B O 1
ATOM 5553 N N . LYS B 1 126 ? -23.078 101.375 43.062 1 64.25 126 LYS B N 1
ATOM 5554 C CA . LYS B 1 126 ? -21.734 101 43.5 1 64.25 126 LYS B CA 1
ATOM 5555 C C . LYS B 1 126 ? -21.484 99.5 43.438 1 64.25 126 LYS B C 1
ATOM 5557 O O . LYS B 1 126 ? -20.453 99.062 42.969 1 64.25 126 LYS B O 1
ATOM 5562 N N . PHE B 1 127 ? -22.531 98.938 43.906 1 61.09 127 PHE B N 1
ATOM 5563 C CA . PHE B 1 127 ? -22.438 97.438 43.969 1 61.09 127 PHE B CA 1
ATOM 5564 C C . PHE B 1 127 ? -22.406 96.875 42.562 1 61.09 127 PHE B C 1
ATOM 5566 O O . PHE B 1 127 ? -21.656 95.938 42.281 1 61.09 127 PHE B O 1
ATOM 5573 N N . THR B 1 128 ? -23.172 97.438 41.781 1 63.69 128 THR B N 1
ATOM 5574 C CA . THR B 1 128 ? -23.234 96.938 40.375 1 63.69 128 THR B CA 1
ATOM 5575 C C . THR B 1 128 ? -21.891 97.188 39.688 1 63.69 128 THR B C 1
ATOM 5577 O O . THR B 1 128 ? -21.422 96.312 38.938 1 63.69 128 THR B O 1
ATOM 5580 N N . LYS B 1 129 ? -21.188 98.188 39.969 1 65.44 129 LYS B N 1
ATOM 5581 C CA . LYS B 1 129 ? -19.891 98.5 39.375 1 65.44 129 LYS B CA 1
ATOM 5582 C C . LYS B 1 129 ? -18.812 97.562 39.844 1 65.44 129 LYS B C 1
ATOM 5584 O O . LYS B 1 129 ? -17.969 97.125 39.062 1 65.44 129 LYS B O 1
ATOM 5589 N N . ILE B 1 130 ? -18.844 97.188 41.031 1 60.56 130 ILE B N 1
ATOM 5590 C CA . ILE B 1 130 ? -17.875 96.312 41.625 1 60.56 130 ILE B CA 1
ATOM 5591 C C . ILE B 1 130 ? -18.047 94.875 41.031 1 60.56 130 ILE B C 1
ATOM 5593 O O . ILE B 1 130 ? -17.062 94.25 40.688 1 60.56 130 ILE B O 1
ATOM 5597 N N . HIS B 1 131 ? -19.281 94.625 40.844 1 62.56 131 HIS B N 1
ATOM 5598 C CA . HIS B 1 131 ? -19.594 93.312 40.312 1 62.56 131 HIS B CA 1
ATOM 5599 C C . HIS B 1 131 ? -19.172 93.188 38.844 1 62.56 131 HIS B C 1
ATOM 5601 O O . HIS B 1 131 ? -18.641 92.188 38.406 1 62.56 131 HIS B O 1
ATOM 5607 N N . GLU B 1 132 ? -19.359 94.188 38.125 1 67.62 132 GLU B N 1
ATOM 5608 C CA . GLU B 1 132 ? -18.953 94.25 36.75 1 67.62 132 GLU B CA 1
ATOM 5609 C C . GLU B 1 132 ? -17.422 94.188 36.594 1 67.62 132 GLU B C 1
ATOM 5611 O O . GLU B 1 132 ? -16.891 93.438 35.75 1 67.62 132 GLU B O 1
ATOM 5616 N N . HIS B 1 133 ? -16.688 94.812 37.469 1 67.69 133 HIS B N 1
ATOM 5617 C CA . HIS B 1 133 ? -15.234 94.812 37.469 1 67.69 133 HIS B CA 1
ATOM 5618 C C . HIS B 1 133 ? -14.688 93.438 37.844 1 67.69 133 HIS B C 1
ATOM 5620 O O . HIS B 1 133 ? -13.719 92.938 37.219 1 67.69 133 HIS B O 1
ATOM 5626 N N . ALA B 1 134 ? -15.32 92.75 38.75 1 60.53 134 ALA B N 1
ATOM 5627 C CA . ALA B 1 134 ? -14.914 91.438 39.156 1 60.53 134 ALA B CA 1
ATOM 5628 C C . ALA B 1 134 ? -15.039 90.438 38.031 1 60.53 134 ALA B C 1
ATOM 5630 O O . ALA B 1 134 ? -14.164 89.562 37.844 1 60.53 134 ALA B O 1
ATOM 5631 N N . ARG B 1 135 ? -16.062 90.625 37.375 1 67.38 135 ARG B N 1
ATOM 5632 C CA . ARG B 1 135 ? -16.281 89.75 36.219 1 67.38 135 ARG B CA 1
ATOM 5633 C C . ARG B 1 135 ? -15.227 89.938 35.125 1 67.38 135 ARG B C 1
ATOM 5635 O O . ARG B 1 135 ? -14.75 89 34.531 1 67.38 135 ARG B O 1
ATOM 5642 N N . GLU B 1 136 ? -14.789 91.125 34.938 1 65.94 136 GLU B N 1
ATOM 5643 C CA . GLU B 1 136 ? -13.758 91.5 33.969 1 65.94 136 GLU B CA 1
ATOM 5644 C C . GLU B 1 136 ? -12.391 90.938 34.406 1 65.94 136 GLU B C 1
ATOM 5646 O O . GLU B 1 136 ? -11.625 90.438 33.594 1 65.94 136 GLU B O 1
ATOM 5651 N N . CYS B 1 137 ? -12.109 91 35.594 1 65.81 137 CYS B N 1
ATOM 5652 C CA . CYS B 1 137 ? -10.859 90.5 36.156 1 65.81 137 CYS B CA 1
ATOM 5653 C C . CYS B 1 137 ? -10.781 89 36 1 65.81 137 CYS B C 1
ATOM 5655 O O . CYS B 1 137 ? -9.719 88.438 35.656 1 65.81 137 CYS B O 1
ATOM 5657 N N . GLU B 1 138 ? -11.852 88.375 36.188 1 62.97 138 GLU B N 1
ATOM 5658 C CA . GLU B 1 138 ? -11.922 86.875 36 1 62.97 138 GLU B CA 1
ATOM 5659 C C . GLU B 1 138 ? -11.609 86.5 34.531 1 62.97 138 GLU B C 1
ATOM 5661 O O . GLU B 1 138 ? -10.836 85.562 34.312 1 62.97 138 GLU B O 1
ATOM 5666 N N . LYS B 1 139 ? -12.203 87.125 33.719 1 68.75 139 LYS B N 1
ATOM 5667 C CA . LYS B 1 139 ? -11.969 86.938 32.281 1 68.75 139 LYS B CA 1
ATOM 5668 C C . LYS B 1 139 ? -10.5 87.125 31.938 1 68.75 139 LYS B C 1
ATOM 5670 O O . LYS B 1 139 ? -9.906 86.375 31.188 1 68.75 139 LYS B O 1
ATOM 5675 N N . TRP B 1 140 ? -9.875 88.062 32.469 1 62.75 140 TRP B N 1
ATOM 5676 C CA . TRP B 1 140 ? -8.469 88.438 32.25 1 62.75 140 TRP B CA 1
ATOM 5677 C C . TRP B 1 140 ? -7.566 87.312 32.781 1 62.75 140 TRP B C 1
ATOM 5679 O O . TRP B 1 140 ? -6.605 86.938 32.125 1 62.75 140 TRP B O 1
ATOM 5689 N N . TYR B 1 141 ? -7.84 86.75 33.906 1 60.53 141 TYR B N 1
ATOM 5690 C CA . TYR B 1 141 ? -7.035 85.75 34.531 1 60.53 141 TYR B CA 1
ATOM 5691 C C . TYR B 1 141 ? -7.043 84.438 33.719 1 60.53 141 TYR B C 1
ATOM 5693 O O . TYR B 1 141 ? -5.996 83.875 33.5 1 60.53 141 TYR B O 1
ATOM 5701 N N . ILE B 1 142 ? -8.133 84.125 33.344 1 68.12 142 ILE B N 1
ATOM 5702 C CA . ILE B 1 142 ? -8.273 82.938 32.5 1 68.12 142 ILE B CA 1
ATOM 5703 C C . ILE B 1 142 ? -7.488 83.125 31.219 1 68.12 142 ILE B C 1
ATOM 5705 O O . ILE B 1 142 ? -6.766 82.188 30.797 1 68.12 142 ILE B O 1
ATOM 5709 N N . ALA B 1 143 ? -7.613 84.188 30.609 1 66.81 143 ALA B N 1
ATOM 5710 C CA . ALA B 1 143 ? -6.887 84.5 29.375 1 66.81 143 ALA B CA 1
ATOM 5711 C C . ALA B 1 143 ? -5.379 84.5 29.609 1 66.81 143 ALA B C 1
ATOM 5713 O O . ALA B 1 143 ? -4.613 84.062 28.766 1 66.81 143 ALA B O 1
ATOM 5714 N N . TYR B 1 144 ? -4.949 84.875 30.734 1 62.88 144 TYR B N 1
ATOM 5715 C CA . TYR B 1 144 ? -3.537 84.938 31.094 1 62.88 144 TYR B CA 1
ATOM 5716 C C . TYR B 1 144 ? -2.982 83.562 31.312 1 62.88 144 TYR B C 1
ATOM 5718 O O . TYR B 1 144 ? -1.872 83.25 30.875 1 62.88 144 TYR B O 1
ATOM 5726 N N . GLU B 1 145 ? -3.725 82.812 31.953 1 63.41 145 GLU B N 1
ATOM 5727 C CA . GLU B 1 145 ? -3.316 81.375 32.156 1 63.41 145 GLU B CA 1
ATOM 5728 C C . GLU B 1 145 ? -3.162 80.688 30.828 1 63.41 145 GLU B C 1
ATOM 5730 O O . GLU B 1 145 ? -2.209 79.875 30.641 1 63.41 145 GLU B O 1
ATOM 5735 N N . GLU B 1 146 ? -4.109 80.812 30.062 1 70.31 146 GLU B N 1
ATOM 5736 C CA . GLU B 1 146 ? -4.039 80.25 28.719 1 70.31 146 GLU B CA 1
ATOM 5737 C C . GLU B 1 146 ? -2.822 80.75 27.953 1 70.31 146 GLU B C 1
ATOM 5739 O O . GLU B 1 146 ? -2.137 80 27.281 1 70.31 146 GLU B O 1
ATOM 5744 N N . TYR B 1 147 ? -2.551 82 28.078 1 64.5 147 TYR B N 1
ATOM 5745 C CA . TYR B 1 147 ? -1.381 82.625 27.469 1 64.5 147 TYR B CA 1
ATOM 5746 C C . TYR B 1 147 ? -0.094 82 28 1 64.5 147 TYR B C 1
ATOM 5748 O O . TYR B 1 147 ? 0.822 81.75 27.234 1 64.5 147 TYR B O 1
ATOM 5756 N N . LEU B 1 148 ? -0.055 81.75 29.281 1 62.59 148 LEU B N 1
ATOM 5757 C CA . LEU B 1 148 ? 1.119 81.125 29.906 1 62.59 148 LEU B CA 1
ATOM 5758 C C . LEU B 1 148 ? 1.328 79.688 29.422 1 62.59 148 LEU B C 1
ATOM 5760 O O . LEU B 1 148 ? 2.463 79.25 29.203 1 62.59 148 LEU B O 1
ATOM 5764 N N . GLU B 1 149 ? 0.252 79 29.312 1 71 149 GLU B N 1
ATOM 5765 C CA . GLU B 1 149 ? 0.333 77.625 28.844 1 71 149 GLU B CA 1
ATOM 5766 C C . GLU B 1 149 ? 0.799 77.625 27.391 1 71 149 GLU B C 1
ATOM 5768 O O . GLU B 1 149 ? 1.615 76.75 27.031 1 71 149 GLU B O 1
ATOM 5773 N N . GLU B 1 150 ? 0.247 78.375 26.609 1 71.44 150 GLU B N 1
ATOM 5774 C CA . GLU B 1 150 ? 0.66 78.438 25.219 1 71.44 150 GLU B CA 1
ATOM 5775 C C . GLU B 1 150 ? 2.137 78.812 25.094 1 71.44 150 GLU B C 1
ATOM 5777 O O . GLU B 1 150 ? 2.855 78.25 24.266 1 71.44 150 GLU B O 1
ATOM 5782 N N . ARG B 1 151 ? 2.557 79.75 25.922 1 67.69 151 ARG B N 1
ATOM 5783 C CA . ARG B 1 151 ? 3.953 80.125 25.922 1 67.69 151 ARG B CA 1
ATOM 5784 C C . ARG B 1 151 ? 4.867 79 26.359 1 67.69 151 ARG B C 1
ATOM 5786 O O . ARG B 1 151 ? 5.961 78.812 25.812 1 67.69 151 ARG B O 1
ATOM 5793 N N . LYS B 1 152 ? 4.422 78.312 27.328 1 66.31 152 LYS B N 1
ATOM 5794 C CA . LYS B 1 152 ? 5.176 77.125 27.797 1 66.31 152 LYS B CA 1
ATOM 5795 C C . LYS B 1 152 ? 5.309 76.062 26.688 1 66.31 152 LYS B C 1
ATOM 5797 O O . LYS B 1 152 ? 6.391 75.562 26.484 1 66.31 152 LYS B O 1
ATOM 5802 N N . GLU B 1 153 ? 4.227 75.812 26.047 1 73.06 153 GLU B N 1
ATOM 5803 C CA . GLU B 1 153 ? 4.242 74.875 24.953 1 73.06 153 GLU B CA 1
ATOM 5804 C C . GLU B 1 153 ? 5.16 75.312 23.828 1 73.06 153 GLU B C 1
ATOM 5806 O O . GLU B 1 153 ? 5.883 74.5 23.234 1 73.06 153 GLU B O 1
ATOM 5811 N N . GLU B 1 154 ? 5.07 76.562 23.516 1 72.62 154 GLU B N 1
ATOM 5812 C CA . GLU B 1 154 ? 5.945 77.125 22.484 1 72.62 154 GLU B CA 1
ATOM 5813 C C . GLU B 1 154 ? 7.414 77 22.875 1 72.62 154 GLU B C 1
ATOM 5815 O O . GLU B 1 154 ? 8.258 76.688 22.047 1 72.62 154 GLU B O 1
ATOM 5820 N N . LEU B 1 155 ? 7.645 77.188 24.141 1 71.12 155 LEU B N 1
ATOM 5821 C CA . LEU B 1 155 ? 9.008 77.062 24.641 1 71.12 155 LEU B CA 1
ATOM 5822 C C . LEU B 1 155 ? 9.484 75.625 24.562 1 71.12 155 LEU B C 1
ATOM 5824 O O . LEU B 1 155 ? 10.641 75.375 24.203 1 71.12 155 LEU B O 1
ATOM 5828 N N . ILE B 1 156 ? 8.594 74.812 24.891 1 70.31 156 ILE B N 1
ATOM 5829 C CA . ILE B 1 156 ? 8.922 73.375 24.828 1 70.31 156 ILE B CA 1
ATOM 5830 C C . ILE B 1 156 ? 9.203 72.938 23.375 1 70.31 156 ILE B C 1
ATOM 5832 O O . ILE B 1 156 ? 10.172 72.25 23.109 1 70.31 156 ILE B O 1
ATOM 5836 N N . MET B 1 157 ? 8.375 73.375 22.469 1 74.19 157 MET B N 1
ATOM 5837 C CA . MET B 1 157 ? 8.562 73.062 21.062 1 74.19 157 MET B CA 1
ATOM 5838 C C . MET B 1 157 ? 9.867 73.625 20.531 1 74.19 157 MET B C 1
ATOM 5840 O O . MET B 1 157 ? 10.586 72.938 19.781 1 74.19 157 MET B O 1
ATOM 5844 N N . THR B 1 158 ? 10.117 74.812 20.969 1 73.75 158 THR B N 1
ATOM 5845 C CA . THR B 1 158 ? 11.352 75.5 20.547 1 73.75 158 THR B CA 1
ATOM 5846 C C . THR B 1 158 ? 12.57 74.75 21.109 1 73.75 158 THR B C 1
ATOM 5848 O O . THR B 1 158 ? 13.555 74.562 20.391 1 73.75 158 THR B O 1
ATOM 5851 N N . ARG B 1 159 ? 12.461 74.312 22.281 1 73 159 ARG B N 1
ATOM 5852 C CA . ARG B 1 159 ? 13.547 73.562 22.891 1 73 159 ARG B CA 1
ATOM 5853 C C . ARG B 1 159 ? 13.75 72.25 22.203 1 73 159 ARG B C 1
ATOM 5855 O O . ARG B 1 159 ? 14.883 71.812 21.984 1 73 159 ARG B O 1
ATOM 5862 N N . ASN B 1 160 ? 12.648 71.688 21.891 1 75.88 160 ASN B N 1
ATOM 5863 C CA . ASN B 1 160 ? 12.719 70.375 21.156 1 75.88 160 ASN B CA 1
ATOM 5864 C C . ASN B 1 160 ? 13.445 70.562 19.828 1 75.88 160 ASN B C 1
ATOM 5866 O O . ASN B 1 160 ? 14.297 69.75 19.469 1 75.88 160 ASN B O 1
ATOM 5870 N N . VAL B 1 161 ? 13.008 71.562 19.125 1 78.25 161 VAL B N 1
ATOM 5871 C CA . VAL B 1 161 ? 13.633 71.812 17.828 1 78.25 161 VAL B CA 1
ATOM 5872 C C . VAL B 1 161 ? 15.117 72.125 18.016 1 78.25 161 VAL B C 1
ATOM 5874 O O . VAL B 1 161 ? 15.953 71.625 17.25 1 78.25 161 VAL B O 1
ATOM 5877 N N . ASN B 1 162 ? 15.438 72.812 19.109 1 79.25 162 ASN B N 1
ATOM 5878 C CA . ASN B 1 162 ? 16.828 73.125 19.391 1 79.25 162 ASN B CA 1
ATOM 5879 C C . ASN B 1 162 ? 17.641 71.875 19.75 1 79.25 162 ASN B C 1
ATOM 5881 O O . ASN B 1 162 ? 18.797 71.75 19.359 1 79.25 162 ASN B O 1
ATOM 5885 N N . VAL B 1 163 ? 17.031 71.062 20.438 1 81.25 163 VAL B N 1
ATOM 5886 C CA . VAL B 1 163 ? 17.688 69.812 20.797 1 81.25 163 VAL B CA 1
ATOM 5887 C C . VAL B 1 163 ? 17.953 69 19.531 1 81.25 163 VAL B C 1
ATOM 5889 O O . VAL B 1 163 ? 19.047 68.438 19.359 1 81.25 163 VAL B O 1
ATOM 5892 N N . VAL B 1 164 ? 16.984 68.938 18.703 1 83.88 164 VAL B N 1
ATOM 5893 C CA . VAL B 1 164 ? 17.125 68.125 17.469 1 83.88 164 VAL B CA 1
ATOM 5894 C C . VAL B 1 164 ? 18.234 68.75 16.609 1 83.88 164 VAL B C 1
ATOM 5896 O O . VAL B 1 164 ? 19.047 68 16.047 1 83.88 164 VAL B O 1
ATOM 5899 N N . ASN B 1 165 ? 18.281 70.062 16.562 1 82.69 165 ASN B N 1
ATOM 5900 C CA . ASN B 1 165 ? 19.328 70.75 15.805 1 82.69 165 ASN B CA 1
ATOM 5901 C C . ASN B 1 165 ? 20.703 70.5 16.422 1 82.69 165 ASN B C 1
ATOM 5903 O O . ASN B 1 165 ? 21.672 70.312 15.695 1 82.69 165 ASN B O 1
ATOM 5907 N N . ARG B 1 166 ? 20.672 70.438 17.641 1 86.19 166 ARG B N 1
ATOM 5908 C CA . ARG B 1 166 ? 21.938 70.188 18.312 1 86.19 166 ARG B CA 1
ATOM 5909 C C . ARG B 1 166 ? 22.422 68.75 18.031 1 86.19 166 ARG B C 1
ATOM 5911 O O . ARG B 1 166 ? 23.609 68.562 17.797 1 86.19 166 ARG B O 1
ATOM 5918 N N . LEU B 1 167 ? 21.562 67.938 18.078 1 88.5 167 LEU B N 1
ATOM 5919 C CA . LEU B 1 167 ? 21.891 66.562 17.781 1 88.5 167 LEU B CA 1
ATOM 5920 C C . LEU B 1 167 ? 22.422 66.438 16.359 1 88.5 167 LEU B C 1
ATOM 5922 O O . LEU B 1 167 ? 23.391 65.688 16.125 1 88.5 167 LEU B O 1
ATOM 5926 N N . ARG B 1 168 ? 21.875 67.125 15.422 1 88.44 168 ARG B N 1
ATOM 5927 C CA . ARG B 1 168 ? 22.344 67.125 14.039 1 88.44 168 ARG B CA 1
ATOM 5928 C C . ARG B 1 168 ? 23.734 67.75 13.93 1 88.44 168 ARG B C 1
ATOM 5930 O O . ARG B 1 168 ? 24.594 67.188 13.203 1 88.44 168 ARG B O 1
ATOM 5937 N N . GLU B 1 169 ? 24.016 68.688 14.742 1 87 169 GLU B N 1
ATOM 5938 C CA . GLU B 1 169 ? 25.312 69.375 14.758 1 87 169 GLU B CA 1
ATOM 5939 C C . GLU B 1 169 ? 26.391 68.438 15.328 1 87 169 GLU B C 1
ATOM 5941 O O . GLU B 1 169 ? 27.547 68.5 14.945 1 87 169 GLU B O 1
ATOM 5946 N N . MET B 1 170 ? 25.938 67.688 16.172 1 88.88 170 MET B N 1
ATOM 5947 C CA . MET B 1 170 ? 26.859 66.75 16.828 1 88.88 170 MET B CA 1
ATOM 5948 C C . MET B 1 170 ? 27.172 65.562 15.898 1 88.88 170 MET B C 1
ATOM 5950 O O . MET B 1 170 ? 27.984 64.688 16.234 1 88.88 170 MET B O 1
ATOM 5954 N N . GLY B 1 171 ? 26.547 65.5 14.727 1 86.94 171 GLY B N 1
ATOM 5955 C CA . GLY B 1 171 ? 26.875 64.5 13.734 1 86.94 171 GLY B CA 1
ATOM 5956 C C . GLY B 1 171 ? 25.891 63.312 13.719 1 86.94 171 GLY B C 1
ATOM 5957 O O . GLY B 1 171 ? 26.188 62.281 13.133 1 86.94 171 GLY B O 1
ATOM 5958 N N . TRP B 1 172 ? 24.672 63.5 14.344 1 89.25 172 TRP B N 1
ATOM 5959 C CA . TRP B 1 172 ? 23.734 62.406 14.453 1 89.25 172 TRP B CA 1
ATOM 5960 C C . TRP B 1 172 ? 22.547 62.594 13.516 1 89.25 172 TRP B C 1
ATOM 5962 O O . TRP B 1 172 ? 21.438 62.125 13.797 1 89.25 172 TRP B O 1
ATOM 5972 N N . ALA B 1 173 ? 22.75 63.312 12.477 1 86.88 173 ALA B N 1
ATOM 5973 C CA . ALA B 1 173 ? 21.672 63.688 11.57 1 86.88 173 ALA B CA 1
ATOM 5974 C C . ALA B 1 173 ? 21 62.469 10.977 1 86.88 173 ALA B C 1
ATOM 5976 O O . ALA B 1 173 ? 19.766 62.406 10.883 1 86.88 173 ALA B O 1
ATOM 5977 N N . THR B 1 174 ? 21.75 61.5 10.688 1 86.88 174 THR B N 1
ATOM 5978 C CA . THR B 1 174 ? 21.188 60.312 10.023 1 86.88 174 THR B CA 1
ATOM 5979 C C . THR B 1 174 ? 20.281 59.531 10.961 1 86.88 174 THR B C 1
ATOM 5981 O O . THR B 1 174 ? 19.188 59.125 10.562 1 86.88 174 THR B O 1
ATOM 5984 N N . GLU B 1 175 ? 20.656 59.344 12.148 1 85.88 175 GLU B N 1
ATOM 5985 C CA . GLU B 1 175 ? 19.875 58.625 13.148 1 85.88 175 GLU B CA 1
ATOM 5986 C C . GLU B 1 175 ? 18.609 59.375 13.523 1 85.88 175 GLU B C 1
ATOM 5988 O O . GLU B 1 175 ? 17.547 58.781 13.664 1 85.88 175 GLU B O 1
ATOM 5993 N N . VAL B 1 176 ? 18.781 60.656 13.586 1 84.75 176 VAL B N 1
ATOM 5994 C CA . VAL B 1 176 ? 17.656 61.5 13.93 1 84.75 176 VAL B CA 1
ATOM 5995 C C . VAL B 1 176 ? 16.578 61.406 12.844 1 84.75 176 VAL B C 1
ATOM 5997 O O . VAL B 1 176 ? 15.398 61.219 13.141 1 84.75 176 VAL B O 1
ATOM 6000 N N . ASP B 1 177 ? 17.109 61.469 11.695 1 83.12 177 ASP B N 1
ATOM 6001 C CA . ASP B 1 177 ? 16.188 61.406 10.578 1 83.12 177 ASP B CA 1
ATOM 6002 C C . ASP B 1 177 ? 15.484 60.031 10.539 1 83.12 177 ASP B C 1
ATOM 6004 O O . ASP B 1 177 ? 14.297 59.969 10.234 1 83.12 177 ASP B O 1
ATOM 6008 N N . SER B 1 178 ? 16.203 59.031 10.836 1 85 178 SER B N 1
ATOM 6009 C CA . SER B 1 178 ? 15.648 57.688 10.859 1 85 178 SER B CA 1
ATOM 6010 C C . SER B 1 178 ? 14.555 57.562 11.914 1 85 178 SER B C 1
ATOM 6012 O O . SER B 1 178 ? 13.508 56.969 11.656 1 85 178 SER B O 1
ATOM 6014 N N . ILE B 1 179 ? 14.758 58.188 13.055 1 81.94 179 ILE B N 1
ATOM 6015 C CA . ILE B 1 179 ? 13.797 58.125 14.148 1 81.94 179 ILE B CA 1
ATOM 6016 C C . ILE B 1 179 ? 12.57 58.969 13.828 1 81.94 179 ILE B C 1
ATOM 6018 O O . ILE B 1 179 ? 11.438 58.531 14.055 1 81.94 179 ILE B O 1
ATOM 6022 N N . LEU B 1 180 ? 12.867 60.094 13.281 1 78.38 180 LEU B N 1
ATOM 6023 C CA . LEU B 1 180 ? 11.766 61 12.961 1 78.38 180 LEU B CA 1
ATOM 6024 C C . LEU B 1 180 ? 10.859 60.406 11.898 1 78.38 180 LEU B C 1
ATOM 6026 O O . LEU B 1 180 ? 9.648 60.625 11.914 1 78.38 180 LEU B O 1
ATOM 6030 N N . ARG B 1 181 ? 11.461 59.656 11.062 1 79 181 ARG B N 1
ATOM 6031 C CA . ARG B 1 181 ? 10.68 59 10.016 1 79 181 ARG B CA 1
ATOM 6032 C C . ARG B 1 181 ? 9.828 57.875 10.586 1 79 181 ARG B C 1
ATOM 6034 O O . ARG B 1 181 ? 8.695 57.656 10.148 1 79 181 ARG B O 1
ATOM 6041 N N . GLN B 1 182 ? 10.43 57.25 11.602 1 80 182 GLN B N 1
ATOM 6042 C CA . GLN B 1 182 ? 9.766 56.062 12.148 1 80 182 GLN B CA 1
ATOM 6043 C C . GLN B 1 182 ? 8.789 56.438 13.258 1 80 182 GLN B C 1
ATOM 6045 O O . GLN B 1 182 ? 7.637 56 13.258 1 80 182 GLN B O 1
ATOM 6050 N N . ASP B 1 183 ? 9.359 57.188 14.297 1 76.88 183 ASP B N 1
ATOM 6051 C CA . ASP B 1 183 ? 8.547 57.594 15.438 1 76.88 183 ASP B CA 1
ATOM 6052 C C . ASP B 1 183 ? 9.039 58.906 16.031 1 76.88 183 ASP B C 1
ATOM 6054 O O . ASP B 1 183 ? 9.852 58.906 16.953 1 76.88 183 ASP B O 1
ATOM 6058 N N . PRO B 1 184 ? 8.477 59.938 15.484 1 74.19 184 PRO B N 1
ATOM 6059 C CA . PRO B 1 184 ? 8.914 61.25 15.961 1 74.19 184 PRO B CA 1
ATOM 6060 C C . PRO B 1 184 ? 8.664 61.438 17.453 1 74.19 184 PRO B C 1
ATOM 6062 O O . PRO B 1 184 ? 9.359 62.219 18.094 1 74.19 184 PRO B O 1
ATOM 6065 N N . SER B 1 185 ? 7.715 60.688 17.938 1 70.88 185 SER B N 1
ATOM 6066 C CA . SER B 1 185 ? 7.359 60.844 19.344 1 70.88 185 SER B CA 1
ATOM 6067 C C . SER B 1 185 ? 8.5 60.406 20.266 1 70.88 185 SER B C 1
ATOM 6069 O O . SER B 1 185 ? 8.594 60.875 21.406 1 70.88 185 SER B O 1
ATOM 6071 N N . LYS B 1 186 ? 9.398 59.688 19.828 1 70.5 186 LYS B N 1
ATOM 6072 C CA . LYS B 1 186 ? 10.516 59.188 20.641 1 70.5 186 LYS B CA 1
ATOM 6073 C C . LYS B 1 186 ? 11.484 60.344 20.953 1 70.5 186 LYS B C 1
ATOM 6075 O O . LYS B 1 186 ? 12.148 60.312 21.984 1 70.5 186 LYS B O 1
ATOM 6080 N N . LEU B 1 187 ? 11.5 61.219 20.016 1 70.06 187 LEU B N 1
ATOM 6081 C CA . LEU B 1 187 ? 12.367 62.375 20.25 1 70.06 187 LEU B CA 1
ATOM 6082 C C . LEU B 1 187 ? 11.602 63.5 20.938 1 70.06 187 LEU B C 1
ATOM 6084 O O . LEU B 1 187 ? 12.156 64.188 21.781 1 70.06 187 LEU B O 1
ATOM 6088 N N . TYR B 1 188 ? 10.25 63.531 20.609 1 63 188 TYR B N 1
ATOM 6089 C CA . TYR B 1 188 ? 9.477 64.688 21.078 1 63 188 TYR B CA 1
ATOM 6090 C C . TYR B 1 188 ? 8.812 64.375 22.406 1 63 188 TYR B C 1
ATOM 6092 O O . TYR B 1 188 ? 8.648 65.25 23.25 1 63 188 TYR B O 1
ATOM 6100 N N . HIS B 1 189 ? 8.273 63.219 22.609 1 56.66 189 HIS B N 1
ATOM 6101 C CA . HIS B 1 189 ? 7.508 62.969 23.828 1 56.66 189 HIS B CA 1
ATOM 6102 C C . HIS B 1 189 ? 8.414 62.969 25.047 1 56.66 189 HIS B C 1
ATOM 6104 O O . HIS B 1 189 ? 7.934 63.062 26.188 1 56.66 189 HIS B O 1
ATOM 6110 N N . ARG B 1 190 ? 9.602 62.656 25.016 1 52.91 190 ARG B N 1
ATOM 6111 C CA . ARG B 1 190 ? 10.438 62.719 26.203 1 52.91 190 ARG B CA 1
ATOM 6112 C C . ARG B 1 190 ? 10.648 64.125 26.672 1 52.91 190 ARG B C 1
ATOM 6114 O O . ARG B 1 190 ? 11.492 64.438 27.531 1 52.91 190 ARG B O 1
ATOM 6121 N N . SER B 1 191 ? 9.805 64.938 26.234 1 50.81 191 SER B N 1
ATOM 6122 C CA . SER B 1 191 ? 9.492 66.375 26.484 1 50.81 191 SER B CA 1
ATOM 6123 C C . SER B 1 191 ? 9.211 66.625 27.953 1 50.81 191 SER B C 1
ATOM 6125 O O . SER B 1 191 ? 9.312 67.75 28.422 1 50.81 191 SER B O 1
ATOM 6127 N N . LEU B 1 192 ? 8.844 65.688 28.578 1 48.66 192 LEU B N 1
ATOM 6128 C CA . LEU B 1 192 ? 8.648 65.875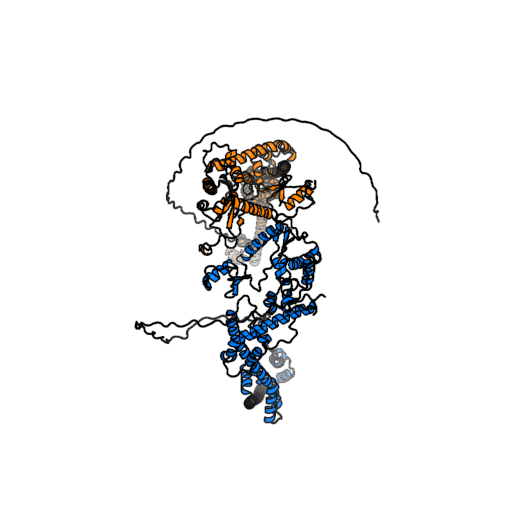 30.016 1 48.66 192 LEU B CA 1
ATOM 6129 C C . LEU B 1 192 ? 9.922 66.375 30.656 1 48.66 192 LEU B C 1
ATOM 6131 O O . LEU B 1 192 ? 9.859 67.25 31.562 1 48.66 192 LEU B O 1
ATOM 6135 N N . MET B 1 193 ? 10.984 66 30.234 1 50.69 193 MET B N 1
ATOM 6136 C CA . MET B 1 193 ? 12.227 66.5 30.828 1 50.69 193 MET B CA 1
ATOM 6137 C C . MET B 1 193 ? 12.445 67.938 30.469 1 50.69 193 MET B C 1
ATOM 6139 O O . MET B 1 193 ? 13 68.75 31.266 1 50.69 193 MET B O 1
ATOM 6143 N N . LEU B 1 194 ? 11.883 68.375 29.344 1 56.19 194 LEU B N 1
ATOM 6144 C CA . LEU B 1 194 ? 11.953 69.75 28.922 1 56.19 194 LEU B CA 1
ATOM 6145 C C . LEU B 1 194 ? 11.016 70.625 29.766 1 56.19 194 LEU B C 1
ATOM 6147 O O . LEU B 1 194 ? 11.305 71.812 30 1 56.19 194 LEU B O 1
ATOM 6151 N N . ARG B 1 195 ? 9.945 70 30.141 1 52.66 195 ARG B N 1
ATOM 6152 C CA . ARG B 1 195 ? 9 70.688 30.984 1 52.66 195 ARG B CA 1
ATOM 6153 C C . ARG B 1 195 ? 9.641 71.062 32.312 1 52.66 195 ARG B C 1
ATOM 6155 O O . ARG B 1 195 ? 9.383 72.188 32.844 1 52.66 195 ARG B O 1
ATOM 6162 N N . PHE B 1 196 ? 10.398 70.25 32.844 1 48.84 196 PHE B N 1
ATOM 6163 C CA . PHE B 1 196 ? 10.992 70.562 34.125 1 48.84 196 PHE B CA 1
ATOM 6164 C C . PHE B 1 196 ? 12.141 71.562 34 1 48.84 196 PHE B C 1
ATOM 6166 O O . PHE B 1 196 ? 12.391 72.312 34.906 1 48.84 196 PHE B O 1
ATOM 6173 N N . GLY B 1 197 ? 12.891 71.625 32.906 1 50.19 197 GLY B N 1
ATOM 6174 C CA . GLY B 1 197 ? 14.047 72.5 32.781 1 50.19 197 GLY B CA 1
ATOM 6175 C C . GLY B 1 197 ? 13.68 73.938 32.469 1 50.19 197 GLY B C 1
ATOM 6176 O O . GLY B 1 197 ? 14.562 74.75 32.281 1 50.19 197 GLY B O 1
ATOM 6177 N N . ILE B 1 198 ? 12.484 74.25 32.156 1 48.59 198 ILE B N 1
ATOM 6178 C CA . ILE B 1 198 ? 12.102 75.625 31.781 1 48.59 198 ILE B CA 1
ATOM 6179 C C . ILE B 1 198 ? 12.469 76.562 32.906 1 48.59 198 ILE B C 1
ATOM 6181 O O . ILE B 1 198 ? 12.859 77.688 32.625 1 48.59 198 ILE B O 1
ATOM 6185 N N . THR B 1 199 ? 12.156 76.25 34.125 1 46.09 199 THR B N 1
ATOM 6186 C CA . THR B 1 199 ? 12.273 77.312 35.125 1 46.09 199 THR B CA 1
ATOM 6187 C C . THR B 1 199 ? 13.711 77.812 35.219 1 46.09 199 THR B C 1
ATOM 6189 O O . THR B 1 199 ? 13.953 79 35.438 1 46.09 199 THR B O 1
ATOM 6192 N N . GLN B 1 200 ? 14.695 77.062 35.906 1 46.47 200 GLN B N 1
ATOM 6193 C CA . GLN B 1 200 ? 15.867 77.625 36.562 1 46.47 200 GLN B CA 1
ATOM 6194 C C . GLN B 1 200 ? 17.109 77.5 35.719 1 46.47 200 GLN B C 1
ATOM 6196 O O . GLN B 1 200 ? 18.125 78.125 35.969 1 46.47 200 GLN B O 1
ATOM 6201 N N . CYS B 1 201 ? 17.219 76.5 34.75 1 52.59 201 CYS B N 1
ATOM 6202 C CA . CYS B 1 201 ? 18.562 76.188 34.281 1 52.59 201 CYS B CA 1
ATOM 6203 C C . CYS B 1 201 ? 18.812 76.812 32.938 1 52.59 201 CYS B C 1
ATOM 6205 O O . CYS B 1 201 ? 17.875 77.125 32.188 1 52.59 201 CYS B O 1
ATOM 6207 N N . ASP B 1 202 ? 20.156 77.312 32.719 1 61.31 202 ASP B N 1
ATOM 6208 C CA . ASP B 1 202 ? 20.688 77.875 31.453 1 61.31 202 ASP B CA 1
ATOM 6209 C C . ASP B 1 202 ? 20.297 76.938 30.281 1 61.31 202 ASP B C 1
ATOM 6211 O O . ASP B 1 202 ? 20.484 75.688 30.344 1 61.31 202 ASP B O 1
ATOM 6215 N N . GLU B 1 203 ? 19.453 77.5 29.531 1 68.88 203 GLU B N 1
ATOM 6216 C CA . GLU B 1 203 ? 18.891 76.812 28.359 1 68.88 203 GLU B CA 1
ATOM 6217 C C . GLU B 1 203 ? 19.969 76 27.641 1 68.88 203 GLU B C 1
ATOM 6219 O O . GLU B 1 203 ? 19.719 74.875 27.203 1 68.88 203 GLU B O 1
ATOM 6224 N N . LYS B 1 204 ? 21.078 76.562 27.625 1 74.5 204 LYS B N 1
ATOM 6225 C CA . LYS B 1 204 ? 22.172 75.875 26.906 1 74.5 204 LYS B CA 1
ATOM 6226 C C . LYS B 1 204 ? 22.578 74.562 27.609 1 74.5 204 LYS B C 1
ATOM 6228 O O . LYS B 1 204 ? 22.828 73.562 26.953 1 74.5 204 LYS B O 1
ATOM 6233 N N . VAL B 1 205 ? 22.547 74.688 28.859 1 72.44 205 VAL B N 1
ATOM 6234 C CA . VAL B 1 205 ? 22.938 73.5 29.641 1 72.44 205 VAL B CA 1
ATOM 6235 C C . VAL B 1 205 ? 21.891 72.375 29.5 1 72.44 205 VAL B C 1
ATOM 6237 O O . VAL B 1 205 ? 22.234 71.188 29.375 1 72.44 205 VAL B O 1
ATOM 6240 N N . VAL B 1 206 ? 20.672 72.812 29.484 1 70 206 VAL B N 1
ATOM 6241 C CA . VAL B 1 206 ? 19.578 71.875 29.375 1 70 206 VAL B CA 1
ATOM 6242 C C . VAL B 1 206 ? 19.625 71.188 28.016 1 70 206 VAL B C 1
ATOM 6244 O O . VAL B 1 206 ? 19.484 69.938 27.922 1 70 206 VAL B O 1
ATOM 6247 N N . ILE B 1 207 ? 19.844 71.938 27.062 1 74.25 207 ILE B N 1
ATOM 6248 C CA . ILE B 1 207 ? 19.906 71.438 25.703 1 74.25 207 ILE B CA 1
ATOM 6249 C C . ILE B 1 207 ? 21.062 70.438 25.594 1 74.25 207 ILE B C 1
ATOM 6251 O O . ILE B 1 207 ? 20.906 69.375 25.016 1 74.25 207 ILE B O 1
ATOM 6255 N N . GLU B 1 208 ? 22.156 70.75 26.203 1 78.31 208 GLU B N 1
ATOM 6256 C CA . GLU B 1 208 ? 23.344 69.875 26.125 1 78.31 208 GLU B CA 1
ATOM 6257 C C . GLU B 1 208 ? 23.109 68.562 26.875 1 78.31 208 GLU B C 1
ATOM 6259 O O . GLU B 1 208 ? 23.469 67.5 26.375 1 78.31 208 GLU B O 1
ATOM 6264 N N . GLN B 1 209 ? 22.531 68.75 27.953 1 74.06 209 GLN B N 1
ATOM 6265 C CA . GLN B 1 209 ? 22.266 67.562 28.75 1 74.06 209 GLN B CA 1
ATOM 6266 C C . GLN B 1 209 ? 21.281 66.625 28.062 1 74.06 209 GLN B C 1
ATOM 6268 O O . GLN B 1 209 ? 21.453 65.375 28.078 1 74.06 209 GLN B O 1
ATOM 6273 N N . LEU B 1 210 ? 20.344 67.188 27.562 1 74.88 210 LEU B N 1
ATOM 6274 C CA . LEU B 1 210 ? 19.344 66.375 26.859 1 74.88 210 LEU B CA 1
ATOM 6275 C C . LEU B 1 210 ? 19.938 65.75 25.625 1 74.88 210 LEU B C 1
ATOM 6277 O O . LEU B 1 210 ? 19.656 64.562 25.328 1 74.88 210 LEU B O 1
ATOM 6281 N N . ALA B 1 211 ? 20.656 66.562 24.922 1 79.62 211 ALA B N 1
ATOM 6282 C CA . ALA B 1 211 ? 21.312 66 23.734 1 79.62 211 ALA B CA 1
ATOM 6283 C C . ALA B 1 211 ? 22.172 64.812 24.094 1 79.62 211 ALA B C 1
ATOM 6285 O O . ALA B 1 211 ? 22.125 63.781 23.406 1 79.62 211 ALA B O 1
ATOM 6286 N N . GLU B 1 212 ? 22.875 64.875 25.094 1 80.06 212 GLU B N 1
ATOM 6287 C CA . GLU B 1 212 ? 23.75 63.781 25.516 1 80.06 212 GLU B CA 1
ATOM 6288 C C . GLU B 1 212 ? 22.922 62.531 25.906 1 80.06 212 GLU B C 1
ATOM 6290 O O . GLU B 1 212 ? 23.312 61.406 25.578 1 80.06 212 GLU B O 1
ATOM 6295 N N . THR B 1 213 ? 21.875 62.844 26.516 1 77 213 THR B N 1
ATOM 6296 C CA . THR B 1 213 ? 21.016 61.75 26.922 1 77 213 THR B CA 1
ATOM 6297 C C . THR B 1 213 ? 20.422 61.031 25.703 1 77 213 THR B C 1
ATOM 6299 O O . THR B 1 213 ? 20.344 59.812 25.656 1 77 213 THR B O 1
ATOM 6302 N N . PHE B 1 214 ? 20.031 61.812 24.812 1 79.75 214 PHE B N 1
ATOM 6303 C CA . PHE B 1 214 ? 19.469 61.219 23.594 1 79.75 214 PHE B CA 1
ATOM 6304 C C . PHE B 1 214 ? 20.516 60.438 22.828 1 79.75 214 PHE B C 1
ATOM 6306 O O . PHE B 1 214 ? 20.219 59.375 22.281 1 79.75 214 PHE B O 1
ATOM 6313 N N . VAL B 1 215 ? 21.656 60.938 22.797 1 82.94 215 VAL B N 1
ATOM 6314 C CA . VAL B 1 215 ? 22.75 60.25 22.109 1 82.94 215 VAL B CA 1
ATOM 6315 C C . VAL B 1 215 ? 23 58.875 22.734 1 82.94 215 VAL B C 1
ATOM 6317 O O . VAL B 1 215 ? 23.047 57.875 22.047 1 82.94 215 VAL B O 1
ATOM 6320 N N . SER B 1 216 ? 23.062 58.906 23.984 1 81.5 216 SER B N 1
ATOM 6321 C CA . SER B 1 216 ? 23.438 57.688 24.672 1 81.5 216 SER B CA 1
ATOM 6322 C C . SER B 1 216 ? 22.281 56.688 24.688 1 81.5 216 SER B C 1
ATOM 6324 O O . SER B 1 216 ? 22.5 55.469 24.516 1 81.5 216 SER B O 1
ATOM 6326 N N . SER B 1 217 ? 21.109 57.188 24.859 1 80.06 217 SER B N 1
ATOM 6327 C CA . SER B 1 217 ? 20 56.281 25.094 1 80.06 217 SER B CA 1
ATOM 6328 C C . SER B 1 217 ? 19.312 55.906 23.781 1 80.06 217 SER B C 1
ATOM 6330 O O . SER B 1 217 ? 18.734 54.812 23.672 1 80.06 217 SER B O 1
ATOM 6332 N N . LEU B 1 218 ? 19.375 56.75 22.797 1 81.12 218 LEU B N 1
ATOM 6333 C CA . LEU B 1 218 ? 18.547 56.531 21.625 1 81.12 218 LEU B CA 1
ATOM 6334 C C . LEU B 1 218 ? 19.406 56.469 20.359 1 81.12 218 LEU B C 1
ATOM 6336 O O . LEU B 1 218 ? 19.281 55.562 19.562 1 81.12 218 LEU B O 1
ATOM 6340 N N . LEU B 1 219 ? 20.219 57.438 20.234 1 84.81 219 LEU B N 1
ATOM 6341 C CA . LEU B 1 219 ? 20.875 57.594 18.938 1 84.81 219 LEU B CA 1
ATOM 6342 C C . LEU B 1 219 ? 22.047 56.625 18.797 1 84.81 219 LEU B C 1
ATOM 6344 O O . LEU B 1 219 ? 22.219 56.031 17.734 1 84.81 219 LEU B O 1
ATOM 6348 N N . ALA B 1 220 ? 22.812 56.469 19.781 1 83.75 220 ALA B N 1
ATOM 6349 C CA . ALA B 1 220 ? 23.953 55.531 19.719 1 83.75 220 ALA B CA 1
ATOM 6350 C C . ALA B 1 220 ? 23.469 54.125 19.453 1 83.75 220 ALA B C 1
ATOM 6352 O O . ALA B 1 220 ? 23.969 53.438 18.531 1 83.75 220 ALA B O 1
ATOM 6353 N N . PRO B 1 221 ? 22.531 53.656 20.203 1 81.12 221 PRO B N 1
ATOM 6354 C CA . PRO B 1 221 ? 22.016 52.344 19.891 1 81.12 221 PRO B CA 1
ATOM 6355 C C . PRO B 1 221 ? 21.438 52.25 18.484 1 81.12 221 PRO B C 1
ATOM 6357 O O . PRO B 1 221 ? 21.562 51.219 17.828 1 81.12 221 PRO B O 1
ATOM 6360 N N . ARG B 1 222 ? 20.781 53.281 18.094 1 82.25 222 ARG B N 1
ATOM 6361 C CA . ARG B 1 222 ? 20.219 53.281 16.75 1 82.25 222 ARG B CA 1
ATOM 6362 C C . ARG B 1 222 ? 21.312 53.219 15.688 1 82.25 222 ARG B C 1
ATOM 6364 O O . ARG B 1 222 ? 21.172 52.5 14.68 1 82.25 222 ARG B O 1
ATOM 6371 N N . ARG B 1 223 ? 22.359 53.906 15.844 1 85.88 223 ARG B N 1
ATOM 6372 C CA . ARG B 1 223 ? 23.484 53.844 14.93 1 85.88 223 ARG B CA 1
ATOM 6373 C C . ARG B 1 223 ? 24.062 52.438 14.883 1 85.88 223 ARG B C 1
ATOM 6375 O O . ARG B 1 223 ? 24.359 51.906 13.812 1 85.88 223 ARG B O 1
ATOM 6382 N N . GLU B 1 224 ? 24.172 51.938 15.945 1 81.19 224 GLU B N 1
ATOM 6383 C CA . GLU B 1 224 ? 24.672 50.562 16.031 1 81.19 224 GLU B CA 1
ATOM 6384 C C . GLU B 1 224 ? 23.75 49.594 15.297 1 81.19 224 GLU B C 1
ATOM 6386 O O . GLU B 1 224 ? 24.219 48.719 14.57 1 81.19 224 GLU B O 1
ATOM 6391 N N . MET B 1 225 ? 22.531 49.781 15.508 1 80.94 225 MET B N 1
ATOM 6392 C CA . MET B 1 225 ? 21.547 48.938 14.836 1 80.94 225 MET B CA 1
ATOM 6393 C C . MET B 1 225 ? 21.609 49.125 13.32 1 80.94 225 MET B C 1
ATOM 6395 O O . MET B 1 225 ? 21.531 48.156 12.57 1 80.94 225 MET B O 1
ATOM 6399 N N . MET B 1 226 ? 21.688 50.375 12.984 1 80.5 226 MET B N 1
ATOM 6400 C CA . MET B 1 226 ? 21.75 50.656 11.555 1 80.5 226 MET B CA 1
ATOM 6401 C C . MET B 1 226 ? 23.016 50.094 10.938 1 80.5 226 MET B C 1
ATOM 6403 O O . MET B 1 226 ? 22.984 49.531 9.836 1 80.5 226 MET B O 1
ATOM 6407 N N . GLN B 1 227 ? 24.094 50.219 11.641 1 80.25 227 GLN B N 1
ATOM 6408 C CA . GLN B 1 227 ? 25.344 49.625 11.172 1 80.25 227 GLN B CA 1
ATOM 6409 C C . GLN B 1 227 ? 25.25 48.094 11.117 1 80.25 227 GLN B C 1
ATOM 6411 O O . GLN B 1 227 ? 25.719 47.469 10.164 1 80.25 227 GLN B O 1
ATOM 6416 N N . ALA B 1 228 ? 24.625 47.625 12.062 1 79.38 228 ALA B N 1
ATOM 6417 C CA . ALA B 1 228 ? 24.453 46.188 12.094 1 79.38 228 ALA B CA 1
ATOM 6418 C C . ALA B 1 228 ? 23.594 45.688 10.922 1 79.38 228 ALA B C 1
ATOM 6420 O O . ALA B 1 228 ? 23.875 44.688 10.305 1 79.38 228 ALA B O 1
ATOM 6421 N N . ARG B 1 229 ? 22.594 46.406 10.695 1 80.31 229 ARG B N 1
ATOM 6422 C CA . ARG B 1 229 ? 21.734 46.094 9.57 1 80.31 229 ARG B CA 1
ATOM 6423 C C . ARG B 1 229 ? 22.484 46.188 8.25 1 80.31 229 ARG B C 1
ATOM 6425 O O . ARG B 1 229 ? 22.297 45.375 7.355 1 80.31 229 ARG B O 1
ATOM 6432 N N . ALA B 1 230 ? 23.172 47.312 8.156 1 79.69 230 ALA B N 1
ATOM 6433 C CA . ALA B 1 230 ? 23.953 47.469 6.934 1 79.69 230 ALA B CA 1
ATOM 6434 C C . ALA B 1 230 ? 24.953 46.344 6.754 1 79.69 230 ALA B C 1
ATOM 6436 O O . ALA B 1 230 ? 25.109 45.812 5.648 1 79.69 230 ALA B O 1
ATOM 6437 N N . ARG B 1 231 ? 25.562 46 7.758 1 80.31 231 ARG B N 1
ATOM 6438 C CA . ARG B 1 231 ? 26.5 44.875 7.711 1 80.31 231 ARG B CA 1
ATOM 6439 C C . ARG B 1 231 ? 25.781 43.562 7.34 1 80.31 231 ARG B C 1
ATOM 6441 O O . ARG B 1 231 ? 26.328 42.75 6.578 1 80.31 231 ARG B O 1
ATOM 6448 N N . GLN B 1 232 ? 24.641 43.469 7.82 1 83.19 232 GLN B N 1
ATOM 6449 C CA . GLN B 1 232 ? 23.844 42.281 7.531 1 83.19 232 GLN B CA 1
ATOM 6450 C C . GLN B 1 232 ? 23.469 42.219 6.055 1 83.19 232 GLN B C 1
ATOM 6452 O O . GLN B 1 232 ? 23.562 41.156 5.434 1 83.19 232 GLN B O 1
ATOM 6457 N N . VAL B 1 233 ? 23.047 43.281 5.586 1 82.62 233 VAL B N 1
ATOM 6458 C CA . VAL B 1 233 ? 22.656 43.344 4.176 1 82.62 233 VAL B CA 1
ATOM 6459 C C . VAL B 1 233 ? 23.875 43 3.303 1 82.62 233 VAL B C 1
ATOM 6461 O O . VAL B 1 233 ? 23.75 42.281 2.316 1 82.62 233 VAL B O 1
ATOM 6464 N N . PHE B 1 234 ? 24.969 43.594 3.682 1 84.62 234 PHE B N 1
ATOM 6465 C CA . PHE B 1 234 ? 26.203 43.312 2.934 1 84.62 234 PHE B CA 1
ATOM 6466 C C . PHE B 1 234 ? 26.578 41.844 3.018 1 84.62 234 PHE B C 1
ATOM 6468 O O . PHE B 1 234 ? 26.953 41.25 2.012 1 84.62 234 PHE B O 1
ATOM 6475 N N . LEU B 1 235 ? 26.5 41.344 4.113 1 87.31 235 LEU B N 1
ATOM 6476 C CA . LEU B 1 235 ? 26.797 39.938 4.316 1 87.31 235 LEU B CA 1
ATOM 6477 C C . LEU B 1 235 ? 25.875 39.062 3.457 1 87.31 235 LEU B C 1
ATOM 6479 O O . LEU B 1 235 ? 26.328 38.125 2.818 1 87.31 235 LEU B O 1
ATOM 6483 N N . GLU B 1 236 ? 24.625 39.375 3.402 1 88.5 236 GLU B N 1
ATOM 6484 C CA . GLU B 1 236 ? 23.656 38.625 2.615 1 88.5 236 GLU B CA 1
ATOM 6485 C C . GLU B 1 236 ? 24 38.688 1.128 1 88.5 236 GLU B C 1
ATOM 6487 O O . GLU B 1 236 ? 23.891 37.656 0.427 1 88.5 236 GLU B O 1
ATOM 6492 N N . ARG B 1 237 ? 24.391 39.781 0.712 1 88.06 237 ARG B N 1
ATOM 6493 C CA . ARG B 1 237 ? 24.75 39.938 -0.691 1 88.06 237 ARG B CA 1
ATOM 6494 C C . ARG B 1 237 ? 26 39.125 -1.022 1 88.06 237 ARG B C 1
ATOM 6496 O O . ARG B 1 237 ? 26.062 38.469 -2.066 1 88.06 237 ARG B O 1
ATOM 6503 N N . ARG B 1 238 ? 26.953 39.188 -0.19 1 90.19 238 ARG B N 1
ATOM 6504 C CA . ARG B 1 238 ? 28.172 38.438 -0.405 1 90.19 238 ARG B CA 1
ATOM 6505 C C . ARG B 1 238 ? 27.891 36.938 -0.354 1 90.19 238 ARG B C 1
ATOM 6507 O O . ARG B 1 238 ? 28.469 36.156 -1.134 1 90.19 238 ARG B O 1
ATOM 6514 N N . LEU B 1 239 ? 27.016 36.531 0.512 1 91.06 239 LEU B N 1
ATOM 6515 C CA . LEU B 1 239 ? 26.656 35.125 0.628 1 91.06 239 LEU B CA 1
ATOM 6516 C C . LEU B 1 239 ? 25.984 34.625 -0.645 1 91.06 239 LEU B C 1
ATOM 6518 O O . LEU B 1 239 ? 26.203 33.5 -1.064 1 91.06 239 LEU B O 1
ATOM 6522 N N . LEU B 1 240 ? 25.172 35.438 -1.171 1 90.38 240 LEU B N 1
ATOM 6523 C CA . LEU B 1 240 ? 24.516 35.062 -2.412 1 90.38 240 LEU B CA 1
ATOM 6524 C C . LEU B 1 240 ? 25.516 34.844 -3.529 1 90.38 240 LEU B C 1
ATOM 6526 O O . LEU B 1 240 ? 25.391 33.906 -4.316 1 90.38 240 LEU B O 1
ATOM 6530 N N . VAL B 1 241 ? 26.516 35.719 -3.547 1 91.38 241 VAL B N 1
ATOM 6531 C CA . VAL B 1 241 ? 27.562 35.562 -4.551 1 91.38 241 VAL B CA 1
ATOM 6532 C C . VAL B 1 241 ? 28.375 34.312 -4.266 1 91.38 241 VAL B C 1
ATOM 6534 O O . VAL B 1 241 ? 28.703 33.562 -5.184 1 91.38 241 VAL B O 1
ATOM 6537 N N . LEU B 1 242 ? 28.672 34.125 -3.064 1 92.38 242 LEU B N 1
ATOM 6538 C CA . LEU B 1 242 ? 29.406 32.938 -2.682 1 92.38 242 LEU B CA 1
ATOM 6539 C C . LEU B 1 242 ? 28.641 31.672 -3.062 1 92.38 242 LEU B C 1
ATOM 6541 O O . LEU B 1 242 ? 29.219 30.703 -3.562 1 92.38 242 LEU B O 1
ATOM 6545 N N . LYS B 1 243 ? 27.359 31.625 -2.783 1 90.81 243 LYS B N 1
ATOM 6546 C CA . LYS B 1 243 ? 26.5 30.484 -3.139 1 90.81 243 LYS B CA 1
ATOM 6547 C C . LYS B 1 243 ? 26.609 30.172 -4.629 1 90.81 243 LYS B C 1
ATOM 6549 O O . LYS B 1 243 ? 26.672 29 -5.016 1 90.81 243 LYS B O 1
ATOM 6554 N N . LYS B 1 244 ? 26.625 31.156 -5.395 1 90 244 LYS B N 1
ATOM 6555 C CA . LYS B 1 244 ? 26.734 30.969 -6.84 1 90 244 LYS B CA 1
ATOM 6556 C C . LYS B 1 244 ? 28.094 30.391 -7.207 1 90 244 LYS B C 1
ATOM 6558 O O . LYS B 1 244 ? 28.188 29.484 -8.047 1 90 244 LYS B O 1
ATOM 6563 N N . LEU B 1 245 ? 29.109 30.953 -6.582 1 90.81 245 LEU B N 1
ATOM 6564 C CA . LEU B 1 245 ? 30.453 30.453 -6.828 1 90.81 245 LEU B CA 1
ATOM 6565 C C . LEU B 1 245 ? 30.562 28.984 -6.438 1 90.81 245 LEU B C 1
ATOM 6567 O O . LEU B 1 245 ? 31.172 28.188 -7.156 1 90.81 245 LEU B O 1
ATOM 6571 N N . VAL B 1 246 ? 30 28.641 -5.383 1 89.5 246 VAL B N 1
ATOM 6572 C CA . VAL B 1 246 ? 30.016 27.266 -4.883 1 89.5 246 VAL B CA 1
ATOM 6573 C C . VAL B 1 246 ? 29.234 26.359 -5.828 1 89.5 246 VAL B C 1
ATOM 6575 O O . VAL B 1 246 ? 29.688 25.25 -6.133 1 89.5 246 VAL B O 1
ATOM 6578 N N . ALA B 1 247 ? 28.125 26.797 -6.211 1 85.69 247 ALA B N 1
ATOM 6579 C CA . ALA B 1 247 ? 27.328 26.031 -7.16 1 85.69 247 ALA B CA 1
ATOM 6580 C C . ALA B 1 247 ? 28.109 25.75 -8.438 1 85.69 247 ALA B C 1
ATOM 6582 O O . ALA B 1 247 ? 28.047 24.641 -8.984 1 85.69 247 ALA B O 1
ATOM 6583 N N . GLU B 1 248 ? 28.844 26.672 -8.914 1 86.81 248 GLU B N 1
ATOM 6584 C CA . GLU B 1 248 ? 29.672 26.516 -10.109 1 86.81 248 GLU B CA 1
ATOM 6585 C C . GLU B 1 248 ? 30.797 25.516 -9.867 1 86.81 248 GLU B C 1
ATOM 6587 O O . GLU B 1 248 ? 31.094 24.688 -10.734 1 86.81 248 GLU B O 1
ATOM 6592 N N . TYR B 1 249 ? 31.344 25.609 -8.758 1 87.06 249 TYR B N 1
ATOM 6593 C CA . TYR B 1 249 ? 32.406 24.656 -8.398 1 87.06 249 TYR B CA 1
ATOM 6594 C C . TYR B 1 249 ? 31.859 23.234 -8.32 1 87.06 249 TYR B C 1
ATOM 6596 O O . TYR B 1 249 ? 32.5 22.297 -8.789 1 87.06 249 TYR B O 1
ATOM 6604 N N . GLN B 1 250 ? 30.734 23.078 -7.684 1 82.81 250 GLN B N 1
ATOM 6605 C CA . GLN B 1 250 ? 30.125 21.766 -7.484 1 82.81 250 GLN B CA 1
ATOM 6606 C C . GLN B 1 250 ? 29.828 21.094 -8.82 1 82.81 250 GLN B C 1
ATOM 6608 O O . GLN B 1 250 ? 29.812 19.859 -8.914 1 82.81 250 GLN B O 1
ATOM 6613 N N . LEU B 1 251 ? 29.609 21.828 -9.805 1 78.44 251 LEU B N 1
ATOM 6614 C CA . LEU B 1 251 ? 29.375 21.281 -11.133 1 78.44 251 LEU B CA 1
ATOM 6615 C C . LEU B 1 251 ? 30.641 20.641 -11.695 1 78.44 251 LEU B C 1
ATOM 6617 O O . LEU B 1 251 ? 30.562 19.812 -12.609 1 78.44 251 LEU B O 1
ATOM 6621 N N . THR B 1 252 ? 31.812 21.031 -11.125 1 82.19 252 THR B N 1
ATOM 6622 C CA . THR B 1 252 ? 33.094 20.5 -11.625 1 82.19 252 THR B CA 1
ATOM 6623 C C . THR B 1 252 ? 33.5 19.266 -10.844 1 82.19 252 THR B C 1
ATOM 6625 O O . THR B 1 252 ? 34.406 18.547 -11.25 1 82.19 252 THR B O 1
ATOM 6628 N N . VAL B 1 253 ? 32.875 19.047 -9.781 1 81.31 253 VAL B N 1
ATOM 6629 C CA . VAL B 1 253 ? 33.219 17.922 -8.922 1 81.31 253 VAL B CA 1
ATOM 6630 C C . VAL B 1 253 ? 32.344 16.719 -9.258 1 81.31 253 VAL B C 1
ATOM 6632 O O . VAL B 1 253 ? 31.203 16.875 -9.648 1 81.31 253 VAL B O 1
ATOM 6635 N N . ALA B 1 254 ? 32.969 15.562 -9.117 1 78.19 254 ALA B N 1
ATOM 6636 C CA . ALA B 1 254 ? 32.188 14.344 -9.352 1 78.19 254 ALA B CA 1
ATOM 6637 C C . ALA B 1 254 ? 31.078 14.211 -8.328 1 78.19 254 ALA B C 1
ATOM 6639 O O . ALA B 1 254 ? 31.266 14.469 -7.137 1 78.19 254 ALA B O 1
ATOM 6640 N N . PRO B 1 255 ? 29.875 13.891 -8.797 1 73.69 255 PRO B N 1
ATOM 6641 C CA . PRO B 1 255 ? 28.734 13.766 -7.887 1 73.69 255 PRO B CA 1
ATOM 6642 C C . PRO B 1 255 ? 28.969 12.758 -6.77 1 73.69 255 PRO B C 1
ATOM 6644 O O . PRO B 1 255 ? 28.328 12.82 -5.723 1 73.69 255 PRO B O 1
ATOM 6647 N N . SER B 1 256 ? 29.828 11.891 -6.988 1 73.31 256 SER B N 1
ATOM 6648 C CA . SER B 1 256 ? 30.094 10.859 -5.996 1 73.31 256 SER B CA 1
ATOM 6649 C C . SER B 1 256 ? 31.031 11.375 -4.906 1 73.31 256 SER B C 1
ATOM 6651 O O . SER B 1 256 ? 31.188 10.742 -3.861 1 73.31 256 SER B O 1
ATOM 6653 N N . ASP B 1 257 ? 31.562 12.539 -5.113 1 75.94 257 ASP B N 1
ATOM 6654 C CA . ASP B 1 257 ? 32.531 13.086 -4.156 1 75.94 257 ASP B CA 1
ATOM 6655 C C . ASP B 1 257 ? 31.812 13.875 -3.061 1 75.94 257 ASP B C 1
ATOM 6657 O O . ASP B 1 257 ? 30.734 14.445 -3.293 1 75.94 257 ASP B O 1
ATOM 6661 N N . VAL B 1 258 ? 32.344 13.648 -1.919 1 75.38 258 VAL B N 1
ATOM 6662 C CA . VAL B 1 258 ? 31.828 14.43 -0.803 1 75.38 258 VAL B CA 1
ATOM 6663 C C . VAL B 1 258 ? 32.188 15.898 -0.981 1 75.38 258 VAL B C 1
ATOM 6665 O O . VAL B 1 258 ? 33.375 16.219 -1.255 1 75.38 258 VAL B O 1
ATOM 6668 N N . THR B 1 259 ? 31.141 16.703 -1.066 1 74.44 259 THR B N 1
ATOM 6669 C CA . THR B 1 259 ? 31.438 18.125 -1.196 1 74.44 259 THR B CA 1
ATOM 6670 C C . THR B 1 259 ? 31.031 18.875 0.069 1 74.44 259 THR B C 1
ATOM 6672 O O . THR B 1 259 ? 30.328 18.328 0.93 1 74.44 259 THR B O 1
ATOM 6675 N N . PHE B 1 260 ? 31.641 20.062 0.188 1 78.44 260 PHE B N 1
ATOM 6676 C CA . PHE B 1 260 ? 31.328 20.906 1.34 1 78.44 260 PHE B CA 1
ATOM 6677 C C . PHE B 1 260 ? 30.016 21.641 1.129 1 78.44 260 PHE B C 1
ATOM 6679 O O . PHE B 1 260 ? 29.562 21.797 -0.006 1 78.44 260 PHE B O 1
ATOM 6686 N N . ASN B 1 261 ? 29.312 21.891 2.215 1 83.75 261 ASN B N 1
ATOM 6687 C CA . ASN B 1 261 ? 28.141 22.75 2.158 1 83.75 261 ASN B CA 1
ATOM 6688 C C . ASN B 1 261 ? 28.469 24.172 2.609 1 83.75 261 ASN B C 1
ATOM 6690 O O . ASN B 1 261 ? 29.594 24.469 3.004 1 83.75 261 ASN B O 1
ATOM 6694 N N . MET B 1 262 ? 27.531 25.031 2.496 1 87.31 262 MET B N 1
ATOM 6695 C CA . MET B 1 262 ? 27.734 26.453 2.811 1 87.31 262 MET B CA 1
ATOM 6696 C C . MET B 1 262 ? 28.047 26.641 4.293 1 87.31 262 MET B C 1
ATOM 6698 O O . MET B 1 262 ? 28.859 27.484 4.66 1 87.31 262 MET B O 1
ATOM 6702 N N . GLY B 1 263 ? 27.406 25.859 5.07 1 86.69 263 GLY B N 1
ATOM 6703 C CA . GLY B 1 263 ? 27.656 25.953 6.5 1 86.69 263 GLY B CA 1
ATOM 6704 C C . GLY B 1 263 ? 29.094 25.625 6.879 1 86.69 263 GLY B C 1
ATOM 6705 O O . GLY B 1 263 ? 29.703 26.312 7.691 1 86.69 263 GLY B O 1
ATOM 6706 N N . GLN B 1 264 ? 29.609 24.672 6.223 1 88.19 264 GLN B N 1
ATOM 6707 C CA . GLN B 1 264 ? 30.984 24.25 6.469 1 88.19 264 GLN B CA 1
ATOM 6708 C C . GLN B 1 264 ? 31.969 25.25 5.875 1 88.19 264 GLN B C 1
ATOM 6710 O O . GLN B 1 264 ? 32.969 25.578 6.508 1 88.19 264 GLN B O 1
ATOM 6715 N N . LEU B 1 265 ? 31.688 25.703 4.758 1 89.94 265 LEU B N 1
ATOM 6716 C CA . LEU B 1 265 ? 32.562 26.625 4.039 1 89.94 265 LEU B CA 1
ATOM 6717 C C . LEU B 1 265 ? 32.781 27.906 4.848 1 89.94 265 LEU B C 1
ATOM 6719 O O . LEU B 1 265 ? 33.906 28.422 4.895 1 89.94 265 LEU B O 1
ATOM 6723 N N . CYS B 1 266 ? 31.781 28.375 5.488 1 89.19 266 CYS B N 1
ATOM 6724 C CA . CYS B 1 266 ? 31.828 29.641 6.199 1 89.19 266 CYS B CA 1
ATOM 6725 C C . CYS B 1 266 ? 32.625 29.531 7.48 1 89.19 266 CYS B C 1
ATOM 6727 O O . CYS B 1 266 ? 33 30.531 8.086 1 89.19 266 CYS B O 1
ATOM 6729 N N . THR B 1 267 ? 32.969 28.312 7.863 1 87.19 267 THR B N 1
ATOM 6730 C CA . THR B 1 267 ? 33.781 28.125 9.055 1 87.19 267 THR B CA 1
ATOM 6731 C C . THR B 1 267 ? 35.281 28.297 8.719 1 87.19 267 THR B C 1
ATOM 6733 O O . THR B 1 267 ? 36.094 28.469 9.617 1 87.19 267 THR B O 1
ATOM 6736 N N . HIS B 1 268 ? 35.594 28.219 7.473 1 88.94 268 HIS B N 1
ATOM 6737 C CA . HIS B 1 268 ? 36.969 28.453 7.066 1 88.94 268 HIS B CA 1
ATOM 6738 C C . HIS B 1 268 ? 37.375 29.891 7.324 1 88.94 268 HIS B C 1
ATOM 6740 O O . HIS B 1 268 ? 36.688 30.828 6.906 1 88.94 268 HIS B O 1
ATOM 6746 N N . PRO B 1 269 ? 38.469 30.047 7.895 1 88.88 269 PRO B N 1
ATOM 6747 C CA . PRO B 1 269 ? 38.875 31.391 8.312 1 88.88 269 PRO B CA 1
ATOM 6748 C C . PRO B 1 269 ? 39 32.375 7.137 1 88.88 269 PRO B C 1
ATOM 6750 O O . PRO B 1 269 ? 38.594 33.531 7.238 1 88.88 269 PRO B O 1
ATOM 6753 N N . GLU B 1 270 ? 39.531 31.906 6.062 1 87.75 270 GLU B N 1
ATOM 6754 C CA . GLU B 1 270 ? 39.719 32.781 4.914 1 87.75 270 GLU B CA 1
ATOM 6755 C C . GLU B 1 270 ? 38.375 33.281 4.371 1 87.75 270 GLU B C 1
ATOM 6757 O O . GLU B 1 270 ? 38.219 34.438 4.008 1 87.75 270 GLU B O 1
ATOM 6762 N N . ILE B 1 271 ? 37.438 32.406 4.355 1 90.81 271 ILE B N 1
ATOM 6763 C CA . ILE B 1 271 ? 36.125 32.719 3.814 1 90.81 271 ILE B CA 1
ATOM 6764 C C . ILE B 1 271 ? 35.375 33.625 4.793 1 90.81 271 ILE B C 1
ATOM 6766 O O . ILE B 1 271 ? 34.781 34.625 4.395 1 90.81 271 ILE B O 1
ATOM 6770 N N . SER B 1 272 ? 35.5 33.281 6.047 1 89.38 272 SER B N 1
ATOM 6771 C CA . SER B 1 272 ? 34.844 34.094 7.059 1 89.38 272 SER B CA 1
ATOM 6772 C C . SER B 1 272 ? 35.375 35.5 7.059 1 89.38 272 SER B C 1
ATOM 6774 O O . SER B 1 272 ? 34.625 36.469 7.156 1 89.38 272 SER B O 1
ATOM 6776 N N . ASP B 1 273 ? 36.625 35.625 6.875 1 87.5 273 ASP B N 1
ATOM 6777 C CA . ASP B 1 273 ? 37.25 36.969 6.848 1 87.5 273 ASP B CA 1
ATOM 6778 C C . ASP B 1 273 ? 36.781 37.75 5.637 1 87.5 273 ASP B C 1
ATOM 6780 O O . ASP B 1 273 ? 36.5 38.969 5.75 1 87.5 273 ASP B O 1
ATOM 6784 N N . LEU B 1 274 ? 36.656 37.094 4.566 1 88.31 274 LEU B N 1
ATOM 6785 C CA . LEU B 1 274 ? 36.219 37.781 3.352 1 88.31 274 LEU B CA 1
ATOM 6786 C C . LEU B 1 274 ? 34.781 38.219 3.479 1 88.31 274 LEU B C 1
ATOM 6788 O O . LEU B 1 274 ? 34.406 39.312 3.029 1 88.31 274 LEU B O 1
ATOM 6792 N N . LEU B 1 275 ? 34 37.438 4.129 1 89.44 275 LEU B N 1
ATOM 6793 C CA . LEU B 1 275 ? 32.562 37.75 4.246 1 89.44 275 LEU B CA 1
ATOM 6794 C C . LEU B 1 275 ? 32.344 38.844 5.258 1 89.44 275 LEU B C 1
ATOM 6796 O O . LEU B 1 275 ? 31.438 39.688 5.07 1 89.44 275 LEU B O 1
ATOM 6800 N N . LEU B 1 276 ? 33.219 38.844 6.266 1 86.62 276 LEU B N 1
ATOM 6801 C CA . LEU B 1 276 ? 32.969 39.781 7.363 1 86.62 276 LEU B CA 1
ATOM 6802 C C . LEU B 1 276 ? 33.812 41.031 7.184 1 86.62 276 LEU B C 1
ATOM 6804 O O . LEU B 1 276 ? 33.688 42 7.969 1 86.62 276 LEU B O 1
ATOM 6808 N N . SER B 1 277 ? 34.625 41 6.199 1 80.62 277 SER B N 1
ATOM 6809 C CA . SER B 1 277 ? 35.469 42.156 5.973 1 80.62 277 SER B CA 1
ATOM 6810 C C . SER B 1 277 ? 34.625 43.406 5.738 1 80.62 277 SER B C 1
ATOM 6812 O O . SER B 1 277 ? 33.469 43.312 5.367 1 80.62 277 SER B O 1
ATOM 6814 N N . SER B 1 278 ? 35.188 44.531 6.094 1 71.88 278 SER B N 1
ATOM 6815 C CA . SER B 1 278 ? 34.531 45.844 6.043 1 71.88 278 SER B CA 1
ATOM 6816 C C . SER B 1 278 ? 33.938 46.094 4.668 1 71.88 278 SER B C 1
ATOM 6818 O O . SER B 1 278 ? 34.5 45.719 3.648 1 71.88 278 SER B O 1
ATOM 6820 N N . PRO B 1 279 ? 32.5 46.438 4.656 1 62.31 279 PRO B N 1
ATOM 6821 C CA . PRO B 1 279 ? 31.75 46.688 3.428 1 62.31 279 PRO B CA 1
ATOM 6822 C C . PRO B 1 279 ? 32.438 47.688 2.504 1 62.31 279 PRO B C 1
ATOM 6824 O O . PRO B 1 279 ? 32.344 48.906 2.734 1 62.31 279 PRO B O 1
ATOM 6827 N N . GLU B 1 280 ? 33.625 47.688 2.352 1 57.59 280 GLU B N 1
ATOM 6828 C CA . GLU B 1 280 ? 34.031 48.75 1.429 1 57.59 280 GLU B CA 1
ATOM 6829 C C . GLU B 1 280 ? 33.312 48.656 0.101 1 57.59 280 GLU B C 1
ATOM 6831 O O . GLU B 1 280 ? 32.75 47.594 -0.233 1 57.59 280 GLU B O 1
ATOM 6836 N N . ALA B 1 281 ? 33.125 49.844 -0.683 1 56.16 281 ALA B N 1
ATOM 6837 C CA . ALA B 1 281 ? 32.531 50.219 -1.951 1 56.16 281 ALA B CA 1
ATOM 6838 C C . ALA B 1 281 ? 32.781 49.156 -3.02 1 56.16 281 ALA B C 1
ATOM 6840 O O . ALA B 1 281 ? 32.531 49.406 -4.207 1 56.16 281 ALA B O 1
ATOM 6841 N N . THR B 1 282 ? 33 47.906 -2.48 1 69.12 282 THR B N 1
ATOM 6842 C CA . THR B 1 282 ? 33.375 47.031 -3.578 1 69.12 282 THR B CA 1
ATOM 6843 C C . THR B 1 282 ? 32.281 46.062 -3.936 1 69.12 282 THR B C 1
ATOM 6845 O O . THR B 1 282 ? 31.547 45.594 -3.057 1 69.12 282 THR B O 1
ATOM 6848 N N . ASP B 1 283 ? 32.031 45.906 -5.113 1 82.31 283 ASP B N 1
ATOM 6849 C CA . ASP B 1 283 ? 31.109 44.906 -5.684 1 82.31 283 ASP B CA 1
ATOM 6850 C C . ASP B 1 283 ? 31.406 43.531 -5.148 1 82.31 283 ASP B C 1
ATOM 6852 O O . ASP B 1 283 ? 32.562 43.062 -5.207 1 82.31 283 ASP B O 1
ATOM 6856 N N . PRO B 1 284 ? 30.453 43 -4.445 1 87.69 284 PRO B N 1
ATOM 6857 C CA . PRO B 1 284 ? 30.656 41.656 -3.873 1 87.69 284 PRO B CA 1
ATOM 6858 C C . PRO B 1 284 ? 31.234 40.656 -4.879 1 87.69 284 PRO B C 1
ATOM 6860 O O . PRO B 1 284 ? 32 39.781 -4.504 1 87.69 284 PRO B O 1
ATOM 6863 N N . VAL B 1 285 ? 30.953 40.781 -6.109 1 89.12 285 VAL B N 1
ATOM 6864 C CA . VAL B 1 285 ? 31.422 39.875 -7.145 1 89.12 285 VAL B CA 1
ATOM 6865 C C . VAL B 1 285 ? 32.938 40 -7.316 1 89.12 285 VAL B C 1
ATOM 6867 O O . VAL B 1 285 ? 33.656 39 -7.375 1 89.12 285 VAL B O 1
ATOM 6870 N N . VAL B 1 286 ? 33.312 41.25 -7.316 1 87.38 286 VAL B N 1
ATOM 6871 C CA . VAL B 1 286 ? 34.75 41.5 -7.488 1 87.38 286 VAL B CA 1
ATOM 6872 C C . VAL B 1 286 ? 35.5 41.125 -6.219 1 87.38 286 VAL B C 1
ATOM 6874 O O . VAL B 1 286 ? 36.594 40.562 -6.293 1 87.38 286 VAL B O 1
ATOM 6877 N N . HIS B 1 287 ? 34.875 41.344 -5.168 1 88.19 287 HIS B N 1
ATOM 6878 C CA . HIS B 1 287 ? 35.469 41.094 -3.871 1 88.19 287 HIS B CA 1
ATOM 6879 C C . HIS B 1 287 ? 35.719 39.594 -3.674 1 88.19 287 HIS B C 1
ATOM 6881 O O . HIS B 1 287 ? 36.75 39.219 -3.102 1 88.19 287 HIS B O 1
ATOM 6887 N N . LEU B 1 288 ? 34.844 38.719 -4.227 1 90.75 288 LEU B N 1
ATOM 6888 C CA . LEU B 1 288 ? 34.906 37.281 -3.953 1 90.75 288 LEU B CA 1
ATOM 6889 C C . LEU B 1 288 ? 35.5 36.531 -5.137 1 90.75 288 LEU B C 1
ATOM 6891 O O . LEU B 1 288 ? 35.688 35.312 -5.074 1 90.75 288 LEU B O 1
ATOM 6895 N N . GLU B 1 289 ? 35.906 37.156 -6.18 1 89.06 289 GLU B N 1
ATOM 6896 C CA . GLU B 1 289 ? 36.375 36.531 -7.414 1 89.06 289 GLU B CA 1
ATOM 6897 C C . GLU B 1 289 ? 37.656 35.719 -7.16 1 89.06 289 GLU B C 1
ATOM 6899 O O . GLU B 1 289 ? 37.812 34.625 -7.707 1 89.06 289 GLU B O 1
ATOM 6904 N N . PRO B 1 290 ? 38.531 36.188 -6.309 1 87.62 290 PRO B N 1
ATOM 6905 C CA . PRO B 1 290 ? 39.75 35.406 -6.047 1 87.62 290 PRO B CA 1
ATOM 6906 C C . PRO B 1 290 ? 39.438 34.031 -5.453 1 87.62 290 PRO B C 1
ATOM 6908 O O . PRO B 1 290 ? 40.25 33.125 -5.555 1 87.62 290 PRO B O 1
ATOM 6911 N N . LEU B 1 291 ? 38.344 33.875 -4.898 1 90.56 291 LEU B N 1
ATOM 6912 C CA . LEU B 1 291 ? 37.969 32.625 -4.273 1 90.56 291 LEU B CA 1
ATOM 6913 C C . LEU B 1 291 ? 37.719 31.531 -5.328 1 90.56 291 LEU B C 1
ATOM 6915 O O . LEU B 1 291 ? 37.812 30.344 -5.039 1 90.56 291 LEU B O 1
ATOM 6919 N N . ARG B 1 292 ? 37.406 31.922 -6.523 1 90 292 ARG B N 1
ATOM 6920 C CA . ARG B 1 292 ? 37.125 30.969 -7.602 1 90 292 ARG B CA 1
ATOM 6921 C C . ARG B 1 292 ? 38.312 30.016 -7.809 1 90 292 ARG B C 1
ATOM 6923 O O . ARG B 1 292 ? 38.094 28.812 -7.988 1 90 292 ARG B O 1
ATOM 6930 N N . THR B 1 293 ? 39.469 30.531 -7.668 1 89.69 293 THR B N 1
ATOM 6931 C CA . THR B 1 293 ? 40.656 29.719 -7.91 1 89.69 293 THR B CA 1
ATOM 6932 C C . THR B 1 293 ? 41.094 28.969 -6.645 1 89.69 293 THR B C 1
ATOM 6934 O O . THR B 1 293 ? 41.781 27.953 -6.715 1 89.69 293 THR B O 1
ATOM 6937 N N . ARG B 1 294 ? 40.656 29.391 -5.543 1 91.19 294 ARG B N 1
ATOM 6938 C CA . ARG B 1 294 ? 41.094 28.828 -4.273 1 91.19 294 ARG B CA 1
ATOM 6939 C C . ARG B 1 294 ? 40.125 27.781 -3.766 1 91.19 294 ARG B C 1
ATOM 6941 O O . ARG B 1 294 ? 40.438 27 -2.875 1 91.19 294 ARG B O 1
ATOM 6948 N N . LEU B 1 295 ? 38.969 27.703 -4.352 1 90.31 295 LEU B N 1
ATOM 6949 C CA . LEU B 1 295 ? 37.906 26.875 -3.842 1 90.31 295 LEU B CA 1
ATOM 6950 C C . LEU B 1 295 ? 38.312 25.406 -3.826 1 90.31 295 LEU B C 1
ATOM 6952 O O . LEU B 1 295 ? 38.031 24.688 -2.855 1 90.31 295 LEU B O 1
ATOM 6956 N N . PRO B 1 296 ? 39.031 24.906 -4.852 1 89.31 296 PRO B N 1
ATOM 6957 C CA . PRO B 1 296 ? 39.406 23.484 -4.809 1 89.31 296 PRO B CA 1
ATOM 6958 C C . PRO B 1 296 ? 40.344 23.156 -3.633 1 89.31 296 PRO B C 1
ATOM 6960 O O . PRO B 1 296 ? 40.156 22.141 -2.975 1 89.31 296 PRO B O 1
ATOM 6963 N N . GLU B 1 297 ? 41.219 24.047 -3.418 1 90.44 297 GLU B N 1
ATOM 6964 C CA . GLU B 1 297 ? 42.094 23.859 -2.287 1 90.44 297 GLU B CA 1
ATOM 6965 C C . GLU B 1 297 ? 41.344 23.906 -0.962 1 90.44 297 GLU B C 1
ATOM 6967 O O . GLU B 1 297 ? 41.625 23.109 -0.062 1 90.44 297 GLU B O 1
ATOM 6972 N N . ILE B 1 298 ? 40.469 24.812 -0.867 1 90.44 298 ILE B N 1
ATOM 6973 C CA . ILE B 1 298 ? 39.688 24.953 0.344 1 90.44 298 ILE B CA 1
ATOM 6974 C C . ILE B 1 298 ? 38.781 23.719 0.527 1 90.44 298 ILE B C 1
ATOM 6976 O O . ILE B 1 298 ? 38.625 23.234 1.646 1 90.44 298 ILE B O 1
ATOM 6980 N N . ALA B 1 299 ? 38.312 23.25 -0.551 1 88.81 299 ALA B N 1
ATOM 6981 C CA . ALA B 1 299 ? 37.469 22.047 -0.513 1 88.81 299 ALA B CA 1
ATOM 6982 C C . ALA B 1 299 ? 38.25 20.844 0.023 1 88.81 299 ALA B C 1
ATOM 6984 O O . ALA B 1 299 ? 37.75 20.094 0.853 1 88.81 299 ALA B O 1
ATOM 6985 N N . ASP B 1 300 ? 39.438 20.672 -0.409 1 88.44 300 ASP B N 1
ATOM 6986 C CA . ASP B 1 300 ? 40.281 19.578 0.049 1 88.44 300 ASP B CA 1
ATOM 6987 C C . ASP B 1 300 ? 40.562 19.672 1.552 1 88.44 300 ASP B C 1
ATOM 6989 O O . ASP B 1 300 ? 40.469 18.672 2.264 1 88.44 300 ASP B O 1
ATOM 6993 N N . LYS B 1 301 ? 40.812 20.844 1.95 1 88.5 301 LYS B N 1
ATOM 6994 C CA . LYS B 1 301 ? 41.062 21.062 3.371 1 88.5 301 LYS B CA 1
ATOM 6995 C C . LYS B 1 301 ? 39.812 20.766 4.203 1 88.5 301 LYS B C 1
ATOM 6997 O O . LYS B 1 301 ? 39.906 20.219 5.301 1 88.5 301 LYS B O 1
ATOM 7002 N N . MET B 1 302 ? 38.75 21.141 3.652 1 88.38 302 MET B N 1
ATOM 7003 C CA . MET B 1 302 ? 37.5 20.922 4.363 1 88.38 302 MET B CA 1
ATOM 7004 C C . MET B 1 302 ? 37.188 19.438 4.465 1 88.38 302 MET B C 1
ATOM 7006 O O . MET B 1 302 ? 36.719 18.969 5.504 1 88.38 302 MET B O 1
ATOM 7010 N N . GLU B 1 303 ? 37.375 18.766 3.4 1 85.5 303 GLU B N 1
ATOM 7011 C CA . GLU B 1 303 ? 37.156 17.328 3.424 1 85.5 303 GLU B CA 1
ATOM 7012 C C . GLU B 1 303 ? 38.031 16.641 4.461 1 85.5 303 GLU B C 1
ATOM 7014 O O . GLU B 1 303 ? 37.594 15.766 5.195 1 85.5 303 GLU B O 1
ATOM 7019 N N . LEU B 1 304 ? 39.25 17.094 4.441 1 86.38 304 LEU B N 1
ATOM 7020 C CA . LEU B 1 304 ? 40.188 16.547 5.422 1 86.38 304 LEU B CA 1
ATOM 7021 C C . LEU B 1 304 ? 39.719 16.844 6.844 1 86.38 304 LEU B C 1
ATOM 7023 O O . LEU B 1 304 ? 39.781 15.984 7.719 1 86.38 304 LEU B O 1
ATOM 7027 N N . SER B 1 305 ? 39.219 18.031 7.027 1 86.44 305 SER B N 1
ATOM 7028 C CA . SER B 1 305 ? 38.719 18.422 8.344 1 86.44 305 SER B CA 1
ATOM 7029 C C . SER B 1 305 ? 37.5 17.578 8.758 1 86.44 305 SER B C 1
ATOM 7031 O O . SER B 1 305 ? 37.406 17.141 9.906 1 86.44 305 SER B O 1
ATOM 7033 N N . MET B 1 306 ? 36.656 17.406 7.883 1 87.62 306 MET B N 1
ATOM 7034 C CA . MET B 1 306 ? 35.5 16.562 8.156 1 87.62 306 MET B CA 1
ATOM 7035 C C . MET B 1 306 ? 35.906 15.133 8.477 1 87.62 306 MET B C 1
ATOM 7037 O O . MET B 1 306 ? 35.406 14.516 9.414 1 87.62 306 MET B O 1
ATOM 7041 N N . ARG B 1 307 ? 36.812 14.664 7.711 1 88.06 307 ARG B N 1
ATOM 7042 C CA . ARG B 1 307 ? 37.344 13.328 7.945 1 88.06 307 ARG B CA 1
ATOM 7043 C C . ARG B 1 307 ? 37.969 13.219 9.328 1 88.06 307 ARG B C 1
ATOM 7045 O O . ARG B 1 307 ? 37.781 12.219 10.031 1 88.06 307 ARG B O 1
ATOM 7052 N N . ASP B 1 308 ? 38.656 14.25 9.672 1 88.38 308 ASP B N 1
ATOM 7053 C CA . ASP B 1 308 ? 39.281 14.281 10.992 1 88.38 308 ASP B CA 1
ATOM 7054 C C . ASP B 1 308 ? 38.219 14.258 12.094 1 88.38 308 ASP B C 1
ATOM 7056 O O . ASP B 1 308 ? 38.375 13.594 13.117 1 88.38 308 ASP B O 1
ATOM 7060 N N . THR B 1 309 ? 37.188 14.961 11.852 1 88.5 309 THR B N 1
ATOM 7061 C CA . THR B 1 309 ? 36.094 14.992 12.836 1 88.5 309 THR B CA 1
ATOM 7062 C C . THR B 1 309 ? 35.469 13.617 12.992 1 88.5 309 THR B C 1
ATOM 7064 O O . THR B 1 309 ? 35.188 13.18 14.109 1 88.5 309 THR B O 1
ATOM 7067 N N . VAL B 1 310 ? 35.281 12.938 11.922 1 90.94 310 VAL B N 1
ATOM 7068 C CA . VAL B 1 310 ? 34.688 11.609 11.945 1 90.94 310 VAL B CA 1
ATOM 7069 C C . VAL B 1 310 ? 35.625 10.617 12.617 1 90.94 310 VAL B C 1
ATOM 7071 O O . VAL B 1 310 ? 35.219 9.797 13.43 1 90.94 310 VAL B O 1
ATOM 7074 N N . THR B 1 311 ? 36.906 10.797 12.25 1 90.38 311 THR B N 1
ATOM 7075 C CA . THR B 1 311 ? 37.906 9.938 12.859 1 90.38 311 THR B CA 1
ATOM 7076 C C . THR B 1 311 ? 37.938 10.141 14.367 1 90.38 311 THR B C 1
ATOM 7078 O O . THR B 1 311 ? 38.094 9.172 15.125 1 90.38 311 THR B O 1
ATOM 7081 N N . ALA B 1 312 ? 37.781 11.344 14.758 1 88.38 312 ALA B N 1
ATOM 7082 C CA . ALA B 1 312 ? 37.781 11.656 16.188 1 88.38 312 ALA B CA 1
ATOM 7083 C C . ALA B 1 312 ? 36.594 10.992 16.891 1 88.38 312 ALA B C 1
ATOM 7085 O O . ALA B 1 312 ? 36.688 10.57 18.047 1 88.38 312 ALA B O 1
ATOM 7086 N N . LEU B 1 313 ? 35.5 10.891 16.25 1 89.56 313 LEU B N 1
ATOM 7087 C CA . LEU B 1 313 ? 34.312 10.227 16.812 1 89.56 313 LEU B CA 1
ATOM 7088 C C . LEU B 1 313 ? 34.625 8.75 17.062 1 89.56 313 LEU B C 1
ATOM 7090 O O . LEU B 1 313 ? 34.188 8.195 18.078 1 89.56 313 LEU B O 1
ATOM 7094 N N . VAL B 1 314 ? 35.312 8.172 16.156 1 88.19 314 VAL B N 1
ATOM 7095 C CA . VAL B 1 314 ? 35.656 6.758 16.281 1 88.19 314 VAL B CA 1
ATOM 7096 C C . VAL B 1 314 ? 36.656 6.57 17.422 1 88.19 314 VAL B C 1
ATOM 7098 O O . VAL B 1 314 ? 36.5 5.684 18.266 1 88.19 314 VAL B O 1
ATOM 7101 N N . LYS B 1 315 ? 37.594 7.449 17.453 1 83.44 315 LYS B N 1
ATOM 7102 C CA . LYS B 1 315 ? 38.656 7.355 18.453 1 83.44 315 LYS B CA 1
ATOM 7103 C C . LYS B 1 315 ? 38.156 7.633 19.844 1 83.44 315 LYS B C 1
ATOM 7105 O O . LYS B 1 315 ? 38.656 7.102 20.828 1 83.44 315 LYS B O 1
ATOM 7110 N N . SER B 1 316 ? 37.188 8.445 19.938 1 78.06 316 SER B N 1
ATOM 7111 C CA . SER B 1 316 ? 36.625 8.805 21.25 1 78.06 316 SER B CA 1
ATOM 7112 C C . SER B 1 316 ? 36 7.598 21.938 1 78.06 316 SER B C 1
ATOM 7114 O O . SER B 1 316 ? 35.969 7.539 23.172 1 78.06 316 SER B O 1
ATOM 7116 N N . VAL B 1 317 ? 35.562 6.691 21.266 1 73.25 317 VAL B N 1
ATOM 7117 C CA . VAL B 1 317 ? 34.875 5.543 21.844 1 73.25 317 VAL B CA 1
ATOM 7118 C C . VAL B 1 317 ? 35.844 4.352 21.906 1 73.25 317 VAL B C 1
ATOM 7120 O O . VAL B 1 317 ? 35.906 3.662 22.938 1 73.25 317 VAL B O 1
ATOM 7123 N N . ARG B 1 318 ? 36.469 4.004 20.844 1 68.06 318 ARG B N 1
ATOM 7124 C CA . ARG B 1 318 ? 37.312 2.805 20.766 1 68.06 318 ARG B CA 1
ATOM 7125 C C . ARG B 1 318 ? 38.656 3.041 21.422 1 68.06 318 ARG B C 1
ATOM 7127 O O . ARG B 1 318 ? 39.375 2.088 21.75 1 68.06 318 ARG B O 1
ATOM 7134 N N . GLY B 1 319 ? 38.875 4.16 21.969 1 59.38 319 GLY B N 1
ATOM 7135 C CA . GLY B 1 319 ? 40.188 4.5 22.5 1 59.38 319 GLY B CA 1
ATOM 7136 C C . GLY B 1 319 ? 41.219 4.633 21.406 1 59.38 319 GLY B C 1
ATOM 7137 O O . GLY B 1 319 ? 40.969 4.293 20.25 1 59.38 319 GLY B O 1
ATOM 7138 N N . GLN B 1 320 ? 42.312 5.438 21.562 1 53.94 320 GLN B N 1
ATOM 7139 C CA . GLN B 1 320 ? 43.469 5.773 20.75 1 53.94 320 GLN B CA 1
ATOM 7140 C C . GLN B 1 320 ? 44.219 4.516 20.312 1 53.94 320 GLN B C 1
ATOM 7142 O O . GLN B 1 320 ? 45.188 4.598 19.547 1 53.94 320 GLN B O 1
ATOM 7147 N N . CYS B 1 321 ? 43.812 3.479 20.688 1 50.47 321 CYS B N 1
ATOM 7148 C CA . CYS B 1 321 ? 44.75 2.375 20.656 1 50.47 321 CYS B CA 1
ATOM 7149 C C . CYS B 1 321 ? 45 1.913 19.219 1 50.47 321 CYS B C 1
ATOM 7151 O O . CYS B 1 321 ? 45.688 0.907 18.984 1 50.47 321 CYS B O 1
ATOM 7153 N N . TYR B 1 322 ? 44.312 2.471 18.297 1 55.38 322 TYR B N 1
ATOM 7154 C CA . TYR B 1 322 ? 44.531 1.729 17.062 1 55.38 322 TYR B CA 1
ATOM 7155 C C . TYR B 1 322 ? 45.625 2.375 16.219 1 55.38 322 TYR B C 1
ATOM 7157 O O . TYR B 1 322 ? 45.656 3.6 16.078 1 55.38 322 TYR B O 1
ATOM 7165 N N . HIS B 1 323 ? 46.812 1.698 16.172 1 59.19 323 HIS B N 1
ATOM 7166 C CA . HIS B 1 323 ? 47.938 1.993 15.289 1 59.19 323 HIS B CA 1
ATOM 7167 C C . HIS B 1 323 ? 47.5 1.978 13.82 1 59.19 323 HIS B C 1
ATOM 7169 O O . HIS B 1 323 ? 48.344 1.823 12.93 1 59.19 323 HIS B O 1
ATOM 7175 N N . VAL B 1 324 ? 46.25 2.012 13.641 1 63.03 324 VAL B N 1
ATOM 7176 C CA . VAL B 1 324 ? 45.844 1.913 12.25 1 63.03 324 VAL B CA 1
ATOM 7177 C C . VAL B 1 324 ? 45.688 3.312 11.656 1 63.03 324 VAL B C 1
ATOM 7179 O O . VAL B 1 324 ? 45.406 4.273 12.375 1 63.03 324 VAL B O 1
ATOM 7182 N N . SER B 1 325 ? 46.156 3.367 10.43 1 72.62 325 SER B N 1
ATOM 7183 C CA . SER B 1 325 ? 45.969 4.629 9.711 1 72.62 325 SER B CA 1
ATOM 7184 C C . SER B 1 325 ? 44.531 5.129 9.797 1 72.62 325 SER B C 1
ATOM 7186 O O . SER B 1 325 ? 43.594 4.336 9.938 1 72.62 325 SER B O 1
ATOM 7188 N N . GLU B 1 326 ? 44.469 6.367 9.906 1 71.62 326 GLU B N 1
ATOM 7189 C CA . GLU B 1 326 ? 43.156 7.016 10.023 1 71.62 326 GLU B CA 1
ATOM 7190 C C . GLU B 1 326 ? 42.219 6.543 8.93 1 71.62 326 GLU B C 1
ATOM 7192 O O . GLU B 1 326 ? 41.031 6.293 9.188 1 71.62 326 GLU B O 1
ATOM 7197 N N . ASP B 1 327 ? 42.781 6.363 7.758 1 75.12 327 ASP B N 1
ATOM 7198 C CA . ASP B 1 327 ? 41.938 5.914 6.645 1 75.12 327 ASP B CA 1
ATOM 7199 C C . ASP B 1 327 ? 41.469 4.484 6.863 1 75.12 327 ASP B C 1
ATOM 7201 O O . ASP B 1 327 ? 40.312 4.156 6.539 1 75.12 327 ASP B O 1
ATOM 7205 N N . ALA B 1 328 ? 42.25 3.812 7.445 1 81.88 328 ALA B N 1
ATOM 7206 C CA . ALA B 1 328 ? 41.906 2.412 7.688 1 81.88 328 ALA B CA 1
ATOM 7207 C C . ALA B 1 328 ? 40.844 2.283 8.781 1 81.88 328 ALA B C 1
ATOM 7209 O O . ALA B 1 328 ? 40 1.397 8.727 1 81.88 328 ALA B O 1
ATOM 7210 N N . LEU B 1 329 ? 40.875 3.279 9.656 1 87.44 329 LEU B N 1
ATOM 7211 C CA . LEU B 1 329 ? 39.938 3.24 10.781 1 87.44 329 LEU B CA 1
ATOM 7212 C C . LEU B 1 329 ? 38.5 3.451 10.305 1 87.44 329 LEU B C 1
ATOM 7214 O O . LEU B 1 329 ? 37.562 2.789 10.789 1 87.44 329 LEU B O 1
ATOM 7218 N N . LEU B 1 330 ? 38.312 4.242 9.344 1 90.19 330 LEU B N 1
ATOM 7219 C CA . LEU B 1 330 ? 37 4.617 8.883 1 90.19 330 LEU B CA 1
ATOM 7220 C C . LEU B 1 330 ? 36.406 3.529 7.992 1 90.19 330 LEU B C 1
ATOM 7222 O O . LEU B 1 330 ? 35.188 3.488 7.785 1 90.19 330 LEU B O 1
ATOM 7226 N N . THR B 1 331 ? 37.25 2.635 7.504 1 91.88 331 THR B N 1
ATOM 7227 C CA . THR B 1 331 ? 36.781 1.618 6.574 1 91.88 331 THR B CA 1
ATOM 7228 C C . THR B 1 331 ? 36.656 0.268 7.27 1 91.88 331 THR B C 1
ATOM 7230 O O . THR B 1 331 ? 36.344 -0.741 6.625 1 91.88 331 THR B O 1
ATOM 7233 N N . LEU B 1 332 ? 36.875 0.291 8.57 1 92.25 332 LEU B N 1
ATOM 7234 C CA . LEU B 1 332 ? 36.656 -0.939 9.328 1 92.25 332 LEU B CA 1
ATOM 7235 C C . LEU B 1 332 ? 35.188 -1.386 9.242 1 92.25 332 LEU B C 1
ATOM 7237 O O . LEU B 1 332 ? 34.281 -0.553 9.227 1 92.25 332 LEU B O 1
ATOM 7241 N N . ALA B 1 333 ? 35 -2.676 9.297 1 93.56 333 ALA B N 1
ATOM 7242 C CA . ALA B 1 333 ? 33.656 -3.242 9.195 1 93.56 333 ALA B CA 1
ATOM 7243 C C . ALA B 1 333 ? 32.781 -2.824 10.391 1 93.56 333 ALA B C 1
ATOM 7245 O O . ALA B 1 333 ? 31.578 -2.684 10.266 1 93.56 333 ALA B O 1
ATOM 7246 N N . VAL B 1 334 ? 33.406 -2.6 11.5 1 92.88 334 VAL B N 1
ATOM 7247 C CA . VAL B 1 334 ? 32.656 -2.328 12.727 1 92.88 334 VAL B CA 1
ATOM 7248 C C . VAL B 1 334 ? 32.438 -0.825 12.875 1 92.88 334 VAL B C 1
ATOM 7250 O O . VAL B 1 334 ? 31.734 -0.383 13.781 1 92.88 334 VAL B O 1
ATOM 7253 N N . ALA B 1 335 ? 33.094 -0.019 11.969 1 91.44 335 ALA B N 1
ATOM 7254 C CA . ALA B 1 335 ? 32.938 1.434 12.062 1 91.44 335 ALA B CA 1
ATOM 7255 C C . ALA B 1 335 ? 31.625 1.903 11.492 1 91.44 335 ALA B C 1
ATOM 7257 O O . ALA B 1 335 ? 31.469 2.008 10.273 1 91.44 335 ALA B O 1
ATOM 7258 N N . THR B 1 336 ? 30.672 2.127 12.273 1 91.56 336 THR B N 1
ATOM 7259 C CA . THR B 1 336 ? 29.359 2.605 11.867 1 91.56 336 THR B CA 1
ATOM 7260 C C . THR B 1 336 ? 28.891 3.748 12.766 1 91.56 336 THR B C 1
ATOM 7262 O O . THR B 1 336 ? 29.312 3.846 13.922 1 91.56 336 THR B O 1
ATOM 7265 N N . PHE B 1 337 ? 28.062 4.555 12.164 1 92.38 337 PHE B N 1
ATOM 7266 C CA . PHE B 1 337 ? 27.562 5.734 12.867 1 92.38 337 PHE B CA 1
ATOM 7267 C C . PHE B 1 337 ? 26.047 5.703 12.969 1 92.38 337 PHE B C 1
ATOM 7269 O O . PHE B 1 337 ? 25.375 5.023 12.18 1 92.38 337 PHE B O 1
ATOM 7276 N N . LYS B 1 338 ? 25.5 6.324 13.93 1 91.69 338 LYS B N 1
ATOM 7277 C CA . LYS B 1 338 ? 24.062 6.445 14.094 1 91.69 338 LYS B CA 1
ATOM 7278 C C . LYS B 1 338 ? 23.625 7.902 14.047 1 91.69 338 LYS B C 1
ATOM 7280 O O . LYS B 1 338 ? 24.391 8.805 14.383 1 91.69 338 LYS B O 1
ATOM 7285 N N . CYS B 1 339 ? 22.484 8.102 13.57 1 92.06 339 CYS B N 1
ATOM 7286 C CA . CYS B 1 339 ? 21.875 9.422 13.516 1 92.06 339 CYS B CA 1
ATOM 7287 C C . CYS B 1 339 ? 20.688 9.523 14.469 1 92.06 339 CYS B C 1
ATOM 7289 O O . CYS B 1 339 ? 19.75 8.742 14.383 1 92.06 339 CYS B O 1
ATOM 7291 N N . LYS B 1 340 ? 20.672 10.469 15.312 1 88.56 340 LYS B N 1
ATOM 7292 C CA . LYS B 1 340 ? 19.625 10.656 16.312 1 88.56 340 LYS B CA 1
ATOM 7293 C C . LYS B 1 340 ? 18.359 11.273 15.688 1 88.56 340 LYS B C 1
ATOM 7295 O O . LYS B 1 340 ? 17.297 11.242 16.297 1 88.56 340 LYS B O 1
ATOM 7300 N N . ARG B 1 341 ? 18.531 11.789 14.555 1 88.62 341 ARG B N 1
ATOM 7301 C CA . ARG B 1 341 ? 17.438 12.516 13.938 1 88.62 341 ARG B CA 1
ATOM 7302 C C . ARG B 1 341 ? 16.641 11.625 12.984 1 88.62 341 ARG B C 1
ATOM 7304 O O . ARG B 1 341 ? 15.492 11.914 12.664 1 88.62 341 ARG B O 1
ATOM 7311 N N . CYS B 1 342 ? 17.281 10.609 12.516 1 88.31 342 CYS B N 1
ATOM 7312 C CA . CYS B 1 342 ? 16.578 9.688 11.617 1 88.31 342 CYS B CA 1
ATOM 7313 C C . CYS B 1 342 ? 15.602 8.812 12.391 1 88.31 342 CYS B C 1
ATOM 7315 O O . CYS B 1 342 ? 15.836 8.492 13.555 1 88.31 342 CYS B O 1
ATOM 7317 N N . PRO B 1 343 ? 14.508 8.461 11.664 1 84.56 343 PRO B N 1
ATOM 7318 C CA . PRO B 1 343 ? 13.562 7.562 12.328 1 84.56 343 PRO B CA 1
ATOM 7319 C C . PRO B 1 343 ? 14.203 6.23 12.727 1 84.56 343 PRO B C 1
ATOM 7321 O O . PRO B 1 343 ? 14.977 5.66 11.961 1 84.56 343 PRO B O 1
ATOM 7324 N N . SER B 1 344 ? 13.781 5.816 13.828 1 81.06 344 SER B N 1
ATOM 7325 C CA . SER B 1 344 ? 14.375 4.602 14.383 1 81.06 344 SER B CA 1
ATOM 7326 C C . SER B 1 344 ? 14.086 3.395 13.5 1 81.06 344 SER B C 1
ATOM 7328 O O . SER B 1 344 ? 14.82 2.402 13.539 1 81.06 344 SER B O 1
ATOM 7330 N N . SER B 1 345 ? 13.125 3.541 12.758 1 77.19 345 SER B N 1
ATOM 7331 C CA . SER B 1 345 ? 12.734 2.436 11.891 1 77.19 345 SER B CA 1
ATOM 7332 C C . SER B 1 345 ? 13.586 2.4 10.625 1 77.19 345 SER B C 1
ATOM 7334 O O . SER B 1 345 ? 13.609 1.392 9.914 1 77.19 345 SER B O 1
ATOM 7336 N N . SER B 1 346 ? 14.359 3.377 10.484 1 77.69 346 SER B N 1
ATOM 7337 C CA . SER B 1 346 ? 15.164 3.449 9.273 1 77.69 346 SER B CA 1
ATOM 7338 C C . SER B 1 346 ? 16.547 2.846 9.492 1 77.69 346 SER B C 1
ATOM 7340 O O . SER B 1 346 ? 17.047 2.828 10.609 1 77.69 346 SER B O 1
ATOM 7342 N N . VAL B 1 347 ? 17.031 2.363 8.461 1 76.25 347 VAL B N 1
ATOM 7343 C CA . VAL B 1 347 ? 18.375 1.787 8.508 1 76.25 347 VAL B CA 1
ATOM 7344 C C . VAL B 1 347 ? 19.391 2.873 8.852 1 76.25 347 VAL B C 1
ATOM 7346 O O . VAL B 1 347 ? 20.344 2.631 9.609 1 76.25 347 VAL B O 1
ATOM 7349 N N . GLU B 1 348 ? 19.125 4.066 8.445 1 74.31 348 GLU B N 1
ATOM 7350 C CA . GLU B 1 348 ? 20.047 5.188 8.633 1 74.31 348 GLU B CA 1
ATOM 7351 C C . GLU B 1 348 ? 20.172 5.566 10.102 1 74.31 348 GLU B C 1
ATOM 7353 O O . GLU B 1 348 ? 21.156 6.164 10.516 1 74.31 348 GLU B O 1
ATOM 7358 N N . ALA B 1 349 ? 19.188 5.188 10.734 1 81.25 349 ALA B N 1
ATOM 7359 C CA . ALA B 1 349 ? 19.219 5.516 12.156 1 81.25 349 ALA B CA 1
ATOM 7360 C C . ALA B 1 349 ? 20.281 4.703 12.891 1 81.25 349 ALA B C 1
ATOM 7362 O O . ALA B 1 349 ? 20.766 5.105 13.953 1 81.25 349 ALA B O 1
ATOM 7363 N N . HIS B 1 350 ? 20.672 3.621 12.164 1 81.19 350 HIS B N 1
ATOM 7364 C CA . HIS B 1 350 ? 21.469 2.693 12.961 1 81.19 350 HIS B CA 1
ATOM 7365 C C . HIS B 1 350 ? 22.75 2.316 12.25 1 81.19 350 HIS B C 1
ATOM 7367 O O . HIS B 1 350 ? 23.672 1.781 12.867 1 81.19 350 HIS B O 1
ATOM 7373 N N . ASP B 1 351 ? 22.781 2.607 11.023 1 87.19 351 ASP B N 1
ATOM 7374 C CA . ASP B 1 351 ? 23.953 2.127 10.289 1 87.19 351 ASP B CA 1
ATOM 7375 C C . ASP B 1 351 ? 24.297 3.072 9.148 1 87.19 351 ASP B C 1
ATOM 7377 O O . ASP B 1 351 ? 23.891 2.859 8.008 1 87.19 351 ASP B O 1
ATOM 7381 N N . ILE B 1 352 ? 25.172 3.984 9.453 1 89.75 352 ILE B N 1
ATOM 7382 C CA . ILE B 1 352 ? 25.719 4.879 8.445 1 89.75 352 ILE B CA 1
ATOM 7383 C C . ILE B 1 352 ? 27.234 4.656 8.336 1 89.75 352 ILE B C 1
ATOM 7385 O O . ILE B 1 352 ? 27.953 4.715 9.328 1 89.75 352 ILE B O 1
ATOM 7389 N N . ARG B 1 353 ? 27.672 4.492 7.133 1 89.62 353 ARG B N 1
ATOM 7390 C CA . ARG B 1 353 ? 29.078 4.148 6.949 1 89.62 353 ARG B CA 1
ATOM 7391 C C . ARG B 1 353 ? 29.812 5.242 6.18 1 89.62 353 ARG B C 1
ATOM 7393 O O . ARG B 1 353 ? 29.188 6.113 5.578 1 89.62 353 ARG B O 1
ATOM 7400 N N . TYR B 1 354 ? 31.156 5.199 6.363 1 88.31 354 TYR B N 1
ATOM 7401 C CA . TYR B 1 354 ? 32 6.062 5.559 1 88.31 354 TYR B CA 1
ATOM 7402 C C . TYR B 1 354 ? 32.031 5.598 4.109 1 88.31 354 TYR B C 1
ATOM 7404 O O . TYR B 1 354 ? 32.125 4.395 3.84 1 88.31 354 TYR B O 1
ATOM 7412 N N . PRO B 1 355 ? 31.938 6.508 3.17 1 87.75 355 PRO B N 1
ATOM 7413 C CA . PRO B 1 355 ? 31.938 7.969 3.281 1 87.75 355 PRO B CA 1
ATOM 7414 C C . PRO B 1 355 ? 30.531 8.562 3.354 1 87.75 355 PRO B C 1
ATOM 7416 O O . PRO B 1 355 ? 30.375 9.781 3.426 1 87.75 355 PRO B O 1
ATOM 7419 N N . ALA B 1 356 ? 29.5 7.781 3.404 1 86.06 356 ALA B N 1
ATOM 7420 C CA . ALA B 1 356 ? 28.125 8.258 3.385 1 86.06 356 ALA B CA 1
ATOM 7421 C C . ALA B 1 356 ? 27.844 9.164 4.582 1 86.06 356 ALA B C 1
ATOM 7423 O O . ALA B 1 356 ? 27.016 10.078 4.496 1 86.06 356 ALA B O 1
ATOM 7424 N N . VAL B 1 357 ? 28.5 8.977 5.656 1 90.19 357 VAL B N 1
ATOM 7425 C CA . VAL B 1 357 ? 28.281 9.734 6.883 1 90.19 357 VAL B CA 1
ATOM 7426 C C . VAL B 1 357 ? 28.594 11.203 6.645 1 90.19 357 VAL B C 1
ATOM 7428 O O . VAL B 1 357 ? 27.969 12.086 7.246 1 90.19 357 VAL B O 1
ATOM 7431 N N . LEU B 1 358 ? 29.5 11.469 5.742 1 88.69 358 LEU B N 1
ATOM 7432 C CA . LEU B 1 358 ? 29.906 12.836 5.453 1 88.69 358 LEU B CA 1
ATOM 7433 C C . LEU B 1 358 ? 28.812 13.586 4.703 1 88.69 358 LEU B C 1
ATOM 7435 O O . LEU B 1 358 ? 28.672 14.805 4.832 1 88.69 358 LEU B O 1
ATOM 7439 N N . ALA B 1 359 ? 28.062 12.82 3.986 1 85.56 359 ALA B N 1
ATOM 7440 C CA . ALA B 1 359 ? 27.031 13.43 3.137 1 85.56 359 ALA B CA 1
ATOM 7441 C C . ALA B 1 359 ? 25.656 13.305 3.768 1 85.56 359 ALA B C 1
ATOM 7443 O O . ALA B 1 359 ? 24.656 13.688 3.158 1 85.56 359 ALA B O 1
ATOM 7444 N N . HIS B 1 360 ? 25.547 12.781 4.93 1 88.62 360 HIS B N 1
ATOM 7445 C CA . HIS B 1 360 ? 24.25 12.562 5.559 1 88.62 360 HIS B CA 1
ATOM 7446 C C . HIS B 1 360 ? 23.5 13.875 5.766 1 88.62 360 HIS B C 1
ATOM 7448 O O . HIS B 1 360 ? 24.047 14.812 6.355 1 88.62 360 HIS B O 1
ATOM 7454 N N . ARG B 1 361 ? 22.312 13.953 5.391 1 85.62 361 ARG B N 1
ATOM 7455 C CA . ARG B 1 361 ? 21.531 15.188 5.344 1 85.62 361 ARG B CA 1
ATOM 7456 C C . ARG B 1 361 ? 21.344 15.766 6.742 1 85.62 361 ARG B C 1
ATOM 7458 O O . ARG B 1 361 ? 21.391 16.984 6.93 1 85.62 361 ARG B O 1
ATOM 7465 N N . CYS B 1 362 ? 21.156 14.961 7.695 1 88.31 362 CYS B N 1
ATOM 7466 C CA . CYS B 1 362 ? 20.875 15.406 9.055 1 88.31 362 CYS B CA 1
ATOM 7467 C C . CYS B 1 362 ? 22.094 16.047 9.68 1 88.31 362 CYS B C 1
ATOM 7469 O O . CYS B 1 362 ? 21.984 16.828 10.633 1 88.31 362 CYS B O 1
ATOM 7471 N N . ALA B 1 363 ? 23.234 15.695 9.133 1 89 363 ALA B N 1
ATOM 7472 C CA . ALA B 1 363 ? 24.484 16.203 9.703 1 89 363 ALA B CA 1
ATOM 7473 C C . ALA B 1 363 ? 24.75 17.641 9.234 1 89 363 ALA B C 1
ATOM 7475 O O . ALA B 1 363 ? 25.547 18.344 9.844 1 89 363 ALA B O 1
ATOM 7476 N N . VAL B 1 364 ? 24 18.047 8.203 1 87.94 364 VAL B N 1
ATOM 7477 C CA . VAL B 1 364 ? 24.375 19.312 7.605 1 87.94 364 VAL B CA 1
ATOM 7478 C C . VAL B 1 364 ? 23.172 20.266 7.605 1 87.94 364 VAL B C 1
ATOM 7480 O O . VAL B 1 364 ? 23.203 21.312 6.969 1 87.94 364 VAL B O 1
ATOM 7483 N N . ARG B 1 365 ? 22.125 19.875 8.227 1 86.94 365 ARG B N 1
ATOM 7484 C CA . ARG B 1 365 ? 20.938 20.719 8.234 1 86.94 365 ARG B CA 1
ATOM 7485 C C . ARG B 1 365 ? 20.484 21 9.664 1 86.94 365 ARG B C 1
ATOM 7487 O O . ARG B 1 365 ? 20.719 20.203 10.57 1 86.94 365 ARG B O 1
ATOM 7494 N N . LYS B 1 366 ? 19.719 22.125 9.672 1 81.19 366 LYS B N 1
ATOM 7495 C CA . LYS B 1 366 ? 19.156 22.531 10.961 1 81.19 366 LYS B CA 1
ATOM 7496 C C . LYS B 1 366 ? 17.953 21.656 11.32 1 81.19 366 LYS B C 1
ATOM 7498 O O . LYS B 1 366 ? 17.125 21.344 10.461 1 81.19 366 LYS B O 1
ATOM 7503 N N . PRO B 1 367 ? 17.906 21.219 12.539 1 80.38 367 PRO B N 1
ATOM 7504 C CA . PRO B 1 367 ? 16.734 20.422 12.953 1 80.38 367 PRO B CA 1
ATOM 7505 C C . PRO B 1 367 ? 15.469 21.25 13.07 1 80.38 367 PRO B C 1
ATOM 7507 O O . PRO B 1 367 ? 15.531 22.453 13.359 1 80.38 367 PRO B O 1
ATOM 7510 N N . ASP B 1 368 ? 14.297 20.828 12.5 1 67.06 368 ASP B N 1
ATOM 7511 C CA . ASP B 1 368 ? 13.023 21.531 12.594 1 67.06 368 ASP B CA 1
ATOM 7512 C C . ASP B 1 368 ? 12.648 21.797 14.055 1 67.06 368 ASP B C 1
ATOM 7514 O O . ASP B 1 368 ? 11.992 22.797 14.359 1 67.06 368 ASP B O 1
ATOM 7518 N N . GLY B 1 369 ? 13.047 21.094 15.078 1 58.28 369 GLY B N 1
ATOM 7519 C CA . GLY B 1 369 ? 12.648 21.219 16.469 1 58.28 369 GLY B CA 1
ATOM 7520 C C . GLY B 1 369 ? 13.773 21.703 17.359 1 58.28 369 GLY B C 1
ATOM 7521 O O . GLY B 1 369 ? 14.844 22.078 16.875 1 58.28 369 GLY B O 1
ATOM 7522 N N . HIS B 1 370 ? 13.336 22 18.703 1 53.28 370 HIS B N 1
ATOM 7523 C CA . HIS B 1 370 ? 14.156 22.562 19.781 1 53.28 370 HIS B CA 1
ATOM 7524 C C . HIS B 1 370 ? 15.383 21.688 20.047 1 53.28 370 HIS B C 1
ATOM 7526 O O . HIS B 1 370 ? 15.391 20.891 20.969 1 53.28 370 HIS B O 1
ATOM 7532 N N . LEU B 1 371 ? 15.891 21.156 19.062 1 54.5 371 LEU B N 1
ATOM 7533 C CA . LEU B 1 371 ? 17.109 20.5 19.516 1 54.5 371 LEU B CA 1
ATOM 7534 C C . LEU B 1 371 ? 18.094 21.516 20.078 1 54.5 371 LEU B C 1
ATOM 7536 O O . LEU B 1 371 ? 18.031 22.703 19.75 1 54.5 371 LEU B O 1
ATOM 7540 N N . ARG B 1 372 ? 18.922 21.062 21.047 1 52.22 372 ARG B N 1
ATOM 7541 C CA . ARG B 1 372 ? 19.875 21.859 21.812 1 52.22 372 ARG B CA 1
ATOM 7542 C C . ARG B 1 372 ? 20.812 22.609 20.875 1 52.22 372 ARG B C 1
ATOM 7544 O O . ARG B 1 372 ? 21.359 22.031 19.938 1 52.22 372 ARG B O 1
ATOM 7551 N N . ALA B 1 373 ? 20.641 23.797 20.922 1 56.53 373 ALA B N 1
ATOM 7552 C CA . ALA B 1 373 ? 21.516 24.75 20.234 1 56.53 373 ALA B CA 1
ATOM 7553 C C . ALA B 1 373 ? 22.984 24.328 20.344 1 56.53 373 ALA B C 1
ATOM 7555 O O . ALA B 1 373 ? 23.375 23.656 21.297 1 56.53 373 ALA B O 1
ATOM 7556 N N . PRO B 1 374 ? 23.688 24.375 19.297 1 59.5 374 PRO B N 1
ATOM 7557 C CA . PRO B 1 374 ? 25.141 24.141 19.375 1 59.5 374 PRO B CA 1
ATOM 7558 C C . PRO B 1 374 ? 25.766 24.781 20.609 1 59.5 374 PRO B C 1
ATOM 7560 O O . PRO B 1 374 ? 25.234 25.766 21.141 1 59.5 374 PRO B O 1
ATOM 7563 N N . LYS B 1 375 ? 26.609 24.031 21.328 1 53.69 375 LYS B N 1
ATOM 7564 C CA . LYS B 1 375 ? 27.312 24.484 22.531 1 53.69 375 LYS B CA 1
ATOM 7565 C C . LYS B 1 375 ? 27.812 25.922 22.359 1 53.69 375 LYS B C 1
ATOM 7567 O O . LYS B 1 375 ? 27.812 26.703 23.297 1 53.69 375 LYS B O 1
ATOM 7572 N N . GLU B 1 376 ? 28.375 26.141 21.188 1 57.75 376 GLU B N 1
ATOM 7573 C CA . GLU B 1 376 ? 29 27.453 21.062 1 57.75 376 GLU B CA 1
ATOM 7574 C C . GLU B 1 376 ? 28.016 28.484 20.5 1 57.75 376 GLU B C 1
ATOM 7576 O O . GLU B 1 376 ? 27.141 28.125 19.703 1 57.75 376 GLU B O 1
ATOM 7581 N N . THR B 1 377 ? 27.906 29.484 21.156 1 61.34 377 THR B N 1
ATOM 7582 C CA . THR B 1 377 ? 27.109 30.609 20.688 1 61.34 377 THR B CA 1
ATOM 7583 C C . THR B 1 377 ? 27.312 30.844 19.188 1 61.34 377 THR B C 1
ATOM 7585 O O . THR B 1 377 ? 28.438 31.062 18.734 1 61.34 377 THR B O 1
ATOM 7588 N N . PRO B 1 378 ? 26.312 30.625 18.5 1 67.44 378 PRO B N 1
ATOM 7589 C CA . PRO B 1 378 ? 26.5 30.781 17.062 1 67.44 378 PRO B CA 1
ATOM 7590 C C . PRO B 1 378 ? 26.922 32.188 16.656 1 67.44 378 PRO B C 1
ATOM 7592 O O . PRO B 1 378 ? 26.469 33.156 17.266 1 67.44 378 PRO B O 1
ATOM 7595 N N . SER B 1 379 ? 27.859 32.281 15.852 1 75.75 379 SER B N 1
ATOM 7596 C CA . SER B 1 379 ? 28.281 33.562 15.305 1 75.75 379 SER B CA 1
ATOM 7597 C C . SER B 1 379 ? 27.203 34.156 14.406 1 75.75 379 SER B C 1
ATOM 7599 O O . SER B 1 379 ? 26.312 33.438 13.945 1 75.75 379 SER B O 1
ATOM 7601 N N . ALA B 1 380 ? 27.25 35.438 14.305 1 76.19 380 ALA B N 1
ATOM 7602 C CA . ALA B 1 380 ? 26.328 36.125 13.414 1 76.19 380 ALA B CA 1
ATOM 7603 C C . ALA B 1 380 ? 26.375 35.562 12 1 76.19 380 ALA B C 1
ATOM 7605 O O . ALA B 1 380 ? 25.344 35.406 11.344 1 76.19 380 ALA B O 1
ATOM 7606 N N . LEU B 1 381 ? 27.516 35.188 11.719 1 84.75 381 LEU B N 1
ATOM 7607 C CA . LEU B 1 381 ? 27.703 34.594 10.398 1 84.75 381 LEU B CA 1
ATOM 7608 C C . LEU B 1 381 ? 26.984 33.25 10.305 1 84.75 381 LEU B C 1
ATOM 7610 O O . LEU B 1 381 ? 26.25 33 9.352 1 84.75 381 LEU B O 1
ATOM 7614 N N . SER B 1 382 ? 27.156 32.5 11.289 1 84.5 382 SER B N 1
ATOM 7615 C CA . SER B 1 382 ? 26.562 31.172 11.281 1 84.5 382 SER B CA 1
ATOM 7616 C C . SER B 1 382 ? 25.031 31.25 11.258 1 84.5 382 SER B C 1
ATOM 7618 O O . SER B 1 382 ? 24.375 30.484 10.555 1 84.5 382 SER B O 1
ATOM 7620 N N . ILE B 1 383 ? 24.562 32.188 11.891 1 82.5 383 ILE B N 1
ATOM 7621 C CA . ILE B 1 383 ? 23.109 32.375 11.953 1 82.5 383 ILE B CA 1
ATOM 7622 C C . ILE B 1 383 ? 22.578 32.781 10.586 1 82.5 383 ILE B C 1
ATOM 7624 O O . ILE B 1 383 ? 21.547 32.281 10.133 1 82.5 383 ILE B O 1
ATOM 7628 N N . THR B 1 384 ? 23.281 33.688 10.031 1 86.44 384 THR B N 1
ATOM 7629 C CA . THR B 1 384 ? 22.844 34.188 8.734 1 86.44 384 THR B CA 1
ATOM 7630 C C . THR B 1 384 ? 22.906 33.125 7.672 1 86.44 384 THR B C 1
ATOM 7632 O O . THR B 1 384 ? 22 32.969 6.852 1 86.44 384 THR B O 1
ATOM 7635 N N . VAL B 1 385 ? 23.938 32.375 7.723 1 87.88 385 VAL B N 1
ATOM 7636 C CA . VAL B 1 385 ? 24.094 31.281 6.762 1 87.88 385 VAL B CA 1
ATOM 7637 C C . VAL B 1 385 ? 22.984 30.266 6.941 1 87.88 385 VAL B C 1
ATOM 7639 O O . VAL B 1 385 ? 22.375 29.828 5.965 1 87.88 385 VAL B O 1
ATOM 7642 N N . GLU B 1 386 ? 22.703 29.953 8.117 1 86 386 GLU B N 1
ATOM 7643 C CA . GLU B 1 386 ? 21.656 28.984 8.422 1 86 386 GLU B CA 1
ATOM 7644 C C . GLU B 1 386 ? 20.297 29.484 7.941 1 86 386 GLU B C 1
ATOM 7646 O O . GLU B 1 386 ? 19.5 28.719 7.395 1 86 386 GLU B O 1
ATOM 7651 N N . LYS B 1 387 ? 20.109 30.656 8.125 1 83.5 387 LYS B N 1
ATOM 7652 C CA . LYS B 1 387 ? 18.844 31.25 7.73 1 83.5 387 LYS B CA 1
ATOM 7653 C C . LYS B 1 387 ? 18.672 31.25 6.211 1 83.5 387 LYS B C 1
ATOM 7655 O O . LYS B 1 387 ? 17.594 30.953 5.699 1 83.5 387 LYS B O 1
ATOM 7660 N N . LEU B 1 388 ? 19.719 31.516 5.562 1 84.75 388 LEU B N 1
ATOM 7661 C CA . LEU B 1 388 ? 19.656 31.719 4.121 1 84.75 388 LEU B CA 1
ATOM 7662 C C . LEU B 1 388 ? 19.719 30.391 3.383 1 84.75 388 LEU B C 1
ATOM 7664 O O . LEU B 1 388 ? 19.078 30.203 2.348 1 84.75 388 LEU B O 1
ATOM 7668 N N . THR B 1 389 ? 20.531 29.5 3.941 1 85.69 389 THR B N 1
ATOM 7669 C CA . THR B 1 389 ? 20.781 28.281 3.186 1 85.69 389 THR B CA 1
ATOM 7670 C C . THR B 1 389 ? 20.219 27.062 3.912 1 85.69 389 THR B C 1
ATOM 7672 O O . THR B 1 389 ? 20.125 25.969 3.332 1 85.69 389 THR B O 1
ATOM 7675 N N . GLU B 1 390 ? 19.891 27.141 5.18 1 85.38 390 GLU B N 1
ATOM 7676 C CA . GLU B 1 390 ? 19.422 26.062 6.039 1 85.38 390 GLU B CA 1
ATOM 7677 C C . GLU B 1 390 ? 20.516 25.016 6.242 1 85.38 390 GLU B C 1
ATOM 7679 O O . GLU B 1 390 ? 20.219 23.859 6.562 1 85.38 390 GLU B O 1
ATOM 7684 N N . GLU B 1 391 ? 21.734 25.422 5.969 1 88.81 391 GLU B N 1
ATOM 7685 C CA . GLU B 1 391 ? 22.859 24.516 6.105 1 88.81 391 GLU B CA 1
ATOM 7686 C C . GLU B 1 391 ? 23.719 24.875 7.324 1 88.81 391 GLU B C 1
ATOM 7688 O O . GLU B 1 391 ? 23.859 26.047 7.656 1 88.81 391 GLU B O 1
ATOM 7693 N N . THR B 1 392 ? 24.203 23.875 7.926 1 88.38 392 THR B N 1
ATOM 7694 C CA . THR B 1 392 ? 25.078 24.031 9.086 1 88.38 392 THR B CA 1
ATOM 7695 C C . THR B 1 392 ? 26.375 23.266 8.891 1 88.38 392 THR B C 1
ATOM 7697 O O . THR B 1 392 ? 26.484 22.406 8.008 1 88.38 392 THR B O 1
ATOM 7700 N N . PRO B 1 393 ? 27.359 23.688 9.578 1 88.56 393 PRO B N 1
ATOM 7701 C CA . PRO B 1 393 ? 28.562 22.859 9.539 1 88.56 393 PRO B CA 1
ATOM 7702 C C . PRO B 1 393 ? 28.297 21.391 9.906 1 88.56 393 PRO B C 1
ATOM 7704 O O . PRO B 1 393 ? 27.297 21.109 10.594 1 88.56 393 PRO B O 1
ATOM 7707 N N . TRP B 1 394 ? 29.125 20.562 9.406 1 90.25 394 TRP B N 1
ATOM 7708 C CA . TRP B 1 394 ? 28.906 19.125 9.609 1 90.25 394 TRP B CA 1
ATOM 7709 C C . TRP B 1 394 ? 28.812 18.797 11.094 1 90.25 394 TRP B C 1
ATOM 7711 O O . TRP B 1 394 ? 29.672 19.203 11.883 1 90.25 394 TRP B O 1
ATOM 7721 N N . ASN B 1 395 ? 27.781 18.188 11.5 1 90.88 395 ASN B N 1
ATOM 7722 C CA . ASN B 1 395 ? 27.469 17.656 12.82 1 90.88 395 ASN B CA 1
ATOM 7723 C C . ASN B 1 395 ? 27.484 18.75 13.883 1 90.88 395 ASN B C 1
ATOM 7725 O O . ASN B 1 395 ? 27.906 18.516 15.016 1 90.88 395 ASN B O 1
ATOM 7729 N N . ALA B 1 396 ? 27.172 19.938 13.492 1 86.31 396 ALA B N 1
ATOM 7730 C CA . ALA B 1 396 ? 27.125 21.078 14.398 1 86.31 396 ALA B CA 1
ATOM 7731 C C . ALA B 1 396 ? 26.172 20.812 15.562 1 86.31 396 ALA B C 1
ATOM 7733 O O . ALA B 1 396 ? 26.375 21.328 16.672 1 86.31 396 ALA B O 1
ATOM 7734 N N . TYR B 1 397 ? 25.25 20.031 15.352 1 86.25 397 TYR B N 1
ATOM 7735 C CA . TYR B 1 397 ? 24.25 19.766 16.375 1 86.25 397 TYR B CA 1
ATOM 7736 C C . TYR B 1 397 ? 24.469 18.406 17.016 1 86.25 397 TYR B C 1
ATOM 7738 O O . TYR B 1 397 ? 23.562 17.875 17.688 1 86.25 397 TYR B O 1
ATOM 7746 N N . ASN B 1 398 ? 25.531 17.75 16.797 1 88.25 398 ASN B N 1
ATOM 7747 C CA . ASN B 1 398 ? 25.953 16.5 17.406 1 88.25 398 ASN B CA 1
ATOM 7748 C C . ASN B 1 398 ? 24.906 15.406 17.219 1 88.25 398 ASN B C 1
ATOM 7750 O O . ASN B 1 398 ? 24.562 14.695 18.172 1 88.25 398 ASN B O 1
ATOM 7754 N N . CYS B 1 399 ? 24.391 15.367 16.016 1 90.19 399 CYS B N 1
ATOM 7755 C CA . CYS B 1 399 ? 23.375 14.359 15.75 1 90.19 399 CYS B CA 1
ATOM 7756 C C . CYS B 1 399 ? 24 13.047 15.312 1 90.19 399 CYS B C 1
ATOM 7758 O O . CYS B 1 399 ? 23.359 11.992 15.391 1 90.19 399 CYS B O 1
ATOM 7760 N N . ILE B 1 400 ? 25.219 13.109 14.836 1 92.75 400 ILE B N 1
ATOM 7761 C CA . ILE B 1 400 ? 25.906 11.906 14.398 1 92.75 400 ILE B CA 1
ATOM 7762 C C . ILE B 1 400 ? 26.906 11.461 15.477 1 92.75 400 ILE B C 1
ATOM 7764 O O . ILE B 1 400 ? 27.688 12.266 15.969 1 92.75 400 ILE B O 1
ATOM 7768 N N . THR B 1 401 ? 26.797 10.281 15.906 1 92.44 401 THR B N 1
ATOM 7769 C CA . THR B 1 401 ? 27.719 9.711 16.875 1 92.44 401 THR B CA 1
ATOM 7770 C C . THR B 1 401 ? 28.172 8.312 16.453 1 92.44 401 THR B C 1
ATOM 7772 O O . THR B 1 401 ? 27.547 7.699 15.578 1 92.44 401 THR B O 1
ATOM 7775 N N . TYR B 1 402 ? 29.281 7.918 16.969 1 92.75 402 TYR B N 1
ATOM 7776 C CA . TYR B 1 402 ? 29.719 6.543 16.75 1 92.75 402 TYR B CA 1
ATOM 7777 C C . TYR B 1 402 ? 28.734 5.559 17.375 1 92.75 402 TYR B C 1
ATOM 7779 O O . TYR B 1 402 ? 28.25 5.777 18.5 1 92.75 402 TYR B O 1
ATOM 7787 N N . ASN B 1 403 ? 28.391 4.523 16.656 1 91.44 403 ASN B N 1
ATOM 7788 C CA . ASN B 1 403 ? 27.391 3.578 17.125 1 91.44 403 ASN B CA 1
ATOM 7789 C C . ASN B 1 403 ? 28.031 2.395 17.844 1 91.44 403 ASN B C 1
ATOM 7791 O O . ASN B 1 403 ? 28.328 1.372 17.234 1 91.44 403 ASN B O 1
ATOM 7795 N N . LEU B 1 404 ? 28.078 2.492 19.141 1 90.56 404 LEU B N 1
ATOM 7796 C CA . LEU B 1 404 ? 28.719 1.468 19.953 1 90.56 404 LEU B CA 1
ATOM 7797 C C . LEU B 1 404 ? 27.906 0.171 19.938 1 90.56 404 LEU B C 1
ATOM 7799 O O . LEU B 1 404 ? 28.484 -0.92 19.922 1 90.56 404 LEU B O 1
ATOM 7803 N N . ALA B 1 405 ? 26.656 0.32 19.953 1 90.56 405 ALA B N 1
ATOM 7804 C CA . ALA B 1 405 ? 25.797 -0.869 19.906 1 90.56 405 ALA B CA 1
ATOM 7805 C C . ALA B 1 405 ? 26.047 -1.666 18.625 1 90.56 405 ALA B C 1
ATOM 7807 O O . ALA B 1 405 ? 26.156 -2.895 18.656 1 90.56 405 ALA B O 1
ATOM 7808 N N . ALA B 1 406 ? 26.109 -0.984 17.531 1 92.19 406 ALA B N 1
ATOM 7809 C CA . ALA B 1 406 ? 26.391 -1.636 16.25 1 92.19 406 ALA B CA 1
ATOM 7810 C C . ALA B 1 406 ? 27.766 -2.281 16.266 1 92.19 406 ALA B C 1
ATOM 7812 O O . ALA B 1 406 ? 27.953 -3.381 15.734 1 92.19 406 ALA B O 1
ATOM 7813 N N . HIS B 1 407 ? 28.688 -1.604 16.875 1 91.44 407 HIS B N 1
ATOM 7814 C CA . HIS B 1 407 ? 30.031 -2.139 17.016 1 91.44 407 HIS B CA 1
ATOM 7815 C C . HIS B 1 407 ? 30.016 -3.5 17.703 1 91.44 407 HIS B C 1
ATOM 7817 O O . HIS B 1 407 ? 30.656 -4.441 17.234 1 91.44 407 HIS B O 1
ATOM 7823 N N . ASN B 1 408 ? 29.281 -3.582 18.734 1 91.81 408 ASN B N 1
ATOM 7824 C CA . ASN B 1 408 ? 29.188 -4.828 19.484 1 91.81 408 ASN B CA 1
ATOM 7825 C C . ASN B 1 408 ? 28.531 -5.934 18.672 1 91.81 408 ASN B C 1
ATOM 7827 O O . ASN B 1 408 ? 29 -7.074 18.672 1 91.81 408 ASN B O 1
ATOM 7831 N N . ILE B 1 409 ? 27.547 -5.578 18 1 94.31 409 ILE B N 1
ATOM 7832 C CA . ILE B 1 409 ? 26.828 -6.531 17.172 1 94.31 409 ILE B CA 1
ATOM 7833 C C . ILE B 1 409 ? 27.75 -7.066 16.078 1 94.31 409 ILE B C 1
ATOM 7835 O O . ILE B 1 409 ? 27.844 -8.281 15.875 1 94.31 409 ILE B O 1
ATOM 7839 N N . LEU B 1 410 ? 28.469 -6.164 15.461 1 95 410 LEU B N 1
ATOM 7840 C CA . LEU B 1 410 ? 29.344 -6.535 14.344 1 95 410 LEU B CA 1
ATOM 7841 C C . LEU B 1 410 ? 30.547 -7.316 14.836 1 95 410 LEU B C 1
ATOM 7843 O O . LEU B 1 410 ? 31.047 -8.211 14.148 1 95 410 LEU B O 1
ATOM 7847 N N . THR B 1 411 ? 30.984 -6.969 16.016 1 93.94 411 THR B N 1
ATOM 7848 C CA . THR B 1 411 ? 32.094 -7.719 16.609 1 93.94 411 THR B CA 1
ATOM 7849 C C . THR B 1 411 ? 31.688 -9.18 16.828 1 93.94 411 THR B C 1
ATOM 7851 O O . THR B 1 411 ? 32.469 -10.086 16.5 1 93.94 411 THR B O 1
ATOM 7854 N N . LYS B 1 412 ? 30.516 -9.344 17.328 1 94.69 412 LYS B N 1
ATOM 7855 C CA . LYS B 1 412 ? 30.016 -10.695 17.516 1 94.69 412 LYS B CA 1
ATOM 7856 C C . LYS B 1 412 ? 29.844 -11.414 16.188 1 94.69 412 LYS B C 1
ATOM 7858 O O . LYS B 1 412 ? 30.125 -12.609 16.078 1 94.69 412 LYS B O 1
ATOM 7863 N N . LEU B 1 413 ? 29.406 -10.734 15.219 1 95.94 413 LEU B N 1
ATOM 7864 C CA . LEU B 1 413 ? 29.203 -11.305 13.891 1 95.94 413 LEU B CA 1
ATOM 7865 C C . LEU B 1 413 ? 30.531 -11.75 13.297 1 95.94 413 LEU B C 1
ATOM 7867 O O . LEU B 1 413 ? 30.641 -12.852 12.758 1 95.94 413 LEU B O 1
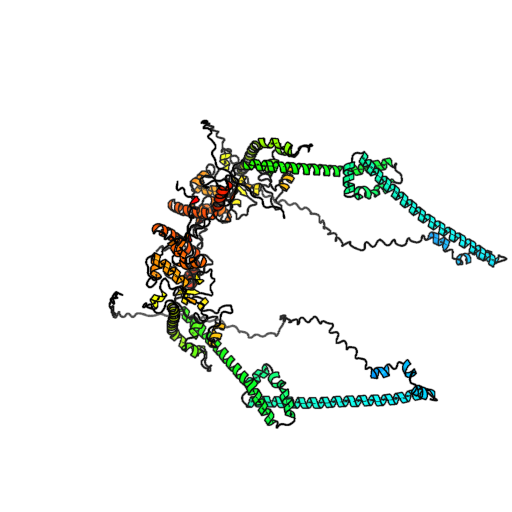ATOM 7871 N N . LEU B 1 414 ? 31.547 -10.891 13.398 1 96 414 LEU B N 1
ATOM 7872 C CA . LEU B 1 414 ? 32.875 -11.18 12.852 1 96 414 LEU B CA 1
ATOM 7873 C C . LEU B 1 414 ? 33.5 -12.375 13.555 1 96 414 LEU B C 1
ATOM 7875 O O . LEU B 1 414 ? 34.188 -13.18 12.922 1 96 414 LEU B O 1
ATOM 7879 N N . ALA B 1 415 ? 33.219 -12.492 14.812 1 95.12 415 ALA B N 1
ATOM 7880 C CA . ALA B 1 415 ? 33.75 -13.602 15.594 1 95.12 415 ALA B CA 1
ATOM 7881 C C . ALA B 1 415 ? 33.281 -14.945 15.039 1 95.12 415 ALA B C 1
ATOM 7883 O O . ALA B 1 415 ? 34 -15.938 15.117 1 95.12 415 ALA B O 1
ATOM 7884 N N . ARG B 1 416 ? 32.156 -14.945 14.477 1 94.19 416 ARG B N 1
ATOM 7885 C CA . ARG B 1 416 ? 31.625 -16.172 13.906 1 94.19 416 ARG B CA 1
ATOM 7886 C C . ARG B 1 416 ? 32.406 -16.609 12.688 1 94.19 416 ARG B C 1
ATOM 7888 O O . ARG B 1 416 ? 32.375 -17.781 12.297 1 94.19 416 ARG B O 1
ATOM 7895 N N . PHE B 1 417 ? 33.094 -15.727 12.062 1 94.62 417 PHE B N 1
ATOM 7896 C CA . PHE B 1 417 ? 33.938 -16.016 10.891 1 94.62 417 PHE B CA 1
ATOM 7897 C C . PHE B 1 417 ? 35.406 -16 11.242 1 94.62 417 PHE B C 1
ATOM 7899 O O . PHE B 1 417 ? 36.25 -15.977 10.352 1 94.62 417 PHE B O 1
ATOM 7906 N N . GLU B 1 418 ? 35.688 -15.859 12.523 1 94.44 418 GLU B N 1
ATOM 7907 C CA . GLU B 1 418 ? 37.062 -15.797 13.023 1 94.44 418 GLU B CA 1
ATOM 7908 C C . GLU B 1 418 ? 37.812 -14.594 12.453 1 94.44 418 GLU B C 1
ATOM 7910 O O . GLU B 1 418 ? 39 -14.695 12.109 1 94.44 418 GLU B O 1
ATOM 7915 N N . LEU B 1 419 ? 37.094 -13.57 12.242 1 95.25 419 LEU B N 1
ATOM 7916 C CA . LEU B 1 419 ? 37.688 -12.32 11.773 1 95.25 419 LEU B CA 1
ATOM 7917 C C . LEU B 1 419 ? 37.875 -11.344 12.922 1 95.25 419 LEU B C 1
ATOM 7919 O O . LEU B 1 419 ? 37.125 -11.367 13.898 1 95.25 419 LEU B O 1
ATOM 7923 N N . SER B 1 420 ? 38.812 -10.484 12.75 1 93.06 420 SER B N 1
ATOM 7924 C CA . SER B 1 420 ? 39.125 -9.516 13.797 1 93.06 420 SER B CA 1
ATOM 7925 C C . SER B 1 420 ? 38.406 -8.188 13.555 1 93.06 420 SER B C 1
ATOM 7927 O O . SER B 1 420 ? 38.469 -7.637 12.453 1 93.06 420 SER B O 1
ATOM 7929 N N . PRO B 1 421 ? 37.75 -7.684 14.562 1 91.5 421 PRO B N 1
ATOM 7930 C CA . PRO B 1 421 ? 37.125 -6.371 14.43 1 91.5 421 PRO B CA 1
ATOM 7931 C C . PRO B 1 421 ? 38.125 -5.242 14.242 1 91.5 421 PRO B C 1
ATOM 7933 O O . PRO B 1 421 ? 37.75 -4.145 13.82 1 91.5 421 PRO B O 1
ATOM 7936 N N . LEU B 1 422 ? 39.375 -5.484 14.516 1 87.88 422 LEU B N 1
ATOM 7937 C CA . LEU B 1 422 ? 40.406 -4.445 14.484 1 87.88 422 LEU B CA 1
ATOM 7938 C C . LEU B 1 422 ? 41.031 -4.328 13.094 1 87.88 422 LEU B C 1
ATOM 7940 O O . LEU B 1 422 ? 41.625 -3.309 12.758 1 87.88 422 LEU B O 1
ATOM 7944 N N . THR B 1 423 ? 40.844 -5.371 12.266 1 90.31 423 THR B N 1
ATOM 7945 C CA . THR B 1 423 ? 41.562 -5.367 11.008 1 90.31 423 THR B CA 1
ATOM 7946 C C . THR B 1 423 ? 40.625 -5.645 9.836 1 90.31 423 THR B C 1
ATOM 7948 O O . THR B 1 423 ? 40.969 -5.449 8.68 1 90.31 423 THR B O 1
ATOM 7951 N N . THR B 1 424 ? 39.469 -6.133 10.141 1 94.19 424 THR B N 1
ATOM 7952 C CA . THR B 1 424 ? 38.562 -6.496 9.062 1 94.19 424 THR B CA 1
ATOM 7953 C C . THR B 1 424 ? 37.875 -5.254 8.484 1 94.19 424 THR B C 1
ATOM 7955 O O . THR B 1 424 ? 37.312 -4.457 9.219 1 94.19 424 THR B O 1
ATOM 7958 N N . HIS B 1 425 ? 37.969 -5.152 7.184 1 93.94 425 HIS B N 1
ATOM 7959 C CA . HIS B 1 425 ? 37.406 -3.982 6.516 1 93.94 425 HIS B CA 1
ATOM 7960 C C . HIS B 1 425 ? 36.062 -4.309 5.875 1 93.94 425 HIS B C 1
ATOM 7962 O O . HIS B 1 425 ? 35.75 -5.48 5.668 1 93.94 425 HIS B O 1
ATOM 7968 N N . VAL B 1 426 ? 35.406 -3.248 5.559 1 92.81 426 VAL B N 1
ATOM 7969 C CA . VAL B 1 426 ? 34.094 -3.369 4.926 1 92.81 426 VAL B CA 1
ATOM 7970 C C . VAL B 1 426 ? 34.219 -4.102 3.594 1 92.81 426 VAL B C 1
ATOM 7972 O O . VAL B 1 426 ? 33.406 -4.953 3.262 1 92.81 426 VAL B O 1
ATOM 7975 N N . SER B 1 427 ? 35.25 -3.801 2.814 1 92.62 427 SER B N 1
ATOM 7976 C CA . SER B 1 427 ? 35.469 -4.395 1.497 1 92.62 427 SER B CA 1
ATOM 7977 C C . SER B 1 427 ? 35.625 -5.91 1.591 1 92.62 427 SER B C 1
ATOM 7979 O O . SER B 1 427 ? 35.156 -6.645 0.719 1 92.62 427 SER B O 1
ATOM 7981 N N . GLU B 1 428 ? 36.281 -6.328 2.65 1 94.56 428 GLU B N 1
ATOM 7982 C CA . GLU B 1 428 ? 36.469 -7.762 2.861 1 94.56 428 GLU B CA 1
ATOM 7983 C C . GLU B 1 428 ? 35.125 -8.461 3.143 1 94.56 428 GLU B C 1
ATOM 7985 O O . GLU B 1 428 ? 34.844 -9.508 2.561 1 94.56 428 GLU B O 1
ATOM 7990 N N . MET B 1 429 ? 34.344 -7.879 3.99 1 94.25 429 MET B N 1
ATOM 7991 C CA . MET B 1 429 ? 33.031 -8.453 4.312 1 94.25 429 MET B CA 1
ATOM 7992 C C . MET B 1 429 ? 32.125 -8.43 3.096 1 94.25 429 MET B C 1
ATOM 7994 O O . MET B 1 429 ? 31.328 -9.359 2.887 1 94.25 429 MET B O 1
ATOM 7998 N N . ASP B 1 430 ? 32.219 -7.34 2.336 1 92.56 430 ASP B N 1
ATOM 7999 C CA . ASP B 1 430 ? 31.422 -7.246 1.113 1 92.56 430 ASP B CA 1
ATOM 8000 C C . ASP B 1 430 ? 31.812 -8.328 0.112 1 92.56 430 ASP B C 1
ATOM 8002 O O . ASP B 1 430 ? 30.969 -8.875 -0.596 1 92.56 430 ASP B O 1
ATOM 8006 N N . TRP B 1 431 ? 33.094 -8.562 0.077 1 94.31 431 TRP B N 1
ATOM 8007 C CA . TRP B 1 431 ? 33.594 -9.602 -0.819 1 94.31 431 TRP B CA 1
ATOM 8008 C C . TRP B 1 431 ? 33.094 -10.977 -0.389 1 94.31 431 TRP B C 1
ATOM 8010 O O . TRP B 1 431 ? 32.625 -11.766 -1.218 1 94.31 431 TRP B O 1
ATOM 8020 N N . ARG B 1 432 ? 33.156 -11.273 0.897 1 93.88 432 ARG B N 1
ATOM 8021 C CA . ARG B 1 432 ? 32.625 -12.547 1.418 1 93.88 432 ARG B CA 1
ATOM 8022 C C . ARG B 1 432 ? 31.125 -12.633 1.261 1 93.88 432 ARG B C 1
ATOM 8024 O O . ARG B 1 432 ? 30.594 -13.703 0.972 1 93.88 432 ARG B O 1
ATOM 8031 N N . ASP B 1 433 ? 30.438 -11.602 1.467 1 93.94 433 ASP B N 1
ATOM 8032 C CA . ASP B 1 433 ? 29 -11.422 1.305 1 93.94 433 ASP B CA 1
ATOM 8033 C C . ASP B 1 433 ? 28.219 -12.602 1.896 1 93.94 433 ASP B C 1
ATOM 8035 O O . ASP B 1 433 ? 27.406 -13.219 1.211 1 93.94 433 ASP B O 1
ATOM 8039 N N . PRO B 1 434 ? 28.484 -12.859 3.127 1 95.31 434 PRO B N 1
ATOM 8040 C CA . PRO B 1 434 ? 27.734 -13.961 3.754 1 95.31 434 PRO B CA 1
ATOM 8041 C C . PRO B 1 434 ? 26.25 -13.672 3.857 1 95.31 434 PRO B C 1
ATOM 8043 O O . PRO B 1 434 ? 25.844 -12.516 3.953 1 95.31 434 PRO B O 1
ATOM 8046 N N . VAL B 1 435 ? 25.438 -14.773 3.775 1 96.19 435 VAL B N 1
ATOM 8047 C CA . VAL B 1 435 ? 24 -14.672 3.943 1 96.19 435 VAL B CA 1
ATOM 8048 C C . VAL B 1 435 ? 23.578 -15.406 5.219 1 96.19 435 VAL B C 1
ATOM 8050 O O . VAL B 1 435 ? 24.016 -16.531 5.469 1 96.19 435 VAL B O 1
ATOM 8053 N N . PHE B 1 436 ? 22.75 -14.688 5.992 1 96.5 436 PHE B N 1
ATOM 8054 C CA . PHE B 1 436 ? 22.281 -15.219 7.266 1 96.5 436 PHE B CA 1
ATOM 8055 C C . PHE B 1 436 ? 20.781 -15.477 7.23 1 96.5 436 PHE B C 1
ATOM 8057 O O . PHE B 1 436 ? 20.047 -14.789 6.512 1 96.5 436 PHE B O 1
ATOM 8064 N N . GLU B 1 437 ? 20.359 -16.438 7.969 1 96.81 437 GLU B N 1
ATOM 8065 C CA . GLU B 1 437 ? 18.953 -16.688 8.219 1 96.81 437 GLU B CA 1
ATOM 8066 C C . GLU B 1 437 ? 18.609 -16.453 9.688 1 96.81 437 GLU B C 1
ATOM 8068 O O . GLU B 1 437 ? 19.219 -17.047 10.578 1 96.81 437 GLU B O 1
ATOM 8073 N N . CYS B 1 438 ? 17.734 -15.555 9.914 1 96.75 438 CYS B N 1
ATOM 8074 C CA . CYS B 1 438 ? 17.203 -15.383 11.266 1 96.75 438 CYS B CA 1
ATOM 8075 C C . CYS B 1 438 ? 16.078 -16.375 11.547 1 96.75 438 CYS B C 1
ATOM 8077 O O . CYS B 1 438 ? 14.953 -16.188 11.07 1 96.75 438 CYS B O 1
ATOM 8079 N N . LEU B 1 439 ? 16.328 -17.281 12.336 1 94.38 439 LEU B N 1
ATOM 8080 C CA . LEU B 1 439 ? 15.359 -18.344 12.617 1 94.38 439 LEU B CA 1
ATOM 8081 C C . LEU B 1 439 ? 14.18 -17.812 13.414 1 94.38 439 LEU B C 1
ATOM 8083 O O . LEU B 1 439 ? 13.055 -18.297 13.281 1 94.38 439 LEU B O 1
ATOM 8087 N N . ALA B 1 440 ? 14.492 -16.75 14.219 1 93.81 440 ALA B N 1
ATOM 8088 C CA . ALA B 1 440 ? 13.453 -16.172 15.07 1 93.81 440 ALA B CA 1
ATOM 8089 C C . ALA B 1 440 ? 12.438 -15.398 14.234 1 93.81 440 ALA B C 1
ATOM 8091 O O . ALA B 1 440 ? 11.305 -15.188 14.672 1 93.81 440 ALA B O 1
ATOM 8092 N N . CYS B 1 441 ? 12.82 -14.984 13.055 1 94.94 441 CYS B N 1
ATOM 8093 C CA . CYS B 1 441 ? 11.938 -14.164 12.227 1 94.94 441 CYS B CA 1
ATOM 8094 C C . CYS B 1 441 ? 11.383 -14.969 11.062 1 94.94 441 CYS B C 1
ATOM 8096 O O . CYS B 1 441 ? 11.039 -14.398 10.023 1 94.94 441 CYS B O 1
ATOM 8098 N N . ASN B 1 442 ? 11.406 -16.25 11.219 1 93.75 442 ASN B N 1
ATOM 8099 C CA . ASN B 1 442 ? 10.648 -17.062 10.273 1 93.75 442 ASN B CA 1
ATOM 8100 C C . ASN B 1 442 ? 9.156 -16.734 10.312 1 93.75 442 ASN B C 1
ATOM 8102 O O . ASN B 1 442 ? 8.539 -16.75 11.383 1 93.75 442 ASN B O 1
ATOM 8106 N N . ASP B 1 443 ? 8.602 -16.406 9.156 1 92.75 443 ASP B N 1
ATOM 8107 C CA . ASP B 1 443 ? 7.211 -15.984 9.055 1 92.75 443 ASP B CA 1
ATOM 8108 C C . ASP B 1 443 ? 6.41 -16.938 8.172 1 92.75 443 ASP B C 1
ATOM 8110 O O . ASP B 1 443 ? 6.672 -17.047 6.973 1 92.75 443 ASP B O 1
ATOM 8114 N N . PRO B 1 444 ? 5.453 -17.578 8.703 1 91.69 444 PRO B N 1
ATOM 8115 C CA . PRO B 1 444 ? 4.672 -18.531 7.91 1 91.69 444 PRO B CA 1
ATOM 8116 C C . PRO B 1 444 ? 3.98 -17.875 6.719 1 91.69 444 PRO B C 1
ATOM 8118 O O . PRO B 1 444 ? 3.648 -18.562 5.742 1 91.69 444 PRO B O 1
ATOM 8121 N N . HIS B 1 445 ? 3.773 -16.625 6.824 1 92.44 445 HIS B N 1
ATOM 8122 C CA . HIS B 1 445 ? 3.061 -15.93 5.762 1 92.44 445 HIS B CA 1
ATOM 8123 C C . HIS B 1 445 ? 4.027 -15.367 4.723 1 92.44 445 HIS B C 1
ATOM 8125 O O . HIS B 1 445 ? 3.648 -15.141 3.574 1 92.44 445 HIS B O 1
ATOM 8131 N N . ARG B 1 446 ? 5.293 -15.188 5.102 1 92.62 446 ARG B N 1
ATOM 8132 C CA . ARG B 1 446 ? 6.211 -14.492 4.207 1 92.62 446 ARG B CA 1
ATOM 8133 C C . ARG B 1 446 ? 7.371 -15.398 3.805 1 92.62 446 ARG B C 1
ATOM 8135 O O . ARG B 1 446 ? 7.941 -15.242 2.723 1 92.62 446 ARG B O 1
ATOM 8142 N N . GLY B 1 447 ? 7.773 -16.281 4.68 1 95.44 447 GLY B N 1
ATOM 8143 C CA . GLY B 1 447 ? 8.883 -17.172 4.391 1 95.44 447 GLY B CA 1
ATOM 8144 C C . GLY B 1 447 ? 10.031 -17.031 5.371 1 95.44 447 GLY B C 1
ATOM 8145 O O . GLY B 1 447 ? 9.844 -16.578 6.496 1 95.44 447 GLY B O 1
ATOM 8146 N N . ARG B 1 448 ? 11.172 -17.547 4.996 1 96.12 448 ARG B N 1
ATOM 8147 C CA . ARG B 1 448 ? 12.391 -17.516 5.789 1 96.12 448 ARG B CA 1
ATOM 8148 C C . ARG B 1 448 ? 13.07 -16.141 5.695 1 96.12 448 ARG B C 1
ATOM 8150 O O . ARG B 1 448 ? 13.242 -15.602 4.602 1 96.12 448 ARG B O 1
ATOM 8157 N N . CYS B 1 449 ? 13.461 -15.641 6.859 1 96.19 449 CYS B N 1
ATOM 8158 C CA . CYS B 1 449 ? 14.07 -14.32 6.898 1 96.19 449 CYS B CA 1
ATOM 8159 C C . CYS B 1 449 ? 15.562 -14.398 6.586 1 96.19 449 CYS B C 1
ATOM 8161 O O . CYS B 1 449 ? 16.344 -14.938 7.383 1 96.19 449 CYS B O 1
ATOM 8163 N N . MET B 1 450 ? 15.953 -13.93 5.441 1 96.81 450 MET B N 1
ATOM 8164 C CA . MET B 1 450 ? 17.344 -13.945 4.992 1 96.81 450 MET B CA 1
ATOM 8165 C C . MET B 1 450 ? 17.938 -12.547 5.023 1 96.81 450 MET B C 1
ATOM 8167 O O . MET B 1 450 ? 17.266 -11.57 4.672 1 96.81 450 MET B O 1
ATOM 8171 N N . LEU B 1 451 ? 19.203 -12.453 5.504 1 94.44 451 LEU B N 1
ATOM 8172 C CA . LEU B 1 451 ? 19.891 -11.172 5.629 1 94.44 451 LEU B CA 1
ATOM 8173 C C . LEU B 1 451 ? 21.297 -11.258 5.078 1 94.44 451 LEU B C 1
ATOM 8175 O O . LEU B 1 451 ? 22 -12.25 5.293 1 94.44 451 LEU B O 1
ATOM 8179 N N . ARG B 1 452 ? 21.688 -10.227 4.359 1 93.62 452 ARG B N 1
ATOM 8180 C CA . ARG B 1 452 ? 23.109 -10.016 4.117 1 93.62 452 ARG B CA 1
ATOM 8181 C C . ARG B 1 452 ? 23.781 -9.328 5.309 1 93.62 452 ARG B C 1
ATOM 8183 O O . ARG B 1 452 ? 23.094 -8.812 6.195 1 93.62 452 ARG B O 1
ATOM 8190 N N . TRP B 1 453 ? 25.078 -9.32 5.344 1 92.88 453 TRP B N 1
ATOM 8191 C CA . TRP B 1 453 ? 25.766 -8.82 6.531 1 92.88 453 TRP B CA 1
ATOM 8192 C C . TRP B 1 453 ? 25.453 -7.348 6.758 1 92.88 453 TRP B C 1
ATOM 8194 O O . TRP B 1 453 ? 25.359 -6.898 7.902 1 92.88 453 TRP B O 1
ATOM 8204 N N . ARG B 1 454 ? 25.109 -6.543 5.656 1 90.06 454 ARG B N 1
ATOM 8205 C CA . ARG B 1 454 ? 24.859 -5.109 5.75 1 90.06 454 ARG B CA 1
ATOM 8206 C C . ARG B 1 454 ? 23.547 -4.832 6.461 1 90.06 454 ARG B C 1
ATOM 8208 O O . ARG B 1 454 ? 23.328 -3.742 6.996 1 90.06 454 ARG B O 1
ATOM 8215 N N . ALA B 1 455 ? 22.688 -5.805 6.48 1 91.19 455 ALA B N 1
ATOM 8216 C CA . ALA B 1 455 ? 21.359 -5.594 7.035 1 91.19 455 ALA B CA 1
ATOM 8217 C C . ALA B 1 455 ? 21.297 -6.066 8.484 1 91.19 455 ALA B C 1
ATOM 8219 O O . ALA B 1 455 ? 20.297 -5.84 9.172 1 91.19 455 ALA B O 1
ATOM 8220 N N . VAL B 1 456 ? 22.328 -6.672 9.008 1 93.06 456 VAL B N 1
ATOM 8221 C CA . VAL B 1 456 ? 22.297 -7.352 10.297 1 93.06 456 VAL B CA 1
ATOM 8222 C C . VAL B 1 456 ? 22.078 -6.328 11.414 1 93.06 456 VAL B C 1
ATOM 8224 O O . VAL B 1 456 ? 21.219 -6.523 12.281 1 93.06 456 VAL B O 1
ATOM 8227 N N . VAL B 1 457 ? 22.781 -5.227 11.352 1 92.12 457 VAL B N 1
ATOM 8228 C CA . VAL B 1 457 ? 22.719 -4.238 12.422 1 92.12 457 VAL B CA 1
ATOM 8229 C C . VAL B 1 457 ? 21.297 -3.688 12.531 1 92.12 457 VAL B C 1
ATOM 8231 O O . VAL B 1 457 ? 20.703 -3.676 13.617 1 92.12 457 VAL B O 1
ATOM 8234 N N . ALA B 1 458 ? 20.797 -3.268 11.453 1 88.31 458 ALA B N 1
ATOM 8235 C CA . ALA B 1 458 ? 19.453 -2.707 11.453 1 88.31 458 ALA B CA 1
ATOM 8236 C C . ALA B 1 458 ? 18.422 -3.734 11.93 1 88.31 458 ALA B C 1
ATOM 8238 O O . ALA B 1 458 ? 17.547 -3.418 12.727 1 88.31 458 ALA B O 1
ATOM 8239 N N . HIS B 1 459 ? 18.547 -4.902 11.461 1 91.69 459 HIS B N 1
ATOM 8240 C CA . HIS B 1 459 ? 17.625 -5.969 11.836 1 91.69 459 HIS B CA 1
ATOM 8241 C C . HIS B 1 459 ? 17.656 -6.234 13.336 1 91.69 459 HIS B C 1
ATOM 8243 O O . HIS B 1 459 ? 16.609 -6.301 13.984 1 91.69 459 HIS B O 1
ATOM 8249 N N . VAL B 1 460 ? 18.844 -6.398 13.875 1 93.38 460 VAL B N 1
ATOM 8250 C CA . VAL B 1 460 ? 19.016 -6.738 15.281 1 93.38 460 VAL B CA 1
ATOM 8251 C C . VAL B 1 460 ? 18.516 -5.59 16.156 1 93.38 460 VAL B C 1
ATOM 8253 O O . VAL B 1 460 ? 17.766 -5.812 17.109 1 93.38 460 VAL B O 1
ATOM 8256 N N . LYS B 1 461 ? 18.781 -4.406 15.758 1 89.31 461 LYS B N 1
ATOM 8257 C CA . LYS B 1 461 ? 18.391 -3.244 16.547 1 89.31 461 LYS B CA 1
ATOM 8258 C C . LYS B 1 461 ? 16.875 -3.064 16.547 1 89.31 461 LYS B C 1
ATOM 8260 O O . LYS B 1 461 ? 16.297 -2.621 17.547 1 89.31 461 LYS B O 1
ATOM 8265 N N . GLN B 1 462 ? 16.25 -3.428 15.523 1 86.81 462 GLN B N 1
ATOM 8266 C CA . GLN B 1 462 ? 14.812 -3.201 15.383 1 86.81 462 GLN B CA 1
ATOM 8267 C C . GLN B 1 462 ? 14.016 -4.344 16 1 86.81 462 GLN B C 1
ATOM 8269 O O . GLN B 1 462 ? 12.922 -4.133 16.547 1 86.81 462 GLN B O 1
ATOM 8274 N N . LYS B 1 463 ? 14.641 -5.543 15.953 1 89.5 463 LYS B N 1
ATOM 8275 C CA . LYS B 1 463 ? 13.773 -6.68 16.234 1 89.5 463 LYS B CA 1
ATOM 8276 C C . LYS B 1 463 ? 14.281 -7.473 17.438 1 89.5 463 LYS B C 1
ATOM 8278 O O . LYS B 1 463 ? 13.539 -8.266 18.031 1 89.5 463 LYS B O 1
ATOM 8283 N N . HIS B 1 464 ? 15.594 -7.312 17.688 1 92.5 464 HIS B N 1
ATOM 8284 C CA . HIS B 1 464 ? 16.156 -8.266 18.641 1 92.5 464 HIS B CA 1
ATOM 8285 C C . HIS B 1 464 ? 17.141 -7.578 19.594 1 92.5 464 HIS B C 1
ATOM 8287 O O . HIS B 1 464 ? 17.406 -6.383 19.453 1 92.5 464 HIS B O 1
ATOM 8293 N N . THR B 1 465 ? 17.594 -8.445 20.547 1 89.81 465 THR B N 1
ATOM 8294 C CA . THR B 1 465 ? 18.766 -8.102 21.344 1 89.81 465 THR B CA 1
ATOM 8295 C C . THR B 1 465 ? 20.031 -8.586 20.656 1 89.81 465 THR B C 1
ATOM 8297 O O . THR B 1 465 ? 20 -9.523 19.859 1 89.81 465 THR B O 1
ATOM 8300 N N . PRO B 1 466 ? 21.125 -7.953 20.938 1 88 466 PRO B N 1
ATOM 8301 C CA . PRO B 1 466 ? 22.375 -8.266 20.25 1 88 466 PRO B CA 1
ATOM 8302 C C . PRO B 1 466 ? 22.766 -9.742 20.375 1 88 466 PRO B C 1
ATOM 8304 O O . PRO B 1 466 ? 23.484 -10.266 19.531 1 88 466 PRO B O 1
ATOM 8307 N N . SER B 1 467 ? 22.328 -10.422 21.312 1 87.94 467 SER B N 1
ATOM 8308 C CA . SER B 1 467 ? 22.688 -11.812 21.531 1 87.94 467 SER B CA 1
ATOM 8309 C C . SER B 1 467 ? 22.125 -12.719 20.438 1 87.94 467 SER B C 1
ATOM 8311 O O . SER B 1 467 ? 22.609 -13.828 20.234 1 87.94 467 SER B O 1
ATOM 8313 N N . ILE B 1 468 ? 21.25 -12.234 19.656 1 89.5 468 ILE B N 1
ATOM 8314 C CA . ILE B 1 468 ? 20.562 -13.031 18.641 1 89.5 468 ILE B CA 1
ATOM 8315 C C . ILE B 1 468 ? 21.547 -13.383 17.516 1 89.5 468 ILE B C 1
ATOM 8317 O O . ILE B 1 468 ? 21.328 -14.344 16.781 1 89.5 468 ILE B O 1
ATOM 8321 N N . VAL B 1 469 ? 22.578 -12.664 17.406 1 91.69 469 VAL B N 1
ATOM 8322 C CA . VAL B 1 469 ? 23.531 -12.82 16.312 1 91.69 469 VAL B CA 1
ATOM 8323 C C . VAL B 1 469 ? 24.125 -14.219 16.344 1 91.69 469 VAL B C 1
ATOM 8325 O O . VAL B 1 469 ? 24.391 -14.812 15.289 1 91.69 469 VAL B O 1
ATOM 8328 N N . SER B 1 470 ? 24.234 -14.766 17.531 1 89.56 470 SER B N 1
ATOM 8329 C CA . SER B 1 470 ? 24.797 -16.094 17.672 1 89.56 470 SER B CA 1
ATOM 8330 C C . SER B 1 470 ? 23.828 -17.172 17.203 1 89.56 470 SER B C 1
ATOM 8332 O O . SER B 1 470 ? 24.219 -18.297 16.922 1 89.56 470 SER B O 1
ATOM 8334 N N . GLU B 1 471 ? 22.641 -16.781 17.047 1 91.94 471 GLU B N 1
ATOM 8335 C CA . GLU B 1 471 ? 21.609 -17.75 16.703 1 91.94 471 GLU B CA 1
ATOM 8336 C C . GLU B 1 471 ? 21.312 -17.719 15.211 1 91.94 471 GLU B C 1
ATOM 8338 O O . GLU B 1 471 ? 20.547 -18.562 14.711 1 91.94 471 GLU B O 1
ATOM 8343 N N . PHE B 1 472 ? 21.922 -16.812 14.523 1 95.19 472 PHE B N 1
ATOM 8344 C CA . PHE B 1 472 ? 21.734 -16.766 13.078 1 95.19 472 PHE B CA 1
ATOM 8345 C C . PHE B 1 472 ? 22.297 -18.031 12.422 1 95.19 472 PHE B C 1
ATOM 8347 O O . PHE B 1 472 ? 23.359 -18.5 12.805 1 95.19 472 PHE B O 1
ATOM 8354 N N . ARG B 1 473 ? 21.625 -18.609 11.539 1 96.25 473 ARG B N 1
ATOM 8355 C CA . ARG B 1 473 ? 22.156 -19.688 10.719 1 96.25 473 ARG B CA 1
ATOM 8356 C C . ARG B 1 473 ? 22.906 -19.141 9.508 1 96.25 473 ARG B C 1
ATOM 8358 O O . ARG B 1 473 ? 22.375 -18.297 8.773 1 96.25 473 ARG B O 1
ATOM 8365 N N . ILE B 1 474 ? 24.141 -19.594 9.352 1 96.25 474 ILE B N 1
ATOM 8366 C CA . ILE B 1 474 ? 24.906 -19.203 8.18 1 96.25 474 ILE B CA 1
ATOM 8367 C C . ILE B 1 474 ? 24.625 -20.172 7.027 1 96.25 474 ILE B C 1
ATOM 8369 O O . ILE B 1 474 ? 24.75 -21.391 7.184 1 96.25 474 ILE B O 1
ATOM 8373 N N . LEU B 1 475 ? 24.172 -19.641 5.949 1 96.5 475 LEU B N 1
ATOM 8374 C CA . LEU B 1 475 ? 23.828 -20.5 4.82 1 96.5 475 LEU B CA 1
ATOM 8375 C C . LEU B 1 475 ? 25.094 -21.078 4.172 1 96.5 475 LEU B C 1
ATOM 8377 O O . LEU B 1 475 ? 26.125 -20.391 4.098 1 96.5 475 LEU B O 1
ATOM 8381 N N . ASP B 1 476 ? 24.953 -22.281 3.65 1 94.94 476 ASP B N 1
ATOM 8382 C CA . ASP B 1 476 ? 26.062 -22.859 2.893 1 94.94 476 ASP B CA 1
ATOM 8383 C C . ASP B 1 476 ? 26.203 -22.188 1.528 1 94.94 476 ASP B C 1
ATOM 8385 O O . ASP B 1 476 ? 25.297 -21.469 1.094 1 94.94 476 ASP B O 1
ATOM 8389 N N . ASP B 1 477 ? 27.281 -22.438 0.879 1 93.44 477 ASP B N 1
ATOM 8390 C CA . ASP B 1 477 ? 27.641 -21.703 -0.335 1 93.44 477 ASP B CA 1
ATOM 8391 C C . ASP B 1 477 ? 26.609 -21.922 -1.438 1 93.44 477 ASP B C 1
ATOM 8393 O O . ASP B 1 477 ? 26.25 -20.984 -2.154 1 93.44 477 ASP B O 1
ATOM 8397 N N . GLU B 1 478 ? 26.141 -23.109 -1.516 1 94.44 478 GLU B N 1
ATOM 8398 C CA . GLU B 1 478 ? 25.188 -23.422 -2.58 1 94.44 478 GLU B CA 1
ATOM 8399 C C . GLU B 1 478 ? 23.844 -22.719 -2.352 1 94.44 478 GLU B C 1
ATOM 8401 O O . GLU B 1 478 ? 23.328 -22.062 -3.256 1 94.44 478 GLU B O 1
ATOM 8406 N N . GLU B 1 479 ? 23.344 -22.828 -1.11 1 94.75 479 GLU B N 1
ATOM 8407 C CA . GLU B 1 479 ? 22.078 -22.172 -0.782 1 94.75 479 GLU B CA 1
ATOM 8408 C C . GLU B 1 479 ? 22.219 -20.656 -0.843 1 94.75 479 GLU B C 1
ATOM 8410 O O . GLU B 1 479 ? 21.328 -19.953 -1.332 1 94.75 479 GLU B O 1
ATOM 8415 N N . ALA B 1 480 ? 23.344 -20.25 -0.394 1 95.81 480 ALA B N 1
ATOM 8416 C CA . ALA B 1 480 ? 23.594 -18.812 -0.385 1 95.81 480 ALA B CA 1
ATOM 8417 C C . ALA B 1 480 ? 23.609 -18.25 -1.803 1 95.81 480 ALA B C 1
ATOM 8419 O O . ALA B 1 480 ? 23.078 -17.156 -2.051 1 95.81 480 ALA B O 1
ATOM 8420 N N . ALA B 1 481 ? 24.188 -18.984 -2.701 1 95.75 481 ALA B N 1
ATOM 8421 C CA . ALA B 1 481 ? 24.281 -18.516 -4.082 1 95.75 481 ALA B CA 1
ATOM 8422 C C . ALA B 1 481 ? 22.891 -18.344 -4.688 1 95.75 481 ALA B C 1
ATOM 8424 O O . ALA B 1 481 ? 22.609 -17.344 -5.371 1 95.75 481 ALA B O 1
ATOM 8425 N N . LYS B 1 482 ? 22.047 -19.281 -4.383 1 93.25 482 LYS B N 1
ATOM 8426 C CA . LYS B 1 482 ? 20.672 -19.234 -4.902 1 93.25 482 LYS B CA 1
ATOM 8427 C C . LYS B 1 482 ? 19.906 -18.062 -4.301 1 93.25 482 LYS B C 1
ATOM 8429 O O . LYS B 1 482 ? 19.203 -17.344 -5.016 1 93.25 482 LYS B O 1
ATOM 8434 N N . VAL B 1 483 ? 20.047 -17.891 -3.043 1 95.56 483 VAL B N 1
ATOM 8435 C CA . VAL B 1 483 ? 19.312 -16.844 -2.336 1 95.56 483 VAL B CA 1
ATOM 8436 C C . VAL B 1 483 ? 19.844 -15.469 -2.75 1 95.56 483 VAL B C 1
ATOM 8438 O O . VAL B 1 483 ? 19.062 -14.531 -2.916 1 95.56 483 VAL B O 1
ATOM 8441 N N . LYS B 1 484 ? 21.156 -15.375 -2.973 1 94.81 484 LYS B N 1
ATOM 8442 C CA . LYS B 1 484 ? 21.766 -14.109 -3.367 1 94.81 484 LYS B CA 1
ATOM 8443 C C . LYS B 1 484 ? 21.203 -13.625 -4.707 1 94.81 484 LYS B C 1
ATOM 8445 O O . LYS B 1 484 ? 20.953 -12.438 -4.883 1 94.81 484 LYS B O 1
ATOM 8450 N N . LEU B 1 485 ? 21.094 -14.594 -5.559 1 94 485 LEU B N 1
ATOM 8451 C CA . LEU B 1 485 ? 20.547 -14.234 -6.863 1 94 485 LEU B CA 1
ATOM 8452 C C . LEU B 1 485 ? 19.156 -13.625 -6.719 1 94 485 LEU B C 1
ATOM 8454 O O . LEU B 1 485 ? 18.828 -12.648 -7.391 1 94 485 LEU B O 1
ATOM 8458 N N . ARG B 1 486 ? 18.406 -14.148 -5.789 1 93.69 486 ARG B N 1
ATOM 8459 C CA . ARG B 1 486 ? 17.047 -13.664 -5.559 1 93.69 486 ARG B CA 1
ATOM 8460 C C . ARG B 1 486 ? 17.062 -12.312 -4.859 1 93.69 486 ARG B C 1
ATOM 8462 O O . ARG B 1 486 ? 16.234 -11.438 -5.168 1 93.69 486 ARG B O 1
ATOM 8469 N N . MET B 1 487 ? 17.953 -12.188 -4.012 1 94.06 487 MET B N 1
ATOM 8470 C CA . MET B 1 487 ? 18.094 -10.922 -3.299 1 94.06 487 MET B CA 1
ATOM 8471 C C . MET B 1 487 ? 18.484 -9.797 -4.254 1 94.06 487 MET B C 1
ATOM 8473 O O . MET B 1 487 ? 17.922 -8.703 -4.188 1 94.06 487 MET B O 1
ATOM 8477 N N . ASP B 1 488 ? 19.438 -10.117 -5.082 1 92.56 488 ASP B N 1
ATOM 8478 C CA . ASP B 1 488 ? 19.891 -9.125 -6.047 1 92.56 488 ASP B CA 1
ATOM 8479 C C . ASP B 1 488 ? 18.766 -8.727 -6.996 1 92.56 488 ASP B C 1
ATOM 8481 O O . ASP B 1 488 ? 18.625 -7.547 -7.336 1 92.56 488 ASP B O 1
ATOM 8485 N N . GLU B 1 489 ? 18 -9.695 -7.359 1 92.5 489 GLU B N 1
ATOM 8486 C CA . GLU B 1 489 ? 16.844 -9.406 -8.211 1 92.5 489 GLU B CA 1
ATOM 8487 C C . GLU B 1 489 ? 15.859 -8.484 -7.512 1 92.5 489 GLU B C 1
ATOM 8489 O O . GLU B 1 489 ? 15.383 -7.512 -8.102 1 92.5 489 GLU B O 1
ATOM 8494 N N . GLU B 1 490 ? 15.578 -8.836 -6.332 1 91.94 490 GLU B N 1
ATOM 8495 C CA . GLU B 1 490 ? 14.625 -8.031 -5.574 1 91.94 490 GLU B CA 1
ATOM 8496 C C . GLU B 1 490 ? 15.133 -6.605 -5.383 1 91.94 490 GLU B C 1
ATOM 8498 O O . GLU B 1 490 ? 14.367 -5.645 -5.488 1 91.94 490 GLU B O 1
ATOM 8503 N N . MET B 1 491 ? 16.375 -6.508 -5.105 1 90.88 491 MET B N 1
ATOM 8504 C CA . MET B 1 491 ? 16.984 -5.191 -4.938 1 90.88 491 MET B CA 1
ATOM 8505 C C . MET B 1 491 ? 16.906 -4.387 -6.23 1 90.88 491 MET B C 1
ATOM 8507 O O . MET B 1 491 ? 16.578 -3.201 -6.215 1 90.88 491 MET B O 1
ATOM 8511 N N . ALA B 1 492 ? 17.281 -5.027 -7.289 1 91.12 492 ALA B N 1
ATOM 8512 C CA . ALA B 1 492 ? 17.219 -4.367 -8.594 1 91.12 492 ALA B CA 1
ATOM 8513 C C . ALA B 1 492 ? 15.805 -3.902 -8.906 1 91.12 492 ALA B C 1
ATOM 8515 O O . ALA B 1 492 ? 15.602 -2.793 -9.406 1 91.12 492 ALA B O 1
ATOM 8516 N N . ARG B 1 493 ? 14.859 -4.699 -8.57 1 91.69 493 ARG B N 1
ATOM 8517 C CA . ARG B 1 493 ? 13.461 -4.355 -8.797 1 91.69 493 ARG B CA 1
ATOM 8518 C C . ARG B 1 493 ? 13.047 -3.154 -7.957 1 91.69 493 ARG B C 1
ATOM 8520 O O . ARG B 1 493 ? 12.375 -2.246 -8.453 1 91.69 493 ARG B O 1
ATOM 8527 N N . ASN B 1 494 ? 13.43 -3.186 -6.797 1 90.75 494 ASN B N 1
ATOM 8528 C CA . ASN B 1 494 ? 13.102 -2.09 -5.895 1 90.75 494 ASN B CA 1
ATOM 8529 C C . ASN B 1 494 ? 13.703 -0.771 -6.367 1 90.75 494 ASN B C 1
ATOM 8531 O O . ASN B 1 494 ? 13.055 0.275 -6.293 1 90.75 494 ASN B O 1
ATOM 8535 N N . ARG B 1 495 ? 14.891 -0.861 -6.84 1 90.81 495 ARG B N 1
ATOM 8536 C CA . ARG B 1 495 ? 15.57 0.337 -7.316 1 90.81 495 ARG B CA 1
ATOM 8537 C C . ARG B 1 495 ? 14.914 0.872 -8.586 1 90.81 495 ARG B C 1
ATOM 8539 O O . ARG B 1 495 ? 14.992 2.068 -8.875 1 90.81 495 ARG B O 1
ATOM 8546 N N . ALA B 1 496 ? 14.305 -0.011 -9.312 1 93.31 496 ALA B N 1
ATOM 8547 C CA . ALA B 1 496 ? 13.727 0.37 -10.602 1 93.31 496 ALA B CA 1
ATOM 8548 C C . ALA B 1 496 ? 12.336 0.974 -10.414 1 93.31 496 ALA B C 1
ATOM 8550 O O . ALA B 1 496 ? 11.75 1.501 -11.359 1 93.31 496 ALA B O 1
ATOM 8551 N N . LYS B 1 497 ? 11.836 0.919 -9.258 1 93.38 497 LYS B N 1
ATOM 8552 C CA . LYS B 1 497 ? 10.5 1.466 -9.008 1 93.38 497 LYS B CA 1
ATOM 8553 C C . LYS B 1 497 ? 10.438 2.945 -9.375 1 93.38 497 LYS B C 1
ATOM 8555 O O . LYS B 1 497 ? 11.414 3.678 -9.195 1 93.38 497 LYS B O 1
ATOM 8560 N N . ALA B 1 498 ? 9.242 3.365 -9.727 1 91.12 498 ALA B N 1
ATOM 8561 C CA . ALA B 1 498 ? 9.062 4.715 -10.25 1 91.12 498 ALA B CA 1
ATOM 8562 C C . ALA B 1 498 ? 9.32 5.766 -9.172 1 91.12 498 ALA B C 1
ATOM 8564 O O . ALA B 1 498 ? 9.789 6.867 -9.469 1 91.12 498 ALA B O 1
ATOM 8565 N N . ASP B 1 499 ? 9.039 5.402 -7.949 1 90.56 499 ASP B N 1
ATOM 8566 C CA . ASP B 1 499 ? 9.148 6.371 -6.863 1 90.56 499 ASP B CA 1
ATOM 8567 C C . ASP B 1 499 ? 10.516 6.293 -6.195 1 90.56 499 ASP B C 1
ATOM 8569 O O . ASP B 1 499 ? 10.805 7.051 -5.266 1 90.56 499 ASP B O 1
ATOM 8573 N N . TYR B 1 500 ? 11.422 5.488 -6.656 1 90.44 500 TYR B N 1
ATOM 8574 C CA . TYR B 1 500 ? 12.75 5.355 -6.074 1 90.44 500 TYR B CA 1
ATOM 8575 C C . TYR B 1 500 ? 13.648 6.512 -6.492 1 90.44 500 TYR B C 1
ATOM 8577 O O . TYR B 1 500 ? 13.742 6.836 -7.68 1 90.44 500 TYR B O 1
ATOM 8585 N N . MET B 1 501 ? 14.406 7.066 -5.547 1 89.38 501 MET B N 1
ATOM 8586 C CA . MET B 1 501 ? 15.266 8.211 -5.82 1 89.38 501 MET B CA 1
ATOM 8587 C C . MET B 1 501 ? 16.641 8.016 -5.199 1 89.38 501 MET B C 1
ATOM 8589 O O . MET B 1 501 ? 17.297 8.977 -4.805 1 89.38 501 MET B O 1
ATOM 8593 N N . GLY B 1 502 ? 17.062 6.793 -5.137 1 87.81 502 GLY B N 1
ATOM 8594 C CA . GLY B 1 502 ? 18.266 6.512 -4.379 1 87.81 502 GLY B CA 1
ATOM 8595 C C . GLY B 1 502 ? 19.516 6.473 -5.238 1 87.81 502 GLY B C 1
ATOM 8596 O O . GLY B 1 502 ? 20.625 6.242 -4.734 1 87.81 502 GLY B O 1
ATOM 8597 N N . MET B 1 503 ? 19.391 6.758 -6.531 1 91 503 MET B N 1
ATOM 8598 C CA . MET B 1 503 ? 20.547 6.777 -7.426 1 91 503 MET B CA 1
ATOM 8599 C C . MET B 1 503 ? 20.781 8.18 -7.977 1 91 503 MET B C 1
ATOM 8601 O O . MET B 1 503 ? 19.938 9.062 -7.836 1 91 503 MET B O 1
ATOM 8605 N N . SER B 1 504 ? 22.031 8.359 -8.5 1 90.81 504 SER B N 1
ATOM 8606 C CA . SER B 1 504 ? 22.375 9.68 -9.016 1 90.81 504 SER B CA 1
ATOM 8607 C C . SER B 1 504 ? 23.219 9.586 -10.289 1 90.81 504 SER B C 1
ATOM 8609 O O . SER B 1 504 ? 24.016 8.664 -10.438 1 90.81 504 SER B O 1
ATOM 8611 N N . CYS B 1 505 ? 22.984 10.547 -11.141 1 93.25 505 CYS B N 1
ATOM 8612 C CA . CYS B 1 505 ? 23.797 10.672 -12.352 1 93.25 505 CYS B CA 1
ATOM 8613 C C . CYS B 1 505 ? 25.234 11.07 -12 1 93.25 505 CYS B C 1
ATOM 8615 O O . CYS B 1 505 ? 25.453 12.016 -11.25 1 93.25 505 CYS B O 1
ATOM 8617 N N . SER B 1 506 ? 26.141 10.438 -12.547 1 89.31 506 SER B N 1
ATOM 8618 C CA . SER B 1 506 ? 27.531 10.695 -12.242 1 89.31 506 SER B CA 1
ATOM 8619 C C . SER B 1 506 ? 28.016 11.984 -12.898 1 89.31 506 SER B C 1
ATOM 8621 O O . SER B 1 506 ? 29.047 12.539 -12.531 1 89.31 506 SER B O 1
ATOM 8623 N N . HIS B 1 507 ? 27.281 12.516 -13.812 1 86.62 507 HIS B N 1
ATOM 8624 C CA . HIS B 1 507 ? 27.688 13.688 -14.586 1 86.62 507 HIS B CA 1
ATOM 8625 C C . HIS B 1 507 ? 27.109 14.969 -13.992 1 86.62 507 HIS B C 1
ATOM 8627 O O . HIS B 1 507 ? 27.734 16.031 -14.07 1 86.62 507 HIS B O 1
ATOM 8633 N N . CYS B 1 508 ? 25.875 14.93 -13.43 1 86.31 508 CYS B N 1
ATOM 8634 C CA . CYS B 1 508 ? 25.297 16.188 -12.977 1 86.31 508 CYS B CA 1
ATOM 8635 C C . CYS B 1 508 ? 24.703 16.047 -11.57 1 86.31 508 CYS B C 1
ATOM 8637 O O . CYS B 1 508 ? 24.234 17.016 -10.992 1 86.31 508 CYS B O 1
ATOM 8639 N N . GLY B 1 509 ? 24.516 14.875 -11.047 1 85.88 509 GLY B N 1
ATOM 8640 C CA . GLY B 1 509 ? 24.047 14.695 -9.68 1 85.88 509 GLY B CA 1
ATOM 8641 C C . GLY B 1 509 ? 22.547 14.555 -9.57 1 85.88 509 GLY B C 1
ATOM 8642 O O . GLY B 1 509 ? 22 14.406 -8.469 1 85.88 509 GLY B O 1
ATOM 8643 N N . GLN B 1 510 ? 21.953 14.516 -10.688 1 89.44 510 GLN B N 1
ATOM 8644 C CA . GLN B 1 510 ? 20.5 14.359 -10.664 1 89.44 510 GLN B CA 1
ATOM 8645 C C . GLN B 1 510 ? 20.109 13.016 -10.062 1 89.44 510 GLN B C 1
ATOM 8647 O O . GLN B 1 510 ? 20.688 11.977 -10.414 1 89.44 510 GLN B O 1
ATOM 8652 N N . LYS B 1 511 ? 19.094 13.086 -9.18 1 90.69 511 LYS B N 1
ATOM 8653 C CA . LYS B 1 511 ? 18.641 11.859 -8.523 1 90.69 511 LYS B CA 1
ATOM 8654 C C . LYS B 1 511 ? 17.547 11.172 -9.336 1 90.69 511 LYS B C 1
ATOM 8656 O O . LYS B 1 511 ? 16.828 11.828 -10.094 1 90.69 511 LYS B O 1
ATOM 8661 N N . GLY B 1 512 ? 17.547 9.852 -9.156 1 93.19 512 GLY B N 1
ATOM 8662 C CA . GLY B 1 512 ? 16.531 9.086 -9.844 1 93.19 512 GLY B CA 1
ATOM 8663 C C . GLY B 1 512 ? 16.703 7.586 -9.703 1 93.19 512 GLY B C 1
ATOM 8664 O O . GLY B 1 512 ? 17.406 7.117 -8.797 1 93.19 512 GLY B O 1
ATOM 8665 N N . ASN B 1 513 ? 15.992 6.879 -10.508 1 93.38 513 ASN B N 1
ATOM 8666 C CA . ASN B 1 513 ? 16.125 5.434 -10.641 1 93.38 513 ASN B CA 1
ATOM 8667 C C . ASN B 1 513 ? 16.828 5.055 -11.945 1 93.38 513 ASN B C 1
ATOM 8669 O O . ASN B 1 513 ? 17.094 5.914 -12.781 1 93.38 513 ASN B O 1
ATOM 8673 N N . PRO B 1 514 ? 17.203 3.82 -12.125 1 92.31 514 PRO B N 1
ATOM 8674 C CA . PRO B 1 514 ? 17.953 3.443 -13.32 1 92.31 514 PRO B CA 1
ATOM 8675 C C . PRO B 1 514 ? 17.203 3.756 -14.617 1 92.31 514 PRO B C 1
ATOM 8677 O O . PRO B 1 514 ? 17.812 4.141 -15.617 1 92.31 514 PRO B O 1
ATOM 8680 N N . VAL B 1 515 ? 15.914 3.637 -14.57 1 92.56 515 VAL B N 1
ATOM 8681 C CA . VAL B 1 515 ? 15.109 3.863 -15.773 1 92.56 515 VAL B CA 1
ATOM 8682 C C . VAL B 1 515 ? 15.125 5.348 -16.125 1 92.56 515 VAL B C 1
ATOM 8684 O O . VAL B 1 515 ? 15.453 5.719 -17.266 1 92.56 515 VAL B O 1
ATOM 8687 N N . SER B 1 516 ? 14.859 6.184 -15.195 1 94.38 516 SER B N 1
ATOM 8688 C CA . SER B 1 516 ? 14.828 7.625 -15.422 1 94.38 516 SER B CA 1
ATOM 8689 C C . SER B 1 516 ? 16.219 8.172 -15.695 1 94.38 516 SER B C 1
ATOM 8691 O O . SER B 1 516 ? 16.391 9.094 -16.5 1 94.38 516 SER B O 1
ATOM 8693 N N . LEU B 1 517 ? 17.188 7.625 -15.109 1 95.25 517 LEU B N 1
ATOM 8694 C CA . LEU B 1 517 ? 18.547 8.117 -15.266 1 95.25 517 LEU B CA 1
ATOM 8695 C C . LEU B 1 517 ? 19.109 7.734 -16.625 1 95.25 517 LEU B C 1
ATOM 8697 O O . LEU B 1 517 ? 19.906 8.484 -17.203 1 95.25 517 LEU B O 1
ATOM 8701 N N . ARG B 1 518 ? 18.75 6.578 -17.094 1 93.31 518 ARG B N 1
ATOM 8702 C CA . ARG B 1 518 ? 19.156 6.215 -18.453 1 93.31 518 ARG B CA 1
ATOM 8703 C C . ARG B 1 518 ? 18.609 7.215 -19.469 1 93.31 518 ARG B C 1
ATOM 8705 O O . ARG B 1 518 ? 19.344 7.68 -20.344 1 93.31 518 ARG B O 1
ATOM 8712 N N . GLU B 1 519 ? 17.375 7.52 -19.312 1 93.06 519 GLU B N 1
ATOM 8713 C CA . GLU B 1 519 ? 16.766 8.516 -20.203 1 93.06 519 GLU B CA 1
ATOM 8714 C C . GLU B 1 519 ? 17.438 9.875 -20.031 1 93.06 519 GLU B C 1
ATOM 8716 O O . GLU B 1 519 ? 17.719 10.555 -21.031 1 93.06 519 GLU B O 1
ATOM 8721 N N . HIS B 1 520 ? 17.719 10.242 -18.828 1 94.56 520 HIS B N 1
ATOM 8722 C CA . HIS B 1 520 ? 18.375 11.508 -18.516 1 94.56 520 HIS B CA 1
ATOM 8723 C C . HIS B 1 520 ? 19.75 11.578 -19.172 1 94.56 520 HIS B C 1
ATOM 8725 O O . HIS B 1 520 ? 20.078 12.57 -19.828 1 94.56 520 HIS B O 1
ATOM 8731 N N . CYS B 1 521 ? 20.5 10.555 -19 1 94.5 521 CYS B N 1
ATOM 8732 C CA . CYS B 1 521 ? 21.844 10.523 -19.562 1 94.5 521 CYS B CA 1
ATOM 8733 C C . CYS B 1 521 ? 21.812 10.602 -21.078 1 94.5 521 CYS B C 1
ATOM 8735 O O . CYS B 1 521 ? 22.641 11.266 -21.703 1 94.5 521 CYS B O 1
ATOM 8737 N N . ARG B 1 522 ? 20.797 9.984 -21.656 1 93.12 522 ARG B N 1
ATOM 8738 C CA . ARG B 1 522 ? 20.656 10.008 -23.109 1 93.12 522 ARG B CA 1
ATOM 8739 C C . ARG B 1 522 ? 20.297 11.406 -23.594 1 93.12 522 ARG B C 1
ATOM 8741 O O . ARG B 1 522 ? 20.906 11.922 -24.531 1 93.12 522 ARG B O 1
ATOM 8748 N N . THR B 1 523 ? 19.391 12.031 -22.938 1 94.44 523 THR B N 1
ATOM 8749 C CA . THR B 1 523 ? 18.812 13.281 -23.422 1 94.44 523 THR B CA 1
ATOM 8750 C C . THR B 1 523 ? 19.703 14.469 -23.016 1 94.44 523 THR B C 1
ATOM 8752 O O . THR B 1 523 ? 19.938 15.367 -23.828 1 94.44 523 THR B O 1
ATOM 8755 N N . LYS B 1 524 ? 20.219 14.414 -21.844 1 93.62 524 LYS B N 1
ATOM 8756 C CA . LYS B 1 524 ? 20.906 15.586 -21.312 1 93.62 524 LYS B CA 1
ATOM 8757 C C . LYS B 1 524 ? 22.406 15.477 -21.516 1 93.62 524 LYS B C 1
ATOM 8759 O O . LYS B 1 524 ? 23.094 16.484 -21.672 1 93.62 524 LYS B O 1
ATOM 8764 N N . HIS B 1 525 ? 22.953 14.289 -21.547 1 92.62 525 HIS B N 1
ATOM 8765 C CA . HIS B 1 525 ? 24.406 14.148 -21.594 1 92.62 525 HIS B CA 1
ATOM 8766 C C . HIS B 1 525 ? 24.859 13.484 -22.891 1 92.62 525 HIS B C 1
ATOM 8768 O O . HIS B 1 525 ? 26.047 13.273 -23.109 1 92.62 525 HIS B O 1
ATOM 8774 N N . GLY B 1 526 ? 23.922 13.008 -23.688 1 92.12 526 GLY B N 1
ATOM 8775 C CA . GLY B 1 526 ? 24.234 12.477 -25 1 92.12 526 GLY B CA 1
ATOM 8776 C C . GLY B 1 526 ? 24.906 11.109 -24.953 1 92.12 526 GLY B C 1
ATOM 8777 O O . GLY B 1 526 ? 25.656 10.75 -25.859 1 92.12 526 GLY B O 1
ATOM 8778 N N . ILE B 1 527 ? 24.75 10.469 -23.828 1 92.69 527 ILE B N 1
ATOM 8779 C CA . ILE B 1 527 ? 25.328 9.141 -23.703 1 92.69 527 ILE B CA 1
ATOM 8780 C C . ILE B 1 527 ? 24.406 8.117 -24.359 1 92.69 527 ILE B C 1
ATOM 8782 O O . ILE B 1 527 ? 23.25 7.965 -23.969 1 92.69 527 ILE B O 1
ATOM 8786 N N . ARG B 1 528 ? 24.797 7.426 -25.328 1 88.12 528 ARG B N 1
ATOM 8787 C CA . ARG B 1 528 ? 23.969 6.543 -26.141 1 88.12 528 ARG B CA 1
ATOM 8788 C C . ARG B 1 528 ? 23.547 5.312 -25.344 1 88.12 528 ARG B C 1
ATOM 8790 O O . ARG B 1 528 ? 22.375 4.91 -25.406 1 88.12 528 ARG B O 1
ATOM 8797 N N . ARG B 1 529 ? 24.531 4.742 -24.484 1 89.19 529 ARG B N 1
ATOM 8798 C CA . ARG B 1 529 ? 24.234 3.525 -23.734 1 89.19 529 ARG B CA 1
ATOM 8799 C C . ARG B 1 529 ? 24.609 3.684 -22.266 1 89.19 529 ARG B C 1
ATOM 8801 O O . ARG B 1 529 ? 25.578 3.088 -21.797 1 89.19 529 ARG B O 1
ATOM 8808 N N . PRO B 1 530 ? 23.781 4.445 -21.672 1 92.06 530 PRO B N 1
ATOM 8809 C CA . PRO B 1 530 ? 24.078 4.668 -20.266 1 92.06 530 PRO B CA 1
ATOM 8810 C C . PRO B 1 530 ? 23.922 3.41 -19.406 1 92.06 530 PRO B C 1
ATOM 8812 O O . PRO B 1 530 ? 23 2.625 -19.641 1 92.06 530 PRO B O 1
ATOM 8815 N N . SER B 1 531 ? 24.812 3.162 -18.578 1 89.5 531 SER B N 1
ATOM 8816 C CA . SER B 1 531 ? 24.719 2.002 -17.688 1 89.5 531 SER B CA 1
ATOM 8817 C C . SER B 1 531 ? 25.391 2.281 -16.344 1 89.5 531 SER B C 1
ATOM 8819 O O . SER B 1 531 ? 26.25 3.166 -16.25 1 89.5 531 SER B O 1
ATOM 8821 N N . GLU B 1 532 ? 24.984 1.516 -15.461 1 88.12 532 GLU B N 1
ATOM 8822 C CA . GLU B 1 532 ? 25.625 1.553 -14.148 1 88.12 532 GLU B CA 1
ATOM 8823 C C . GLU B 1 532 ? 27.047 0.994 -14.219 1 88.12 532 GLU B C 1
ATOM 8825 O O . GLU B 1 532 ? 27.953 1.495 -13.547 1 88.12 532 GLU B O 1
ATOM 8830 N N . ARG B 1 533 ? 27.25 0.05 -15.047 1 85.38 533 ARG B N 1
ATOM 8831 C CA . ARG B 1 533 ? 28.531 -0.623 -15.203 1 85.38 533 ARG B CA 1
ATOM 8832 C C . ARG B 1 533 ? 29.594 0.345 -15.703 1 85.38 533 ARG B C 1
ATOM 8834 O O . ARG B 1 533 ? 30.75 0.272 -15.289 1 85.38 533 ARG B O 1
ATOM 8841 N N . ASN B 1 534 ? 29.141 1.294 -16.531 1 88.06 534 ASN B N 1
ATOM 8842 C CA . ASN B 1 534 ? 30.078 2.27 -17.094 1 88.06 534 ASN B CA 1
ATOM 8843 C C . ASN B 1 534 ? 30.25 3.469 -16.172 1 88.06 534 ASN B C 1
ATOM 8845 O O . ASN B 1 534 ? 30.984 4.402 -16.484 1 88.06 534 ASN B O 1
ATOM 8849 N N . GLY B 1 535 ? 29.484 3.471 -15.148 1 89.31 535 GLY B N 1
ATOM 8850 C CA . GLY B 1 535 ? 29.641 4.539 -14.172 1 89.31 535 GLY B CA 1
ATOM 8851 C C . GLY B 1 535 ? 28.844 5.785 -14.523 1 89.31 535 GLY B C 1
ATOM 8852 O O . GLY B 1 535 ? 29.125 6.875 -14.023 1 89.31 535 GLY B O 1
ATOM 8853 N N . ASP B 1 536 ? 27.922 5.672 -15.406 1 92 536 ASP B N 1
ATOM 8854 C CA . ASP B 1 536 ? 27.125 6.828 -15.812 1 92 536 ASP B CA 1
ATOM 8855 C C . ASP B 1 536 ? 26.203 7.281 -14.695 1 92 536 ASP B C 1
ATOM 8857 O O . ASP B 1 536 ? 25.844 8.461 -14.609 1 92 536 ASP B O 1
ATOM 8861 N N . PHE B 1 537 ? 25.734 6.34 -13.992 1 92.31 537 PHE B N 1
ATOM 8862 C CA . PHE B 1 537 ? 24.969 6.598 -12.781 1 92.31 537 PHE B CA 1
ATOM 8863 C C . PHE B 1 537 ? 25.266 5.551 -11.711 1 92.31 537 PHE B C 1
ATOM 8865 O O . PHE B 1 537 ? 25.734 4.457 -12.031 1 92.31 537 PHE B O 1
ATOM 8872 N N . ASP B 1 538 ? 25.109 5.949 -10.523 1 89.88 538 ASP B N 1
ATOM 8873 C CA . ASP B 1 538 ? 25.406 5.074 -9.398 1 89.88 538 ASP B CA 1
ATOM 8874 C C . ASP B 1 538 ? 24.531 5.418 -8.188 1 89.88 538 ASP B C 1
ATOM 8876 O O . ASP B 1 538 ? 23.75 6.363 -8.242 1 89.88 538 ASP B O 1
ATOM 8880 N N . ILE B 1 539 ? 24.75 4.547 -7.184 1 87.06 539 ILE B N 1
ATOM 8881 C CA . ILE B 1 539 ? 24.016 4.793 -5.945 1 87.06 539 ILE B CA 1
ATOM 8882 C C . ILE B 1 539 ? 24.438 6.137 -5.355 1 87.06 539 ILE B C 1
ATOM 8884 O O . ILE B 1 539 ? 25.641 6.441 -5.293 1 87.06 539 ILE B O 1
ATOM 8888 N N . ALA B 1 540 ? 23.391 6.875 -5.016 1 84.81 540 ALA B N 1
ATOM 8889 C CA . ALA B 1 540 ? 23.688 8.18 -4.426 1 84.81 540 ALA B CA 1
ATOM 8890 C C . ALA B 1 540 ? 24.391 8.031 -3.082 1 84.81 540 ALA B C 1
ATOM 8892 O O . ALA B 1 540 ? 24.062 7.137 -2.297 1 84.81 540 ALA B O 1
ATOM 8893 N N . LEU B 1 541 ? 25.266 8.875 -2.812 1 79.44 541 LEU B N 1
ATOM 8894 C CA . LEU B 1 541 ? 26.094 8.828 -1.611 1 79.44 541 LEU B CA 1
ATOM 8895 C C . LEU B 1 541 ? 25.234 8.977 -0.357 1 79.44 541 LEU B C 1
ATOM 8897 O O . LEU B 1 541 ? 25.562 8.398 0.685 1 79.44 541 LEU B O 1
ATOM 8901 N N . ASP B 1 542 ? 24.172 9.68 -0.526 1 73.56 542 ASP B N 1
ATOM 8902 C CA . ASP B 1 542 ? 23.328 9.945 0.636 1 73.56 542 ASP B CA 1
ATOM 8903 C C . ASP B 1 542 ? 22.203 8.93 0.733 1 73.56 542 ASP B C 1
ATOM 8905 O O . ASP B 1 542 ? 21.297 9.078 1.563 1 73.56 542 ASP B O 1
ATOM 8909 N N . SER B 1 543 ? 22.281 8.039 -0.285 1 73.56 543 SER B N 1
ATOM 8910 C CA . SER B 1 543 ? 21.188 7.07 -0.29 1 73.56 543 SER B CA 1
ATOM 8911 C C . SER B 1 543 ? 21.5 5.883 0.613 1 73.56 543 SER B C 1
ATOM 8913 O O . SER B 1 543 ? 22.641 5.461 0.727 1 73.56 543 SER B O 1
ATOM 8915 N N . ASN B 1 544 ? 20.422 5.641 1.418 1 62.16 544 ASN B N 1
ATOM 8916 C CA . ASN B 1 544 ? 20.562 4.457 2.26 1 62.16 544 ASN B CA 1
ATOM 8917 C C . ASN B 1 544 ? 20.125 3.191 1.527 1 62.16 544 ASN B C 1
ATOM 8919 O O . ASN B 1 544 ? 18.938 2.859 1.501 1 62.16 544 ASN B O 1
ATOM 8923 N N . THR B 1 545 ? 21.031 2.684 0.681 1 64.06 545 THR B N 1
ATOM 8924 C CA . THR B 1 545 ? 20.625 1.516 -0.1 1 64.06 545 THR B CA 1
ATOM 8925 C C . THR B 1 545 ? 20.953 0.228 0.656 1 64.06 545 THR B C 1
ATOM 8927 O O . THR B 1 545 ? 21.469 -0.728 0.074 1 64.06 545 THR B O 1
ATOM 8930 N N . ILE B 1 546 ? 20.766 0.165 1.984 1 62.28 546 ILE B N 1
ATOM 8931 C CA . ILE B 1 546 ? 20.953 -1.096 2.695 1 62.28 546 ILE B CA 1
ATOM 8932 C C . ILE B 1 546 ? 19.953 -2.129 2.18 1 62.28 546 ILE B C 1
ATOM 8934 O O . ILE B 1 546 ? 18.766 -1.831 2.031 1 62.28 546 ILE B O 1
ATOM 8938 N N . PRO B 1 547 ? 20.641 -3.242 1.816 1 65.56 547 PRO B N 1
ATOM 8939 C CA . PRO B 1 547 ? 19.766 -4.293 1.312 1 65.56 547 PRO B CA 1
ATOM 8940 C C . PRO B 1 547 ? 18.609 -4.609 2.271 1 65.56 547 PRO B C 1
ATOM 8942 O O . PRO B 1 547 ? 18.812 -4.625 3.488 1 65.56 547 PRO B O 1
ATOM 8945 N N . GLN B 1 548 ? 17.547 -4.684 1.727 1 74.19 548 GLN B N 1
ATOM 8946 C CA . GLN B 1 548 ? 16.344 -5.031 2.479 1 74.19 548 GLN B CA 1
ATOM 8947 C C . GLN B 1 548 ? 16.328 -6.512 2.842 1 74.19 548 GLN B C 1
ATOM 8949 O O . GLN B 1 548 ? 17.094 -7.305 2.27 1 74.19 548 GLN B O 1
ATOM 8954 N N . ILE B 1 549 ? 15.695 -6.773 3.914 1 87.81 549 ILE B N 1
ATOM 8955 C CA . ILE B 1 549 ? 15.438 -8.148 4.324 1 87.81 549 ILE B CA 1
ATOM 8956 C C . ILE B 1 549 ? 14.703 -8.891 3.209 1 87.81 549 ILE B C 1
ATOM 8958 O O . ILE B 1 549 ? 13.82 -8.336 2.559 1 87.81 549 ILE B O 1
ATOM 8962 N N . PHE B 1 550 ? 15.258 -10.078 2.973 1 93.5 550 PHE B N 1
ATOM 8963 C CA . PHE B 1 550 ? 14.625 -10.906 1.955 1 93.5 550 PHE B CA 1
ATOM 8964 C C . PHE B 1 550 ? 13.961 -12.125 2.588 1 93.5 550 PHE B C 1
ATOM 8966 O O . PHE B 1 550 ? 14.578 -12.836 3.383 1 93.5 550 PHE B O 1
ATOM 8973 N N . TYR B 1 551 ? 12.711 -12.305 2.221 1 95.06 551 TYR B N 1
ATOM 8974 C CA . TYR B 1 551 ? 12.016 -13.5 2.691 1 95.06 551 TYR B CA 1
ATOM 8975 C C . TYR B 1 551 ? 12.008 -14.578 1.616 1 95.06 551 TYR B C 1
ATOM 8977 O O . TYR B 1 551 ? 11.352 -14.43 0.582 1 95.06 551 TYR B O 1
ATOM 8985 N N . SER B 1 552 ? 12.734 -15.594 1.957 1 95.38 552 SER B N 1
ATOM 8986 C CA . SER B 1 552 ? 12.828 -16.719 1.035 1 95.38 552 SER B CA 1
ATOM 8987 C C . SER B 1 552 ? 11.695 -17.719 1.262 1 95.38 552 SER B C 1
ATOM 8989 O O . SER B 1 552 ? 11.406 -18.094 2.402 1 95.38 552 SER B O 1
ATOM 8991 N N . TRP B 1 553 ? 11.023 -18.109 0.225 1 93.94 553 TRP B N 1
ATOM 8992 C CA . TRP B 1 553 ? 9.922 -19.062 0.281 1 93.94 553 TRP B CA 1
ATOM 8993 C C . TRP B 1 553 ? 10.422 -20.469 -0.013 1 93.94 553 TRP B C 1
ATOM 8995 O O . TRP B 1 553 ? 11.25 -20.672 -0.905 1 93.94 553 TRP B O 1
ATOM 9005 N N . PRO B 1 554 ? 9.992 -21.484 0.572 1 92.25 554 PRO B N 1
ATOM 9006 C CA . PRO B 1 554 ? 8.93 -21.5 1.575 1 92.25 554 PRO B CA 1
ATOM 9007 C C . PRO B 1 554 ? 9.453 -21.297 2.996 1 92.25 554 PRO B C 1
ATOM 9009 O O . PRO B 1 554 ? 10.656 -21.375 3.23 1 92.25 554 PRO B O 1
ATOM 9012 N N . PRO B 1 555 ? 8.445 -21.047 3.924 1 93.31 555 PRO B N 1
ATOM 9013 C CA . PRO B 1 555 ? 8.852 -20.953 5.328 1 93.31 555 PRO B CA 1
ATOM 9014 C C . PRO B 1 555 ? 9.352 -22.281 5.883 1 93.31 555 PRO B C 1
ATOM 9016 O O . PRO B 1 555 ? 9.141 -23.344 5.27 1 93.31 555 PRO B O 1
ATOM 9019 N N . GLN B 1 556 ? 10.141 -22.125 6.918 1 88.12 556 GLN B N 1
ATOM 9020 C CA . GLN B 1 556 ? 10.555 -23.359 7.59 1 88.12 556 GLN B CA 1
ATOM 9021 C C . GLN B 1 556 ? 9.359 -24.078 8.211 1 88.12 556 GLN B C 1
ATOM 9023 O O . GLN B 1 556 ? 8.461 -23.438 8.766 1 88.12 556 GLN B O 1
ATOM 9028 N N . GLU B 1 557 ? 9.234 -25.297 7.805 1 77.38 557 GLU B N 1
ATOM 9029 C CA . GLU B 1 557 ? 8.102 -26.078 8.312 1 77.38 557 GLU B CA 1
ATOM 9030 C C . GLU B 1 557 ? 8.148 -26.188 9.836 1 77.38 557 GLU B C 1
ATOM 9032 O O . GLU B 1 557 ? 9.234 -26.25 10.422 1 77.38 557 GLU B O 1
ATOM 9037 N N . ASP B 1 558 ? 7.047 -25.922 10.398 1 64.31 558 ASP B N 1
ATOM 9038 C CA . ASP B 1 558 ? 6.934 -26.203 11.82 1 64.31 558 ASP B CA 1
ATOM 9039 C C . ASP B 1 558 ? 7.266 -27.656 12.125 1 64.31 558 ASP B C 1
ATOM 9041 O O . ASP B 1 558 ? 6.789 -28.562 11.438 1 64.31 558 ASP B O 1
ATOM 9045 N N . PRO B 1 559 ? 8.398 -27.828 12.828 1 61.59 559 PRO B N 1
ATOM 9046 C CA . PRO B 1 559 ? 8.766 -29.203 13.141 1 61.59 559 PRO B CA 1
ATOM 9047 C C . PRO B 1 559 ? 7.551 -30.094 13.414 1 61.59 559 PRO B C 1
ATOM 9049 O O . PRO B 1 559 ? 7.625 -31.312 13.25 1 61.59 559 PRO B O 1
ATOM 9052 N N . THR B 1 560 ? 6.469 -29.469 13.875 1 59.72 560 THR B N 1
ATOM 9053 C CA . THR B 1 560 ? 5.297 -30.297 14.156 1 59.72 560 THR B CA 1
ATOM 9054 C C . THR B 1 560 ? 4.727 -30.875 12.867 1 59.72 560 THR B C 1
ATOM 9056 O O . THR B 1 560 ? 3.982 -31.859 12.898 1 59.72 560 THR B O 1
ATOM 9059 N N . ASP B 1 561 ? 5.09 -30.328 11.773 1 57.72 561 ASP B N 1
ATOM 9060 C CA . ASP B 1 561 ? 4.566 -30.781 10.484 1 57.72 561 ASP B CA 1
ATOM 9061 C C . ASP B 1 561 ? 5.504 -31.781 9.82 1 57.72 561 ASP B C 1
ATOM 9063 O O . ASP B 1 561 ? 5.164 -32.375 8.797 1 57.72 561 ASP B O 1
ATOM 9067 N N . SER B 1 562 ? 6.785 -31.859 10.07 1 51.94 562 SER B N 1
ATOM 9068 C CA . SER B 1 562 ? 7.777 -32.719 9.414 1 51.94 562 SER B CA 1
ATOM 9069 C C . SER B 1 562 ? 7.672 -34.156 9.891 1 51.94 562 SER B C 1
ATOM 9071 O O . SER B 1 562 ? 7.32 -34.406 11.047 1 51.94 562 SER B O 1
ATOM 9073 N N . ASP B 1 563 ? 7.562 -35.094 8.891 1 46.12 563 ASP B N 1
ATOM 9074 C CA . ASP B 1 563 ? 7.52 -36.562 9.008 1 46.12 563 ASP B CA 1
ATOM 9075 C C . ASP B 1 563 ? 8.781 -37.094 9.688 1 46.12 563 ASP B C 1
ATOM 9077 O O . ASP B 1 563 ? 9.883 -36.969 9.156 1 46.12 563 ASP B O 1
ATOM 9081 N N . ASP B 1 564 ? 9.258 -36.812 10.867 1 39.97 564 ASP B N 1
ATOM 9082 C CA . ASP B 1 564 ? 10.219 -37.844 11.289 1 39.97 564 ASP B CA 1
ATOM 9083 C C . ASP B 1 564 ? 9.648 -39.25 11.07 1 39.97 564 ASP B C 1
ATOM 9085 O O . ASP B 1 564 ? 10.312 -40.25 11.375 1 39.97 564 ASP B O 1
ATOM 9089 N N . ASP B 1 565 ? 8.438 -39.531 10.672 1 35.47 565 ASP B N 1
ATOM 9090 C CA . ASP B 1 565 ? 8.406 -41 10.609 1 35.47 565 ASP B CA 1
ATOM 9091 C C . ASP B 1 565 ? 9.078 -41.5 9.336 1 35.47 565 ASP B C 1
ATOM 9093 O O . ASP B 1 565 ? 8.852 -40.969 8.25 1 35.47 565 ASP B O 1
#

Organism: Psilocybe cubensis (NCBI:txid181762)

Foldseek 3Di:
DDDPDPPDPDDPDDDDDDDDDDDDDDDDDDDDDDCPDDDDPPDPPPDDDDDDDDDDPPPVPPPVPPVVVCCVVVVVVVPPVVPVPPPVVCVVVVCVVVNVVVDDVLVVCCVPPPDNVVVVVVVVVVVVVVVVVVVVVVVVVVVVVVVVVVVLVVQLVVLLVLLLVVLVVVVLVVLSVVCCVVPVCVSRVVSVLVSVCPPDDDSVVSSVVVSVVCCVPPRVVSVVVVVVVVLLVQLVQLLVLVVVLQLVVVLVDWLQDQWDDPQLLCPDPVNVCLSNPDPDPDDSNVSCVVVSVCVVVSRVVSVVVLLVVLLVLQCVPVPPPFPDPSVQSQQFPLWFKAFQQDDLLDLNRAGDGPPLLSVAPNQWADDPDPQPQQPDDDDPSSVSSCVVPRTHHGNSSVRMHTHVQSSLLVCVLCVVVPHHSSRHGPVNLVVVFWKWWQLVPFDQVQATWIFTPLCRRSCCSVPHPSVSSVVIDTDDPVVRVVVVVVLVVVLLVVLQDQPHFFKAFRNRGGTGGPVVLQVVCCPPVVDPGDDVVVVRMGGRSNGPSRRDIHHDPDTDDDPVPDPPD/DDDDDDDDDDDDDDDDDDDDDDDDDDDDDDDPDDDDAFDDDDDDDDDDDDDDDDDDDPDPPPPPPPPPPPPVPDVVVPPPPPPDPPVVLVVLLPPPVVVCVVPPVNVVCCVPPPDNPVSSVVVVVVSVVVNVVSVVVVVVVVVVVVVVVVVLVVQLVVLLVLLLVVLVVVVLVVQQVVCCVVPVCVSRVVSVLVSVCPPDDDSVVSSVVVSVVCCVPPRVVSVVVVVVVVLLVQLVQLLVLVVVLQLVVVLVDWLQDQWDDPQLLCVDPVNVCLSNPDPPPDDSNVSCVVVSVCVVVSRVVSVVVLLVVLLVLQCVVSPPRFSDPSVQSQFFPLWFKAFQQDDLLDLNRWGDGPPLLSVAPNQWFDDPDPQPQQPDDDDPSSVSCCVVPRTHHGNSSVRMHTHVQSSLLVCVLCVVVPHHSSRHGPVNLVVVFWKWWQLVPFDQVQATWIFTPLCRRSCCSVPHPSVSSVVIDTDDPVVRVVVVVVLVVVLLVVLQDQPHFFKAFRNRGGTGGPVVQQVCCCPPVVDPGDDVVVVRMGGRSNGPSHRDIHHDPDHDDDPVPDPPD

Solvent-accessible surface area (backbone atoms only — not comparable to full-atom values): 65525 Å² total; per-residue (Å²): 127,83,73,80,78,77,78,74,79,81,80,84,83,76,87,77,86,89,75,87,88,82,90,83,84,91,84,79,88,80,80,85,75,81,70,79,69,77,78,68,78,68,72,74,69,79,72,82,80,81,86,74,82,82,84,75,77,75,70,74,62,73,63,70,56,60,69,52,65,69,52,75,39,70,75,44,56,73,58,65,63,70,65,72,64,53,64,65,64,41,46,62,67,61,41,42,70,72,44,63,71,60,40,62,64,62,43,47,53,45,67,64,33,90,60,43,66,59,55,56,52,54,58,51,50,56,55,50,51,60,56,51,52,58,55,50,57,56,55,50,58,55,51,50,54,52,50,54,52,50,50,52,50,50,51,46,51,51,49,48,53,48,30,54,50,48,36,37,72,73,69,40,43,67,46,49,51,52,38,50,71,72,45,44,55,72,72,51,61,63,38,61,60,49,62,65,46,65,79,79,56,60,65,65,57,52,37,50,52,48,35,51,49,43,37,65,70,48,38,48,53,44,44,50,47,50,49,48,47,52,50,46,52,51,36,51,52,38,48,54,49,47,51,51,54,50,54,56,50,54,65,72,44,57,50,80,52,87,71,84,52,70,26,41,49,52,67,36,65,72,50,37,48,64,55,66,43,78,84,53,101,56,54,51,64,68,72,50,48,71,47,71,76,43,43,65,61,51,48,53,52,46,51,51,48,51,50,49,52,53,50,46,43,50,37,70,70,72,42,78,75,62,92,56,54,72,72,55,52,50,43,20,55,39,42,34,24,22,30,75,79,44,56,79,88,38,52,53,22,49,56,30,39,71,71,32,55,78,50,32,65,73,31,31,36,68,71,98,58,92,61,74,68,46,90,61,80,72,46,72,64,54,51,50,43,29,70,76,67,46,26,35,31,74,40,55,65,65,39,59,44,60,26,62,68,44,27,52,42,41,40,57,53,32,48,76,71,75,44,50,66,90,73,37,33,40,67,57,52,60,68,65,53,53,42,32,31,40,69,89,57,48,31,84,44,60,8,27,31,34,34,45,69,79,30,45,55,43,49,32,69,71,75,46,58,68,72,51,65,78,63,42,43,74,54,51,71,69,60,33,52,57,51,46,55,52,46,53,50,51,50,52,41,55,44,27,26,90,86,30,60,48,23,20,29,40,79,80,46,52,66,21,19,65,65,59,42,37,53,43,33,36,73,77,67,66,35,80,69,56,35,58,91,78,51,46,28,43,76,28,58,66,37,81,78,62,60,68,79,37,58,44,74,69,39,75,72,54,71,79,62,57,74,84,116,134,89,87,82,88,82,91,93,85,92,93,84,88,80,85,91,80,86,89,82,88,83,87,89,79,87,75,87,85,76,90,75,83,83,76,49,65,64,54,76,81,79,84,79,83,80,81,85,80,83,81,84,78,88,79,85,81,81,78,73,81,72,79,73,77,72,75,76,66,80,65,82,54,78,76,53,71,78,70,74,67,76,72,76,70,67,64,66,65,46,52,68,55,58,61,43,68,62,54,53,57,64,33,60,65,45,45,52,46,46,71,66,35,94,54,43,69,58,49,53,54,50,51,49,52,52,51,51,51,53,43,55,50,52,53,51,51,50,55,49,49,55,53,47,51,53,50,50,50,51,49,50,50,50,48,45,52,52,48,50,53,49,30,54,51,48,36,38,73,74,69,40,44,67,48,49,50,53,38,50,70,73,44,46,55,73,74,52,61,65,39,61,61,50,63,66,47,64,78,83,53,60,62,66,56,53,40,50,52,49,35,51,48,42,38,66,71,48,38,48,54,45,44,50,49,51,50,48,48,51,50,47,54,50,36,51,53,38,49,54,50,48,52,52,54,48,54,58,51,53,65,73,44,55,52,81,51,87,72,82,51,69,28,41,50,53,67,37,64,72,49,36,48,64,55,66,42,79,86,55,100,57,55,53,62,69,71,51,48,71,46,71,76,43,44,65,61,51,47,53,53,46,51,51,48,51,50,48,53,54,49,46,43,48,34,70,69,73,43,74,27,59,41,56,54,70,71,56,53,50,42,20,56,36,43,34,23,23,30,74,81,43,56,80,88,38,51,55,21,50,55,31,38,71,71,30,55,80,51,32,65,74,30,31,35,69,70,95,61,92,60,72,67,47,90,61,80,72,45,73,63,54,49,51,43,28,70,74,67,46,25,35,30,74,40,55,64,64,38,60,44,61,26,62,69,45,26,52,41,41,40,56,52,31,50,75,71,74,44,51,66,88,74,39,32,40,68,58,50,61,69,66,53,53,42,33,31,40,69,89,56,49,29,84,45,62,8,27,28,34,34,46,68,79,30,45,55,44,50,33,71,71,75,47,58,69,73,51,64,79,63,42,44,72,55,52,73,70,60,33,53,58,50,46,55,51,45,52,50,52,50,51,41,55,43,27,28,89,86,31,59,48,23,22,29,40,77,79,46,53,67,22,19,64,63,59,41,37,53,44,34,35,73,76,67,65,35,80,69,56,36,58,90,78,52,47,29,43,75,28,58,66,37,82,77,63,61,68,80,38,59,44,76,70,38,74,72,54,72,80,61,56,74,82,117

Secondary structure (DSSP, 8-state):
------------------------------------------------------------------------S---TT--------TTHHHHHT--HHHHTT-HHHHHHHHH-TTHHHHHHHHHHHHHHHHHHHHHHHHHHHHHHHHHHHHHHHHHHHHHHHHHHHHIIIIIHHHHHHHHHH-THHHHGGGHHHHHHTTTS-HHHHHHHHHHHHIIIIIHHHHHHHHHHHHHHHHHHHHHHHHHHHHHHHTTS-TTS----HHHHTTSHHHHHHHHS---S--HHHHHTTHHHHHHHHHHHHHHHHHHHHHHHHHHHH-TT--S-HHHHHTBTT--EEESSS-TTSGGGT-B-TTHHHH-GGGSB--SS-----SS---HHHHHHHHHH-B-STTTT--EEE-HHHHHHHHHHHHTTT--TTT-BHHHHHHH--EEEEEEEEETTTEEEEEEHHHHHHHHHHH--GGGGGGPEEPPHHHHHHHHHHHHHHHHHHHHSTT---EEETTT--EE-HHHHHHHHHHHH--SS--TTTTSEEE-TT---PPPPEEESSPPP-GGGS---/------------------------------------------------------------------------S-------------HHHHHHHT--HHHHHH-HHHHHHHHH-SSHHHHHHHHHHHHHHHHHHHHHHHHHHHHHHHHHHHHHHHHHHHHHHHHHHHHIIIIIHHHHHHHHHH-THHHHGGGHHHHHTTTTS-HHHHHHHHHHHHIIIIIHHHHHHHHHHHHHHHHHHHHHHHHHHHHHHHTTS-TTS----HHHHTTSHHHHHHHHS---S--HHHHHTTHHHHHHHHHHHHHHHHHHHHHHHHHHHH-S---S-HHHHHTBTT--EEESSS-TTSGGGT-B-TTHHHH-GGGSB--SS-----SS---HHHHHHHHHH-B-STTTT--EEE-HHHHHHHHHHHHTTT--TTT-BHHHHHHH--EEEEEEEEETTTEEEEEEHHHHHHHHHHH--GGGGGGPEEPPHHHHHHHHHHHHHHHHHHHHSTT---EEETTT--EE-HHHHHHHHHHHH--SS--TTTTSEEE-TT---PPPPEEESSPPP-GGGS---

pLDDT: mean 71.1, std 25.75, range [14.05, 96.88]